Protein 3CF4 (pdb70)

Solvent-accessible surface area: 32386 Å² total; per-residue (Å²): 178,48,14,92,20,86,93,9,25,41,122,26,2,78,84,46,0,0,47,86,4,4,79,22,2,33,33,4,9,2,0,52,51,0,62,14,106,71,50,142,175,22,97,22,53,1,9,48,50,104,156,9,76,67,30,8,29,0,81,0,7,4,3,4,22,3,0,41,50,0,6,49,0,0,40,32,2,2,32,3,0,53,84,0,0,68,29,0,32,152,109,103,30,83,121,45,72,10,65,3,29,98,17,128,39,18,3,2,2,0,7,0,2,4,23,62,61,3,90,26,0,5,84,0,73,63,0,0,95,14,0,59,109,11,23,93,89,0,106,48,13,16,128,29,66,90,41,56,40,22,68,17,0,3,3,30,0,0,0,0,0,2,0,0,0,1,0,0,0,0,0,0,1,0,0,5,7,14,6,67,0,0,45,2,9,51,111,0,19,56,0,86,0,0,8,16,17,14,57,157,101,55,20,2,0,0,3,1,0,9,6,0,1,6,7,4,41,2,8,57,50,0,63,124,72,110,18,36,111,116,1,4,2,0,0,0,3,4,2,0,0,0,1,5,0,23,48,9,34,91,113,102,116,42,65,6,30,0,1,3,0,43,9,19,0,1,7,0,1,12,29,10,26,0,10,0,0,4,0,15,2,21,30,20,42,72,29,0,20,78,6,0,92,124,20,122,2,8,0,0,0,13,7,76,100,32,61,61,84,19,46,80,58,23,139,32,73,16,75,116,1,3,99,50,3,54,82,52,164,22,44,0,0,0,1,58,44,53,110,50,0,2,54,0,0,0,69,0,0,56,55,4,20,77,60,20,118,90,44,62,61,94,26,20,12,62,104,122,81,14,88,78,34,3,65,118,23,54,104,63,19,28,14,31,41,1,14,22,3,25,17,32,3,15,48,1,2,35,59,6,96,157,53,48,67,43,77,0,64,131,17,8,50,33,15,38,1,28,59,83,16,19,122,55,21,140,102,151,5,43,3,2,18,0,3,4,51,20,0,65,145,50,16,60,116,28,86,4,41,0,32,0,0,2,1,10,2,4,12,45,26,0,156,66,18,0,92,54,0,3,52,0,30,3,4,0,5,0,8,0,18,8,14,6,27,5,8,39,2,10,70,12,3,8,73,0,0,28,13,0,2,121,43,77,2,0,1,2,0,0,0,13,1,0,1,1,0,0,24,41,96,40,116,119,37,97,0,0,0,70,75,30,67,4,5,5,64,43,6,0,0,1,0,1,0,1,21,4,0,2,0,5,16,0,2,3,1,0,4,0,0,17,36,74,24,150,74,45,10,51,0,8,0,4,26,0,0,5,14,0,7,3,35,0,0,4,1,5,0,6,6,1,3,85,7,76,15,12,4,0,7,6,0,0,10,0,0,2,0,10,0,5,0,11,2,1,8,6,3,64,19,27,7,5,1,0,0,28,34,56,34,129,95,27,14,62,3,50,15,21,140,68,25,121,114,40,54,10,6,12,3,1,24,2,0,6,5,3,0,2,10,47,54,1,0,0,3,17,0,2,26,1,0,0,1,16,20,3,42,23,120,0,1,10,49,3,0,39,26,6,10,80,0,16,78,122,25,2,17,41,136,47,2,122,22,3,81,64,2,6,21,35,33,36,0,0,8,139,105,68,59,113,45,0,1,100,46,0,72,181,104,66,63,20,44,22,53,102,186,64,115,89,21,104,51,37,38,191,32,161,70,68,134,40,15,72,11,6,15,3,141,109,60,21,152,134,74,77,2,56,160,44,59,127,62,88,104,67,19,19,118,60,73,6,149,22,8,42,2,112,91,0,2,149,30,3,70,80,20,192,59,18,0,0,0,0,0,31,51,37,28,38,105,81,6,20,63,32,0,11,113,0,6,105,52,32,130,2,38,2,0,0,0,0,6,0,21,45,66,2,25,130,75,103,33,76,21,64,51,14,8,1,4,18,0,3,21,5,10,32,11,126,138,12,50,12,36,71,49,113,22,34,15,58,14,0,0,0,0,0,3,34,39,20,1,0,13,0,2,4,0,5,5,57,8,43,34,147,28,102,5,0,0,0,6,72,6,7,0,3,4,6,50,24,0,0,0,24,13,57,72,70,53,3,36,40,0,0,56,56,0,29,137,48,61

Nearest PDB structures (foldseek):
  3cf4-assembly1_A  TM=1.001E+00  e=0.000E+00  Methanosarcina barkeri
  9c0q-assembly1_A  TM=9.961E-01  e=0.000E+00  Methanosarcina thermophila
  8riu-assembly1_A  TM=9.889E-01  e=9.842E-95  Candidatus Methanoperedenaceae archaeon GB50
  1oao-assembly1_B  TM=6.737E-01  e=2.331E-24  Neomoorella thermoacetica
  1jqk-assembly3_F  TM=6.470E-01  e=2.463E-22  Rhodospirillum rubrum

Secondary structure (DSSP, 8-state):
---S-SS--TTTTIIIIIHHHHHHSEEEE--SSSEE-SSTT--EE-TTT-B-TTS-BHHHHHHHHHHHHHHHHHHHHHHHHHHHHHHHHHHH-TT-B---SS-SS--HHHHHHH-----BSGGGHHHHHHHHHHHHHHHHTTSTTS---HHHHHHHHHHHHHHHHHHHHHHHHHHHHHTT---S-TTPPEEEESGGGS-TTS-EEEEESS--HHHHHHHHHHHHTT-TTTSEEEEESHHHHHHTTTT-TT-PPP-SEEEESGGGHHHHHHHT--SEEEE-SSS--TTHHHHHHHTT--EEE-STT--TTPPB-TTS-HHHHHHHHHTTSSSEEE---HHHHHHHHHHHHHHHHHHHHHTT---S--HHHHHHHHHH-----HHHHH-TT---HHHHHHHHHTT-THHHHHHHHH-----HHHHH-TT---HHHHHHHHTHHHHHT--EEEE----SPPHHHHHHHHHHHHHSSS--EEEE-S----SS-SSHHHHHHHHHHHTT-EEEEEHHHHHHHTS---TTS--HHHHS--SSSTT-EEEEESGGGGHHHHHHHHHIIIIIS----TT-HHHHHHHHHHH--EEEEETT--SHHHHHHHHHHHHTT--EEE-GGGGGGSEEEE--TT-GGGSEEEETTT--EEE----SSEEEEE-SSHHHHHHHHHHHT--TT--HHHHHHHHHHHHHHHHHHTTSSPPTTGGGG-SSGGGS-STTHHHHHHHHHHHH--EEETTTTEEEE--SS---TT--EES-GGGS--/---SS----SS-S-S--PEE--HHHHHHHHHH-SSEEEEE-STT--HHHHHHHHHHHHHHT--EEE-TTTHHHHTTSSS-EEE--HHHHHHHTT-TT---SSSS---SEEEEES--HHHHHHHHHHHHHH----EEE-SSS--TTSSEE-----HHHHHHHHHHHHHT-

Organism: Methanosarcina barkeri (strain Fusaro / DSM 804) (NCBI:txid269797)

B-factor: mean 20.21, std 6.96, range [4.48, 63.47]

Radius of gyration: 27.7 Å; Cα contacts (8 Å, |Δi|>4): 2163; chains: 2; bounding box: 71×79×77 Å

Structure (mmCIF, N/CA/C/O backbone):
data_3CF4
#
_entry.id   3CF4
#
_cell.length_a   133.291
_cell.length_b   81.681
_cell.length_c   101.120
_cell.angle_alpha   90.00
_cell.angle_beta   90.00
_cell.angle_gamma   90.00
#
_symmetry.space_group_name_H-M   'P 21 21 2'
#
loop_
_entity.id
_entity.type
_entity.pdbx_description
1 polymer 'Acetyl-CoA decarboxylase/synthase alpha subunit'
2 polymer 'Acetyl-CoA decarboxylase/synthase epsilon subunit'
3 non-polymer 'IRON/SULFUR CLUSTER'
4 non-polymer 'FE (III) ION'
5 non-polymer 'FE(3)-NI(1)-S(4) CLUSTER'
6 non-polymer 'CARBON MONOXIDE'
7 non-polymer 'ACETIC ACID'
8 non-polymer GLYCEROL
9 non-polymer DI(HYDROXYETHYL)ETHER
10 water water
#
loop_
_atom_site.group_PDB
_atom_site.id
_atom_site.type_symbol
_atom_site.label_atom_id
_atom_site.label_alt_id
_atom_site.label_comp_id
_atom_site.label_asym_id
_atom_site.label_entity_id
_atom_site.label_seq_id
_atom_site.pdbx_PDB_ins_code
_atom_site.Cartn_x
_atom_site.Cartn_y
_atom_site.Cartn_z
_atom_site.occupancy
_atom_site.B_iso_or_equiv
_atom_site.auth_seq_id
_atom_site.auth_comp_id
_atom_site.auth_asym_id
_atom_site.auth_atom_id
_atom_site.pdbx_PDB_model_num
ATOM 1 N N . ASN A 1 41 ? 82.846 -19.404 -8.726 1.00 33.49 41 ASN A N 1
ATOM 2 C CA . ASN A 1 41 ? 83.980 -18.547 -8.266 1.00 33.11 41 ASN A CA 1
ATOM 3 C C . ASN A 1 41 ? 83.711 -17.972 -6.874 1.00 31.60 41 ASN A C 1
ATOM 4 O O . ASN A 1 41 ? 84.541 -18.093 -5.979 1.00 33.81 41 ASN A O 1
ATOM 9 N N . ALA A 1 42 ? 82.538 -17.374 -6.692 1.00 30.67 42 ALA A N 1
ATOM 10 C CA . ALA A 1 42 ? 82.164 -16.750 -5.421 1.00 28.29 42 ALA A CA 1
ATOM 11 C C . ALA A 1 42 ? 81.934 -17.700 -4.253 1.00 26.98 42 ALA A C 1
ATOM 12 O O . ALA A 1 42 ? 81.651 -18.884 -4.437 1.00 25.10 42 ALA A O 1
ATOM 14 N N . GLY A 1 43 ? 82.053 -17.157 -3.043 1.00 26.03 43 GLY A N 1
ATOM 15 C CA . GLY A 1 43 ? 81.835 -17.944 -1.845 1.00 22.86 43 GLY A CA 1
ATOM 16 C C . GLY A 1 43 ? 80.362 -18.276 -1.726 1.00 21.63 43 GLY A C 1
ATOM 17 O O . GLY A 1 43 ? 79.576 -17.870 -2.574 1.00 21.17 43 GLY A O 1
ATOM 18 N N . PRO A 1 44 ? 79.950 -18.997 -0.672 1.00 21.03 44 PRO A N 1
ATOM 19 C CA . PRO A 1 44 ? 78.557 -19.393 -0.442 1.00 19.92 44 PRO A CA 1
ATOM 20 C C . PRO A 1 44 ? 77.598 -18.338 0.129 1.00 18.60 44 PRO A C 1
ATOM 21 O O . PRO A 1 44 ? 76.402 -18.602 0.254 1.00 19.03 44 PRO A O 1
ATOM 25 N N . THR A 1 45 ? 78.095 -17.155 0.467 1.00 16.16 45 THR A N 1
ATOM 26 C CA . THR A 1 45 ? 77.217 -16.149 1.067 1.00 16.17 45 THR A CA 1
ATOM 27 C C . THR A 1 45 ? 77.129 -14.764 0.410 1.00 15.97 45 THR A C 1
ATOM 28 O O . THR A 1 45 ? 77.717 -13.801 0.895 1.00 16.21 45 THR A O 1
ATOM 32 N N . LEU A 1 46 ? 76.380 -14.669 -0.686 1.00 16.06 46 LEU A N 1
ATOM 33 C CA . LEU A 1 46 ? 76.187 -13.394 -1.382 1.00 14.29 46 LEU A CA 1
ATOM 34 C C . LEU A 1 46 ? 74.910 -12.758 -0.835 1.00 14.35 46 LEU A C 1
ATOM 35 O O . LEU A 1 46 ? 73.864 -13.412 -0.762 1.00 13.08 46 LEU A O 1
ATOM 40 N N . PHE A 1 47 ? 75.002 -11.486 -0.458 1.00 13.45 47 PHE A N 1
ATOM 41 C CA . PHE A 1 47 ? 73.866 -10.753 0.113 1.00 15.77 47 PHE A CA 1
ATOM 42 C C . PHE A 1 47 ? 73.180 -11.641 1.149 1.00 15.02 47 PHE A C 1
ATOM 43 O O . PHE A 1 47 ? 71.967 -11.859 1.081 1.00 15.90 47 PHE A O 1
ATOM 51 N N . PRO A 1 48 ? 73.944 -12.164 2.116 1.00 14.51 48 PRO A N 1
ATOM 52 C CA . PRO A 1 48 ? 73.359 -13.031 3.140 1.00 15.50 48 PRO A CA 1
ATOM 53 C C . PRO A 1 48 ? 72.294 -12.405 4.025 1.00 16.47 48 PRO A C 1
ATOM 54 O O . PRO A 1 48 ? 72.202 -11.181 4.156 1.00 15.69 48 PRO A O 1
ATOM 58 N N . GLY A 1 49 ? 71.485 -13.278 4.619 1.00 17.49 49 GLY A N 1
ATOM 59 C CA . GLY A 1 49 ? 70.440 -12.865 5.533 1.00 18.79 49 GLY A CA 1
ATOM 60 C C . GLY A 1 49 ? 70.980 -13.111 6.929 1.00 19.42 49 GLY A C 1
ATOM 61 O O . GLY A 1 49 ? 72.120 -13.534 7.077 1.00 18.74 49 GLY A O 1
ATOM 62 N N . LEU A 1 50 ? 70.168 -12.837 7.944 1.00 21.08 50 LEU A N 1
ATOM 63 C CA . LEU A 1 50 ? 70.547 -13.011 9.348 1.00 21.54 50 LEU A CA 1
ATOM 64 C C . LEU A 1 50 ? 71.182 -14.364 9.675 1.00 21.17 50 LEU A C 1
ATOM 65 O O . LEU A 1 50 ? 72.075 -14.444 10.508 1.00 21.79 50 LEU A O 1
ATOM 70 N N . GLU A 1 51 ? 70.707 -15.424 9.026 1.00 19.47 51 GLU A N 1
ATOM 71 C CA . GLU A 1 51 ? 71.188 -16.776 9.297 1.00 17.24 51 GLU A CA 1
ATOM 72 C C . GLU A 1 51 ? 72.377 -17.220 8.459 1.00 17.26 51 GLU A C 1
ATOM 73 O O . GLU A 1 51 ? 72.938 -18.302 8.688 1.00 15.12 51 GLU A O 1
ATOM 79 N N . GLY A 1 52 ? 72.751 -16.394 7.490 1.00 14.56 52 GLY A N 1
ATOM 80 C CA . GLY A 1 52 ? 73.854 -16.733 6.611 1.00 17.15 52 GLY A CA 1
ATOM 81 C C . GLY A 1 52 ? 75.070 -17.400 7.242 1.00 17.77 52 GLY A C 1
ATOM 82 O O . GLY A 1 52 ? 75.441 -18.506 6.840 1.00 18.62 52 GLY A O 1
ATOM 83 N N . TYR A 1 53 ? 75.677 -16.738 8.229 1.00 15.59 53 TYR A N 1
ATOM 84 C CA . TYR A 1 53 ? 76.891 -17.228 8.897 1.00 15.89 53 TYR A CA 1
ATOM 85 C C . TYR A 1 53 ? 76.678 -18.002 10.195 1.00 15.74 53 TYR A C 1
ATOM 86 O O . TYR A 1 53 ? 77.646 -18.406 10.845 1.00 16.22 53 TYR A O 1
ATOM 95 N N . ARG A 1 54 ? 75.423 -18.202 10.571 1.00 17.24 54 ARG A N 1
ATOM 96 C CA . ARG A 1 54 ? 75.084 -18.871 11.825 1.00 17.59 54 ARG A CA 1
ATOM 97 C C . ARG A 1 54 ? 75.744 -20.230 12.123 1.00 17.96 54 ARG A C 1
ATOM 98 O O . ARG A 1 54 ? 76.513 -20.373 13.080 1.00 16.51 54 ARG A O 1
ATOM 106 N N . ASP A 1 55 ? 75.431 -21.225 11.304 1.00 18.12 55 ASP A N 1
ATOM 107 C CA . ASP A 1 55 ? 75.926 -22.581 11.510 1.00 18.84 55 ASP A CA 1
ATOM 108 C C . ASP A 1 55 ? 77.321 -22.868 10.981 1.00 19.60 55 ASP A C 1
ATOM 109 O O . ASP A 1 55 ? 78.067 -23.670 11.560 1.00 19.04 55 ASP A O 1
ATOM 114 N N . ASP A 1 56 ? 77.676 -22.201 9.891 1.00 17.39 56 ASP A N 1
ATOM 115 C CA . ASP A 1 56 ? 78.971 -22.401 9.275 1.00 16.96 56 ASP A CA 1
ATOM 116 C C . ASP A 1 56 ? 80.130 -21.751 10.015 1.00 17.87 56 ASP A C 1
ATOM 117 O O . ASP A 1 56 ? 81.235 -22.308 10.078 1.00 16.84 56 ASP A O 1
ATOM 122 N N . TRP A 1 57 ? 79.866 -20.600 10.624 1.00 16.29 57 TRP A N 1
ATOM 123 C CA . TRP A 1 57 ? 80.940 -19.836 11.230 1.00 15.57 57 TRP A CA 1
ATOM 124 C C . TRP A 1 57 ? 80.687 -19.214 12.600 1.00 16.04 57 TRP A C 1
ATOM 125 O O . TRP A 1 57 ? 81.448 -19.446 13.536 1.00 14.06 57 TRP A O 1
ATOM 136 N N . ASN A 1 58 ? 79.627 -18.421 12.729 1.00 16.83 58 ASN A N 1
ATOM 137 C CA . ASN A 1 58 ? 79.367 -17.771 14.012 1.00 16.70 58 ASN A CA 1
ATOM 138 C C . ASN A 1 58 ? 79.314 -18.743 15.184 1.00 17.17 58 ASN A C 1
ATOM 139 O O . ASN A 1 58 ? 79.980 -18.527 16.203 1.00 15.47 58 ASN A O 1
ATOM 144 N N . PHE A 1 59 ? 78.542 -19.815 15.041 1.00 17.64 59 PHE A N 1
ATOM 145 C CA . PHE A 1 59 ? 78.439 -20.791 16.120 1.00 18.78 59 PHE A CA 1
ATOM 146 C C . PHE A 1 59 ? 79.791 -21.420 16.437 1.00 18.81 59 PHE A C 1
ATOM 147 O O . PHE A 1 59 ? 80.025 -21.836 17.572 1.00 18.65 59 PHE A O 1
ATOM 155 N N . LYS A 1 60 ? 80.676 -21.506 15.447 1.00 19.16 60 LYS A N 1
ATOM 156 C CA . LYS A 1 60 ? 82.001 -22.074 15.701 1.00 18.19 60 LYS A CA 1
ATOM 157 C C . LYS A 1 60 ? 82.794 -21.073 16.516 1.00 17.69 60 LYS A C 1
ATOM 158 O O . LYS A 1 60 ? 83.469 -21.445 17.481 1.00 16.54 60 LYS A O 1
ATOM 164 N N . LEU A 1 61 ? 82.720 -19.802 16.129 1.00 15.15 61 LEU A N 1
ATOM 165 C CA . LEU A 1 61 ? 83.413 -18.758 16.881 1.00 16.62 61 LEU A CA 1
ATOM 166 C C . LEU A 1 61 ? 82.894 -18.703 18.324 1.00 14.81 61 LEU A C 1
ATOM 167 O O . LEU A 1 61 ? 83.675 -18.610 19.267 1.00 14.19 61 LEU A O 1
ATOM 172 N N . LEU A 1 62 ? 81.572 -18.774 18.480 1.00 15.45 62 LEU A N 1
ATOM 173 C CA . LEU A 1 62 ? 80.923 -18.709 19.788 1.00 15.75 62 LEU A CA 1
ATOM 174 C C . LEU A 1 62 ? 81.137 -19.937 20.683 1.00 17.10 62 LEU A C 1
ATOM 175 O O . LEU A 1 62 ? 80.948 -19.868 21.901 1.00 14.18 62 LEU A O 1
ATOM 180 N N . ASP A 1 63 ? 81.521 -21.064 20.095 1.00 18.12 63 ASP A N 1
ATOM 181 C CA . ASP A 1 63 ? 81.770 -22.246 20.909 1.00 19.95 63 ASP A CA 1
ATOM 182 C C . ASP A 1 63 ? 83.115 -22.104 21.624 1.00 18.09 63 ASP A C 1
ATOM 183 O O . ASP A 1 63 ? 83.282 -22.562 22.752 1.00 19.85 63 ASP A O 1
ATOM 188 N N . ARG A 1 64 ? 84.077 -21.481 20.953 1.00 17.05 64 ARG A N 1
ATOM 189 C CA . ARG A 1 64 ? 85.413 -21.283 21.525 1.00 16.40 64 ARG A CA 1
ATOM 190 C C . ARG A 1 64 ? 85.465 -20.033 22.394 1.00 16.36 64 ARG A C 1
ATOM 191 O O . ARG A 1 64 ? 85.880 -20.080 23.553 1.00 16.30 64 ARG A O 1
ATOM 199 N N . TYR A 1 65 ? 85.052 -18.912 21.815 1.00 14.64 65 TYR A N 1
ATOM 200 C CA . TYR A 1 65 ? 85.031 -17.642 22.527 1.00 14.11 65 TYR A CA 1
ATOM 201 C C . TYR A 1 65 ? 83.599 -17.468 23.031 1.00 14.41 65 TYR A C 1
ATOM 202 O O . TYR A 1 65 ? 82.731 -16.879 22.382 1.00 13.94 65 TYR A O 1
ATOM 211 N N . GLU A 1 66 ? 83.382 -18.013 24.215 1.00 14.51 66 GLU A N 1
ATOM 212 C CA . GLU A 1 66 ? 82.083 -18.033 24.852 1.00 17.03 66 GLU A CA 1
ATOM 213 C C . GLU A 1 66 ? 81.525 -16.693 25.317 1.00 15.73 66 GLU A C 1
ATOM 214 O O . GLU A 1 66 ? 82.249 -15.833 25.808 1.00 14.67 66 GLU A O 1
ATOM 220 N N . PRO A 1 67 ? 80.214 -16.491 25.131 1.00 15.82 67 PRO A N 1
ATOM 221 C CA . PRO A 1 67 ? 79.651 -15.216 25.576 1.00 15.56 67 PRO A CA 1
ATOM 222 C C . PRO A 1 67 ? 79.654 -15.142 27.096 1.00 14.47 67 PRO A C 1
ATOM 223 O O . PRO A 1 67 ? 79.188 -16.054 27.783 1.00 15.77 67 PRO A O 1
ATOM 227 N N . VAL A 1 68 ? 80.221 -14.063 27.615 1.00 13.64 68 VAL A N 1
ATOM 228 C CA . VAL A 1 68 ? 80.287 -13.834 29.055 1.00 14.17 68 VAL A CA 1
ATOM 229 C C . VAL A 1 68 ? 79.305 -12.707 29.303 1.00 13.14 68 VAL A C 1
ATOM 230 O O . VAL A 1 68 ? 79.550 -11.585 28.892 1.00 13.11 68 VAL A O 1
ATOM 234 N N . ILE A 1 69 ? 78.201 -13.015 29.972 1.00 13.22 69 ILE A N 1
ATOM 235 C CA . ILE A 1 69 ? 77.155 -12.029 30.227 1.00 12.51 69 ILE A CA 1
ATOM 236 C C . ILE A 1 69 ? 77.270 -11.347 31.590 1.00 12.58 69 ILE A C 1
ATOM 237 O O . ILE A 1 69 ? 77.253 -12.021 32.630 1.00 11.04 69 ILE A O 1
ATOM 242 N N . THR A 1 70 ? 77.402 -10.018 31.573 1.00 11.58 70 THR A N 1
ATOM 243 C CA . THR A 1 70 ? 77.467 -9.214 32.793 1.00 12.68 70 THR A CA 1
ATOM 244 C C . THR A 1 70 ? 76.358 -8.163 32.665 1.00 12.67 70 THR A C 1
ATOM 245 O O . THR A 1 70 ? 76.558 -7.089 32.075 1.00 10.66 70 THR A O 1
ATOM 249 N N . PRO A 1 71 ? 75.163 -8.463 33.201 1.00 12.74 71 PRO A N 1
ATOM 250 C CA . PRO A 1 71 ? 74.060 -7.502 33.104 1.00 13.36 71 PRO A CA 1
ATOM 251 C C . PRO A 1 71 ? 74.380 -6.124 33.664 1.00 12.07 71 PRO A C 1
ATOM 252 O O . PRO A 1 71 ? 75.026 -6.000 34.704 1.00 11.75 71 PRO A O 1
ATOM 256 N N . MET A 1 72 ? 73.916 -5.098 32.951 1.00 11.64 72 MET A N 1
ATOM 257 C CA . MET A 1 72 ? 74.107 -3.705 33.330 1.00 10.25 72 MET A CA 1
ATOM 258 C C . MET A 1 72 ? 72.955 -3.314 34.261 1.00 10.69 72 MET A C 1
ATOM 259 O O . MET A 1 72 ? 73.045 -2.348 35.016 1.00 8.28 72 MET A O 1
ATOM 264 N N . CYS A 1 73 ? 71.882 -4.094 34.189 1.00 9.29 73 CYS A N 1
ATOM 265 C CA . CYS A 1 73 ? 70.681 -3.896 34.997 1.00 11.72 73 CYS A CA 1
ATOM 266 C C . CYS A 1 73 ? 70.029 -5.264 35.129 1.00 10.75 73 CYS A C 1
ATOM 267 O O . CYS A 1 73 ? 70.139 -6.093 34.220 1.00 9.88 73 CYS A O 1
ATOM 270 N N . ASP A 1 74 ? 69.336 -5.508 36.237 1.00 8.65 74 ASP A N 1
ATOM 271 C CA . ASP A 1 74 ? 68.720 -6.815 36.425 1.00 10.54 74 ASP A CA 1
ATOM 272 C C . ASP A 1 74 ? 67.314 -6.937 35.862 1.00 9.95 74 ASP A C 1
ATOM 273 O O . ASP A 1 74 ? 66.672 -7.970 36.026 1.00 9.27 74 ASP A O 1
ATOM 278 N N . GLN A 1 75 ? 66.852 -5.895 35.179 1.00 13.57 75 GLN A N 1
ATOM 279 C CA . GLN A 1 75 ? 65.502 -5.865 34.632 1.00 13.54 75 GLN A CA 1
ATOM 280 C C . GLN A 1 75 ? 65.445 -5.638 33.124 1.00 14.89 75 GLN A C 1
ATOM 281 O O . GLN A 1 75 ? 66.464 -5.380 32.480 1.00 13.96 75 GLN A O 1
ATOM 287 N N . CYS A 1 76 ? 64.240 -5.776 32.577 1.00 13.63 76 CYS A N 1
ATOM 288 C CA . CYS A 1 76 ? 63.967 -5.521 31.168 1.00 12.40 76 CYS A CA 1
ATOM 289 C C . CYS A 1 76 ? 62.713 -4.657 31.180 1.00 12.10 76 CYS A C 1
ATOM 290 O O . CYS A 1 76 ? 61.732 -4.988 31.856 1.00 12.46 76 CYS A O 1
ATOM 293 N N . CYS A 1 77 ? 62.752 -3.561 30.432 1.00 12.12 77 CYS A N 1
ATOM 294 C CA . CYS A 1 77 ? 61.638 -2.615 30.363 1.00 12.06 77 CYS A CA 1
ATOM 295 C C . CYS A 1 77 ? 61.257 -2.343 28.909 1.00 11.51 77 CYS A C 1
ATOM 296 O O . CYS A 1 77 ? 60.952 -1.203 28.540 1.00 13.16 77 CYS A O 1
ATOM 299 N N . TYR A 1 78 ? 61.268 -3.394 28.094 1.00 10.95 78 TYR A N 1
ATOM 300 C CA . TYR A 1 78 ? 60.949 -3.300 26.667 1.00 9.98 78 TYR A CA 1
ATOM 301 C C . TYR A 1 78 ? 59.471 -3.124 26.347 1.00 12.24 78 TYR A C 1
ATOM 302 O O . TYR A 1 78 ? 59.118 -2.388 25.415 1.00 10.31 78 TYR A O 1
ATOM 311 N N . CYS A 1 79 ? 58.600 -3.786 27.107 1.00 11.63 79 CYS A N 1
ATOM 312 C CA . CYS A 1 79 ? 57.169 -3.716 26.801 1.00 12.45 79 CYS A CA 1
ATOM 313 C C . CYS A 1 79 ? 56.240 -3.567 28.013 1.00 12.58 79 CYS A C 1
ATOM 314 O O . CYS A 1 79 ? 56.691 -3.616 29.161 1.00 12.50 79 CYS A O 1
ATOM 317 N N . THR A 1 80 ? 54.936 -3.427 27.758 1.00 11.80 80 THR A N 1
ATOM 318 C CA . THR A 1 80 ? 53.981 -3.221 28.849 1.00 12.50 80 THR A CA 1
ATOM 319 C C . THR A 1 80 ? 53.670 -4.397 29.777 1.00 11.11 80 THR A C 1
ATOM 320 O O . THR A 1 80 ? 52.991 -4.208 30.797 1.00 11.97 80 THR A O 1
ATOM 324 N N . TYR A 1 81 ? 54.126 -5.602 29.436 1.00 11.85 81 TYR A N 1
ATOM 325 C CA . TYR A 1 81 ? 53.920 -6.752 30.331 1.00 11.82 81 TYR A CA 1
ATOM 326 C C . TYR A 1 81 ? 54.883 -6.521 31.490 1.00 11.81 81 TYR A C 1
ATOM 327 O O . TYR A 1 81 ? 54.652 -6.974 32.617 1.00 11.59 81 TYR A O 1
ATOM 336 N N . GLY A 1 82 ? 55.977 -5.824 31.190 1.00 11.62 82 GLY A N 1
ATOM 337 C CA . GLY A 1 82 ? 57.000 -5.554 32.196 1.00 14.42 82 GLY A CA 1
ATOM 338 C C . GLY A 1 82 ? 56.818 -4.290 33.027 1.00 14.59 82 GLY A C 1
ATOM 339 O O . GLY A 1 82 ? 55.711 -3.760 33.112 1.00 13.32 82 GLY A O 1
ATOM 340 N N . PRO A 1 83 ? 57.896 -3.783 33.662 1.00 15.35 83 PRO A N 1
ATOM 341 C CA . PRO A 1 83 ? 59.252 -4.347 33.628 1.00 14.11 83 PRO A CA 1
ATOM 342 C C . PRO A 1 83 ? 59.306 -5.734 34.268 1.00 13.30 83 PRO A C 1
ATOM 343 O O . PRO A 1 83 ? 58.462 -6.084 35.091 1.00 13.16 83 PRO A O 1
ATOM 347 N N . CYS A 1 84 ? 60.302 -6.521 33.887 1.00 11.92 84 CYS A N 1
ATOM 348 C CA . CYS A 1 84 ? 60.472 -7.852 34.451 1.00 12.05 84 CYS A CA 1
ATOM 349 C C . CYS A 1 84 ? 61.785 -7.995 35.206 1.00 12.32 84 CYS A C 1
ATOM 350 O O . CYS A 1 84 ? 62.845 -7.590 34.718 1.00 12.64 84 CYS A O 1
ATOM 353 N N . ASP A 1 85 ? 61.715 -8.563 36.403 1.00 11.25 85 ASP A N 1
ATOM 354 C CA . ASP A 1 85 ? 62.921 -8.790 37.161 1.00 13.20 85 ASP A CA 1
ATOM 355 C C . ASP A 1 85 ? 63.525 -10.086 36.631 1.00 13.63 85 ASP A C 1
ATOM 356 O O . ASP A 1 85 ? 62.943 -11.163 36.794 1.00 13.69 85 ASP A O 1
ATOM 361 N N . LEU A 1 86 ? 64.690 -9.978 35.999 1.00 11.60 86 LEU A N 1
ATOM 362 C CA . LEU A 1 86 ? 65.369 -11.139 35.435 1.00 11.51 86 LEU A CA 1
ATOM 363 C C . LEU A 1 86 ? 66.501 -11.681 36.322 1.00 11.43 86 LEU A C 1
ATOM 364 O O . LEU A 1 86 ? 67.202 -12.617 35.935 1.00 13.71 86 LEU A O 1
ATOM 369 N N . SER A 1 87 ? 66.675 -11.090 37.504 1.00 12.97 87 SER A N 1
ATOM 370 C CA . SER A 1 87 ? 67.714 -11.505 38.457 1.00 15.08 87 SER A CA 1
ATOM 371 C C . SER A 1 87 ? 67.757 -13.024 38.595 1.00 15.15 87 SER A C 1
ATOM 372 O O . SER A 1 87 ? 66.715 -13.667 38.669 1.00 15.13 87 SER A O 1
ATOM 375 N N . GLY A 1 88 ? 68.963 -13.586 38.640 1.00 14.46 88 GLY A N 1
ATOM 376 C CA . GLY A 1 88 ? 69.124 -15.026 38.783 1.00 14.66 88 GLY A CA 1
ATOM 377 C C . GLY A 1 88 ? 68.814 -15.808 37.513 1.00 14.41 88 GLY A C 1
ATOM 378 O O . GLY A 1 88 ? 68.575 -17.013 37.551 1.00 13.27 88 GLY A O 1
ATOM 379 N N . ASN A 1 89 ? 68.853 -15.123 36.381 1.00 12.38 89 ASN A N 1
ATOM 380 C CA . ASN A 1 89 ? 68.534 -15.732 35.096 1.00 13.82 89 ASN A CA 1
ATOM 381 C C . ASN A 1 89 ? 67.077 -16.198 35.060 1.00 14.41 89 ASN A C 1
ATOM 382 O O . ASN A 1 89 ? 66.761 -17.253 34.506 1.00 15.25 89 ASN A O 1
ATOM 387 N N . LYS A 1 90 ? 66.189 -15.423 35.679 1.00 14.28 90 LYS A N 1
ATOM 388 C CA . LYS A 1 90 ? 64.763 -15.748 35.630 1.00 13.61 90 LYS A CA 1
ATOM 389 C C . LYS A 1 90 ? 64.307 -15.328 34.235 1.00 13.64 90 LYS A C 1
ATOM 390 O O . LYS A 1 90 ? 65.056 -14.664 33.501 1.00 13.37 90 LYS A O 1
ATOM 396 N N . ARG A 1 91 ? 63.085 -15.703 33.876 1.00 13.86 91 ARG A N 1
ATOM 397 C CA . ARG A 1 91 ? 62.534 -15.361 32.574 1.00 15.20 91 ARG A CA 1
ATOM 398 C C . ARG A 1 91 ? 61.487 -14.254 32.697 1.00 17.70 91 ARG A C 1
ATOM 399 O O . ARG A 1 91 ? 60.759 -14.169 33.692 1.00 16.82 91 ARG A O 1
ATOM 407 N N . GLY A 1 92 ? 61.426 -13.397 31.688 1.00 16.87 92 GLY A N 1
ATOM 408 C CA . GLY A 1 92 ? 60.447 -12.329 31.703 1.00 16.61 92 GLY A CA 1
ATOM 409 C C . GLY A 1 92 ? 59.065 -12.914 31.476 1.00 17.01 92 GLY A C 1
ATOM 410 O O . GLY A 1 92 ? 58.915 -14.114 31.261 1.00 16.75 92 GLY A O 1
ATOM 411 N N . ALA A 1 93 ? 58.049 -12.070 31.532 1.00 16.55 93 ALA A N 1
ATOM 412 C CA . ALA A 1 93 ? 56.685 -12.521 31.330 1.00 16.98 93 ALA A CA 1
ATOM 413 C C . ALA A 1 93 ? 56.519 -13.152 29.946 1.00 18.24 93 ALA A C 1
ATOM 414 O O . ALA A 1 93 ? 55.692 -14.043 29.762 1.00 20.50 93 ALA A O 1
ATOM 416 N N . CYS A 1 94 ? 57.312 -12.687 28.980 1.00 16.84 94 CYS A N 1
ATOM 417 C CA . CYS A 1 94 ? 57.238 -13.184 27.611 1.00 16.05 94 CYS A CA 1
ATOM 418 C C . CYS A 1 94 ? 57.966 -14.515 27.425 1.00 16.55 94 CYS A C 1
ATOM 419 O O . CYS A 1 94 ? 57.790 -15.187 26.405 1.00 16.36 94 CYS A O 1
ATOM 422 N N . GLY A 1 95 ? 58.804 -14.869 28.397 1.00 15.11 95 GLY A N 1
ATOM 423 C CA . GLY A 1 95 ? 59.543 -16.113 28.320 1.00 14.71 95 GLY A CA 1
ATOM 424 C C . GLY A 1 95 ? 61.054 -16.033 28.123 1.00 14.69 95 GLY A C 1
ATOM 425 O O . GLY A 1 95 ? 61.752 -17.027 28.337 1.00 14.84 95 GLY A O 1
ATOM 426 N N . ILE A 1 96 ? 61.582 -14.874 27.734 1.00 13.59 96 ILE A N 1
ATOM 427 C CA . ILE A 1 96 ? 63.020 -14.754 27.512 1.00 13.22 96 ILE A CA 1
ATOM 428 C C . ILE A 1 96 ? 63.782 -14.689 28.840 1.00 12.44 96 ILE A C 1
ATOM 429 O O . ILE A 1 96 ? 63.339 -14.034 29.789 1.00 11.12 96 ILE A O 1
ATOM 434 N N . ASP A 1 97 ? 64.910 -15.396 28.925 1.00 13.12 97 ASP A N 1
ATOM 435 C CA . ASP A 1 97 ? 65.678 -15.378 30.159 1.00 15.06 97 ASP A CA 1
ATOM 436 C C . ASP A 1 97 ? 66.678 -14.244 30.172 1.00 14.16 97 ASP A C 1
ATOM 437 O O . ASP A 1 97 ? 66.853 -13.550 29.169 1.00 14.10 97 ASP A O 1
ATOM 442 N N . MET A 1 98 ? 67.313 -14.043 31.324 1.00 14.66 98 MET A N 1
ATOM 443 C CA . MET A 1 98 ? 68.275 -12.958 31.499 1.00 12.92 98 MET A CA 1
ATOM 444 C C . MET A 1 98 ? 69.393 -12.963 30.472 1.00 12.50 98 MET A C 1
ATOM 445 O O . MET A 1 98 ? 69.744 -11.915 29.918 1.00 11.38 98 MET A O 1
ATOM 450 N N . LYS A 1 99 ? 69.967 -14.133 30.216 1.00 12.83 99 LYS A N 1
ATOM 451 C CA . LYS A 1 99 ? 71.041 -14.205 29.243 1.00 14.71 99 LYS A CA 1
ATOM 452 C C . LYS A 1 99 ? 70.518 -13.841 27.862 1.00 13.58 99 LYS A C 1
ATOM 453 O O . LYS A 1 99 ? 71.188 -13.149 27.093 1.00 12.37 99 LYS A O 1
ATOM 459 N N . GLY A 1 100 ? 69.314 -14.305 27.549 1.00 12.93 100 GLY A N 1
ATOM 460 C CA . GLY A 1 100 ? 68.740 -13.988 26.257 1.00 12.52 100 GLY A CA 1
ATOM 461 C C . GLY A 1 100 ? 68.557 -12.484 26.089 1.00 11.40 100 GLY A C 1
ATOM 462 O O . GLY A 1 100 ? 68.912 -11.915 25.046 1.00 9.34 100 GLY A O 1
ATOM 463 N N . HIS A 1 101 ? 68.007 -11.841 27.121 1.00 10.62 101 HIS A N 1
ATOM 464 C CA . HIS A 1 101 ? 67.761 -10.399 27.090 1.00 11.04 101 HIS A CA 1
ATOM 465 C C . HIS A 1 101 ? 69.037 -9.579 26.985 1.00 9.69 101 HIS A C 1
ATOM 466 O O . HIS A 1 101 ? 69.082 -8.572 26.293 1.00 11.82 101 HIS A O 1
ATOM 473 N N . ASN A 1 102 ? 70.075 -9.990 27.692 1.00 11.96 102 ASN A N 1
ATOM 474 C CA . ASN A 1 102 ? 71.327 -9.255 27.633 1.00 10.90 102 ASN A CA 1
ATOM 475 C C . ASN A 1 102 ? 71.999 -9.459 26.291 1.00 10.62 102 ASN A C 1
ATOM 476 O O . ASN A 1 102 ? 72.724 -8.583 25.816 1.00 11.19 102 ASN A O 1
ATOM 481 N N . GLY A 1 103 ? 71.720 -10.602 25.666 1.00 11.78 103 GLY A N 1
ATOM 482 C CA . GLY A 1 103 ? 72.253 -10.868 24.347 1.00 12.14 103 GLY A CA 1
ATOM 483 C C . GLY A 1 103 ? 71.504 -9.886 23.455 1.00 12.04 103 GLY A C 1
ATOM 484 O O . GLY A 1 103 ? 72.074 -9.205 22.591 1.00 9.85 103 GLY A O 1
ATOM 485 N N . ARG A 1 104 ? 70.207 -9.789 23.705 1.00 10.86 104 ARG A N 1
ATOM 486 C CA . ARG A 1 104 ? 69.350 -8.904 22.940 1.00 10.22 104 ARG A CA 1
ATOM 487 C C . ARG A 1 104 ? 69.778 -7.450 23.124 1.00 8.91 104 ARG A C 1
ATOM 488 O O . ARG A 1 104 ? 69.786 -6.677 22.173 1.00 9.93 104 ARG A O 1
ATOM 496 N N . GLU A 1 105 ? 70.149 -7.075 24.341 1.00 9.69 105 GLU A N 1
ATOM 497 C CA . GLU A 1 105 ? 70.553 -5.690 24.597 1.00 10.17 105 GLU A CA 1
ATOM 498 C C . GLU A 1 105 ? 71.864 -5.325 23.922 1.00 11.13 105 GLU A C 1
ATOM 499 O O . GLU A 1 105 ? 72.028 -4.209 23.411 1.00 11.12 105 GLU A O 1
ATOM 505 N N . PHE A 1 106 ? 72.795 -6.269 23.909 1.00 10.32 106 PHE A N 1
ATOM 506 C CA . PHE A 1 106 ? 74.071 -6.034 23.262 1.00 11.42 106 PHE A CA 1
ATOM 507 C C . PHE A 1 106 ? 73.788 -5.936 21.768 1.00 8.59 106 PHE A C 1
ATOM 508 O O . PHE A 1 106 ? 74.314 -5.074 21.060 1.00 6.98 106 PHE A O 1
ATOM 516 N N . PHE A 1 107 ? 72.951 -6.844 21.287 1.00 10.09 107 PHE A N 1
ATOM 517 C CA . PHE A 1 107 ? 72.575 -6.852 19.880 1.00 8.84 107 PHE A CA 1
ATOM 518 C C . PHE A 1 107 ? 71.976 -5.490 19.490 1.00 8.96 107 PHE A C 1
ATOM 519 O O . PHE A 1 107 ? 72.297 -4.950 18.432 1.00 9.14 107 PHE A O 1
ATOM 527 N N . LEU A 1 108 ? 71.125 -4.928 20.349 1.00 7.09 108 LEU A N 1
ATOM 528 C CA . LEU A 1 108 ? 70.528 -3.628 20.067 1.00 9.47 108 LEU A CA 1
ATOM 529 C C . LEU A 1 108 ? 71.593 -2.532 19.942 1.00 10.51 108 LEU A C 1
ATOM 530 O O . LEU A 1 108 ? 71.513 -1.691 19.056 1.00 10.21 108 LEU A O 1
ATOM 535 N N . ARG A 1 109 ? 72.589 -2.528 20.826 1.00 10.21 109 ARG A N 1
ATOM 536 C CA . ARG A 1 109 ? 73.637 -1.517 20.740 1.00 9.66 109 ARG A CA 1
ATOM 537 C C . ARG A 1 109 ? 74.393 -1.681 19.412 1.00 11.06 109 ARG A C 1
ATOM 538 O O . ARG A 1 109 ? 74.719 -0.693 18.738 1.00 10.32 109 ARG A O 1
ATOM 546 N N . VAL A 1 110 ? 74.670 -2.931 19.041 1.00 11.51 110 VAL A N 1
ATOM 547 C CA . VAL A 1 110 ? 75.396 -3.203 17.808 1.00 11.46 110 VAL A CA 1
ATOM 548 C C . VAL A 1 110 ? 74.651 -2.680 16.580 1.00 10.67 110 VAL A C 1
ATOM 549 O O . VAL A 1 110 ? 75.239 -1.972 15.752 1.00 10.17 110 VAL A O 1
ATOM 553 N N . ILE A 1 111 ? 73.361 -2.994 16.461 1.00 9.48 111 ILE A N 1
ATOM 554 C CA . ILE A 1 111 ? 72.618 -2.529 15.291 1.00 8.48 111 ILE A CA 1
ATOM 555 C C . ILE A 1 111 ? 72.384 -1.037 15.302 1.00 8.99 111 ILE A C 1
ATOM 556 O O . ILE A 1 111 ? 72.154 -0.432 14.247 1.00 10.81 111 ILE A O 1
ATOM 561 N N . THR A 1 112 ? 72.446 -0.431 16.483 1.00 9.39 112 THR A N 1
ATOM 562 C CA . THR A 1 112 ? 72.274 1.013 16.573 1.00 10.56 112 THR A CA 1
ATOM 563 C C . THR A 1 112 ? 73.558 1.641 16.054 1.00 12.53 112 THR A C 1
ATOM 564 O O . THR A 1 112 ? 73.536 2.657 15.356 1.00 14.36 112 THR A O 1
ATOM 568 N N . GLY A 1 113 ? 74.684 1.017 16.377 1.00 13.97 113 GLY A N 1
ATOM 569 C CA . GLY A 1 113 ? 75.956 1.503 15.875 1.00 13.73 113 GLY A CA 1
ATOM 570 C C . GLY A 1 113 ? 76.023 1.263 14.371 1.00 13.34 113 GLY A C 1
ATOM 571 O O . GLY A 1 113 ? 76.513 2.120 13.615 1.00 12.59 113 GLY A O 1
ATOM 572 N N . THR A 1 114 ? 75.525 0.104 13.930 1.00 12.82 114 THR A N 1
ATOM 573 C CA . THR A 1 114 ? 75.532 -0.240 12.506 1.00 11.55 114 THR A CA 1
ATOM 574 C C . THR A 1 114 ? 74.703 0.798 11.733 1.00 13.00 114 THR A C 1
ATOM 575 O O . THR A 1 114 ? 75.143 1.313 10.694 1.00 12.47 114 THR A O 1
ATOM 579 N N . ALA A 1 115 ? 73.521 1.131 12.252 1.00 12.16 115 ALA A N 1
ATOM 580 C CA . ALA A 1 115 ? 72.648 2.129 11.606 1.00 11.66 115 ALA A CA 1
ATOM 581 C C . ALA A 1 115 ? 73.294 3.521 11.527 1.00 13.12 115 ALA A C 1
ATOM 582 O O . ALA A 1 115 ? 73.093 4.243 10.557 1.00 12.92 115 ALA A O 1
ATOM 584 N N . CYS A 1 116 ? 74.061 3.898 12.545 1.00 12.75 116 CYS A N 1
ATOM 585 C CA . CYS A 1 116 ? 74.715 5.198 12.537 1.00 15.12 116 CYS A CA 1
ATOM 586 C C . CYS A 1 116 ? 75.666 5.370 11.370 1.00 14.90 116 CYS A C 1
ATOM 587 O O . CYS A 1 116 ? 75.615 6.369 10.654 1.00 14.51 116 CYS A O 1
ATOM 590 N N . HIS A 1 117 ? 76.548 4.402 11.184 1.00 14.52 117 HIS A N 1
ATOM 591 C CA . HIS A 1 117 ? 77.497 4.485 10.089 1.00 14.50 117 HIS A CA 1
ATOM 592 C C . HIS A 1 117 ? 76.761 4.385 8.759 1.00 15.09 117 HIS A C 1
ATOM 593 O O . HIS A 1 117 ? 77.136 5.055 7.789 1.00 15.26 117 HIS A O 1
ATOM 600 N N . ALA A 1 118 ? 75.718 3.554 8.711 1.00 13.19 118 ALA A N 1
ATOM 601 C CA . ALA A 1 118 ? 74.946 3.391 7.486 1.00 12.06 118 ALA A CA 1
ATOM 602 C C . ALA A 1 118 ? 74.195 4.668 7.116 1.00 12.48 118 ALA A C 1
ATOM 603 O O . ALA A 1 118 ? 74.285 5.126 5.978 1.00 11.81 118 ALA A O 1
ATOM 605 N N . ALA A 1 119 ? 73.448 5.240 8.062 1.00 11.99 119 ALA A N 1
ATOM 606 C CA . ALA A 1 119 ? 72.701 6.475 7.786 1.00 12.43 119 ALA A CA 1
ATOM 607 C C . ALA A 1 119 ? 73.655 7.543 7.292 1.00 13.13 119 ALA A C 1
ATOM 608 O O . ALA A 1 119 ? 73.319 8.338 6.419 1.00 12.52 119 ALA A O 1
ATOM 610 N N . HIS A 1 120 ? 74.847 7.553 7.879 1.00 14.66 120 HIS A N 1
ATOM 611 C CA . HIS A 1 120 ? 75.882 8.502 7.510 1.00 17.16 120 HIS A CA 1
ATOM 612 C C . HIS A 1 120 ? 76.219 8.270 6.040 1.00 16.35 120 HIS A C 1
ATOM 613 O O . HIS A 1 120 ? 76.238 9.208 5.237 1.00 16.29 120 HIS A O 1
ATOM 620 N N . GLY A 1 121 ? 76.470 7.006 5.705 1.00 15.87 121 GLY A N 1
ATOM 621 C CA . GLY A 1 121 ? 76.818 6.628 4.344 1.00 13.77 121 GLY A CA 1
ATOM 622 C C . GLY A 1 121 ? 75.750 6.969 3.324 1.00 13.17 121 GLY A C 1
ATOM 623 O O . GLY A 1 121 ? 76.050 7.485 2.245 1.00 12.96 121 GLY A O 1
ATOM 624 N N . ARG A 1 122 ? 74.500 6.684 3.653 1.00 12.85 122 ARG A N 1
ATOM 625 C CA . ARG A 1 122 ? 73.397 6.993 2.743 1.00 13.54 122 ARG A CA 1
ATOM 626 C C . ARG A 1 122 ? 73.306 8.495 2.442 1.00 12.81 122 ARG A C 1
ATOM 627 O O . ARG A 1 122 ? 73.089 8.893 1.289 1.00 14.25 122 ARG A O 1
ATOM 635 N N . HIS A 1 123 ? 73.457 9.330 3.468 1.00 13.03 123 HIS A N 1
ATOM 636 C CA . HIS A 1 123 ? 73.393 10.776 3.254 1.00 15.38 123 HIS A CA 1
ATOM 637 C C . HIS A 1 123 ? 74.533 11.290 2.361 1.00 14.71 123 HIS A C 1
ATOM 638 O O . HIS A 1 123 ? 74.307 12.145 1.505 1.00 12.58 123 HIS A O 1
ATOM 645 N N . LEU A 1 124 ? 75.746 10.768 2.546 1.00 13.66 124 LEU A N 1
ATOM 646 C CA . LEU A 1 124 ? 76.882 11.169 1.699 1.00 14.11 124 LEU A CA 1
ATOM 647 C C . LEU A 1 124 ? 76.670 10.672 0.279 1.00 14.83 124 LEU A C 1
ATOM 648 O O . LEU A 1 124 ? 76.924 11.390 -0.683 1.00 14.91 124 LEU A O 1
ATOM 653 N N . LEU A 1 125 ? 76.208 9.434 0.146 1.00 15.89 125 LEU A N 1
ATOM 654 C CA . LEU A 1 125 ? 76.000 8.868 -1.176 1.00 14.52 125 LEU A CA 1
ATOM 655 C C . LEU A 1 125 ? 74.957 9.643 -1.981 1.00 16.96 125 LEU A C 1
ATOM 656 O O . LEU A 1 125 ? 75.213 9.993 -3.134 1.00 17.90 125 LEU A O 1
ATOM 661 N N . ASP A 1 126 ? 73.796 9.932 -1.388 1.00 16.88 126 ASP A N 1
ATOM 662 C CA . ASP A 1 126 ? 72.756 10.669 -2.111 1.00 18.17 126 ASP A CA 1
ATOM 663 C C . ASP A 1 126 ? 73.221 12.076 -2.475 1.00 18.09 126 ASP A C 1
ATOM 664 O O . ASP A 1 126 ? 73.062 12.523 -3.610 1.00 16.65 126 ASP A O 1
ATOM 669 N N . HIS A 1 127 ? 73.788 12.778 -1.502 1.00 17.66 127 HIS A N 1
ATOM 670 C CA . HIS A 1 127 ? 74.247 14.129 -1.747 1.00 17.37 127 HIS A CA 1
ATOM 671 C C . HIS A 1 127 ? 75.349 14.167 -2.806 1.00 17.03 127 HIS A C 1
ATOM 672 O O . HIS A 1 127 ? 75.288 14.958 -3.747 1.00 16.61 127 HIS A O 1
ATOM 679 N N . LEU A 1 128 ? 76.342 13.297 -2.660 1.00 16.42 128 LEU A N 1
ATOM 680 C CA . LEU A 1 128 ? 77.461 13.243 -3.598 1.00 16.48 128 LEU A CA 1
ATOM 681 C C . LEU A 1 128 ? 77.053 12.843 -5.016 1.00 17.40 128 LEU A C 1
ATOM 682 O O . LEU A 1 128 ? 77.631 13.333 -5.993 1.00 15.23 128 LEU A O 1
ATOM 687 N N . ILE A 1 129 ? 76.072 11.951 -5.132 1.00 17.11 129 ILE A N 1
ATOM 688 C CA . ILE A 1 129 ? 75.599 11.536 -6.448 1.00 18.78 129 ILE A CA 1
ATOM 689 C C . ILE A 1 129 ? 74.862 12.716 -7.090 1.00 20.50 129 ILE A C 1
ATOM 690 O O . ILE A 1 129 ? 75.002 12.984 -8.293 1.00 19.30 129 ILE A O 1
ATOM 695 N N . GLU A 1 130 ? 74.085 13.419 -6.270 1.00 20.34 130 GLU A N 1
ATOM 696 C CA . GLU A 1 130 ? 73.311 14.561 -6.724 1.00 23.46 130 GLU A CA 1
ATOM 697 C C . GLU A 1 130 ? 74.206 15.721 -7.165 1.00 24.81 130 GLU A C 1
ATOM 698 O O . GLU A 1 130 ? 73.873 16.448 -8.096 1.00 24.23 130 GLU A O 1
ATOM 704 N N . LYS A 1 131 ? 75.348 15.878 -6.499 1.00 25.79 131 LYS A N 1
ATOM 705 C CA . LYS A 1 131 ? 76.291 16.947 -6.808 1.00 26.77 131 LYS A CA 1
ATOM 706 C C . LYS A 1 131 ? 77.333 16.629 -7.875 1.00 27.22 131 LYS A C 1
ATOM 707 O O . LYS A 1 131 ? 77.675 17.497 -8.682 1.00 27.83 131 LYS A O 1
ATOM 713 N N . TYR A 1 132 ? 77.843 15.401 -7.891 1.00 26.64 132 TYR A N 1
ATOM 714 C CA . TYR A 1 132 ? 78.892 15.057 -8.848 1.00 25.54 132 TYR A CA 1
ATOM 715 C C . TYR A 1 132 ? 78.552 13.971 -9.854 1.00 26.04 132 TYR A C 1
ATOM 716 O O . TYR A 1 132 ? 79.375 13.615 -10.697 1.00 25.05 132 TYR A O 1
ATOM 725 N N . GLY A 1 133 ? 77.339 13.446 -9.766 1.00 24.78 133 GLY A N 1
ATOM 726 C CA . GLY A 1 133 ? 76.931 12.421 -10.700 1.00 25.25 133 GLY A CA 1
ATOM 727 C C . GLY A 1 133 ? 77.220 11.000 -10.272 1.00 24.38 133 GLY A C 1
ATOM 728 O O . GLY A 1 133 ? 78.163 10.726 -9.522 1.00 24.63 133 GLY A O 1
ATOM 729 N N . GLU A 1 134 ? 76.391 10.094 -10.773 1.00 23.69 134 GLU A N 1
ATOM 730 C CA . GLU A 1 134 ? 76.505 8.681 -10.477 1.00 23.21 134 GLU A CA 1
ATOM 731 C C . GLU A 1 134 ? 77.776 8.070 -11.056 1.00 20.80 134 GLU A C 1
ATOM 732 O O . GLU A 1 134 ? 78.333 7.133 -10.490 1.00 19.42 134 GLU A O 1
ATOM 738 N N . ASP A 1 135 ? 78.243 8.615 -12.173 1.00 18.43 135 ASP A N 1
ATOM 739 C CA . ASP A 1 135 ? 79.430 8.083 -12.827 1.00 19.60 135 ASP A CA 1
ATOM 740 C C . ASP A 1 135 ? 80.776 8.507 -12.229 1.00 17.89 135 ASP A C 1
ATOM 741 O O . ASP A 1 135 ? 81.812 8.115 -12.748 1.00 16.77 135 ASP A O 1
ATOM 746 N N . LEU A 1 136 ? 80.775 9.288 -11.150 1.00 16.37 136 LEU A N 1
ATOM 747 C CA . LEU A 1 136 ? 82.036 9.721 -10.531 1.00 16.38 136 LEU A CA 1
ATOM 748 C C . LEU A 1 136 ? 82.835 8.492 -10.084 1.00 16.73 136 LEU A C 1
ATOM 749 O O . LEU A 1 136 ? 82.348 7.677 -9.312 1.00 16.34 136 LEU A O 1
ATOM 754 N N . PRO A 1 137 ? 84.083 8.350 -10.558 1.00 17.31 137 PRO A N 1
ATOM 755 C CA . PRO A 1 137 ? 84.886 7.187 -10.168 1.00 16.82 137 PRO A CA 1
ATOM 756 C C . PRO A 1 137 ? 85.392 7.182 -8.727 1.00 16.59 137 PRO A C 1
ATOM 757 O O . PRO A 1 137 ? 85.671 8.224 -8.155 1.00 15.48 137 PRO A O 1
ATOM 761 N N . LEU A 1 138 ? 85.508 5.997 -8.140 1.00 17.37 138 LEU A N 1
ATOM 762 C CA . LEU A 1 138 ? 86.014 5.890 -6.777 1.00 18.04 138 LEU A CA 1
ATOM 763 C C . LEU A 1 138 ? 87.543 5.918 -6.850 1.00 18.90 138 LEU A C 1
ATOM 764 O O . LEU A 1 138 ? 88.183 4.909 -7.139 1.00 21.26 138 LEU A O 1
ATOM 769 N N . THR A 1 139 ? 88.117 7.093 -6.620 1.00 18.54 139 THR A N 1
ATOM 770 C CA . THR A 1 139 ? 89.567 7.269 -6.658 1.00 18.81 139 THR A CA 1
ATOM 771 C C . THR A 1 139 ? 90.074 7.229 -5.215 1.00 17.95 139 THR A C 1
ATOM 772 O O . THR A 1 139 ? 90.032 8.231 -4.507 1.00 15.95 139 THR A O 1
ATOM 776 N N . LEU A 1 140 ? 90.549 6.059 -4.788 1.00 18.27 140 LEU A N 1
ATOM 777 C CA . LEU A 1 140 ? 90.996 5.879 -3.413 1.00 19.13 140 LEU A CA 1
ATOM 778 C C . LEU A 1 140 ? 92.488 5.601 -3.262 1.00 19.46 140 LEU A C 1
ATOM 779 O O . LEU A 1 140 ? 92.952 5.254 -2.177 1.00 20.48 140 LEU A O 1
ATOM 784 N N . GLY A 1 141 ? 93.239 5.750 -4.344 1.00 19.44 141 GLY A N 1
ATOM 785 C CA . GLY A 1 141 ? 94.662 5.497 -4.266 1.00 22.55 141 GLY A CA 1
ATOM 786 C C . GLY A 1 141 ? 95.114 4.292 -5.069 1.00 23.89 141 GLY A C 1
ATOM 787 O O . GLY A 1 141 ? 94.374 3.732 -5.870 1.00 24.03 141 GLY A O 1
ATOM 788 N N . GLN A 1 142 ? 96.347 3.876 -4.827 1.00 25.28 142 GLN A N 1
ATOM 789 C CA . GLN A 1 142 ? 96.940 2.752 -5.533 1.00 26.45 142 GLN A CA 1
ATOM 790 C C . GLN A 1 142 ? 96.476 1.366 -5.055 1.00 25.52 142 GLN A C 1
ATOM 791 O O . GLN A 1 142 ? 97.191 0.688 -4.325 1.00 25.94 142 GLN A O 1
ATOM 797 N N . SER A 1 143 ? 95.280 0.949 -5.473 1.00 24.35 143 SER A N 1
ATOM 798 C CA . SER A 1 143 ? 94.734 -0.359 -5.091 1.00 24.24 143 SER A CA 1
ATOM 799 C C . SER A 1 143 ? 93.791 -0.928 -6.164 1.00 24.20 143 SER A C 1
ATOM 800 O O . SER A 1 143 ? 93.080 -0.182 -6.828 1.00 24.95 143 SER A O 1
ATOM 803 N N . ASN A 1 144 ? 93.787 -2.247 -6.327 1.00 23.68 144 ASN A N 1
ATOM 804 C CA . ASN A 1 144 ? 92.908 -2.893 -7.301 1.00 24.25 144 ASN A CA 1
ATOM 805 C C . ASN A 1 144 ? 91.723 -3.568 -6.615 1.00 23.89 144 ASN A C 1
ATOM 806 O O . ASN A 1 144 ? 90.696 -3.848 -7.252 1.00 24.57 144 ASN A O 1
ATOM 811 N N . VAL A 1 145 ? 91.888 -3.845 -5.323 1.00 20.89 145 VAL A N 1
ATOM 812 C CA . VAL A 1 145 ? 90.850 -4.449 -4.489 1.00 19.78 145 VAL A CA 1
ATOM 813 C C . VAL A 1 145 ? 90.336 -3.240 -3.705 1.00 19.04 145 VAL A C 1
ATOM 814 O O . VAL A 1 145 ? 90.725 -3.023 -2.555 1.00 19.37 145 VAL A O 1
ATOM 818 N N . LEU A 1 146 ? 89.473 -2.456 -4.355 1.00 17.10 146 LEU A N 1
ATOM 819 C CA . LEU A 1 146 ? 88.929 -1.212 -3.807 1.00 15.63 146 LEU A CA 1
ATOM 820 C C . LEU A 1 146 ? 87.962 -1.212 -2.632 1.00 15.55 146 LEU A C 1
ATOM 821 O O . LEU A 1 146 ? 87.985 -0.296 -1.819 1.00 14.76 146 LEU A O 1
ATOM 826 N N . THR A 1 147 ? 87.105 -2.219 -2.546 1.00 15.56 147 THR A N 1
ATOM 827 C CA . THR A 1 147 ? 86.099 -2.254 -1.491 1.00 13.82 147 THR A CA 1
ATOM 828 C C . THR A 1 147 ? 85.931 -3.650 -0.919 1.00 13.56 147 THR A C 1
ATOM 829 O O . THR A 1 147 ? 84.879 -4.267 -1.083 1.00 12.03 147 THR A O 1
ATOM 833 N N . PRO A 1 148 ? 86.959 -4.156 -0.210 1.00 12.23 148 PRO A N 1
ATOM 834 C CA . PRO A 1 148 ? 86.899 -5.498 0.370 1.00 13.00 148 PRO A CA 1
ATOM 835 C C . PRO A 1 148 ? 85.637 -5.883 1.156 1.00 11.30 148 PRO A C 1
ATOM 836 O O . PRO A 1 148 ? 85.046 -6.936 0.896 1.00 10.22 148 PRO A O 1
ATOM 840 N N . ASN A 1 149 ? 85.235 -5.060 2.119 1.00 12.23 149 ASN A N 1
ATOM 841 C CA . ASN A 1 149 ? 84.041 -5.367 2.900 1.00 11.69 149 ASN A CA 1
ATOM 842 C C . ASN A 1 149 ? 82.814 -5.466 2.006 1.00 11.65 149 ASN A C 1
ATOM 843 O O . ASN A 1 149 ? 82.031 -6.398 2.128 1.00 13.18 149 ASN A O 1
ATOM 848 N N . ILE A 1 150 ? 82.652 -4.514 1.098 1.00 13.12 150 ILE A N 1
ATOM 849 C CA . ILE A 1 150 ? 81.505 -4.533 0.202 1.00 12.91 150 ILE A CA 1
ATOM 850 C C . ILE A 1 150 ? 81.531 -5.775 -0.668 1.00 13.89 150 ILE A C 1
ATOM 851 O O . ILE A 1 150 ? 80.525 -6.482 -0.816 1.00 12.47 150 ILE A O 1
ATOM 856 N N . THR A 1 151 ? 82.698 -6.058 -1.225 1.00 12.19 151 THR A N 1
ATOM 857 C CA . THR A 1 151 ? 82.827 -7.206 -2.100 1.00 13.55 151 THR A CA 1
ATOM 858 C C . THR A 1 151 ? 82.553 -8.510 -1.361 1.00 13.36 151 THR A C 1
ATOM 859 O O . THR A 1 151 ? 81.880 -9.393 -1.887 1.00 13.70 151 THR A O 1
ATOM 863 N N . ILE A 1 152 ? 83.046 -8.617 -0.133 1.00 13.52 152 ILE A N 1
ATOM 864 C CA . ILE A 1 152 ? 82.824 -9.823 0.650 1.00 12.40 152 ILE A CA 1
ATOM 865 C C . ILE A 1 152 ? 81.334 -10.101 0.872 1.00 12.13 152 ILE A C 1
ATOM 866 O O . ILE A 1 152 ? 80.865 -11.219 0.659 1.00 12.67 152 ILE A O 1
ATOM 871 N N . SER A 1 153 ? 80.581 -9.085 1.277 1.00 13.16 153 SER A N 1
ATOM 872 C CA . SER A 1 153 ? 79.147 -9.263 1.527 1.00 12.85 153 SER A CA 1
ATOM 873 C C . SER A 1 153 ? 78.238 -9.301 0.299 1.00 14.60 153 SER A C 1
ATOM 874 O O . SER A 1 153 ? 77.203 -9.961 0.325 1.00 13.71 153 SER A O 1
ATOM 877 N N . THR A 1 154 ? 78.623 -8.611 -0.771 1.00 15.18 154 THR A N 1
ATOM 878 C CA . THR A 1 154 ? 77.770 -8.506 -1.960 1.00 14.34 154 THR A CA 1
ATOM 879 C C . THR A 1 154 ? 78.309 -9.090 -3.255 1.00 16.31 154 THR A C 1
ATOM 880 O O . THR A 1 154 ? 77.556 -9.227 -4.220 1.00 14.34 154 THR A O 1
ATOM 884 N N . GLY A 1 155 ? 79.609 -9.374 -3.289 1.00 15.18 155 GLY A N 1
ATOM 885 C CA . GLY A 1 155 ? 80.224 -9.904 -4.486 1.00 14.55 155 GLY A CA 1
ATOM 886 C C . GLY A 1 155 ? 80.453 -8.802 -5.503 1.00 16.50 155 GLY A C 1
ATOM 887 O O . GLY A 1 155 ? 80.990 -9.032 -6.588 1.00 14.03 155 GLY A O 1
ATOM 888 N N . LEU A 1 156 ? 80.054 -7.587 -5.151 1.00 16.21 156 LEU A N 1
ATOM 889 C CA . LEU A 1 156 ? 80.200 -6.464 -6.071 1.00 16.77 156 LEU A CA 1
ATOM 890 C C . LEU A 1 156 ? 81.512 -5.745 -5.870 1.00 15.69 156 LEU A C 1
ATOM 891 O O . LEU A 1 156 ? 82.009 -5.662 -4.757 1.00 15.43 156 LEU A O 1
ATOM 896 N N . SER A 1 157 ? 82.071 -5.228 -6.958 1.00 15.06 157 SER A N 1
ATOM 897 C CA . SER A 1 157 ? 83.320 -4.469 -6.890 1.00 15.21 157 SER A CA 1
ATOM 898 C C . SER A 1 157 ? 83.044 -3.122 -7.532 1.00 14.81 157 SER A C 1
ATOM 899 O O . SER A 1 157 ? 83.504 -2.837 -8.636 1.00 13.72 157 SER A O 1
ATOM 902 N N . PRO A 1 158 ? 82.273 -2.270 -6.840 1.00 15.16 158 PRO A N 1
ATOM 903 C CA . PRO A 1 158 ? 81.934 -0.948 -7.367 1.00 16.00 158 PRO A CA 1
ATOM 904 C C . PRO A 1 158 ? 83.130 -0.055 -7.671 1.00 15.70 158 PRO A C 1
ATOM 905 O O . PRO A 1 158 ? 84.089 -0.003 -6.905 1.00 14.68 158 PRO A O 1
ATOM 909 N N . LYS A 1 159 ? 83.057 0.638 -8.806 1.00 17.35 159 LYS A N 1
ATOM 910 C CA . LYS A 1 159 ? 84.116 1.542 -9.250 1.00 16.54 159 LYS A CA 1
ATOM 911 C C . LYS A 1 159 ? 83.619 2.986 -9.349 1.00 17.72 159 LYS A C 1
ATOM 912 O O . LYS A 1 159 ? 84.399 3.902 -9.594 1.00 17.12 159 LYS A O 1
ATOM 918 N N . THR A 1 160 ? 82.318 3.190 -9.168 1.00 18.05 160 THR A N 1
ATOM 919 C CA . THR A 1 160 ? 81.757 4.537 -9.218 1.00 17.67 160 THR A CA 1
ATOM 920 C C . THR A 1 160 ? 80.773 4.725 -8.071 1.00 17.61 160 THR A C 1
ATOM 921 O O . THR A 1 160 ? 80.431 3.767 -7.374 1.00 15.27 160 THR A O 1
ATOM 925 N N . LEU A 1 161 ? 80.321 5.963 -7.886 1.00 18.32 161 LEU A N 1
ATOM 926 C CA . LEU A 1 161 ? 79.364 6.293 -6.833 1.00 18.49 161 LEU A CA 1
ATOM 927 C C . LEU A 1 161 ? 78.062 5.527 -7.034 1.00 19.19 161 LEU A C 1
ATOM 928 O O . LEU A 1 161 ? 77.521 4.950 -6.095 1.00 16.56 161 LEU A O 1
ATOM 933 N N . GLY A 1 162 ? 77.563 5.520 -8.267 1.00 18.82 162 GLY A N 1
ATOM 934 C CA . GLY A 1 162 ? 76.319 4.822 -8.547 1.00 18.95 162 GLY A CA 1
ATOM 935 C C . GLY A 1 162 ? 76.384 3.330 -8.309 1.00 19.47 162 GLY A C 1
ATOM 936 O O . GLY A 1 162 ? 75.401 2.701 -7.904 1.00 19.29 162 GLY A O 1
ATOM 937 N N . GLU A 1 163 ? 77.554 2.755 -8.551 1.00 18.37 163 GLU A N 1
ATOM 938 C CA . GLU A 1 163 ? 77.729 1.332 -8.366 1.00 18.92 163 GLU A CA 1
ATOM 939 C C . GLU A 1 163 ? 77.686 0.908 -6.902 1.00 16.86 163 GLU A C 1
ATOM 940 O O . GLU A 1 163 ? 77.595 -0.279 -6.602 1.00 16.27 163 GLU A O 1
ATOM 946 N N . VAL A 1 164 ? 77.742 1.880 -5.997 1.00 16.83 164 VAL A N 1
ATOM 947 C CA . VAL A 1 164 ? 77.701 1.602 -4.562 1.00 15.34 164 VAL A CA 1
ATOM 948 C C . VAL A 1 164 ? 76.249 1.540 -4.056 1.00 16.38 164 VAL A C 1
ATOM 949 O O . VAL A 1 164 ? 75.982 1.012 -2.977 1.00 15.52 164 VAL A O 1
ATOM 953 N N . LYS A 1 165 ? 75.311 2.057 -4.850 1.00 15.99 165 LYS A N 1
ATOM 954 C CA . LYS A 1 165 ? 73.911 2.060 -4.448 1.00 16.40 165 LYS A CA 1
ATOM 955 C C . LYS A 1 165 ? 73.383 0.689 -4.025 1.00 14.63 165 LYS A C 1
ATOM 956 O O . LYS A 1 165 ? 72.832 0.551 -2.939 1.00 13.85 165 LYS A O 1
ATOM 962 N N . PRO A 1 166 ? 73.565 -0.349 -4.861 1.00 15.67 166 PRO A N 1
ATOM 963 C CA . PRO A 1 166 ? 73.048 -1.666 -4.457 1.00 14.63 166 PRO A CA 1
ATOM 964 C C . PRO A 1 166 ? 73.541 -2.189 -3.104 1.00 15.27 166 PRO A C 1
ATOM 965 O O . PRO A 1 166 ? 72.825 -2.920 -2.414 1.00 13.77 166 PRO A O 1
ATOM 969 N N . ALA A 1 167 ? 74.758 -1.819 -2.720 1.00 13.09 167 ALA A N 1
ATOM 970 C CA . ALA A 1 167 ? 75.309 -2.288 -1.452 1.00 12.63 167 ALA A CA 1
ATOM 971 C C . ALA A 1 167 ? 74.644 -1.557 -0.304 1.00 12.00 167 ALA A C 1
ATOM 972 O O . ALA A 1 167 ? 74.335 -2.163 0.723 1.00 11.00 167 ALA A O 1
ATOM 974 N N . MET A 1 168 ? 74.428 -0.257 -0.494 1.00 11.60 168 MET A N 1
ATOM 975 C CA . MET A 1 168 ? 73.770 0.596 0.495 1.00 12.59 168 MET A CA 1
ATOM 976 C C . MET A 1 168 ? 72.329 0.121 0.729 1.00 13.09 168 MET A C 1
ATOM 977 O O . MET A 1 168 ? 71.840 0.095 1.863 1.00 12.00 168 MET A O 1
ATOM 982 N N . GLU A 1 169 ? 71.643 -0.239 -0.351 1.00 14.11 169 GLU A N 1
ATOM 983 C CA . GLU A 1 169 ? 70.261 -0.708 -0.241 1.00 13.85 169 GLU A CA 1
ATOM 984 C C . GLU A 1 169 ? 70.204 -2.022 0.529 1.00 12.49 169 GLU A C 1
ATOM 985 O O . GLU A 1 169 ? 69.298 -2.244 1.334 1.00 12.32 169 GLU A O 1
ATOM 991 N N . TYR A 1 170 ? 71.184 -2.884 0.274 1.00 12.13 170 TYR A N 1
ATOM 992 C CA . TYR A 1 170 ? 71.279 -4.184 0.943 1.00 12.79 170 TYR A CA 1
ATOM 993 C C . TYR A 1 170 ? 71.380 -3.981 2.450 1.00 12.01 170 TYR A C 1
ATOM 994 O O . TYR A 1 170 ? 70.639 -4.599 3.219 1.00 13.59 170 TYR A O 1
ATOM 1003 N N . VAL A 1 171 ? 72.305 -3.114 2.858 1.00 11.98 171 VAL A N 1
ATOM 1004 C CA . VAL A 1 171 ? 72.517 -2.799 4.269 1.00 10.62 171 VAL A CA 1
ATOM 1005 C C . VAL A 1 171 ? 71.249 -2.244 4.930 1.00 10.27 171 VAL A C 1
ATOM 1006 O O . VAL A 1 171 ? 70.891 -2.660 6.035 1.00 7.60 171 VAL A O 1
ATOM 1010 N N . GLU A 1 172 ? 70.590 -1.291 4.269 1.00 10.09 172 GLU A N 1
ATOM 1011 C CA . GLU A 1 172 ? 69.364 -0.711 4.813 1.00 9.90 172 GLU A CA 1
ATOM 1012 C C . GLU A 1 172 ? 68.289 -1.776 4.929 1.00 11.07 172 GLU A C 1
ATOM 1013 O O . GLU A 1 172 ? 67.507 -1.775 5.877 1.00 10.91 172 GLU A O 1
ATOM 1019 N N . GLU A 1 173 ? 68.242 -2.681 3.958 1.00 10.49 173 GLU A N 1
ATOM 1020 C CA . GLU A 1 173 ? 67.244 -3.737 3.991 1.00 10.56 173 GLU A CA 1
ATOM 1021 C C . GLU A 1 173 ? 67.493 -4.669 5.162 1.00 10.31 173 GLU A C 1
ATOM 1022 O O . GLU A 1 173 ? 66.551 -5.086 5.845 1.00 9.19 173 GLU A O 1
ATOM 1028 N N . GLN A 1 174 ? 68.764 -5.001 5.394 1.00 7.31 174 GLN A N 1
ATOM 1029 C CA . GLN A 1 174 ? 69.101 -5.898 6.487 1.00 9.27 174 GLN A CA 1
ATOM 1030 C C . GLN A 1 174 ? 68.880 -5.242 7.837 1.00 9.69 174 GLN A C 1
ATOM 1031 O O . GLN A 1 174 ? 68.441 -5.904 8.773 1.00 9.11 174 GLN A O 1
ATOM 1037 N N . LEU A 1 175 ? 69.168 -3.944 7.947 1.00 10.12 175 LEU A N 1
ATOM 1038 C CA . LEU A 1 175 ? 68.969 -3.253 9.221 1.00 10.08 175 LEU A CA 1
ATOM 1039 C C . LEU A 1 175 ? 67.503 -3.271 9.662 1.00 8.32 175 LEU A C 1
ATOM 1040 O O . LEU A 1 175 ? 67.203 -3.314 10.849 1.00 8.59 175 LEU A O 1
ATOM 1045 N N . THR A 1 176 ? 66.585 -3.220 8.709 1.00 7.86 176 THR A N 1
ATOM 1046 C CA . THR A 1 176 ? 65.176 -3.249 9.057 1.00 8.02 176 THR A CA 1
ATOM 1047 C C . THR A 1 176 ? 64.841 -4.641 9.623 1.00 7.68 176 THR A C 1
ATOM 1048 O O . THR A 1 176 ? 64.139 -4.758 10.624 1.00 6.22 176 THR A O 1
ATOM 1052 N N . GLN A 1 177 ? 65.373 -5.691 9.002 1.00 7.53 177 GLN A N 1
ATOM 1053 C CA . GLN A 1 177 ? 65.146 -7.056 9.485 1.00 11.03 177 GLN A CA 1
ATOM 1054 C C . GLN A 1 177 ? 65.756 -7.237 10.884 1.00 11.75 177 GLN A C 1
ATOM 1055 O O . GLN A 1 177 ? 65.225 -7.968 11.725 1.00 8.72 177 GLN A O 1
ATOM 1061 N N . LEU A 1 178 ? 66.896 -6.589 11.114 1.00 11.96 178 LEU A N 1
ATOM 1062 C CA . LEU A 1 178 ? 67.587 -6.693 12.395 1.00 13.33 178 LEU A CA 1
ATOM 1063 C C . LEU A 1 178 ? 66.874 -5.913 13.496 1.00 12.93 178 LEU A C 1
ATOM 1064 O O . LEU A 1 178 ? 66.758 -6.399 14.619 1.00 10.30 178 LEU A O 1
ATOM 1069 N N . LEU A 1 179 ? 66.402 -4.704 13.190 1.00 12.27 179 LEU A N 1
ATOM 1070 C CA . LEU A 1 179 ? 65.719 -3.922 14.216 1.00 11.89 179 LEU A CA 1
ATOM 1071 C C . LEU A 1 179 ? 64.430 -4.618 14.630 1.00 12.21 179 LEU A C 1
ATOM 1072 O O . LEU A 1 179 ? 64.026 -4.546 15.799 1.00 11.55 179 LEU A O 1
ATOM 1077 N N . ALA A 1 180 ? 63.799 -5.310 13.680 1.00 12.21 180 ALA A N 1
ATOM 1078 C CA . ALA A 1 180 ? 62.556 -6.022 13.967 1.00 13.53 180 ALA A CA 1
ATOM 1079 C C . ALA A 1 180 ? 62.804 -7.163 14.948 1.00 12.08 180 ALA A C 1
ATOM 1080 O O . ALA A 1 180 ? 61.895 -7.583 15.643 1.00 9.87 180 ALA A O 1
ATOM 1082 N N . THR A 1 181 ? 64.034 -7.672 15.009 1.00 12.30 181 THR A N 1
ATOM 1083 C CA . THR A 1 181 ? 64.311 -8.783 15.918 1.00 13.19 181 THR A CA 1
ATOM 1084 C C . THR A 1 181 ? 64.505 -8.324 17.355 1.00 11.73 181 THR A C 1
ATOM 1085 O O . THR A 1 181 ? 64.605 -9.145 18.266 1.00 11.41 181 THR A O 1
ATOM 1089 N N . VAL A 1 182 ? 64.554 -7.009 17.554 1.00 13.11 182 VAL A N 1
ATOM 1090 C CA . VAL A 1 182 ? 64.684 -6.437 18.893 1.00 11.79 182 VAL A CA 1
ATOM 1091 C C . VAL A 1 182 ? 63.298 -6.418 19.560 1.00 11.48 182 VAL A C 1
ATOM 1092 O O . VAL A 1 182 ? 63.191 -6.318 20.782 1.00 9.84 182 VAL A O 1
ATOM 1096 N N . HIS A 1 183 ? 62.245 -6.515 18.744 1.00 9.73 183 HIS A N 1
ATOM 1097 C CA . HIS A 1 183 ? 60.849 -6.504 19.229 1.00 8.17 183 HIS A CA 1
ATOM 1098 C C . HIS A 1 183 ? 60.589 -7.656 20.194 1.00 9.71 183 HIS A C 1
ATOM 1099 O O . HIS A 1 183 ? 61.115 -8.756 20.006 1.00 11.55 183 HIS A O 1
ATOM 1106 N N . ALA A 1 184 ? 59.791 -7.413 21.232 1.00 10.54 184 ALA A N 1
ATOM 1107 C CA . ALA A 1 184 ? 59.470 -8.469 22.188 1.00 11.38 184 ALA A CA 1
ATOM 1108 C C . ALA A 1 184 ? 58.876 -9.658 21.451 1.00 13.00 184 ALA A C 1
ATOM 1109 O O . ALA A 1 184 ? 58.147 -9.487 20.461 1.00 11.43 184 ALA A O 1
ATOM 1111 N N . GLY A 1 185 ? 59.191 -10.863 21.930 1.00 13.70 185 GLY A N 1
ATOM 1112 C CA . GLY A 1 185 ? 58.651 -12.061 21.321 1.00 12.20 185 GLY A CA 1
ATOM 1113 C C . GLY A 1 185 ? 59.306 -12.452 20.015 1.00 13.55 185 GLY A C 1
ATOM 1114 O O . GLY A 1 185 ? 58.664 -12.993 19.115 1.00 12.77 185 GLY A O 1
ATOM 1115 N N . GLN A 1 186 ? 60.590 -12.155 19.888 1.00 14.48 186 GLN A N 1
ATOM 1116 C CA . GLN A 1 186 ? 61.301 -12.533 18.685 1.00 13.76 186 GLN A CA 1
ATOM 1117 C C . GLN A 1 186 ? 62.325 -13.562 19.142 1.00 14.73 186 GLN A C 1
ATOM 1118 O O . GLN A 1 186 ? 61.948 -14.575 19.729 1.00 14.31 186 GLN A O 1
ATOM 1124 N N . GLU A 1 187 ? 63.610 -13.322 18.911 1.00 15.38 187 GLU A N 1
ATOM 1125 C CA . GLU A 1 187 ? 64.622 -14.294 19.340 1.00 13.95 187 GLU A CA 1
ATOM 1126 C C . GLU A 1 187 ? 64.692 -14.367 20.870 1.00 13.41 187 GLU A C 1
ATOM 1127 O O . GLU A 1 187 ? 64.465 -13.374 21.547 1.00 13.90 187 GLU A O 1
ATOM 1133 N N . SER A 1 188 ? 64.997 -15.536 21.427 1.00 14.68 188 SER A N 1
ATOM 1134 C CA . SER A 1 188 ? 65.088 -15.632 22.885 1.00 13.45 188 SER A CA 1
ATOM 1135 C C . SER A 1 188 ? 66.390 -16.276 23.347 1.00 12.70 188 SER A C 1
ATOM 1136 O O . SER A 1 188 ? 66.759 -16.170 24.515 1.00 12.49 188 SER A O 1
ATOM 1139 N N . ALA A 1 189 ? 67.076 -16.944 22.427 1.00 12.36 189 ALA A N 1
ATOM 1140 C CA . ALA A 1 189 ? 68.334 -17.609 22.743 1.00 13.46 189 ALA A CA 1
ATOM 1141 C C . ALA A 1 189 ? 69.530 -16.655 22.645 1.00 13.08 189 ALA A C 1
ATOM 1142 O O . ALA A 1 189 ? 69.791 -16.074 21.595 1.00 13.17 189 ALA A O 1
ATOM 1144 N N . GLU A 1 190 ? 70.261 -16.510 23.745 1.00 14.00 190 GLU A N 1
ATOM 1145 C CA . GLU A 1 190 ? 71.430 -15.638 23.788 1.00 14.55 190 GLU A CA 1
ATOM 1146 C C . GLU A 1 190 ? 72.388 -15.908 22.631 1.00 14.50 190 GLU A C 1
ATOM 1147 O O . GLU A 1 190 ? 72.874 -14.975 21.999 1.00 12.49 190 GLU A O 1
ATOM 1153 N N . ILE A 1 191 ? 72.655 -17.181 22.352 1.00 14.63 191 ILE A N 1
ATOM 1154 C CA . ILE A 1 191 ? 73.601 -17.517 21.291 1.00 15.91 191 ILE A CA 1
ATOM 1155 C C . ILE A 1 191 ? 73.143 -17.061 19.905 1.00 14.58 191 ILE A C 1
ATOM 1156 O O . ILE A 1 191 ? 73.969 -16.709 19.064 1.00 13.02 191 ILE A O 1
ATOM 1161 N N . ASP A 1 192 ? 71.834 -17.059 19.670 1.00 14.05 192 ASP A N 1
ATOM 1162 C CA . ASP A 1 192 ? 71.325 -16.622 18.376 1.00 14.45 192 ASP A CA 1
ATOM 1163 C C . ASP A 1 192 ? 71.317 -15.100 18.261 1.00 13.49 192 ASP A C 1
ATOM 1164 O O . ASP A 1 192 ? 71.406 -14.566 17.159 1.00 12.58 192 ASP A O 1
ATOM 1169 N N . TYR A 1 193 ? 71.195 -14.393 19.387 1.00 11.96 193 TYR A N 1
ATOM 1170 C CA . TYR A 1 193 ? 71.282 -12.938 19.325 1.00 11.69 193 TYR A CA 1
ATOM 1171 C C . TYR A 1 193 ? 72.745 -12.584 19.024 1.00 11.90 193 TYR A C 1
ATOM 1172 O O . TYR A 1 193 ? 73.035 -11.608 18.323 1.00 10.10 193 TYR A O 1
ATOM 1181 N N . ASP A 1 194 ? 73.664 -13.393 19.546 1.00 11.36 194 ASP A N 1
ATOM 1182 C CA . ASP A 1 194 ? 75.092 -13.170 19.317 1.00 13.34 194 ASP A CA 1
ATOM 1183 C C . ASP A 1 194 ? 75.436 -13.386 17.842 1.00 11.21 194 ASP A C 1
ATOM 1184 O O . ASP A 1 194 ? 76.234 -12.647 17.272 1.00 12.29 194 ASP A O 1
ATOM 1189 N N . SER A 1 195 ? 74.846 -14.406 17.225 1.00 12.15 195 SER A N 1
ATOM 1190 C CA . SER A 1 195 ? 75.111 -14.670 15.810 1.00 12.24 195 SER A CA 1
ATOM 1191 C C . SER A 1 195 ? 74.542 -13.504 15.005 1.00 13.29 195 SER A C 1
ATOM 1192 O O . SER A 1 195 ? 75.194 -12.981 14.100 1.00 11.16 195 SER A O 1
ATOM 1195 N N . LYS A 1 196 ? 73.320 -13.094 15.346 1.00 12.30 196 LYS A N 1
ATOM 1196 C CA . LYS A 1 196 ? 72.696 -11.955 14.676 1.00 13.42 196 LYS A CA 1
ATOM 1197 C C . LYS A 1 196 ? 73.564 -10.704 14.861 1.00 11.11 196 LYS A C 1
ATOM 1198 O O . LYS A 1 196 ? 73.680 -9.887 13.948 1.00 11.72 196 LYS A O 1
ATOM 1204 N N . ALA A 1 197 ? 74.175 -10.556 16.037 1.00 11.52 197 ALA A N 1
ATOM 1205 C CA . ALA A 1 197 ? 75.041 -9.397 16.319 1.00 11.87 197 ALA A CA 1
ATOM 1206 C C . ALA A 1 197 ? 76.332 -9.427 15.482 1.00 12.40 197 ALA A C 1
ATOM 1207 O O . ALA A 1 197 ? 76.747 -8.410 14.927 1.00 12.37 197 ALA A O 1
ATOM 1209 N N . LEU A 1 198 ? 76.963 -10.593 15.402 1.00 13.30 198 LEU A N 1
ATOM 1210 C CA . LEU A 1 198 ? 78.181 -10.752 14.610 1.00 13.63 198 LEU A CA 1
ATOM 1211 C C . LEU A 1 198 ? 77.867 -10.399 13.152 1.00 13.03 198 LEU A C 1
ATOM 1212 O O . LEU A 1 198 ? 78.618 -9.672 12.500 1.00 14.72 198 LEU A O 1
ATOM 1217 N N . PHE A 1 199 ? 76.747 -10.912 12.648 1.00 13.70 199 PHE A N 1
ATOM 1218 C CA . PHE A 1 199 ? 76.310 -10.615 11.280 1.00 12.54 199 PHE A CA 1
ATOM 1219 C C . PHE A 1 199 ? 76.190 -9.088 11.099 1.00 11.54 199 PHE A C 1
ATOM 1220 O O . PHE A 1 199 ? 76.678 -8.520 10.114 1.00 10.29 199 PHE A O 1
ATOM 1228 N N . SER A 1 200 ? 75.528 -8.433 12.048 1.00 10.26 200 SER A N 1
ATOM 1229 C CA . SER A 1 200 ? 75.370 -6.982 11.994 1.00 11.65 200 SER A CA 1
ATOM 1230 C C . SER A 1 200 ? 76.738 -6.311 11.982 1.00 12.14 200 SER A C 1
ATOM 1231 O O . SER A 1 200 ? 76.927 -5.310 11.306 1.00 13.36 200 SER A O 1
ATOM 1234 N N . GLY A 1 201 ? 77.683 -6.861 12.745 1.00 11.61 201 GLY A N 1
ATOM 1235 C CA . GLY A 1 201 ? 79.026 -6.310 12.767 1.00 11.62 201 GLY A CA 1
ATOM 1236 C C . GLY A 1 201 ? 79.643 -6.338 11.375 1.00 11.16 201 GLY A C 1
ATOM 1237 O O . GLY A 1 201 ? 80.359 -5.412 10.984 1.00 12.05 201 GLY A O 1
ATOM 1238 N N . SER A 1 202 ? 79.381 -7.391 10.610 1.00 10.55 202 SER A N 1
ATOM 1239 C CA . SER A 1 202 ? 79.950 -7.449 9.269 1.00 12.29 202 SER A CA 1
ATOM 1240 C C . SER A 1 202 ? 79.272 -6.364 8.446 1.00 12.98 202 SER A C 1
ATOM 1241 O O . SER A 1 202 ? 79.894 -5.733 7.598 1.00 10.27 202 SER A O 1
ATOM 1244 N N . LEU A 1 203 ? 77.991 -6.128 8.723 1.00 12.70 203 LEU A N 1
ATOM 1245 C CA . LEU A 1 203 ? 77.254 -5.106 7.994 1.00 14.02 203 LEU A CA 1
ATOM 1246 C C . LEU A 1 203 ? 77.766 -3.713 8.307 1.00 14.10 203 LEU A C 1
ATOM 1247 O O . LEU A 1 203 ? 77.785 -2.855 7.434 1.00 13.10 203 LEU A O 1
ATOM 1252 N N . ASP A 1 204 ? 78.165 -3.497 9.561 1.00 14.51 204 ASP A N 1
ATOM 1253 C CA . ASP A 1 204 ? 78.664 -2.202 10.018 1.00 12.24 204 ASP A CA 1
ATOM 1254 C C . ASP A 1 204 ? 79.880 -1.764 9.214 1.00 13.69 204 ASP A C 1
ATOM 1255 O O . ASP A 1 204 ? 79.994 -0.598 8.817 1.00 11.97 204 ASP A O 1
ATOM 1260 N N . HIS A 1 205 ? 80.788 -2.704 8.974 1.00 13.71 205 HIS A N 1
ATOM 1261 C CA . HIS A 1 205 ? 81.989 -2.409 8.213 1.00 14.85 205 HIS A CA 1
ATOM 1262 C C . HIS A 1 205 ? 81.690 -2.194 6.738 1.00 14.74 205 HIS A C 1
ATOM 1263 O O . HIS A 1 205 ? 82.475 -1.572 6.029 1.00 16.09 205 HIS A O 1
ATOM 1270 N N . VAL A 1 206 ? 80.560 -2.717 6.276 1.00 13.54 206 VAL A N 1
ATOM 1271 C CA . VAL A 1 206 ? 80.164 -2.516 4.894 1.00 13.07 206 VAL A CA 1
ATOM 1272 C C . VAL A 1 206 ? 79.707 -1.062 4.816 1.00 12.90 206 VAL A C 1
ATOM 1273 O O . VAL A 1 206 ? 80.132 -0.310 3.936 1.00 11.43 206 VAL A O 1
ATOM 1277 N N . GLY A 1 207 ? 78.853 -0.677 5.765 1.00 12.33 207 GLY A N 1
ATOM 1278 C CA . GLY A 1 207 ? 78.345 0.686 5.824 1.00 12.61 207 GLY A CA 1
ATOM 1279 C C . GLY A 1 207 ? 79.434 1.718 6.057 1.00 10.45 207 GLY A C 1
ATOM 1280 O O . GLY A 1 207 ? 79.397 2.815 5.484 1.00 12.13 207 GLY A O 1
ATOM 1281 N N . MET A 1 208 ? 80.388 1.399 6.922 1.00 11.22 208 MET A N 1
ATOM 1282 C CA . MET A 1 208 ? 81.492 2.316 7.170 1.00 10.94 208 MET A CA 1
ATOM 1283 C C . MET A 1 208 ? 82.294 2.451 5.875 1.00 12.50 208 MET A C 1
ATOM 1284 O O . MET A 1 208 ? 82.638 3.562 5.483 1.00 13.57 208 MET A O 1
ATOM 1289 N N . GLU A 1 209 ? 82.567 1.328 5.202 1.00 11.19 209 GLU A N 1
ATOM 1290 C CA . GLU A 1 209 ? 83.348 1.376 3.964 1.00 12.00 209 GLU A CA 1
ATOM 1291 C C . GLU A 1 209 ? 82.683 2.303 2.955 1.00 13.00 209 GLU A C 1
ATOM 1292 O O . GLU A 1 209 ? 83.326 3.193 2.411 1.00 13.81 209 GLU A O 1
ATOM 1298 N N . ILE A 1 210 ? 81.388 2.100 2.727 1.00 14.87 210 ILE A N 1
ATOM 1299 C CA . ILE A 1 210 ? 80.614 2.930 1.807 1.00 12.69 210 ILE A CA 1
ATOM 1300 C C . ILE A 1 210 ? 80.769 4.402 2.176 1.00 12.97 210 ILE A C 1
ATOM 1301 O O . ILE A 1 210 ? 81.024 5.253 1.312 1.00 11.51 210 ILE A O 1
ATOM 1306 N N . SER A 1 211 ? 80.621 4.696 3.467 1.00 11.41 211 SER A N 1
ATOM 1307 C CA . SER A 1 211 ? 80.729 6.071 3.947 1.00 10.86 211 SER A CA 1
ATOM 1308 C C . SER A 1 211 ? 82.063 6.731 3.576 1.00 11.62 211 SER A C 1
ATOM 1309 O O . SER A 1 211 ? 82.095 7.807 2.982 1.00 8.94 211 SER A O 1
ATOM 1312 N N . ASP A 1 212 ? 83.164 6.082 3.926 1.00 11.16 212 ASP A N 1
ATOM 1313 C CA . ASP A 1 212 ? 84.465 6.676 3.662 1.00 11.65 212 ASP A CA 1
ATOM 1314 C C . ASP A 1 212 ? 84.931 6.688 2.198 1.00 12.64 212 ASP A C 1
ATOM 1315 O O . ASP A 1 212 ? 85.509 7.678 1.732 1.00 11.59 212 ASP A O 1
ATOM 1320 N N . ILE A 1 213 ? 84.674 5.623 1.446 1.00 12.67 213 ILE A N 1
ATOM 1321 C CA . ILE A 1 213 ? 85.142 5.640 0.059 1.00 12.78 213 ILE A CA 1
ATOM 1322 C C . ILE A 1 213 ? 84.457 6.704 -0.781 1.00 12.20 213 ILE A C 1
ATOM 1323 O O . ILE A 1 213 ? 85.092 7.304 -1.644 1.00 11.78 213 ILE A O 1
ATOM 1328 N N . VAL A 1 214 ? 83.173 6.968 -0.541 1.00 12.09 214 VAL A N 1
ATOM 1329 C CA . VAL A 1 214 ? 82.517 7.979 -1.357 1.00 12.27 214 VAL A CA 1
ATOM 1330 C C . VAL A 1 214 ? 83.006 9.375 -1.025 1.00 13.57 214 VAL A C 1
ATOM 1331 O O . VAL A 1 214 ? 83.130 10.212 -1.930 1.00 13.38 214 VAL A O 1
ATOM 1335 N N . GLN A 1 215 ? 83.307 9.640 0.246 1.00 11.77 215 GLN A N 1
ATOM 1336 C CA . GLN A 1 215 ? 83.812 10.965 0.590 1.00 13.85 215 GLN A CA 1
ATOM 1337 C C . GLN A 1 215 ? 85.292 11.096 0.209 1.00 13.85 215 GLN A C 1
ATOM 1338 O O . GLN A 1 215 ? 85.737 12.174 -0.178 1.00 14.47 215 GLN A O 1
ATOM 1344 N N . VAL A 1 216 ? 86.061 10.010 0.301 1.00 12.89 216 VAL A N 1
ATOM 1345 C CA . VAL A 1 216 ? 87.474 10.075 -0.099 1.00 10.76 216 VAL A CA 1
ATOM 1346 C C . VAL A 1 216 ? 87.533 10.458 -1.595 1.00 12.69 216 VAL A C 1
ATOM 1347 O O . VAL A 1 216 ? 88.323 11.305 -2.009 1.00 12.13 216 VAL A O 1
ATOM 1351 N N . ALA A 1 217 ? 86.670 9.842 -2.396 1.00 10.73 217 ALA A N 1
ATOM 1352 C CA . ALA A 1 217 ? 86.624 10.107 -3.825 1.00 13.91 217 ALA A CA 1
ATOM 1353 C C . ALA A 1 217 ? 86.133 11.512 -4.173 1.00 15.08 217 ALA A C 1
ATOM 1354 O O . ALA A 1 217 ? 86.830 12.272 -4.857 1.00 15.21 217 ALA A O 1
ATOM 1356 N N . ALA A 1 218 ? 84.943 11.861 -3.695 1.00 13.75 218 ALA A N 1
ATOM 1357 C CA . ALA A 1 218 ? 84.361 13.164 -3.993 1.00 15.41 218 ALA A CA 1
ATOM 1358 C C . ALA A 1 218 ? 85.049 14.377 -3.353 1.00 15.32 218 ALA A C 1
ATOM 1359 O O . ALA A 1 218 ? 85.080 15.454 -3.946 1.00 12.75 218 ALA A O 1
ATOM 1361 N N . TYR A 1 219 ? 85.616 14.206 -2.164 1.00 15.56 219 TYR A N 1
ATOM 1362 C CA . TYR A 1 219 ? 86.243 15.335 -1.478 1.00 18.94 219 TYR A CA 1
ATOM 1363 C C . TYR A 1 219 ? 87.764 15.375 -1.518 1.00 18.65 219 TYR A C 1
ATOM 1364 O O . TYR A 1 219 ? 88.396 16.098 -0.742 1.00 20.77 219 TYR A O 1
ATOM 1373 N N . ASP A 1 220 ? 88.347 14.608 -2.433 1.00 19.50 220 ASP A N 1
ATOM 1374 C CA . ASP A 1 220 ? 89.796 14.547 -2.590 1.00 19.36 220 ASP A CA 1
ATOM 1375 C C . ASP A 1 220 ? 90.552 14.326 -1.268 1.00 17.86 220 ASP A C 1
ATOM 1376 O O . ASP A 1 220 ? 91.445 15.088 -0.931 1.00 18.60 220 ASP A O 1
ATOM 1381 N N . PHE A 1 221 ? 90.188 13.288 -0.522 1.00 17.98 221 PHE A N 1
ATOM 1382 C CA . PHE A 1 221 ? 90.870 12.971 0.735 1.00 16.34 221 PHE A CA 1
ATOM 1383 C C . PHE A 1 221 ? 92.190 12.288 0.384 1.00 16.34 221 PHE A C 1
ATOM 1384 O O . PHE A 1 221 ? 92.378 11.855 -0.744 1.00 17.99 221 PHE A O 1
ATOM 1392 N N . PRO A 1 222 ? 93.127 12.195 1.341 1.00 16.87 222 PRO A N 1
ATOM 1393 C CA . PRO A 1 222 ? 94.399 11.536 1.025 1.00 16.79 222 PRO A CA 1
ATOM 1394 C C . PRO A 1 222 ? 94.115 10.137 0.449 1.00 18.78 222 PRO A C 1
ATOM 1395 O O . PRO A 1 222 ? 93.167 9.468 0.871 1.00 19.56 222 PRO A O 1
ATOM 1399 N N . LYS A 1 223 ? 94.922 9.697 -0.513 1.00 18.22 223 LYS A N 1
ATOM 1400 C CA . LYS A 1 223 ? 94.713 8.401 -1.144 1.00 18.55 223 LYS A CA 1
ATOM 1401 C C . LYS A 1 223 ? 95.734 7.368 -0.662 1.00 19.76 223 LYS A C 1
ATOM 1402 O O . LYS A 1 223 ? 96.802 7.213 -1.268 1.00 18.63 223 LYS A O 1
ATOM 1408 N N . ALA A 1 224 ? 95.400 6.661 0.421 1.00 18.30 224 ALA A N 1
ATOM 1409 C CA . ALA A 1 224 ? 96.295 5.652 1.006 1.00 20.81 224 ALA A CA 1
ATOM 1410 C C . ALA A 1 224 ? 97.673 6.293 1.082 1.00 21.33 224 ALA A C 1
ATOM 1411 O O . ALA A 1 224 ? 98.668 5.720 0.631 1.00 22.99 224 ALA A O 1
ATOM 1413 N N . ASP A 1 225 ? 97.717 7.475 1.682 1.00 20.60 225 ASP A N 1
ATOM 1414 C CA . ASP A 1 225 ? 98.940 8.271 1.758 1.00 21.48 225 ASP A CA 1
ATOM 1415 C C . ASP A 1 225 ? 99.822 8.130 3.002 1.00 20.79 225 ASP A C 1
ATOM 1416 O O . ASP A 1 225 ? 99.442 8.541 4.096 1.00 19.90 225 ASP A O 1
ATOM 1421 N N . PRO A 1 226 ? 101.022 7.556 2.844 1.00 21.53 226 PRO A N 1
ATOM 1422 C CA . PRO A 1 226 ? 101.898 7.411 4.012 1.00 21.97 226 PRO A CA 1
ATOM 1423 C C . PRO A 1 226 ? 102.419 8.773 4.479 1.00 22.26 226 PRO A C 1
ATOM 1424 O O . PRO A 1 226 ? 102.892 8.914 5.605 1.00 21.31 226 PRO A O 1
ATOM 1428 N N . GLU A 1 227 ? 102.315 9.779 3.615 1.00 21.06 227 GLU A N 1
ATOM 1429 C CA . GLU A 1 227 ? 102.770 11.109 3.982 1.00 22.64 227 GLU A CA 1
ATOM 1430 C C . GLU A 1 227 ? 101.641 12.132 4.051 1.00 21.60 227 GLU A C 1
ATOM 1431 O O . GLU A 1 227 ? 101.793 13.269 3.609 1.00 20.45 227 GLU A O 1
ATOM 1437 N N . ALA A 1 228 ? 100.499 11.727 4.605 1.00 19.84 228 ALA A N 1
ATOM 1438 C CA . ALA A 1 228 ? 99.382 12.658 4.757 1.00 20.40 228 ALA A CA 1
ATOM 1439 C C . ALA A 1 228 ? 99.951 13.730 5.688 1.00 19.98 228 ALA A C 1
ATOM 1440 O O . ALA A 1 228 ? 100.727 13.422 6.587 1.00 20.22 228 ALA A O 1
ATOM 1442 N N . PRO A 1 229 ? 99.579 14.996 5.485 1.00 20.89 229 PRO A N 1
ATOM 1443 C CA . PRO A 1 229 ? 100.081 16.090 6.321 1.00 21.53 229 PRO A CA 1
ATOM 1444 C C . PRO A 1 229 ? 99.703 16.065 7.792 1.00 22.41 229 PRO A C 1
ATOM 1445 O O . PRO A 1 229 ? 98.638 15.575 8.172 1.00 20.45 229 PRO A O 1
ATOM 1449 N N . LEU A 1 230 ? 100.594 16.619 8.613 1.00 23.46 230 LEU A N 1
ATOM 1450 C CA . LEU A 1 230 ? 100.383 16.706 10.052 1.00 22.31 230 LEU A CA 1
ATOM 1451 C C . LEU A 1 230 ? 99.458 17.887 10.308 1.00 22.15 230 LEU A C 1
ATOM 1452 O O . LEU A 1 230 ? 99.671 18.973 9.772 1.00 19.46 230 LEU A O 1
ATOM 1457 N N . VAL A 1 231 ? 98.423 17.666 11.111 1.00 20.09 231 VAL A N 1
ATOM 1458 C CA . VAL A 1 231 ? 97.474 18.722 11.432 1.00 20.57 231 VAL A CA 1
ATOM 1459 C C . VAL A 1 231 ? 97.647 19.067 12.903 1.00 20.98 231 VAL A C 1
ATOM 1460 O O . VAL A 1 231 ? 97.896 18.185 13.726 1.00 22.85 231 VAL A O 1
ATOM 1464 N N . GLU A 1 232 ? 97.529 20.348 13.232 1.00 20.95 232 GLU A N 1
ATOM 1465 C CA . GLU A 1 232 ? 97.671 20.788 14.611 1.00 20.62 232 GLU A CA 1
ATOM 1466 C C . GLU A 1 232 ? 96.422 20.416 15.388 1.00 19.56 232 GLU A C 1
ATOM 1467 O O . GLU A 1 232 ? 95.308 20.509 14.872 1.00 17.53 232 GLU A O 1
ATOM 1473 N N . ILE A 1 233 ? 96.609 20.005 16.636 1.00 19.69 233 ILE A N 1
ATOM 1474 C CA . ILE A 1 233 ? 95.485 19.585 17.459 1.00 18.69 233 ILE A CA 1
ATOM 1475 C C . ILE A 1 233 ? 95.601 19.932 18.941 1.00 17.30 233 ILE A C 1
ATOM 1476 O O . ILE A 1 233 ? 96.675 19.873 19.526 1.00 20.48 233 ILE A O 1
ATOM 1481 N N . GLY A 1 234 ? 94.476 20.291 19.547 1.00 17.59 234 GLY A N 1
ATOM 1482 C CA . GLY A 1 234 ? 94.483 20.631 20.953 1.00 16.00 234 GLY A CA 1
ATOM 1483 C C . GLY A 1 234 ? 93.906 22.008 21.176 1.00 17.60 234 GLY A C 1
ATOM 1484 O O . GLY A 1 234 ? 94.047 22.892 20.318 1.00 15.31 234 GLY A O 1
ATOM 1485 N N . MET A 1 235 ? 93.247 22.192 22.320 1.00 17.81 235 MET A N 1
ATOM 1486 C CA . MET A 1 235 ? 92.640 23.472 22.653 1.00 18.55 235 MET A CA 1
ATOM 1487 C C . MET A 1 235 ? 93.681 24.582 22.748 1.00 21.29 235 MET A C 1
ATOM 1488 O O . MET A 1 235 ? 93.353 25.770 22.624 1.00 20.61 235 MET A O 1
ATOM 1493 N N . GLY A 1 236 ? 94.935 24.189 22.959 1.00 21.57 236 GLY A N 1
ATOM 1494 C CA . GLY A 1 236 ? 96.001 25.162 23.072 1.00 22.96 236 GLY A CA 1
ATOM 1495 C C . GLY A 1 236 ? 96.509 25.669 21.731 1.00 24.40 236 GLY A C 1
ATOM 1496 O O . GLY A 1 236 ? 97.247 26.657 21.692 1.00 23.09 236 GLY A O 1
ATOM 1497 N N . THR A 1 237 ? 96.132 25.003 20.638 1.00 22.81 237 THR A N 1
ATOM 1498 C CA . THR A 1 237 ? 96.572 25.421 19.306 1.00 22.98 237 THR A CA 1
ATOM 1499 C C . THR A 1 237 ? 95.738 26.567 18.749 1.00 22.58 237 THR A C 1
ATOM 1500 O O . THR A 1 237 ? 96.093 27.163 17.738 1.00 23.53 237 THR A O 1
ATOM 1504 N N . ILE A 1 238 ? 94.626 26.877 19.398 1.00 23.67 238 ILE A N 1
ATOM 1505 C CA . ILE A 1 238 ? 93.764 27.939 18.904 1.00 24.56 238 ILE A CA 1
ATOM 1506 C C . ILE A 1 238 ? 94.312 29.335 19.165 1.00 26.17 238 ILE A C 1
ATOM 1507 O O . ILE A 1 238 ? 94.842 29.629 20.240 1.00 25.21 238 ILE A O 1
ATOM 1512 N N . ASP A 1 239 ? 94.186 30.189 18.157 1.00 26.75 239 ASP A N 1
ATOM 1513 C CA . ASP A 1 239 ? 94.637 31.566 18.263 1.00 25.88 239 ASP A CA 1
ATOM 1514 C C . ASP A 1 239 ? 93.436 32.323 18.783 1.00 24.64 239 ASP A C 1
ATOM 1515 O O . ASP A 1 239 ? 92.551 32.681 18.016 1.00 24.01 239 ASP A O 1
ATOM 1520 N N . LYS A 1 240 ? 93.408 32.567 20.087 1.00 24.69 240 LYS A N 1
ATOM 1521 C CA . LYS A 1 240 ? 92.286 33.265 20.711 1.00 25.35 240 LYS A CA 1
ATOM 1522 C C . LYS A 1 240 ? 91.894 34.620 20.116 1.00 25.62 240 LYS A C 1
ATOM 1523 O O . LYS A 1 240 ? 90.745 35.047 20.255 1.00 26.04 240 LYS A O 1
ATOM 1529 N N . SER A 1 241 ? 92.828 35.294 19.453 1.00 25.50 241 SER A N 1
ATOM 1530 C CA . SER A 1 241 ? 92.534 36.607 18.869 1.00 25.45 241 SER A CA 1
ATOM 1531 C C . SER A 1 241 ? 91.699 36.530 17.592 1.00 26.07 241 SER A C 1
ATOM 1532 O O . SER A 1 241 ? 91.099 37.517 17.175 1.00 26.71 241 SER A O 1
ATOM 1535 N N . LYS A 1 242 ? 91.663 35.357 16.969 1.00 26.12 242 LYS A N 1
ATOM 1536 C CA . LYS A 1 242 ? 90.913 35.180 15.728 1.00 25.40 242 LYS A CA 1
ATOM 1537 C C . LYS A 1 242 ? 89.487 34.656 15.955 1.00 24.75 242 LYS A C 1
ATOM 1538 O O . LYS A 1 242 ? 89.226 33.942 16.928 1.00 26.34 242 LYS A O 1
ATOM 1544 N N . PRO A 1 243 ? 88.540 35.025 15.072 1.00 23.43 243 PRO A N 1
ATOM 1545 C CA . PRO A 1 243 ? 87.168 34.523 15.244 1.00 21.74 243 PRO A CA 1
ATOM 1546 C C . PRO A 1 243 ? 87.272 32.988 15.136 1.00 21.74 243 PRO A C 1
ATOM 1547 O O . PRO A 1 243 ? 88.111 32.483 14.386 1.00 18.45 243 PRO A O 1
ATOM 1551 N N . PHE A 1 244 ? 86.425 32.257 15.867 1.00 20.10 244 PHE A N 1
ATOM 1552 C CA . PHE A 1 244 ? 86.501 30.786 15.909 1.00 20.32 244 PHE A CA 1
ATOM 1553 C C . PHE A 1 244 ? 85.204 30.034 15.599 1.00 19.56 244 PHE A C 1
ATOM 1554 O O . PHE A 1 244 ? 84.265 30.041 16.392 1.00 19.54 244 PHE A O 1
ATOM 1562 N N . LEU A 1 245 ? 85.177 29.378 14.442 1.00 17.42 245 LEU A N 1
ATOM 1563 C CA . LEU A 1 245 ? 84.018 28.593 14.023 1.00 18.35 245 LEU A CA 1
ATOM 1564 C C . LEU A 1 245 ? 84.272 27.166 14.498 1.00 17.70 245 LEU A C 1
ATOM 1565 O O . LEU A 1 245 ? 85.189 26.492 14.019 1.00 18.91 245 LEU A O 1
ATOM 1570 N N . CYS A 1 246 ? 83.465 26.716 15.452 1.00 17.58 246 CYS A N 1
ATOM 1571 C CA . CYS A 1 246 ? 83.612 25.382 16.017 1.00 18.50 246 CYS A CA 1
ATOM 1572 C C . CYS A 1 246 ? 82.544 24.407 15.488 1.00 18.93 246 CYS A C 1
ATOM 1573 O O . CYS A 1 246 ? 81.347 24.659 15.614 1.00 17.38 246 CYS A O 1
ATOM 1576 N N . VAL A 1 247 ? 82.983 23.300 14.890 1.00 18.56 247 VAL A N 1
ATOM 1577 C CA . VAL A 1 247 ? 82.047 22.312 14.355 1.00 18.13 247 VAL A CA 1
ATOM 1578 C C . VAL A 1 247 ? 82.156 20.996 15.123 1.00 18.45 247 VAL A C 1
ATOM 1579 O O . VAL A 1 247 ? 83.252 20.497 15.392 1.00 16.81 247 VAL A O 1
ATOM 1583 N N . ILE A 1 248 ? 80.998 20.448 15.479 1.00 17.57 248 ILE A N 1
ATOM 1584 C CA . ILE A 1 248 ? 80.919 19.217 16.249 1.00 15.76 248 ILE A CA 1
ATOM 1585 C C . ILE A 1 248 ? 80.027 18.212 15.539 1.00 17.57 248 ILE A C 1
ATOM 1586 O O . ILE A 1 248 ? 78.864 18.483 15.261 1.00 16.19 248 ILE A O 1
ATOM 1591 N N . GLY A 1 249 ? 80.568 17.041 15.238 1.00 20.15 249 GLY A N 1
ATOM 1592 C CA . GLY A 1 249 ? 79.750 16.063 14.560 1.00 20.36 249 GLY A CA 1
ATOM 1593 C C . GLY A 1 249 ? 80.497 15.005 13.786 1.00 21.20 249 GLY A C 1
ATOM 1594 O O . GLY A 1 249 ? 81.652 14.669 14.101 1.00 19.74 249 GLY A O 1
ATOM 1595 N N . HIS A 1 250 ? 79.823 14.497 12.756 1.00 21.42 250 HIS A N 1
ATOM 1596 C CA . HIS A 1 250 ? 80.356 13.433 11.919 1.00 21.67 250 HIS A CA 1
ATOM 1597 C C . HIS A 1 250 ? 80.317 13.637 10.414 1.00 21.81 250 HIS A C 1
ATOM 1598 O O . HIS A 1 250 ? 81.314 13.380 9.733 1.00 22.51 250 HIS A O 1
ATOM 1605 N N . ASN A 1 251 ? 79.175 14.080 9.892 1.00 20.74 251 ASN A N 1
ATOM 1606 C CA . ASN A 1 251 ? 79.037 14.300 8.456 1.00 21.80 251 ASN A CA 1
ATOM 1607 C C . ASN A 1 251 ? 79.773 15.584 8.088 1.00 21.30 251 ASN A C 1
ATOM 1608 O O . ASN A 1 251 ? 79.415 16.674 8.548 1.00 21.72 251 ASN A O 1
ATOM 1613 N N . VAL A 1 252 ? 80.800 15.443 7.258 1.00 18.66 252 VAL A N 1
ATOM 1614 C CA . VAL A 1 252 ? 81.619 16.578 6.845 1.00 17.29 252 VAL A CA 1
ATOM 1615 C C . VAL A 1 252 ? 81.009 17.378 5.693 1.00 17.24 252 VAL A C 1
ATOM 1616 O O . VAL A 1 252 ? 81.454 18.478 5.396 1.00 16.94 252 VAL A O 1
ATOM 1620 N N . ALA A 1 253 ? 79.972 16.836 5.059 1.00 16.61 253 ALA A N 1
ATOM 1621 C CA . ALA A 1 253 ? 79.373 17.486 3.904 1.00 16.67 253 ALA A CA 1
ATOM 1622 C C . ALA A 1 253 ? 79.124 18.978 4.040 1.00 16.25 253 ALA A C 1
ATOM 1623 O O . ALA A 1 253 ? 79.547 19.755 3.190 1.00 17.29 253 ALA A O 1
ATOM 1625 N N . GLY A 1 254 ? 78.440 19.373 5.106 1.00 16.31 254 GLY A N 1
ATOM 1626 C CA . GLY A 1 254 ? 78.123 20.778 5.300 1.00 17.35 254 GLY A CA 1
ATOM 1627 C C . GLY A 1 254 ? 79.326 21.645 5.591 1.00 15.69 254 GLY A C 1
ATOM 1628 O O . GLY A 1 254 ? 79.356 22.825 5.241 1.00 14.40 254 GLY A O 1
ATOM 1629 N N . VAL A 1 255 ? 80.323 21.058 6.237 1.00 16.43 255 VAL A N 1
ATOM 1630 C CA . VAL A 1 255 ? 81.541 21.781 6.566 1.00 15.67 255 VAL A CA 1
ATOM 1631 C C . VAL A 1 255 ? 82.313 22.124 5.289 1.00 18.83 255 VAL A C 1
ATOM 1632 O O . VAL A 1 255 ? 82.968 23.174 5.224 1.00 16.98 255 VAL A O 1
ATOM 1636 N N . THR A 1 256 ? 82.249 21.243 4.284 1.00 18.89 256 THR A N 1
ATOM 1637 C CA . THR A 1 256 ? 82.962 21.494 3.026 1.00 19.18 256 THR A CA 1
ATOM 1638 C C . THR A 1 256 ? 82.490 22.808 2.388 1.00 18.90 256 THR A C 1
ATOM 1639 O O . THR A 1 256 ? 83.277 23.501 1.744 1.00 19.75 256 THR A O 1
ATOM 1643 N N . TYR A 1 257 ? 81.211 23.143 2.558 1.00 18.35 257 TYR A N 1
ATOM 1644 C CA . TYR A 1 257 ? 80.674 24.400 2.025 1.00 18.75 257 TYR A CA 1
ATOM 1645 C C . TYR A 1 257 ? 81.207 25.564 2.866 1.00 18.31 257 TYR A C 1
ATOM 1646 O O . TYR A 1 257 ? 81.431 26.669 2.357 1.00 16.14 257 TYR A O 1
ATOM 1655 N N . MET A 1 258 ? 81.391 25.311 4.160 1.00 17.13 258 MET A N 1
ATOM 1656 C CA . MET A 1 258 ? 81.924 26.327 5.054 1.00 18.65 258 MET A CA 1
ATOM 1657 C C . MET A 1 258 ? 83.335 26.667 4.584 1.00 20.37 258 MET A C 1
ATOM 1658 O O . MET A 1 258 ? 83.675 27.835 4.407 1.00 21.46 258 MET A O 1
ATOM 1663 N N . MET A 1 259 ? 84.142 25.630 4.362 1.00 21.04 259 MET A N 1
ATOM 1664 C CA . MET A 1 259 ? 85.527 25.803 3.933 1.00 21.10 259 MET A CA 1
ATOM 1665 C C . MET A 1 259 ? 85.621 26.384 2.526 1.00 21.89 259 MET A C 1
ATOM 1666 O O . MET A 1 259 ? 86.504 27.201 2.246 1.00 20.91 259 MET A O 1
ATOM 1671 N N . ASP A 1 260 ? 84.708 25.976 1.645 1.00 21.44 260 ASP A N 1
ATOM 1672 C CA . ASP A 1 260 ? 84.706 26.508 0.289 1.00 22.39 260 ASP A CA 1
ATOM 1673 C C . ASP A 1 260 ? 84.412 27.999 0.353 1.00 21.19 260 ASP A C 1
ATOM 1674 O O . ASP A 1 260 ? 84.982 28.783 -0.396 1.00 21.35 260 ASP A O 1
ATOM 1679 N N . TYR A 1 261 ? 83.522 28.390 1.258 1.00 20.93 261 TYR A N 1
ATOM 1680 C CA . TYR A 1 261 ? 83.174 29.798 1.404 1.00 20.71 261 TYR A CA 1
ATOM 1681 C C . TYR A 1 261 ? 84.354 30.596 1.970 1.00 22.32 261 TYR A C 1
ATOM 1682 O O . TYR A 1 261 ? 84.562 31.755 1.600 1.00 22.20 261 TYR A O 1
ATOM 1691 N N . MET A 1 262 ? 85.119 29.977 2.869 1.00 21.44 262 MET A N 1
ATOM 1692 C CA . MET A 1 262 ? 86.274 30.638 3.472 1.00 23.48 262 MET A CA 1
ATOM 1693 C C . MET A 1 262 ? 87.380 30.846 2.448 1.00 23.94 262 MET A C 1
ATOM 1694 O O . MET A 1 262 ? 87.994 31.915 2.398 1.00 25.77 262 MET A O 1
ATOM 1699 N N . GLU A 1 263 ? 87.633 29.827 1.634 1.00 23.67 263 GLU A N 1
ATOM 1700 C CA . GLU A 1 263 ? 88.658 29.924 0.608 1.00 22.44 263 GLU A CA 1
ATOM 1701 C C . GLU A 1 263 ? 88.271 30.995 -0.409 1.00 23.63 263 GLU A C 1
ATOM 1702 O O . GLU A 1 263 ? 89.087 31.845 -0.767 1.00 24.22 263 GLU A O 1
ATOM 1708 N N . ASP A 1 264 ? 87.024 30.958 -0.863 1.00 23.13 264 ASP A N 1
ATOM 1709 C CA . ASP A 1 264 ? 86.535 31.928 -1.831 1.00 25.52 264 ASP A CA 1
ATOM 1710 C C . ASP A 1 264 ? 86.618 33.363 -1.325 1.00 25.57 264 ASP A C 1
ATOM 1711 O O . ASP A 1 264 ? 86.780 34.280 -2.118 1.00 27.11 264 ASP A O 1
ATOM 1716 N N . ASN A 1 265 ? 86.512 33.554 -0.011 1.00 24.85 265 ASN A N 1
ATOM 1717 C CA . ASN A 1 265 ? 86.551 34.889 0.586 1.00 24.51 265 ASN A CA 1
ATOM 1718 C C . ASN A 1 265 ? 87.842 35.260 1.325 1.00 25.81 265 ASN A C 1
ATOM 1719 O O . ASN A 1 265 ? 87.864 36.226 2.095 1.00 25.73 265 ASN A O 1
ATOM 1724 N N . ASN A 1 266 ? 88.901 34.495 1.073 1.00 24.65 266 ASN A N 1
ATOM 1725 C CA . ASN A 1 266 ? 90.224 34.690 1.674 1.00 24.73 266 ASN A CA 1
ATOM 1726 C C . ASN A 1 266 ? 90.209 34.811 3.199 1.00 25.10 266 ASN A C 1
ATOM 1727 O O . ASN A 1 266 ? 90.850 35.693 3.787 1.00 23.30 266 ASN A O 1
ATOM 1735 N N . LEU A 1 267 ? 89.507 33.878 3.833 1.00 24.18 267 LEU A N 1
ATOM 1736 C CA . LEU A 1 267 ? 89.360 33.858 5.277 1.00 22.90 267 LEU A CA 1
ATOM 1737 C C . LEU A 1 267 ? 90.106 32.734 5.967 1.00 22.71 267 LEU A C 1
ATOM 1738 O O . LEU A 1 267 ? 90.084 32.654 7.185 1.00 23.39 267 LEU A O 1
ATOM 1743 N N . THR A 1 268 ? 90.782 31.881 5.207 1.00 22.58 268 THR A N 1
ATOM 1744 C CA . THR A 1 268 ? 91.474 30.751 5.811 1.00 24.28 268 THR A CA 1
ATOM 1745 C C . THR A 1 268 ? 92.521 31.131 6.861 1.00 25.66 268 THR A C 1
ATOM 1746 O O . THR A 1 268 ? 92.797 30.347 7.777 1.00 24.66 268 THR A O 1
ATOM 1750 N N . ASP A 1 269 ? 93.094 32.328 6.746 1.00 25.89 269 ASP A N 1
ATOM 1751 C CA . ASP A 1 269 ? 94.103 32.759 7.714 1.00 26.97 269 ASP A CA 1
ATOM 1752 C C . ASP A 1 269 ? 93.571 33.819 8.678 1.00 26.55 269 ASP A C 1
ATOM 1753 O O . ASP A 1 269 ? 94.255 34.180 9.630 1.00 28.54 269 ASP A O 1
ATOM 1758 N N . LYS A 1 270 ? 92.355 34.308 8.440 1.00 25.79 270 LYS A N 1
ATOM 1759 C CA . LYS A 1 270 ? 91.758 35.321 9.306 1.00 25.38 270 LYS A CA 1
ATOM 1760 C C . LYS A 1 270 ? 90.935 34.728 10.453 1.00 25.92 270 LYS A C 1
ATOM 1761 O O . LYS A 1 270 ? 90.840 35.323 11.530 1.00 25.00 270 LYS A O 1
ATOM 1767 N N . MET A 1 271 ? 90.336 33.562 10.229 1.00 24.13 271 MET A N 1
ATOM 1768 C CA . MET A 1 271 ? 89.539 32.941 11.274 1.00 23.38 271 MET A CA 1
ATOM 1769 C C . MET A 1 271 ? 89.991 31.511 11.485 1.00 24.50 271 MET A C 1
ATOM 1770 O O . MET A 1 271 ? 90.715 30.950 10.658 1.00 25.45 271 MET A O 1
ATOM 1775 N N . GLU A 1 272 ? 89.576 30.934 12.606 1.00 22.05 272 GLU A N 1
ATOM 1776 C CA . GLU A 1 272 ? 89.924 29.562 12.930 1.00 22.06 272 GLU A CA 1
ATOM 1777 C C . GLU A 1 272 ? 88.700 28.680 12.699 1.00 21.05 272 GLU A C 1
ATOM 1778 O O . GLU A 1 272 ? 87.573 29.094 12.990 1.00 18.73 272 GLU A O 1
ATOM 1784 N N . ILE A 1 273 ? 88.913 27.493 12.134 1.00 19.01 273 ILE A N 1
ATOM 1785 C CA . ILE A 1 273 ? 87.825 26.537 11.982 1.00 19.17 273 ILE A CA 1
ATOM 1786 C C . ILE A 1 273 ? 88.409 25.247 12.529 1.00 18.67 273 ILE A C 1
ATOM 1787 O O . ILE A 1 273 ? 89.444 24.772 12.057 1.00 18.13 273 ILE A O 1
ATOM 1792 N N . ALA A 1 274 ? 87.774 24.711 13.565 1.00 17.05 274 ALA A N 1
ATOM 1793 C CA . ALA A 1 274 ? 88.264 23.489 14.198 1.00 18.13 274 ALA A CA 1
ATOM 1794 C C . ALA A 1 274 ? 87.102 22.622 14.640 1.00 17.21 274 ALA A C 1
ATOM 1795 O O . ALA A 1 274 ? 86.032 23.133 14.993 1.00 17.09 274 ALA A O 1
ATOM 1797 N N . GLY A 1 275 ? 87.307 21.311 14.639 1.00 18.13 275 GLY A N 1
ATOM 1798 C CA . GLY A 1 275 ? 86.219 20.439 15.027 1.00 19.98 275 GLY A CA 1
ATOM 1799 C C . GLY A 1 275 ? 86.455 19.504 16.189 1.00 20.93 275 GLY A C 1
ATOM 1800 O O . GLY A 1 275 ? 87.588 19.317 16.655 1.00 21.15 275 GLY A O 1
ATOM 1801 N N . LEU A 1 276 ? 85.352 18.931 16.667 1.00 19.68 276 LEU A N 1
ATOM 1802 C CA . LEU A 1 276 ? 85.371 17.951 17.743 1.00 20.17 276 LEU A CA 1
ATOM 1803 C C . LEU A 1 276 ? 84.762 16.677 17.158 1.00 19.54 276 LEU A C 1
ATOM 1804 O O . LEU A 1 276 ? 83.833 16.737 16.342 1.00 18.70 276 LEU A O 1
ATOM 1809 N N . CYS A 1 277 ? 85.307 15.536 17.558 1.00 18.85 277 CYS A N 1
ATOM 1810 C CA . CYS A 1 277 ? 84.859 14.233 17.070 1.00 20.24 277 CYS A CA 1
ATOM 1811 C C . CYS A 1 277 ? 85.245 14.044 15.602 1.00 18.69 277 CYS A C 1
ATOM 1812 O O . CYS A 1 277 ? 85.987 14.838 15.042 1.00 19.05 277 CYS A O 1
ATOM 1815 N N . CYS A 1 278 ? 84.725 13.001 14.979 1.00 19.09 278 CYS A N 1
ATOM 1816 C CA . CYS A 1 278 ? 85.084 12.678 13.601 1.00 19.53 278 CYS A CA 1
ATOM 1817 C C . CYS A 1 278 ? 85.084 13.780 12.545 1.00 20.56 278 CYS A C 1
ATOM 1818 O O . CYS A 1 278 ? 85.947 13.790 11.656 1.00 19.35 278 CYS A O 1
ATOM 1821 N N . THR A 1 279 ? 84.130 14.702 12.620 1.00 20.01 279 THR A N 1
ATOM 1822 C CA . THR A 1 279 ? 84.065 15.755 11.626 1.00 21.13 279 THR A CA 1
ATOM 1823 C C . THR A 1 279 ? 85.365 16.550 11.604 1.00 20.86 279 THR A C 1
ATOM 1824 O O . THR A 1 279 ? 85.718 17.144 10.589 1.00 20.73 279 THR A O 1
ATOM 1828 N N . ALA A 1 280 ? 86.076 16.532 12.729 1.00 20.17 280 ALA A N 1
ATOM 1829 C CA . ALA A 1 280 ? 87.353 17.229 12.866 1.00 19.05 280 ALA A CA 1
ATOM 1830 C C . ALA A 1 280 ? 88.400 16.528 12.021 1.00 17.22 280 ALA A C 1
ATOM 1831 O O . ALA A 1 280 ? 89.243 17.167 11.410 1.00 17.52 280 ALA A O 1
ATOM 1833 N N . ILE A 1 281 ? 88.350 15.203 11.996 1.00 16.62 281 ILE A N 1
ATOM 1834 C CA . ILE A 1 281 ? 89.302 14.442 11.197 1.00 17.02 281 ILE A CA 1
ATOM 1835 C C . ILE A 1 281 ? 88.970 14.538 9.703 1.00 18.39 281 ILE A C 1
ATOM 1836 O O . ILE A 1 281 ? 89.859 14.742 8.876 1.00 16.47 281 ILE A O 1
ATOM 1841 N N . ASP A 1 282 ? 87.689 14.414 9.358 1.00 18.41 282 ASP A N 1
ATOM 1842 C CA . ASP A 1 282 ? 87.297 14.479 7.955 1.00 19.42 282 ASP A CA 1
ATOM 1843 C C . ASP A 1 282 ? 87.466 15.866 7.349 1.00 18.93 282 ASP A C 1
ATOM 1844 O O . ASP A 1 282 ? 87.882 16.001 6.198 1.00 17.52 282 ASP A O 1
ATOM 1849 N N . LEU A 1 283 ? 87.149 16.901 8.116 1.00 20.08 283 LEU A N 1
ATOM 1850 C CA . LEU A 1 283 ? 87.283 18.248 7.591 1.00 20.14 283 LEU A CA 1
ATOM 1851 C C . LEU A 1 283 ? 88.766 18.564 7.331 1.00 21.85 283 LEU A C 1
ATOM 1852 O O . LEU A 1 283 ? 89.092 19.403 6.482 1.00 21.25 283 LEU A O 1
ATOM 1857 N N . THR A 1 284 ? 89.666 17.880 8.042 1.00 19.57 284 THR A N 1
ATOM 1858 C CA . THR A 1 284 ? 91.092 18.109 7.831 1.00 18.74 284 THR A CA 1
ATOM 1859 C C . THR A 1 284 ? 91.688 17.087 6.867 1.00 19.22 284 THR A C 1
ATOM 1860 O O . THR A 1 284 ? 92.909 16.937 6.780 1.00 19.46 284 THR A O 1
ATOM 1864 N N . ARG A 1 285 ? 90.810 16.373 6.160 1.00 17.85 285 ARG A N 1
ATOM 1865 C CA . ARG A 1 285 ? 91.220 15.413 5.145 1.00 17.28 285 ARG A CA 1
ATOM 1866 C C . ARG A 1 285 ? 90.792 16.030 3.810 1.00 16.66 285 ARG A C 1
ATOM 1867 O O . ARG A 1 285 ? 91.293 15.647 2.753 1.00 16.92 285 ARG A O 1
ATOM 1875 N N . TYR A 1 286 ? 89.860 16.985 3.886 1.00 16.34 286 TYR A N 1
ATOM 1876 C CA . TYR A 1 286 ? 89.277 17.663 2.723 1.00 16.81 286 TYR A CA 1
ATOM 1877 C C . TYR A 1 286 ? 90.301 18.257 1.767 1.00 18.41 286 TYR A C 1
ATOM 1878 O O . TYR A 1 286 ? 91.130 19.077 2.150 1.00 18.53 286 TYR A O 1
ATOM 1887 N N . LYS A 1 287 ? 90.236 17.821 0.514 1.00 19.51 287 LYS A N 1
ATOM 1888 C CA . LYS A 1 287 ? 91.157 18.276 -0.521 1.00 19.35 287 LYS A CA 1
ATOM 1889 C C . LYS A 1 287 ? 92.621 18.207 -0.064 1.00 21.22 287 LYS A C 1
ATOM 1890 O O . LYS A 1 287 ? 93.403 19.126 -0.309 1.00 21.93 287 LYS A O 1
ATOM 1896 N N . GLU A 1 288 ? 92.984 17.110 0.598 1.00 19.67 288 GLU A N 1
ATOM 1897 C CA . GLU A 1 288 ? 94.353 16.923 1.065 1.00 18.22 288 GLU A CA 1
ATOM 1898 C C . GLU A 1 288 ? 95.070 15.853 0.264 1.00 15.56 288 GLU A C 1
ATOM 1899 O O . GLU A 1 288 ? 96.207 15.517 0.567 1.00 15.26 288 GLU A O 1
ATOM 1905 N N . ALA A 1 289 ? 94.404 15.315 -0.756 1.00 15.46 289 ALA A N 1
ATOM 1906 C CA . ALA A 1 289 ? 95.015 14.283 -1.590 1.00 15.73 289 ALA A CA 1
ATOM 1907 C C . ALA A 1 289 ? 96.347 14.757 -2.159 1.00 16.57 289 ALA A C 1
ATOM 1908 O O . ALA A 1 289 ? 97.241 13.955 -2.396 1.00 18.03 289 ALA A O 1
ATOM 1910 N N . ASP A 1 290 ? 96.474 16.059 -2.385 1.00 16.61 290 ASP A N 1
ATOM 1911 C CA . ASP A 1 290 ? 97.709 16.594 -2.938 1.00 18.65 290 ASP A CA 1
ATOM 1912 C C . ASP A 1 290 ? 98.685 17.089 -1.865 1.00 19.17 290 ASP A C 1
ATOM 1913 O O . ASP A 1 290 ? 99.694 17.716 -2.181 1.00 20.47 290 ASP A O 1
ATOM 1918 N N . ARG A 1 291 ? 98.371 16.796 -0.603 1.00 17.90 291 ARG A N 1
ATOM 1919 C CA . ARG A 1 291 ? 99.222 17.148 0.529 1.00 17.24 291 ARG A CA 1
ATOM 1920 C C . ARG A 1 291 ? 99.424 18.643 0.838 1.00 17.64 291 ARG A C 1
ATOM 1921 O O . ARG A 1 291 ? 100.419 19.017 1.453 1.00 15.90 291 ARG A O 1
ATOM 1929 N N . ARG A 1 292 ? 98.482 19.488 0.437 1.00 16.80 292 ARG A N 1
ATOM 1930 C CA . ARG A 1 292 ? 98.594 20.912 0.710 1.00 16.99 292 ARG A CA 1
ATOM 1931 C C . ARG A 1 292 ? 98.572 21.172 2.219 1.00 19.54 292 ARG A C 1
ATOM 1932 O O . ARG A 1 292 ? 97.953 20.428 2.978 1.00 19.80 292 ARG A O 1
ATOM 1940 N N . PRO A 1 293 ? 99.252 22.237 2.674 1.00 20.93 293 PRO A N 1
ATOM 1941 C CA . PRO A 1 293 ? 99.280 22.556 4.106 1.00 21.50 293 PRO A CA 1
ATOM 1942 C C . PRO A 1 293 ? 97.878 22.753 4.682 1.00 21.67 293 PRO A C 1
ATOM 1943 O O . PRO A 1 293 ? 97.060 23.483 4.125 1.00 20.75 293 PRO A O 1
ATOM 1947 N N . PRO A 1 294 ? 97.588 22.096 5.809 1.00 20.54 294 PRO A N 1
ATOM 1948 C CA . PRO A 1 294 ? 96.278 22.214 6.452 1.00 22.61 294 PRO A CA 1
ATOM 1949 C C . PRO A 1 294 ? 96.117 23.634 6.976 1.00 23.26 294 PRO A C 1
ATOM 1950 O O . PRO A 1 294 ? 97.082 24.203 7.484 1.00 25.51 294 PRO A O 1
ATOM 1954 N N . TYR A 1 295 ? 94.931 24.222 6.849 1.00 21.94 295 TYR A N 1
ATOM 1955 C CA . TYR A 1 295 ? 94.736 25.565 7.393 1.00 23.10 295 TYR A CA 1
ATOM 1956 C C . TYR A 1 295 ? 93.695 25.527 8.505 1.00 22.88 295 TYR A C 1
ATOM 1957 O O . TYR A 1 295 ? 93.433 26.526 9.171 1.00 23.38 295 TYR A O 1
ATOM 1966 N N . ALA A 1 296 ? 93.111 24.351 8.698 1.00 21.88 296 ALA A N 1
ATOM 1967 C CA . ALA A 1 296 ? 92.110 24.146 9.731 1.00 21.34 296 ALA A CA 1
ATOM 1968 C C . ALA A 1 296 ? 92.787 23.422 10.889 1.00 21.58 296 ALA A C 1
ATOM 1969 O O . ALA A 1 296 ? 93.887 22.892 10.736 1.00 21.56 296 ALA A O 1
ATOM 1971 N N . LYS A 1 297 ? 92.137 23.395 12.046 1.00 22.51 297 LYS A N 1
ATOM 1972 C CA . LYS A 1 297 ? 92.710 22.696 13.194 1.00 23.62 297 LYS A CA 1
ATOM 1973 C C . LYS A 1 297 ? 91.735 21.677 13.790 1.00 22.50 297 LYS A C 1
ATOM 1974 O O . LYS A 1 297 ? 90.573 21.609 13.402 1.00 24.03 297 LYS A O 1
ATOM 1980 N N . VAL A 1 298 ? 92.221 20.872 14.725 1.00 21.92 298 VAL A N 1
ATOM 1981 C CA . VAL A 1 298 ? 91.374 19.884 15.393 1.00 21.18 298 VAL A CA 1
ATOM 1982 C C . VAL A 1 298 ? 91.417 20.155 16.891 1.00 20.46 298 VAL A C 1
ATOM 1983 O O . VAL A 1 298 ? 92.487 20.204 17.481 1.00 22.31 298 VAL A O 1
ATOM 1987 N N . ILE A 1 299 ? 90.256 20.337 17.501 1.00 19.50 299 ILE A N 1
ATOM 1988 C CA . ILE A 1 299 ? 90.190 20.586 18.934 1.00 17.96 299 ILE A CA 1
ATOM 1989 C C . ILE A 1 299 ? 90.468 19.290 19.687 1.00 17.89 299 ILE A C 1
ATOM 1990 O O . ILE A 1 299 ? 91.444 19.179 20.428 1.00 19.05 299 ILE A O 1
ATOM 1995 N N . GLY A 1 300 ? 89.598 18.307 19.496 1.00 16.03 300 GLY A N 1
ATOM 1996 C CA . GLY A 1 300 ? 89.790 17.048 20.183 1.00 16.96 300 GLY A CA 1
ATOM 1997 C C . GLY A 1 300 ? 88.588 16.132 20.147 1.00 15.77 300 GLY A C 1
ATOM 1998 O O . GLY A 1 300 ? 87.651 16.326 19.360 1.00 13.96 300 GLY A O 1
ATOM 1999 N N . SER A 1 301 ? 88.634 15.133 21.021 1.00 16.31 301 SER A N 1
ATOM 2000 C CA . SER A 1 301 ? 87.601 14.111 21.137 1.00 15.56 301 SER A CA 1
ATOM 2001 C C . SER A 1 301 ? 86.316 14.654 21.720 1.00 15.38 301 SER A C 1
ATOM 2002 O O . SER A 1 301 ? 86.203 15.838 22.037 1.00 14.32 301 SER A O 1
ATOM 2005 N N . MET A 1 302 ? 85.345 13.762 21.869 1.00 16.09 302 MET A N 1
ATOM 2006 C CA . MET A 1 302 ? 84.058 14.134 22.417 1.00 15.52 302 MET A CA 1
ATOM 2007 C C . MET A 1 302 ? 84.223 14.709 23.823 1.00 16.60 302 MET A C 1
ATOM 2008 O O . MET A 1 302 ? 83.426 15.537 24.252 1.00 15.90 302 MET A O 1
ATOM 2013 N N . SER A 1 303 ? 85.267 14.279 24.530 1.00 17.52 303 SER A N 1
ATOM 2014 C CA . SER A 1 303 ? 85.521 14.759 25.893 1.00 19.27 303 SER A CA 1
ATOM 2015 C C . SER A 1 303 ? 85.827 16.242 25.981 1.00 18.75 303 SER A C 1
ATOM 2016 O O . SER A 1 303 ? 85.748 16.829 27.056 1.00 19.92 303 SER A O 1
ATOM 2019 N N . LYS A 1 304 ? 86.190 16.840 24.852 1.00 19.60 304 LYS A N 1
ATOM 2020 C CA . LYS A 1 304 ? 86.515 18.263 24.796 1.00 18.40 304 LYS A CA 1
ATOM 2021 C C . LYS A 1 304 ? 85.332 19.170 24.520 1.00 17.73 304 LYS A C 1
ATOM 2022 O O . LYS A 1 304 ? 85.424 20.391 24.685 1.00 16.12 304 LYS A O 1
ATOM 2028 N N . GLU A 1 305 ? 84.213 18.584 24.109 1.00 15.89 305 GLU A N 1
ATOM 2029 C CA . GLU A 1 305 ? 83.035 19.371 23.779 1.00 15.14 305 GLU A CA 1
ATOM 2030 C C . GLU A 1 305 ? 82.551 20.353 24.843 1.00 15.88 305 GLU A C 1
ATOM 2031 O O . GLU A 1 305 ? 82.324 21.523 24.538 1.00 15.84 305 G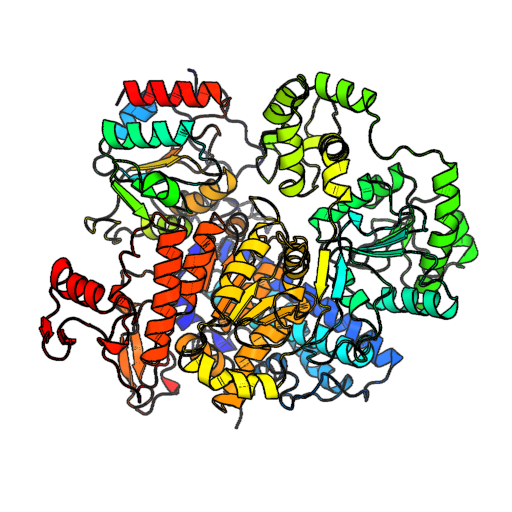LU A O 1
ATOM 2037 N N . LEU A 1 306 ? 82.363 19.902 26.076 1.00 14.68 306 LEU A N 1
ATOM 2038 C CA . LEU A 1 306 ? 81.886 20.836 27.089 1.00 16.61 306 LEU A CA 1
ATOM 2039 C C . LEU A 1 306 ? 83.044 21.713 27.564 1.00 15.73 306 LEU A C 1
ATOM 2040 O O . LEU A 1 306 ? 82.860 22.891 27.889 1.00 15.36 306 LEU A O 1
ATOM 2045 N N . LYS A 1 307 ? 84.242 21.142 27.566 1.00 17.52 307 LYS A N 1
ATOM 2046 C CA . LYS A 1 307 ? 85.427 21.874 27.992 1.00 16.23 307 LYS A CA 1
ATOM 2047 C C . LYS A 1 307 ? 85.718 23.069 27.069 1.00 17.51 307 LYS A C 1
ATOM 2048 O O . LYS A 1 307 ? 85.980 24.169 27.549 1.00 17.40 307 LYS A O 1
ATOM 2054 N N . VAL A 1 308 ? 85.643 22.874 25.753 1.00 17.77 308 VAL A N 1
ATOM 2055 C CA . VAL A 1 308 ? 85.925 23.974 24.831 1.00 18.85 308 VAL A CA 1
ATOM 2056 C C . VAL A 1 308 ? 84.830 25.032 24.897 1.00 18.29 308 VAL A C 1
ATOM 2057 O O . VAL A 1 308 ? 85.097 26.224 24.758 1.00 18.67 308 VAL A O 1
ATOM 2061 N N . ILE A 1 309 ? 83.593 24.597 25.114 1.00 17.80 309 ILE A N 1
ATOM 2062 C CA . ILE A 1 309 ? 82.494 25.535 25.223 1.00 17.11 309 ILE A CA 1
ATOM 2063 C C . ILE A 1 309 ? 82.662 26.387 26.489 1.00 18.84 309 ILE A C 1
ATOM 2064 O O . ILE A 1 309 ? 82.529 27.610 26.442 1.00 19.60 309 ILE A O 1
ATOM 2069 N N . ARG A 1 310 ? 82.953 25.737 27.613 1.00 19.42 310 ARG A N 1
ATOM 2070 C CA . ARG A 1 310 ? 83.126 26.436 28.884 1.00 20.09 310 ARG A CA 1
ATOM 2071 C C . ARG A 1 310 ? 84.287 27.427 28.823 1.00 20.39 310 ARG A C 1
ATOM 2072 O O . ARG A 1 310 ? 84.305 28.413 29.563 1.00 22.48 310 ARG A O 1
ATOM 2080 N N . SER A 1 311 ? 85.254 27.163 27.948 1.00 22.28 311 SER A N 1
ATOM 2081 C CA . SER A 1 311 ? 86.413 28.044 27.807 1.00 21.68 311 SER A CA 1
ATOM 2082 C C . SER A 1 311 ? 85.978 29.379 27.204 1.00 21.77 311 SER A C 1
ATOM 2083 O O . SER A 1 311 ? 86.663 30.389 27.352 1.00 20.65 311 SER A O 1
ATOM 2086 N N . GLY A 1 312 ? 84.838 29.368 26.522 1.00 20.71 312 GLY A N 1
ATOM 2087 C CA . GLY A 1 312 ? 84.324 30.578 25.900 1.00 20.39 312 GLY A CA 1
ATOM 2088 C C . GLY A 1 312 ? 84.970 30.928 24.566 1.00 18.12 312 GLY A C 1
ATOM 2089 O O . GLY A 1 312 ? 84.576 31.894 23.930 1.00 18.03 312 GLY A O 1
ATOM 2090 N N . MET A 1 313 ? 85.941 30.142 24.121 1.00 18.74 313 MET A N 1
ATOM 2091 C CA . MET A 1 313 ? 86.615 30.441 22.857 1.00 20.28 313 MET A CA 1
ATOM 2092 C C . MET A 1 313 ? 85.739 30.437 21.598 1.00 20.00 313 MET A C 1
ATOM 2093 O O . MET A 1 313 ? 85.937 31.259 20.701 1.00 21.05 313 MET A O 1
ATOM 2098 N N . PRO A 1 314 ? 84.758 29.520 21.507 1.00 19.90 314 PRO A N 1
ATOM 2099 C CA . PRO A 1 314 ? 83.921 29.506 20.302 1.00 18.38 314 PRO A CA 1
ATOM 2100 C C . PRO A 1 314 ? 83.040 30.728 20.151 1.00 17.87 314 PRO A C 1
ATOM 2101 O O . PRO A 1 314 ? 82.443 31.203 21.119 1.00 16.51 314 PRO A O 1
ATOM 2105 N N . ASP A 1 315 ? 82.964 31.232 18.924 1.00 17.29 315 ASP A N 1
ATOM 2106 C CA . ASP A 1 315 ? 82.133 32.390 18.630 1.00 17.26 315 ASP A CA 1
ATOM 2107 C C . ASP A 1 315 ? 80.824 31.906 18.027 1.00 17.38 315 ASP A C 1
ATOM 2108 O O . ASP A 1 315 ? 79.791 32.560 18.150 1.00 18.38 315 ASP A O 1
ATOM 2113 N N . VAL A 1 316 ? 80.895 30.754 17.367 1.00 17.58 316 VAL A N 1
ATOM 2114 C CA . VAL A 1 316 ? 79.734 30.108 16.766 1.00 17.81 316 VAL A CA 1
ATOM 2115 C C . VAL A 1 316 ? 79.943 28.589 16.809 1.00 18.50 316 VAL A C 1
ATOM 2116 O O . VAL A 1 316 ? 81.058 28.100 16.614 1.00 19.59 316 VAL A O 1
ATOM 2120 N N . ILE A 1 317 ? 78.873 27.853 17.097 1.00 19.10 317 ILE A N 1
ATOM 2121 C CA . ILE A 1 317 ? 78.928 26.391 17.141 1.00 18.30 317 ILE A CA 1
ATOM 2122 C C . ILE A 1 317 ? 77.960 25.822 16.115 1.00 17.78 317 ILE A C 1
ATOM 2123 O O . ILE A 1 317 ? 76.797 26.216 16.073 1.00 15.55 317 ILE A O 1
ATOM 2128 N N . VAL A 1 318 ? 78.447 24.898 15.291 1.00 18.39 318 VAL A N 1
ATOM 2129 C CA . VAL A 1 318 ? 77.601 24.236 14.297 1.00 17.96 318 VAL A CA 1
ATOM 2130 C C . VAL A 1 318 ? 77.675 22.743 14.594 1.00 18.29 318 VAL A C 1
ATOM 2131 O O . VAL A 1 318 ? 78.769 22.157 14.572 1.00 18.21 318 VAL A O 1
ATOM 2135 N N . VAL A 1 319 ? 76.527 22.141 14.919 1.00 16.51 319 VAL A N 1
ATOM 2136 C CA . VAL A 1 319 ? 76.476 20.709 15.209 1.00 16.65 319 VAL A CA 1
ATOM 2137 C C . VAL A 1 319 ? 75.900 19.962 14.010 1.00 17.53 319 VAL A C 1
ATOM 2138 O O . VAL A 1 319 ? 75.131 20.524 13.223 1.00 15.92 319 VAL A O 1
ATOM 2142 N N . ASP A 1 320 ? 76.291 18.697 13.883 1.00 16.26 320 ASP A N 1
ATOM 2143 C CA . ASP A 1 320 ? 75.833 17.828 12.804 1.00 17.50 320 ASP A CA 1
ATOM 2144 C C . ASP A 1 320 ? 75.118 16.643 13.463 1.00 15.84 320 ASP A C 1
ATOM 2145 O O . ASP A 1 320 ? 73.975 16.782 13.877 1.00 15.58 320 ASP A O 1
ATOM 2150 N N . GLU A 1 321 ? 75.778 15.489 13.581 1.00 14.65 321 GLU A N 1
ATOM 2151 C CA . GLU A 1 321 ? 75.148 14.337 14.228 1.00 14.20 321 GLU A CA 1
ATOM 2152 C C . GLU A 1 321 ? 76.132 13.357 14.828 1.00 14.42 321 GLU A C 1
ATOM 2153 O O . GLU A 1 321 ? 77.291 13.287 14.409 1.00 14.60 321 GLU A O 1
ATOM 2159 N N . GLN A 1 322 ? 75.640 12.608 15.813 1.00 14.19 322 GLN A N 1
ATOM 2160 C CA . GLN A 1 322 ? 76.399 11.583 16.516 1.00 16.09 322 GLN A CA 1
ATOM 2161 C C . GLN A 1 322 ? 77.461 12.105 17.466 1.00 14.99 322 GLN A C 1
ATOM 2162 O O . GLN A 1 322 ? 78.309 12.898 17.083 1.00 14.71 322 GLN A O 1
ATOM 2168 N N . CYS A 1 323 ? 77.391 11.643 18.710 1.00 15.12 323 CYS A N 1
ATOM 2169 C CA . CYS A 1 323 ? 78.355 12.008 19.736 1.00 15.06 323 CYS A CA 1
ATOM 2170 C C . CYS A 1 323 ? 78.369 13.500 20.019 1.00 14.63 323 CYS A C 1
ATOM 2171 O O . CYS A 1 323 ? 79.388 14.056 20.446 1.00 12.93 323 CYS A O 1
ATOM 2174 N N . VAL A 1 324 ? 77.222 14.134 19.790 1.00 13.63 324 VAL A N 1
ATOM 2175 C CA . VAL A 1 324 ? 77.056 15.562 20.024 1.00 12.69 324 VAL A CA 1
ATOM 2176 C C . VAL A 1 324 ? 76.345 15.717 21.370 1.00 13.94 324 VAL A C 1
ATOM 2177 O O . VAL A 1 324 ? 75.293 15.123 21.584 1.00 13.05 324 VAL A O 1
ATOM 2181 N N . ARG A 1 325 ? 76.915 16.502 22.284 1.00 13.54 325 ARG A N 1
ATOM 2182 C CA . ARG A 1 325 ? 76.284 16.688 23.595 1.00 14.93 325 ARG A CA 1
ATOM 2183 C C . ARG A 1 325 ? 74.858 17.225 23.500 1.00 13.17 325 ARG A C 1
ATOM 2184 O O . ARG A 1 325 ? 74.542 18.040 22.639 1.00 13.45 325 ARG A O 1
ATOM 2192 N N . GLY A 1 326 ? 74.006 16.768 24.410 1.00 15.08 326 GLY A N 1
ATOM 2193 C CA . GLY A 1 326 ? 72.615 17.186 24.428 1.00 13.20 326 GLY A CA 1
ATOM 2194 C C . GLY A 1 326 ? 72.325 18.479 25.170 1.00 15.17 326 GLY A C 1
ATOM 2195 O O . GLY A 1 326 ? 71.178 18.952 25.180 1.00 13.29 326 GLY A O 1
ATOM 2196 N N . ASP A 1 327 ? 73.353 19.051 25.795 1.00 15.57 327 ASP A N 1
ATOM 2197 C CA . ASP A 1 327 ? 73.210 20.309 26.532 1.00 16.26 327 ASP A CA 1
ATOM 2198 C C . ASP A 1 327 ? 73.987 21.457 25.864 1.00 17.01 327 ASP A C 1
ATOM 2199 O O . ASP A 1 327 ? 74.244 22.486 26.479 1.00 15.57 327 ASP A O 1
ATOM 2204 N N . ILE A 1 328 ? 74.355 21.284 24.600 1.00 15.71 328 ILE A N 1
ATOM 2205 C CA . ILE A 1 328 ? 75.108 22.319 23.913 1.00 16.08 328 ILE A CA 1
ATOM 2206 C C . ILE A 1 328 ? 74.413 23.680 23.870 1.00 16.57 328 ILE A C 1
ATOM 2207 O O . ILE A 1 328 ? 75.027 24.693 24.189 1.00 16.94 328 ILE A O 1
ATOM 2212 N N . VAL A 1 329 ? 73.138 23.709 23.501 1.00 15.37 329 VAL A N 1
ATOM 2213 C CA . VAL A 1 329 ? 72.421 24.969 23.422 1.00 16.92 329 VAL A CA 1
ATOM 2214 C C . VAL A 1 329 ? 72.443 25.783 24.719 1.00 18.63 329 VAL A C 1
ATOM 2215 O O . VAL A 1 329 ? 72.897 26.924 24.717 1.00 19.11 329 VAL A O 1
ATOM 2219 N N . PRO A 1 330 ? 71.955 25.220 25.840 1.00 19.58 330 PRO A N 1
ATOM 2220 C CA . PRO A 1 330 ? 71.997 26.036 27.066 1.00 20.15 330 PRO A CA 1
ATOM 2221 C C . PRO A 1 330 ? 73.397 26.454 27.521 1.00 19.10 330 PRO A C 1
ATOM 2222 O O . PRO A 1 330 ? 73.570 27.529 28.098 1.00 20.41 330 PRO A O 1
ATOM 2226 N N . GLU A 1 331 ? 74.397 25.615 27.262 1.00 19.25 331 GLU A N 1
ATOM 2227 C CA . GLU A 1 331 ? 75.774 25.944 27.650 1.00 18.54 331 GLU A CA 1
ATOM 2228 C C . GLU A 1 331 ? 76.361 27.026 26.756 1.00 18.02 331 GLU A C 1
ATOM 2229 O O . GLU A 1 331 ? 77.034 27.948 27.228 1.00 17.45 331 GLU A O 1
ATOM 2235 N N . ALA A 1 332 ? 76.110 26.906 25.460 1.00 18.31 332 ALA A N 1
ATOM 2236 C CA . ALA A 1 332 ? 76.597 27.878 24.483 1.00 18.73 332 ALA A CA 1
ATOM 2237 C C . ALA A 1 332 ? 75.988 29.246 24.773 1.00 18.54 332 ALA A C 1
ATOM 2238 O O . ALA A 1 332 ? 76.665 30.272 24.744 1.00 19.47 332 ALA A O 1
ATOM 2240 N N . GLN A 1 333 ? 74.690 29.230 25.044 1.00 20.75 333 GLN A N 1
ATOM 2241 C CA . GLN A 1 333 ? 73.906 30.412 25.342 1.00 21.74 333 GLN A CA 1
ATOM 2242 C C . GLN A 1 333 ? 74.451 31.249 26.508 1.00 21.29 333 GLN A C 1
ATOM 2243 O O . GLN A 1 333 ? 74.395 32.480 26.473 1.00 19.28 333 GLN A O 1
ATOM 2249 N N . LYS A 1 334 ? 74.959 30.584 27.540 1.00 19.11 334 LYS A N 1
ATOM 2250 C CA . LYS A 1 334 ? 75.506 31.286 28.694 1.00 20.23 334 LYS A CA 1
ATOM 2251 C C . LYS A 1 334 ? 76.632 32.247 28.282 1.00 20.91 334 LYS A C 1
ATOM 2252 O O . LYS A 1 334 ? 76.790 33.322 28.862 1.00 20.51 334 LYS A O 1
ATOM 2258 N N . LEU A 1 335 ? 77.406 31.851 27.279 1.00 20.12 335 LEU A N 1
ATOM 2259 C CA . LEU A 1 335 ? 78.535 32.651 26.812 1.00 21.14 335 LEU A CA 1
ATOM 2260 C C . LEU A 1 335 ? 78.260 33.322 25.462 1.00 21.26 335 LEU A C 1
ATOM 2261 O O . LEU A 1 335 ? 79.178 33.690 24.734 1.00 24.04 335 LEU A O 1
ATOM 2266 N N . LYS A 1 336 ? 76.978 33.481 25.148 1.00 23.02 336 LYS A N 1
ATOM 2267 C CA . LYS A 1 336 ? 76.533 34.110 23.910 1.00 22.75 336 LYS A CA 1
ATOM 2268 C C . LYS A 1 336 ? 77.082 33.480 22.635 1.00 21.52 336 LYS A C 1
ATOM 2269 O O . LYS A 1 336 ? 77.498 34.180 21.712 1.00 21.32 336 LYS A O 1
ATOM 2275 N N . ILE A 1 337 ? 77.085 32.155 22.584 1.00 21.12 337 ILE A N 1
ATOM 2276 C CA . ILE A 1 337 ? 77.580 31.447 21.412 1.00 19.35 337 ILE A CA 1
ATOM 2277 C C . ILE A 1 337 ? 76.379 30.885 20.657 1.00 18.67 337 ILE A C 1
ATOM 2278 O O . ILE A 1 337 ? 75.729 29.946 21.119 1.00 18.67 337 ILE A O 1
ATOM 2283 N N . PRO A 1 338 ? 76.052 31.475 19.495 1.00 18.08 338 PRO A N 1
ATOM 2284 C CA . PRO A 1 338 ? 74.913 31.007 18.698 1.00 18.29 338 PRO A CA 1
ATOM 2285 C C . PRO A 1 338 ? 75.132 29.558 18.284 1.00 18.11 338 PRO A C 1
ATOM 2286 O O . PRO A 1 338 ? 76.264 29.145 18.039 1.00 17.35 338 PRO A O 1
ATOM 2290 N N . VAL A 1 339 ? 74.052 28.787 18.225 1.00 17.73 339 VAL A N 1
ATOM 2291 C CA . VAL A 1 339 ? 74.149 27.387 17.846 1.00 17.69 339 VAL A CA 1
ATOM 2292 C C . VAL A 1 339 ? 73.355 27.133 16.583 1.00 17.66 339 VAL A C 1
ATOM 2293 O O . VAL A 1 339 ? 72.210 27.540 16.485 1.00 20.52 339 VAL A O 1
ATOM 2297 N N . ILE A 1 340 ? 73.967 26.463 15.617 1.00 18.37 340 ILE A N 1
ATOM 2298 C CA . ILE A 1 340 ? 73.275 26.128 14.378 1.00 17.76 340 ILE A CA 1
ATOM 2299 C C . ILE A 1 340 ? 73.244 24.609 14.224 1.00 16.90 340 ILE A C 1
ATOM 2300 O O . ILE A 1 340 ? 74.289 23.945 14.250 1.00 16.43 340 ILE A O 1
ATOM 2305 N N . ALA A 1 341 ? 72.035 24.072 14.092 1.00 15.10 341 ALA A N 1
ATOM 2306 C CA . ALA A 1 341 ? 71.823 22.642 13.914 1.00 14.99 341 ALA A CA 1
ATOM 2307 C C . ALA A 1 341 ? 71.718 22.444 12.405 1.00 14.97 341 ALA A C 1
ATOM 2308 O O . ALA A 1 341 ? 70.805 22.975 11.774 1.00 11.77 341 ALA A O 1
ATOM 2310 N N . SER A 1 342 ? 72.650 21.692 11.823 1.00 15.16 342 SER A N 1
ATOM 2311 C CA . SER A 1 342 ? 72.645 21.504 10.375 1.00 16.88 342 SER A CA 1
ATOM 2312 C C . SER A 1 342 ? 72.198 20.139 9.875 1.00 17.78 342 SER A C 1
ATOM 2313 O O . SER A 1 342 ? 72.204 19.882 8.667 1.00 17.64 342 SER A O 1
ATOM 2316 N N . ASN A 1 343 ? 71.797 19.270 10.794 1.00 17.22 343 ASN A N 1
ATOM 2317 C CA . ASN A 1 343 ? 71.378 17.920 10.436 1.00 17.26 343 ASN A CA 1
ATOM 2318 C C . ASN A 1 343 ? 70.048 17.644 11.120 1.00 16.45 343 ASN A C 1
ATOM 2319 O O . ASN A 1 343 ? 69.885 17.947 12.297 1.00 14.47 343 ASN A O 1
ATOM 2324 N N . PRO A 1 344 ? 69.078 17.071 10.386 1.00 16.98 344 PRO A N 1
ATOM 2325 C CA . PRO A 1 344 ? 67.770 16.771 10.962 1.00 17.58 344 PRO A CA 1
ATOM 2326 C C . PRO A 1 344 ? 67.791 15.815 12.156 1.00 17.41 344 PRO A C 1
ATOM 2327 O O . PRO A 1 344 ? 66.845 15.801 12.939 1.00 18.73 344 PRO A O 1
ATOM 2331 N N . LYS A 1 345 ? 68.854 15.023 12.306 1.00 16.97 345 LYS A N 1
ATOM 2332 C CA . LYS A 1 345 ? 68.911 14.083 13.436 1.00 16.52 345 LYS A CA 1
ATOM 2333 C C . LYS A 1 345 ? 69.054 14.798 14.782 1.00 16.33 345 LYS A C 1
ATOM 2334 O O . LYS A 1 345 ? 68.777 14.221 15.835 1.00 16.44 345 LYS A O 1
ATOM 2340 N N . ILE A 1 346 ? 69.487 16.054 14.755 1.00 14.59 346 ILE A N 1
ATOM 2341 C CA . ILE A 1 346 ? 69.627 16.813 15.993 1.00 14.43 346 ILE A CA 1
ATOM 2342 C C . ILE A 1 346 ? 69.129 18.225 15.753 1.00 14.27 346 ILE A C 1
ATOM 2343 O O . ILE A 1 346 ? 69.841 19.034 15.172 1.00 13.73 346 ILE A O 1
ATOM 2348 N N . MET A 1 347 ? 67.907 18.526 16.190 1.00 14.00 347 MET A N 1
ATOM 2349 C CA . MET A 1 347 ? 67.368 19.861 15.988 1.00 15.34 347 MET A CA 1
ATOM 2350 C C . MET A 1 347 ? 67.140 20.666 17.268 1.00 15.14 347 MET A C 1
ATOM 2351 O O . MET A 1 347 ? 66.819 21.856 17.219 1.00 12.95 347 MET A O 1
ATOM 2356 N N . TYR A 1 348 ? 67.326 20.004 18.406 1.00 14.97 348 TYR A N 1
ATOM 2357 C CA . TYR A 1 348 ? 67.232 20.640 19.714 1.00 15.50 348 TYR A CA 1
ATOM 2358 C C . TYR A 1 348 ? 65.975 21.455 19.975 1.00 17.12 348 TYR A C 1
ATOM 2359 O O . TYR A 1 348 ? 65.978 22.318 20.859 1.00 14.61 348 TYR A O 1
ATOM 2368 N N . GLY A 1 349 ? 64.911 21.209 19.218 1.00 17.06 349 GLY A N 1
ATOM 2369 C CA . GLY A 1 349 ? 63.695 21.975 19.425 1.00 17.15 349 GLY A CA 1
ATOM 2370 C C . GLY A 1 349 ? 63.878 23.436 19.036 1.00 17.67 349 GLY A C 1
ATOM 2371 O O . GLY A 1 349 ? 63.098 24.290 19.435 1.00 18.23 349 GLY A O 1
ATOM 2372 N N . LEU A 1 350 ? 64.917 23.717 18.254 1.00 17.78 350 LEU A N 1
ATOM 2373 C CA . LEU A 1 350 ? 65.220 25.074 17.801 1.00 17.14 350 LEU A CA 1
ATOM 2374 C C . LEU A 1 350 ? 64.337 25.508 16.638 1.00 17.24 350 LEU A C 1
ATOM 2375 O O . LEU A 1 350 ? 63.807 24.671 15.903 1.00 15.84 350 LEU A O 1
ATOM 2380 N N . PRO A 1 351 ? 64.158 26.830 16.456 1.00 17.95 351 PRO A N 1
ATOM 2381 C CA . PRO A 1 351 ? 63.327 27.298 15.337 1.00 18.44 351 PRO A CA 1
ATOM 2382 C C . PRO A 1 351 ? 64.041 26.982 14.012 1.00 18.45 351 PRO A C 1
ATOM 2383 O O . PRO A 1 351 ? 65.269 27.049 13.922 1.00 18.27 351 PRO A O 1
ATOM 2387 N N . ASN A 1 352 ? 63.268 26.616 12.998 1.00 18.17 352 ASN A N 1
ATOM 2388 C CA . ASN A 1 352 ? 63.821 26.271 11.696 1.00 18.20 352 ASN A CA 1
ATOM 2389 C C . ASN A 1 352 ? 63.907 27.522 10.825 1.00 19.48 352 ASN A C 1
ATOM 2390 O O . ASN A 1 352 ? 62.939 28.286 10.710 1.00 19.41 352 ASN A O 1
ATOM 2395 N N . ARG A 1 353 ? 65.068 27.730 10.216 1.00 19.20 353 ARG A N 1
ATOM 2396 C CA . ARG A 1 353 ? 65.289 28.887 9.348 1.00 19.78 353 ARG A CA 1
ATOM 2397 C C . ARG A 1 353 ? 65.881 28.446 8.009 1.00 19.86 353 ARG A C 1
ATOM 2398 O O . ARG A 1 353 ? 66.482 29.247 7.291 1.00 19.39 353 ARG A O 1
ATOM 2406 N N . THR A 1 354 ? 65.700 27.170 7.681 1.00 19.07 354 THR A N 1
ATOM 2407 C CA . THR A 1 354 ? 66.221 26.613 6.435 1.00 20.72 354 THR A CA 1
ATOM 2408 C C . THR A 1 354 ? 65.759 27.413 5.215 1.00 21.73 354 THR A C 1
ATOM 2409 O O . THR A 1 354 ? 66.522 27.617 4.272 1.00 21.14 354 THR A O 1
ATOM 2413 N N . ASP A 1 355 ? 64.512 27.867 5.228 1.00 23.78 355 ASP A N 1
ATOM 2414 C CA . ASP A 1 355 ? 64.000 28.618 4.085 1.00 25.98 355 ASP A CA 1
ATOM 2415 C C . ASP A 1 355 ? 63.969 30.135 4.275 1.00 25.33 355 ASP A C 1
ATOM 2416 O O . ASP A 1 355 ? 63.380 30.861 3.474 1.00 25.77 355 ASP A O 1
ATOM 2421 N N . ALA A 1 356 ? 64.620 30.615 5.326 1.00 24.44 356 ALA A N 1
ATOM 2422 C CA . ALA A 1 356 ? 64.662 32.043 5.597 1.00 23.28 356 ALA A CA 1
ATOM 2423 C C . ALA A 1 356 ? 65.885 32.666 4.927 1.00 24.72 356 ALA A C 1
ATOM 2424 O O . ALA A 1 356 ? 66.817 31.954 4.543 1.00 22.68 356 ALA A O 1
ATOM 2426 N N . ASP A 1 357 ? 65.875 33.992 4.779 1.00 25.87 357 ASP A N 1
ATOM 2427 C CA . ASP A 1 357 ? 67.002 34.706 4.177 1.00 26.19 357 ASP A CA 1
ATOM 2428 C C . ASP A 1 357 ? 68.164 34.758 5.180 1.00 27.11 357 ASP A C 1
ATOM 2429 O O . ASP A 1 357 ? 67.957 34.970 6.375 1.00 25.91 357 ASP A O 1
ATOM 2434 N N . VAL A 1 358 ? 69.382 34.559 4.683 1.00 25.87 358 VAL A N 1
ATOM 2435 C CA . VAL A 1 358 ? 70.575 34.537 5.520 1.00 26.93 358 VAL A CA 1
ATOM 2436 C C . VAL A 1 358 ? 70.789 35.776 6.379 1.00 27.25 358 VAL A C 1
ATOM 2437 O O . VAL A 1 358 ? 71.008 35.666 7.583 1.00 27.33 358 VAL A O 1
ATOM 2441 N N . ASP A 1 359 ? 70.732 36.950 5.758 1.00 28.74 359 ASP A N 1
ATOM 2442 C CA . ASP A 1 359 ? 70.922 38.220 6.461 1.00 29.27 359 ASP A CA 1
ATOM 2443 C C . ASP A 1 359 ? 70.055 38.336 7.714 1.00 28.56 359 ASP A C 1
ATOM 2444 O O . ASP A 1 359 ? 70.552 38.638 8.803 1.00 27.83 359 ASP A O 1
ATOM 2449 N N . GLU A 1 360 ? 68.756 38.107 7.552 1.00 27.14 360 GLU A N 1
ATOM 2450 C CA . GLU A 1 360 ? 67.825 38.197 8.667 1.00 28.05 360 GLU A CA 1
ATOM 2451 C C . GLU A 1 360 ? 68.089 37.157 9.751 1.00 27.72 360 GLU A C 1
ATOM 2452 O O . GLU A 1 360 ? 68.041 37.465 10.940 1.00 28.03 360 GLU A O 1
ATOM 2458 N N . THR A 1 361 ? 68.368 35.925 9.347 1.00 27.58 361 THR A N 1
ATOM 2459 C CA . THR A 1 361 ? 68.638 34.885 10.328 1.00 25.86 361 THR A CA 1
ATOM 2460 C C . THR A 1 361 ? 69.892 35.268 11.108 1.00 25.33 361 THR A C 1
ATOM 2461 O O . THR A 1 361 ? 69.962 35.059 12.313 1.00 24.28 361 THR A O 1
ATOM 2465 N N . MET A 1 362 ? 70.875 35.854 10.428 1.00 25.52 362 MET A N 1
ATOM 2466 C CA . MET A 1 362 ? 72.101 36.281 11.107 1.00 26.75 362 MET A CA 1
ATOM 2467 C C . MET A 1 362 ? 71.798 37.335 12.173 1.00 26.92 362 MET A C 1
ATOM 2468 O O . MET A 1 362 ? 72.402 37.333 13.248 1.00 25.73 362 MET A O 1
ATOM 2473 N N . GLU A 1 363 ? 70.867 38.236 11.863 1.00 27.55 363 GLU A N 1
ATOM 2474 C CA . GLU A 1 363 ? 70.478 39.303 12.784 1.00 29.55 363 GLU A CA 1
ATOM 2475 C C . GLU A 1 363 ? 69.794 38.723 14.017 1.00 28.33 363 GLU A C 1
ATOM 2476 O O . GLU A 1 363 ? 69.966 39.224 15.129 1.00 28.60 363 GLU A O 1
ATOM 2482 N N . GLU A 1 364 ? 68.998 37.681 13.810 1.00 28.39 364 GLU A N 1
ATOM 2483 C CA . GLU A 1 364 ? 68.297 37.028 14.911 1.00 26.98 364 GLU A CA 1
ATOM 2484 C C . GLU A 1 364 ? 69.300 36.363 15.837 1.00 25.65 364 GLU A C 1
ATOM 2485 O O . GLU A 1 364 ? 69.130 36.357 17.049 1.00 24.97 364 GLU A O 1
ATOM 2491 N N . LEU A 1 365 ? 70.347 35.794 15.256 1.00 25.07 365 LEU A N 1
ATOM 2492 C CA . LEU A 1 365 ? 71.358 35.108 16.042 1.00 25.26 365 LEU A CA 1
ATOM 2493 C C . LEU A 1 365 ? 72.340 36.048 16.752 1.00 25.94 365 LEU A C 1
ATOM 2494 O O . LEU A 1 365 ? 72.642 35.855 17.931 1.00 25.97 365 LEU A O 1
ATOM 2499 N N . LYS A 1 366 ? 72.831 37.066 16.051 1.00 26.95 366 LYS A N 1
ATOM 2500 C CA . LYS A 1 366 ? 73.786 37.993 16.657 1.00 26.98 366 LYS A CA 1
ATOM 2501 C C . LYS A 1 366 ? 73.152 38.845 17.760 1.00 27.47 366 LYS A C 1
ATOM 2502 O O . LYS A 1 366 ? 73.812 39.198 18.740 1.00 26.82 366 LYS A O 1
ATOM 2508 N N . SER A 1 367 ? 71.867 39.148 17.607 1.00 27.51 367 SER A N 1
ATOM 2509 C CA . SER A 1 367 ? 71.141 39.951 18.583 1.00 29.12 367 SER A CA 1
ATOM 2510 C C . SER A 1 367 ? 70.803 39.112 19.815 1.00 29.98 367 SER A C 1
ATOM 2511 O O . SER A 1 367 ? 70.407 39.644 20.854 1.00 30.80 367 SER A O 1
ATOM 2514 N N . GLY A 1 368 ? 70.945 37.798 19.687 1.00 29.51 368 GLY A N 1
ATOM 2515 C CA . GLY A 1 368 ? 70.653 36.916 20.800 1.00 28.46 368 GLY A CA 1
ATOM 2516 C C . GLY A 1 368 ? 69.168 36.652 20.968 1.00 28.16 368 GLY A C 1
ATOM 2517 O O . GLY A 1 368 ? 68.754 36.050 21.960 1.00 28.64 368 GLY A O 1
ATOM 2518 N N . LYS A 1 369 ? 68.361 37.093 20.007 1.00 27.69 369 LYS A N 1
ATOM 2519 C CA . LYS A 1 369 ? 66.917 36.880 20.084 1.00 27.94 369 LYS A CA 1
ATOM 2520 C C . LYS A 1 369 ? 66.602 35.394 20.214 1.00 27.70 369 LYS A C 1
ATOM 2521 O O . LYS A 1 369 ? 65.744 34.998 21.001 1.00 28.39 369 LYS A O 1
ATOM 2527 N N . ILE A 1 370 ? 67.278 34.579 19.409 1.00 26.31 370 ILE A N 1
ATOM 2528 C CA . ILE A 1 370 ? 67.110 33.134 19.479 1.00 24.98 370 ILE A CA 1
ATOM 2529 C C . ILE A 1 370 ? 68.496 32.590 19.761 1.00 23.87 370 ILE A C 1
ATOM 2530 O O . ILE A 1 370 ? 69.485 33.106 19.239 1.00 25.76 370 ILE A O 1
ATOM 2535 N N . PRO A 1 371 ? 68.592 31.544 20.596 1.00 22.17 371 PRO A N 1
ATOM 2536 C CA . PRO A 1 371 ? 69.862 30.922 20.968 1.00 19.87 371 PRO A CA 1
ATOM 2537 C C . PRO A 1 371 ? 70.517 30.153 19.830 1.00 18.01 371 PRO A C 1
ATOM 2538 O O . PRO A 1 371 ? 71.686 29.791 19.911 1.00 18.02 371 PRO A O 1
ATOM 2542 N N . GLY A 1 372 ? 69.742 29.890 18.785 1.00 18.17 372 GLY A N 1
ATOM 2543 C CA . GLY A 1 372 ? 70.248 29.159 17.644 1.00 17.20 372 GLY A CA 1
ATOM 2544 C C . GLY A 1 372 ? 69.110 28.830 16.696 1.00 19.48 372 GLY A C 1
ATOM 2545 O O . GLY A 1 372 ? 67.965 29.239 16.915 1.00 18.51 372 GLY A O 1
ATOM 2546 N N . CYS A 1 373 ? 69.417 28.082 15.641 1.00 18.72 373 CYS A N 1
ATOM 2547 C CA . CYS A 1 373 ? 68.402 27.709 14.670 1.00 17.92 373 CYS A CA 1
ATOM 2548 C C . CYS A 1 373 ? 68.810 26.472 13.893 1.00 17.06 373 CYS A C 1
ATOM 2549 O O . CYS A 1 373 ? 69.949 26.007 13.974 1.00 16.45 373 CYS A O 1
ATOM 2552 N N . VAL A 1 374 ? 67.851 25.945 13.144 1.00 18.06 374 VAL A N 1
ATOM 2553 C CA . VAL A 1 374 ? 68.078 24.796 12.296 1.00 17.15 374 VAL A CA 1
ATOM 2554 C C . VAL A 1 374 ? 68.322 25.386 10.909 1.00 18.62 374 VAL A C 1
ATOM 2555 O O . VAL A 1 374 ? 67.591 26.279 10.476 1.00 17.22 374 VAL A O 1
ATOM 2559 N N . MET A 1 375 ? 69.358 24.895 10.234 1.00 19.58 375 MET A N 1
ATOM 2560 C CA . MET A 1 375 ? 69.707 25.325 8.878 1.00 20.60 375 MET A CA 1
ATOM 2561 C C . MET A 1 375 ? 70.079 24.072 8.097 1.00 20.26 375 MET A C 1
ATOM 2562 O O . MET A 1 375 ? 71.226 23.631 8.147 1.00 21.34 375 MET A O 1
ATOM 2567 N N . LEU A 1 376 ? 69.120 23.508 7.364 1.00 21.03 376 LEU A N 1
ATOM 2568 C CA . LEU A 1 376 ? 69.367 22.274 6.612 1.00 20.96 376 LEU A CA 1
ATOM 2569 C C . LEU A 1 376 ? 69.801 22.420 5.154 1.00 21.60 376 LEU A C 1
ATOM 2570 O O . LEU A 1 376 ? 70.063 21.425 4.480 1.00 23.67 376 LEU A O 1
ATOM 2575 N N . ASP A 1 377 ? 69.898 23.656 4.680 1.00 21.00 377 ASP A N 1
ATOM 2576 C CA . ASP A 1 377 ? 70.285 23.944 3.299 1.00 19.78 377 ASP A CA 1
ATOM 2577 C C . ASP A 1 377 ? 71.790 24.183 3.262 1.00 20.59 377 ASP A C 1
ATOM 2578 O O . ASP A 1 377 ? 72.276 25.156 3.841 1.00 21.74 377 ASP A O 1
ATOM 2583 N N . TYR A 1 378 ? 72.527 23.309 2.582 1.00 19.00 378 TYR A N 1
ATOM 2584 C CA . TYR A 1 378 ? 73.985 23.439 2.530 1.00 21.99 378 TYR A CA 1
ATOM 2585 C C . TYR A 1 378 ? 74.501 24.700 1.853 1.00 22.81 378 TYR A C 1
ATOM 2586 O O . TYR A 1 378 ? 75.542 25.236 2.246 1.00 21.20 378 TYR A O 1
ATOM 2595 N N . ASP A 1 379 ? 73.797 25.161 0.825 1.00 24.98 379 ASP A N 1
ATOM 2596 C CA . ASP A 1 379 ? 74.222 26.368 0.121 1.00 26.78 379 ASP A CA 1
ATOM 2597 C C . ASP A 1 379 ? 74.130 27.581 1.051 1.00 26.31 379 ASP A C 1
ATOM 2598 O O . ASP A 1 379 ? 74.933 28.506 0.958 1.00 28.35 379 ASP A O 1
ATOM 2603 N N . LYS A 1 380 ? 73.153 27.569 1.952 1.00 25.57 380 LYS A N 1
ATOM 2604 C CA . LYS A 1 380 ? 72.986 28.662 2.906 1.00 24.89 380 LYS A CA 1
ATOM 2605 C C . LYS A 1 380 ? 73.881 28.446 4.130 1.00 24.75 380 LYS A C 1
ATOM 2606 O O . LYS A 1 380 ? 74.354 29.403 4.737 1.00 26.17 380 LYS A O 1
ATOM 2612 N N . LEU A 1 381 ? 74.124 27.184 4.479 1.00 22.60 381 LEU A N 1
ATOM 2613 C CA . LEU A 1 381 ? 74.935 26.855 5.647 1.00 21.20 381 LEU A CA 1
ATOM 2614 C C . LEU A 1 381 ? 76.349 27.408 5.590 1.00 21.87 381 LEU A C 1
ATOM 2615 O O . LEU A 1 381 ? 76.829 28.013 6.557 1.00 19.80 381 LEU A O 1
ATOM 2620 N N . GLY A 1 382 ? 77.021 27.183 4.465 1.00 20.81 382 GLY A N 1
ATOM 2621 C CA . GLY A 1 382 ? 78.381 27.665 4.309 1.00 23.07 382 GLY A CA 1
ATOM 2622 C C . GLY A 1 382 ? 78.518 29.137 4.641 1.00 22.41 382 GLY A C 1
ATOM 2623 O O . GLY A 1 382 ? 79.276 29.525 5.532 1.00 23.80 382 GLY A O 1
ATOM 2624 N N . GLU A 1 383 ? 77.774 29.963 3.922 1.00 22.80 383 GLU A N 1
ATOM 2625 C CA . GLU A 1 383 ? 77.815 31.402 4.134 1.00 23.49 383 GLU A CA 1
ATOM 2626 C C . GLU A 1 383 ? 77.376 31.821 5.528 1.00 22.97 383 GLU A C 1
ATOM 2627 O O . GLU A 1 383 ? 78.027 32.650 6.163 1.00 21.77 383 GLU A O 1
ATOM 2633 N N . LEU A 1 384 ? 76.267 31.254 5.995 1.00 21.86 384 LEU A N 1
ATOM 2634 C CA . LEU A 1 384 ? 75.732 31.601 7.304 1.00 21.42 384 LEU A CA 1
ATOM 2635 C C . LEU A 1 384 ? 76.700 31.407 8.461 1.00 21.83 384 LEU A C 1
ATOM 2636 O O . LEU A 1 384 ? 76.884 32.311 9.271 1.00 23.45 384 LEU A O 1
ATOM 2641 N N . CYS A 1 385 ? 77.320 30.234 8.542 1.00 21.88 385 CYS A N 1
ATOM 2642 C CA . CYS A 1 385 ? 78.245 29.945 9.636 1.00 20.85 385 CYS A CA 1
ATOM 2643 C C . CYS A 1 385 ? 79.509 30.801 9.612 1.00 20.32 385 CYS A C 1
ATOM 2644 O O . CYS A 1 385 ? 79.882 31.399 10.619 1.00 19.49 385 CYS A O 1
ATOM 2647 N N . VAL A 1 386 ? 80.158 30.867 8.460 1.00 19.01 386 VAL A N 1
ATOM 2648 C CA . VAL A 1 386 ? 81.381 31.642 8.335 1.00 20.09 386 VAL A CA 1
ATOM 2649 C C . VAL A 1 386 ? 81.158 33.127 8.611 1.00 20.52 386 VAL A C 1
ATOM 2650 O O . VAL A 1 386 ? 81.901 33.733 9.395 1.00 18.38 386 VAL A O 1
ATOM 2654 N N . ARG A 1 387 ? 80.129 33.707 7.995 1.00 19.94 387 ARG A N 1
ATOM 2655 C CA . ARG A 1 387 ? 79.860 35.124 8.206 1.00 22.89 387 ARG A CA 1
ATOM 2656 C C . ARG A 1 387 ? 79.441 35.427 9.632 1.00 22.61 387 ARG A C 1
ATOM 2657 O O . ARG A 1 387 ? 79.903 36.405 10.218 1.00 23.97 387 ARG A O 1
ATOM 2665 N N . LEU A 1 388 ? 78.567 34.599 10.195 1.00 23.07 388 LEU A N 1
ATOM 2666 C CA . LEU A 1 388 ? 78.130 34.817 11.568 1.00 22.36 388 LEU A CA 1
ATOM 2667 C C . LEU A 1 388 ? 79.350 34.777 12.478 1.00 21.47 388 LEU A C 1
ATOM 2668 O O . LEU A 1 388 ? 79.441 35.554 13.425 1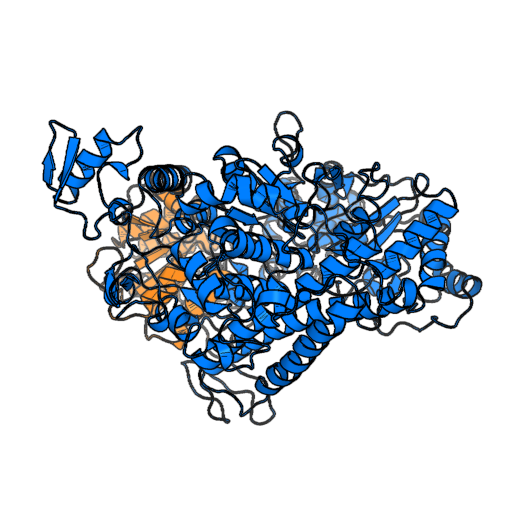.00 23.30 388 LEU A O 1
ATOM 2673 N N . THR A 1 389 ? 80.288 33.876 12.186 1.00 21.19 389 THR A N 1
ATOM 2674 C CA . THR A 1 389 ? 81.506 33.749 12.985 1.00 20.97 389 THR A CA 1
ATOM 2675 C C . THR A 1 389 ? 82.350 35.029 12.972 1.00 22.23 389 THR A C 1
ATOM 2676 O O . THR A 1 389 ? 82.762 35.521 14.030 1.00 19.79 389 THR A O 1
ATOM 2680 N N . MET A 1 390 ? 82.611 35.553 11.772 1.00 23.02 390 MET A N 1
ATOM 2681 C CA . MET A 1 390 ? 83.391 36.784 11.611 1.00 22.75 390 MET A CA 1
ATOM 2682 C C . MET A 1 390 ? 82.711 37.922 12.358 1.00 23.92 390 MET A C 1
ATOM 2683 O O . MET A 1 390 ? 83.363 38.743 12.999 1.00 24.29 390 MET A O 1
ATOM 2688 N N . GLU A 1 391 ? 81.388 37.962 12.263 1.00 23.73 391 GLU A N 1
ATOM 2689 C CA . GLU A 1 391 ? 80.623 39.013 12.909 1.00 24.27 391 GLU A CA 1
ATOM 2690 C C . GLU A 1 391 ? 80.413 38.821 14.407 1.00 23.85 391 GLU A C 1
ATOM 2691 O O . GLU A 1 391 ? 80.288 39.805 15.141 1.00 24.53 391 GLU A O 1
ATOM 2697 N N . MET A 1 392 ? 80.399 37.573 14.870 1.00 21.52 392 MET A N 1
ATOM 2698 C CA . MET A 1 392 ? 80.204 37.312 16.294 1.00 22.07 392 MET A CA 1
ATOM 2699 C C . MET A 1 392 ? 81.442 37.624 17.120 1.00 22.43 392 MET A C 1
ATOM 2700 O O . MET A 1 392 ? 81.333 38.056 18.266 1.00 23.11 392 MET A O 1
ATOM 2705 N N . ALA A 1 393 ? 82.617 37.393 16.544 1.00 23.43 393 ALA A N 1
ATOM 2706 C CA . ALA A 1 393 ? 83.874 37.641 17.249 1.00 24.70 393 ALA A CA 1
ATOM 2707 C C . ALA A 1 393 ? 83.912 39.009 17.946 1.00 25.97 393 ALA A C 1
ATOM 2708 O O . ALA A 1 393 ? 84.145 39.091 19.156 1.00 26.20 393 ALA A O 1
ATOM 2710 N N . PRO A 1 394 ? 83.681 40.099 17.192 1.00 25.69 394 PRO A N 1
ATOM 2711 C CA . PRO A 1 394 ? 83.706 41.428 17.816 1.00 25.84 394 PRO A CA 1
ATOM 2712 C C . PRO A 1 394 ? 82.601 41.627 18.842 1.00 25.45 394 PRO A C 1
ATOM 2713 O O . PRO A 1 394 ? 82.817 42.218 19.899 1.00 26.50 394 PRO A O 1
ATOM 2717 N N . ILE A 1 395 ? 81.415 41.130 18.524 1.00 25.87 395 ILE A N 1
ATOM 2718 C CA . ILE A 1 395 ? 80.273 41.265 19.418 1.00 26.55 395 ILE A CA 1
ATOM 2719 C C . ILE A 1 395 ? 80.516 40.615 20.779 1.00 26.11 395 ILE A C 1
ATOM 2720 O O . ILE A 1 395 ? 80.213 41.198 21.821 1.00 24.54 395 ILE A O 1
ATOM 2725 N N . ARG A 1 396 ? 81.074 39.412 20.769 1.00 26.01 396 ARG A N 1
ATOM 2726 C CA . ARG A 1 396 ? 81.342 38.706 22.014 1.00 26.53 396 ARG A CA 1
ATOM 2727 C C . ARG A 1 396 ? 82.506 39.313 22.776 1.00 26.91 396 ARG A C 1
ATOM 2728 O O . ARG A 1 396 ? 82.569 39.210 24.006 1.00 26.75 396 ARG A O 1
ATOM 2736 N N . ASP A 1 397 ? 83.434 39.940 22.056 1.00 27.45 397 ASP A N 1
ATOM 2737 C CA . ASP A 1 397 ? 84.581 40.554 22.715 1.00 28.93 397 ASP A CA 1
ATOM 2738 C C . ASP A 1 397 ? 84.107 41.820 23.430 1.00 28.91 397 ASP A C 1
ATOM 2739 O O . ASP A 1 397 ? 84.565 42.146 24.527 1.00 29.63 397 ASP A O 1
ATOM 2744 N N . ALA A 1 398 ? 83.183 42.529 22.795 1.00 28.11 398 ALA A N 1
ATOM 2745 C CA . ALA A 1 398 ? 82.639 43.750 23.360 1.00 28.86 398 ALA A CA 1
ATOM 2746 C C . ALA A 1 398 ? 81.701 43.441 24.526 1.00 29.48 398 ALA A C 1
ATOM 2747 O O . ALA A 1 398 ? 81.461 44.288 25.393 1.00 29.54 398 ALA A O 1
ATOM 2749 N N . ALA A 1 399 ? 81.164 42.226 24.548 1.00 29.34 399 ALA A N 1
ATOM 2750 C CA . ALA A 1 399 ? 80.256 41.839 25.616 1.00 28.76 399 ALA A CA 1
ATOM 2751 C C . ALA A 1 399 ? 80.945 41.855 26.982 1.00 30.03 399 ALA A C 1
ATOM 2752 O O . ALA A 1 399 ? 80.285 42.002 28.007 1.00 32.05 399 ALA A O 1
ATOM 2754 N N . GLY A 1 400 ? 82.266 41.704 27.001 1.00 30.51 400 GLY A N 1
ATOM 2755 C CA . GLY A 1 400 ? 82.985 41.697 28.267 1.00 31.32 400 GLY A CA 1
ATOM 2756 C C . GLY A 1 400 ? 82.759 40.419 29.061 1.00 32.73 400 GLY A C 1
ATOM 2757 O O . GLY A 1 400 ? 82.613 40.440 30.287 1.00 34.03 400 GLY A O 1
ATOM 2758 N N . ILE A 1 401 ? 82.749 39.296 28.355 1.00 31.88 401 ILE A N 1
ATOM 2759 C CA . ILE A 1 401 ? 82.516 37.994 28.961 1.00 30.99 401 ILE A CA 1
ATOM 2760 C C . ILE A 1 401 ? 83.733 37.397 29.661 1.00 31.04 401 ILE A C 1
ATOM 2761 O O . ILE A 1 401 ? 84.845 37.427 29.131 1.00 32.07 401 ILE A O 1
ATOM 2766 N N . THR A 1 402 ? 83.528 36.857 30.857 1.00 29.28 402 THR A N 1
ATOM 2767 C CA . THR A 1 402 ? 84.622 36.202 31.563 1.00 29.60 402 THR A CA 1
ATOM 2768 C C . THR A 1 402 ? 84.175 34.750 31.717 1.00 28.56 402 THR A C 1
ATOM 2769 O O . THR A 1 402 ? 83.565 34.373 32.715 1.00 26.68 402 THR A O 1
ATOM 2773 N N . ALA A 1 403 ? 84.467 33.952 30.696 1.00 27.88 403 ALA A N 1
ATOM 2774 C CA . ALA A 1 403 ? 84.090 32.545 30.662 1.00 28.27 403 ALA A CA 1
ATOM 2775 C C . ALA A 1 403 ? 84.267 31.805 31.986 1.00 26.77 403 ALA A C 1
ATOM 2776 O O . ALA A 1 403 ? 83.301 31.299 32.543 1.00 28.33 403 ALA A O 1
ATOM 2778 N N . LEU A 1 404 ? 85.497 31.740 32.485 1.00 26.36 404 LEU A N 1
ATOM 2779 C CA . LEU A 1 404 ? 85.770 31.032 33.730 1.00 25.88 404 LEU A CA 1
ATOM 2780 C C . LEU A 1 404 ? 85.802 31.956 34.953 1.00 26.95 404 LEU A C 1
ATOM 2781 O O . LEU A 1 404 ? 85.968 33.170 34.833 1.00 27.26 404 LEU A O 1
ATOM 2786 N N . PRO A 1 405 ? 85.607 31.392 36.152 1.00 26.81 405 PRO A N 1
ATOM 2787 C CA . PRO A 1 405 ? 85.635 32.244 37.341 1.00 27.15 405 PRO A CA 1
ATOM 2788 C C . PRO A 1 405 ? 86.999 32.909 37.539 1.00 26.46 405 PRO A C 1
ATOM 2789 O O . PRO A 1 405 ? 88.036 32.365 37.155 1.00 25.60 405 PRO A O 1
ATOM 2793 N N . THR A 1 406 ? 86.989 34.099 38.123 1.00 26.19 406 THR A N 1
ATOM 2794 C CA . THR A 1 406 ? 88.230 34.813 38.387 1.00 27.28 406 THR A CA 1
ATOM 2795 C C . THR A 1 406 ? 88.964 34.093 39.505 1.00 27.53 406 THR A C 1
ATOM 2796 O O . THR A 1 406 ? 88.448 33.135 40.085 1.00 26.15 406 THR A O 1
ATOM 2800 N N . ASP A 1 407 ? 90.176 34.547 39.803 1.00 28.83 407 ASP A N 1
ATOM 2801 C CA . ASP A 1 407 ? 90.956 33.941 40.866 1.00 29.10 407 ASP A CA 1
ATOM 2802 C C . ASP A 1 407 ? 90.166 33.971 42.164 1.00 28.36 407 ASP A C 1
ATOM 2803 O O . ASP A 1 407 ? 90.081 32.972 42.877 1.00 27.82 407 ASP A O 1
ATOM 2808 N N . GLU A 1 408 ? 89.588 35.126 42.462 1.00 26.93 408 GLU A N 1
ATOM 2809 C CA . GLU A 1 408 ? 88.831 35.293 43.684 1.00 28.39 408 GLU A CA 1
ATOM 2810 C C . GLU A 1 408 ? 87.616 34.376 43.691 1.00 27.97 408 GLU A C 1
ATOM 2811 O O . GLU A 1 408 ? 87.356 33.685 44.679 1.00 26.82 408 GLU A O 1
ATOM 2817 N N . GLU A 1 409 ? 86.882 34.358 42.582 1.00 26.73 409 GLU A N 1
ATOM 2818 C CA . GLU A 1 409 ? 85.694 33.522 42.487 1.00 26.85 409 GLU A CA 1
ATOM 2819 C C . GLU A 1 409 ? 86.049 32.063 42.734 1.00 26.05 409 GLU A C 1
ATOM 2820 O O . GLU A 1 409 ? 85.335 31.358 43.445 1.00 27.11 409 GLU A O 1
ATOM 2826 N N . LEU A 1 410 ? 87.167 31.621 42.169 1.00 24.90 410 LEU A N 1
ATOM 2827 C CA . LEU A 1 410 ? 87.613 30.238 42.339 1.00 24.79 410 LEU A CA 1
ATOM 2828 C C . LEU A 1 410 ? 87.835 29.903 43.816 1.00 23.61 410 LEU A C 1
ATOM 2829 O O . LEU A 1 410 ? 87.327 28.899 44.317 1.00 22.87 410 LEU A O 1
ATOM 2834 N N . VAL A 1 411 ? 88.598 30.748 44.505 1.00 24.24 411 VAL A N 1
ATOM 2835 C CA . VAL A 1 411 ? 88.892 30.549 45.922 1.00 22.92 411 VAL A CA 1
ATOM 2836 C C . VAL A 1 411 ? 87.606 30.535 46.722 1.00 22.59 411 VAL A C 1
ATOM 2837 O O . VAL A 1 411 ? 87.440 29.731 47.636 1.00 21.14 411 VAL A O 1
ATOM 2841 N N . ASN A 1 412 ? 86.692 31.435 46.388 1.00 23.03 412 ASN A N 1
ATOM 2842 C CA . ASN A 1 412 ? 85.439 31.471 47.118 1.00 25.68 412 ASN A CA 1
ATOM 2843 C C . ASN A 1 412 ? 84.610 30.205 46.924 1.00 25.51 412 ASN A C 1
ATOM 2844 O O . ASN A 1 412 ? 84.259 29.554 47.904 1.00 26.76 412 ASN A O 1
ATOM 2849 N N . MET A 1 413 ? 84.322 29.829 45.682 1.00 24.04 413 MET A N 1
ATOM 2850 C CA . MET A 1 413 ? 83.521 28.627 45.458 1.00 24.01 413 MET A CA 1
ATOM 2851 C C . MET A 1 413 ? 84.152 27.370 46.058 1.00 22.37 413 MET A C 1
ATOM 2852 O O . MET A 1 413 ? 83.444 26.498 46.555 1.00 22.52 413 MET A O 1
ATOM 2857 N N . VAL A 1 414 ? 85.478 27.286 46.038 1.00 20.80 414 VAL A N 1
ATOM 2858 C CA . VAL A 1 414 ? 86.169 26.136 46.617 1.00 20.47 414 VAL A CA 1
ATOM 2859 C C . VAL A 1 414 ? 85.962 26.086 48.135 1.00 20.83 414 VAL A C 1
ATOM 2860 O O . VAL A 1 414 ? 85.772 25.016 48.718 1.00 19.87 414 VAL A O 1
ATOM 2864 N N . ALA A 1 415 ? 85.990 27.254 48.764 1.00 20.99 415 ALA A N 1
ATOM 2865 C CA . ALA A 1 415 ? 85.814 27.354 50.207 1.00 22.09 415 ALA A CA 1
ATOM 2866 C C . ALA A 1 415 ? 84.386 26.995 50.608 1.00 21.48 415 ALA A C 1
ATOM 2867 O O . ALA A 1 415 ? 84.116 26.698 51.772 1.00 21.55 415 ALA A O 1
ATOM 2869 N N . LYS A 1 416 ? 83.479 27.027 49.636 1.00 22.29 416 LYS A N 1
ATOM 2870 C CA . LYS A 1 416 ? 82.075 26.703 49.869 1.00 22.29 416 LYS A CA 1
ATOM 2871 C C . LYS A 1 416 ? 81.824 25.198 49.978 1.00 21.40 416 LYS A C 1
ATOM 2872 O O . LYS A 1 416 ? 80.819 24.781 50.549 1.00 20.87 416 LYS A O 1
ATOM 2878 N N . CYS A 1 417 ? 82.724 24.387 49.425 1.00 19.05 417 CYS A N 1
ATOM 2879 C CA . CYS A 1 417 ? 82.544 22.940 49.454 1.00 19.79 417 CYS A CA 1
ATOM 2880 C C . CYS A 1 417 ? 82.291 22.394 50.852 1.00 20.68 417 CYS A C 1
ATOM 2881 O O . CYS A 1 417 ? 82.984 22.750 51.813 1.00 19.17 417 CYS A O 1
ATOM 2884 N N . ALA A 1 418 ? 81.300 21.513 50.948 1.00 20.43 418 ALA A N 1
ATOM 2885 C CA . ALA A 1 418 ? 80.900 20.930 52.229 1.00 21.50 418 ALA A CA 1
ATOM 2886 C C . ALA A 1 418 ? 81.394 19.508 52.474 1.00 20.44 418 ALA A C 1
ATOM 2887 O O . ALA A 1 418 ? 81.113 18.923 53.519 1.00 19.33 418 ALA A O 1
ATOM 2889 N N . ASP A 1 419 ? 82.126 18.956 51.515 1.00 20.58 419 ASP A N 1
ATOM 2890 C CA . ASP A 1 419 ? 82.639 17.599 51.643 1.00 22.83 419 ASP A CA 1
ATOM 2891 C C . ASP A 1 419 ? 81.473 16.668 51.943 1.00 22.28 419 ASP A C 1
ATOM 2892 O O . ASP A 1 419 ? 81.525 15.872 52.881 1.00 21.79 419 ASP A O 1
ATOM 2897 N N . CYS A 1 420 ? 80.417 16.785 51.139 1.00 22.05 420 CYS A N 1
ATOM 2898 C CA . CYS A 1 420 ? 79.227 15.959 51.303 1.00 21.00 420 CYS A CA 1
ATOM 2899 C C . CYS A 1 420 ? 79.365 14.650 50.519 1.00 21.30 420 CYS A C 1
ATOM 2900 O O . CYS A 1 420 ? 78.619 13.698 50.751 1.00 21.45 420 CYS A O 1
ATOM 2903 N N . GLY A 1 421 ? 80.318 14.612 49.587 1.00 19.81 421 GLY A N 1
ATOM 2904 C CA . GLY A 1 421 ? 80.560 13.405 48.810 1.00 17.96 421 GLY A CA 1
ATOM 2905 C C . GLY A 1 421 ? 79.649 13.115 47.627 1.00 16.94 421 GLY A C 1
ATOM 2906 O O . GLY A 1 421 ? 79.835 12.109 46.940 1.00 15.65 421 GLY A O 1
ATOM 2907 N N . ALA A 1 422 ? 78.687 13.993 47.367 1.00 15.77 422 ALA A N 1
ATOM 2908 C CA . ALA A 1 422 ? 77.735 13.793 46.273 1.00 15.39 422 ALA A CA 1
ATOM 2909 C C . ALA A 1 422 ? 78.341 13.725 44.883 1.00 14.38 422 ALA A C 1
ATOM 2910 O O . ALA A 1 422 ? 77.936 12.904 44.062 1.00 12.48 422 ALA A O 1
ATOM 2912 N N . CYS A 1 423 ? 79.313 14.590 44.625 1.00 14.47 423 CYS A N 1
ATOM 2913 C CA . CYS A 1 423 ? 79.953 14.665 43.320 1.00 14.80 423 CYS A CA 1
ATOM 2914 C C . CYS A 1 423 ? 80.726 13.407 42.998 1.00 15.71 423 CYS A C 1
ATOM 2915 O O . CYS A 1 423 ? 80.682 12.912 41.867 1.00 17.47 423 CYS A O 1
ATOM 2918 N N . LEU A 1 424 ? 81.456 12.901 43.986 1.00 14.65 424 LEU A N 1
ATOM 2919 C CA . LEU A 1 424 ? 82.225 11.684 43.795 1.00 14.00 424 LEU A CA 1
ATOM 2920 C C . LEU A 1 424 ? 81.286 10.520 43.474 1.00 14.38 424 LEU A C 1
ATOM 2921 O O . LEU A 1 424 ? 81.582 9.699 42.611 1.00 13.03 424 LEU A O 1
ATOM 2926 N N . LEU A 1 425 ? 80.144 10.449 44.158 1.00 15.75 425 LEU A N 1
ATOM 2927 C CA . LEU A 1 425 ? 79.202 9.365 43.890 1.00 16.21 425 LEU A CA 1
ATOM 2928 C C . LEU A 1 425 ? 78.617 9.464 42.480 1.00 16.81 425 LEU A C 1
ATOM 2929 O O . LEU A 1 425 ? 78.313 8.449 41.851 1.00 18.70 425 LEU A O 1
ATOM 2934 N N . ALA A 1 426 ? 78.465 10.685 41.984 1.00 16.58 426 ALA A N 1
ATOM 2935 C CA . ALA A 1 426 ? 77.866 10.888 40.668 1.00 16.42 426 ALA A CA 1
ATOM 2936 C C . ALA A 1 426 ? 78.850 10.938 39.503 1.00 15.25 426 ALA A C 1
ATOM 2937 O O . ALA A 1 426 ? 78.438 10.954 38.344 1.00 17.74 426 ALA A O 1
ATOM 2939 N N . CYS A 1 427 ? 80.139 10.959 39.804 1.00 13.29 427 CYS A N 1
ATOM 2940 C CA . CYS A 1 427 ? 81.152 11.031 38.759 1.00 13.23 427 CYS A CA 1
ATOM 2941 C C . CYS A 1 427 ? 81.315 9.700 38.019 1.00 14.19 427 CYS A C 1
ATOM 2942 O O . CYS A 1 427 ? 81.596 8.673 38.629 1.00 16.11 427 CYS A O 1
ATOM 2945 N N . PRO A 1 428 ? 81.125 9.697 36.689 1.00 14.68 428 PRO A N 1
ATOM 2946 C CA . PRO A 1 428 ? 81.272 8.428 35.965 1.00 13.61 428 PRO A CA 1
ATOM 2947 C C . PRO A 1 428 ? 82.662 7.813 36.152 1.00 13.44 428 PRO A C 1
ATOM 2948 O O . PRO A 1 428 ? 82.813 6.583 36.136 1.00 13.89 428 PRO A O 1
ATOM 2952 N N . GLU A 1 429 ? 83.667 8.665 36.357 1.00 12.68 429 GLU A N 1
ATOM 2953 C CA . GLU A 1 429 ? 85.036 8.181 36.562 1.00 14.46 429 GLU A CA 1
ATOM 2954 C C . GLU A 1 429 ? 85.371 8.000 38.048 1.00 13.46 429 GLU A C 1
ATOM 2955 O O . GLU A 1 429 ? 86.494 7.646 38.394 1.00 15.64 429 GLU A O 1
ATOM 2961 N N . GLU A 1 430 ? 84.396 8.241 38.922 1.00 14.31 430 GLU A N 1
ATOM 2962 C CA . GLU A 1 430 ? 84.600 8.112 40.369 1.00 13.81 430 GLU A CA 1
ATOM 2963 C C . GLU A 1 430 ? 85.836 8.888 40.851 1.00 14.55 430 GLU A C 1
ATOM 2964 O O . GLU A 1 430 ? 86.644 8.378 41.638 1.00 12.14 430 GLU A O 1
ATOM 2970 N N . ILE A 1 431 ? 85.957 10.128 40.373 1.00 14.24 431 ILE A N 1
ATOM 2971 C CA . ILE A 1 431 ? 87.058 11.027 40.723 1.00 15.56 431 ILE A CA 1
ATOM 2972 C C . ILE A 1 431 ? 86.790 11.596 42.110 1.00 16.63 431 ILE A C 1
ATOM 2973 O O . ILE A 1 431 ? 85.687 12.069 42.389 1.00 12.77 431 ILE A O 1
ATOM 2978 N N . ASP A 1 432 ? 87.800 11.574 42.975 1.00 16.75 432 ASP A N 1
ATOM 2979 C CA . ASP A 1 432 ? 87.602 12.093 44.325 1.00 18.76 432 ASP A CA 1
ATOM 2980 C C . ASP A 1 432 ? 87.648 13.620 44.384 1.00 17.40 432 ASP A C 1
ATOM 2981 O O . ASP A 1 432 ? 88.640 14.205 44.830 1.00 20.19 432 ASP A O 1
ATOM 2986 N N . ILE A 1 433 ? 86.563 14.252 43.938 1.00 16.67 433 ILE A N 1
ATOM 2987 C CA . ILE A 1 433 ? 86.415 15.709 43.930 1.00 13.94 433 ILE A CA 1
ATOM 2988 C C . ILE A 1 433 ? 86.461 16.295 45.342 1.00 14.60 433 ILE A C 1
ATOM 2989 O O . ILE A 1 433 ? 87.077 17.333 45.569 1.00 15.18 433 ILE A O 1
ATOM 2994 N N . PRO A 1 434 ? 85.789 15.648 46.311 1.00 14.13 434 PRO A N 1
ATOM 2995 C CA . PRO A 1 434 ? 85.821 16.185 47.674 1.00 14.66 434 PRO A CA 1
ATOM 2996 C C . PRO A 1 434 ? 87.262 16.324 48.192 1.00 14.40 434 PRO A C 1
ATOM 2997 O O . PRO A 1 434 ? 87.574 17.270 48.902 1.00 13.17 434 PRO A O 1
ATOM 3001 N N . GLU A 1 435 ? 88.123 15.373 47.844 1.00 15.78 435 GLU A N 1
ATOM 3002 C CA . GLU A 1 435 ? 89.524 15.415 48.276 1.00 16.50 435 GLU A CA 1
ATOM 3003 C C . GLU A 1 435 ? 90.246 16.571 47.594 1.00 17.07 435 GLU A C 1
ATOM 3004 O O . GLU A 1 435 ? 91.038 17.280 48.227 1.00 14.49 435 GLU A O 1
ATOM 3010 N N . ALA A 1 436 ? 89.978 16.750 46.300 1.00 17.75 436 ALA A N 1
ATOM 3011 C CA . ALA A 1 436 ? 90.597 17.828 45.531 1.00 17.89 436 ALA A CA 1
ATOM 3012 C C . ALA A 1 436 ? 90.174 19.174 46.115 1.00 18.26 436 ALA A C 1
ATOM 3013 O O . ALA A 1 436 ? 90.997 20.083 46.251 1.00 16.37 436 ALA A O 1
ATOM 3015 N N . MET A 1 437 ? 88.888 19.306 46.442 1.00 17.54 437 MET A N 1
ATOM 3016 C CA . MET A 1 437 ? 88.382 20.529 47.051 1.00 18.13 437 MET A CA 1
ATOM 3017 C C . MET A 1 437 ? 89.113 20.750 48.375 1.00 19.03 437 MET A C 1
ATOM 3018 O O . MET A 1 437 ? 89.573 21.853 48.667 1.00 18.38 437 MET A O 1
ATOM 3023 N N . GLY A 1 438 ? 89.207 19.691 49.174 1.00 19.27 438 GLY A N 1
ATOM 3024 C CA . GLY A 1 438 ? 89.892 19.792 50.452 1.00 20.24 438 GLY A CA 1
ATOM 3025 C C . GLY A 1 438 ? 91.292 20.364 50.290 1.00 20.99 438 GLY A C 1
ATOM 3026 O O . GLY A 1 438 ? 91.666 21.314 50.983 1.00 19.79 438 GLY A O 1
ATOM 3027 N N . PHE A 1 439 ? 92.070 19.796 49.371 1.00 20.69 439 PHE A N 1
ATOM 3028 C CA . PHE A 1 439 ? 93.425 20.277 49.146 1.00 22.72 439 PHE A CA 1
ATOM 3029 C C . PHE A 1 439 ? 93.466 21.675 48.555 1.00 22.90 439 PHE A C 1
ATOM 3030 O O . PHE A 1 439 ? 94.327 22.483 48.918 1.00 22.40 439 PHE A O 1
ATOM 3038 N N . ALA A 1 440 ? 92.537 21.969 47.654 1.00 22.78 440 ALA A N 1
ATOM 3039 C CA . ALA A 1 440 ? 92.486 23.289 47.041 1.00 23.79 440 ALA A CA 1
ATOM 3040 C C . ALA A 1 440 ? 92.162 24.364 48.078 1.00 24.52 440 ALA A C 1
ATOM 3041 O O . ALA A 1 440 ? 92.582 25.516 47.939 1.00 23.69 440 ALA A O 1
ATOM 3043 N N . LYS A 1 441 ? 91.402 23.996 49.106 1.00 25.10 441 LYS A N 1
ATOM 3044 C CA . LYS A 1 441 ? 91.049 24.951 50.152 1.00 26.11 441 LYS A CA 1
ATOM 3045 C C . LYS A 1 441 ? 92.321 25.469 50.805 1.00 27.19 441 LYS A C 1
ATOM 3046 O O . LYS A 1 441 ? 92.349 26.594 51.312 1.00 27.37 441 LYS A O 1
ATOM 3052 N N . LYS A 1 442 ? 93.368 24.646 50.801 1.00 27.33 442 LYS A N 1
ATOM 3053 C CA . LYS A 1 442 ? 94.637 25.058 51.386 1.00 27.87 442 LYS A CA 1
ATOM 3054 C C . LYS A 1 442 ? 95.764 25.234 50.352 1.00 27.63 442 LYS A C 1
ATOM 3055 O O . LYS A 1 442 ? 96.914 24.850 50.578 1.00 28.06 442 LYS A O 1
ATOM 3061 N N . GLY A 1 443 ? 95.407 25.812 49.209 1.00 27.31 443 GLY A N 1
ATOM 3062 C CA . GLY A 1 443 ? 96.378 26.099 48.163 1.00 26.61 443 GLY A CA 1
ATOM 3063 C C . GLY A 1 443 ? 97.119 24.996 47.432 1.00 25.35 443 GLY A C 1
ATOM 3064 O O . GLY A 1 443 ? 98.067 25.293 46.710 1.00 25.59 443 GLY A O 1
ATOM 3065 N N . ASP A 1 444 ? 96.729 23.737 47.613 1.00 24.71 444 ASP A N 1
ATOM 3066 C CA . ASP A 1 444 ? 97.386 22.644 46.898 1.00 23.40 444 ASP A CA 1
ATOM 3067 C C . ASP A 1 444 ? 96.479 22.209 45.744 1.00 23.71 444 ASP A C 1
ATOM 3068 O O . ASP A 1 444 ? 95.607 21.364 45.929 1.00 23.03 444 ASP A O 1
ATOM 3073 N N . PHE A 1 445 ? 96.692 22.781 44.559 1.00 24.01 445 PHE A N 1
ATOM 3074 C CA . PHE A 1 445 ? 95.865 22.472 43.392 1.00 23.39 445 PHE A CA 1
ATOM 3075 C C . PHE A 1 445 ? 96.392 21.338 42.522 1.00 24.42 445 PHE A C 1
ATOM 3076 O O . PHE A 1 445 ? 95.944 21.172 41.389 1.00 24.07 445 PHE A O 1
ATOM 3084 N N . SER A 1 446 ? 97.332 20.559 43.048 1.00 23.54 446 SER A N 1
ATOM 3085 C CA . SER A 1 446 ? 97.904 19.455 42.287 1.00 23.93 446 SER A CA 1
ATOM 3086 C C . SER A 1 446 ? 96.853 18.393 41.968 1.00 23.36 446 SER A C 1
ATOM 3087 O O . SER A 1 446 ? 96.874 17.787 40.902 1.00 20.22 446 SER A O 1
ATOM 3090 N N . TYR A 1 447 ? 95.936 18.179 42.904 1.00 23.16 447 TYR A N 1
ATOM 3091 C CA . TYR A 1 447 ? 94.879 17.200 42.719 1.00 21.26 447 TYR A CA 1
ATOM 3092 C C . TYR A 1 447 ? 93.948 17.599 41.583 1.00 20.15 447 TYR A C 1
ATOM 3093 O O . TYR A 1 447 ? 93.641 16.780 40.715 1.00 18.45 447 TYR A O 1
ATOM 3102 N N . PHE A 1 448 ? 93.516 18.857 41.578 1.00 18.01 448 PHE A N 1
ATOM 3103 C CA . PHE A 1 448 ? 92.639 19.347 40.521 1.00 19.00 448 PHE A CA 1
ATOM 3104 C C . PHE A 1 448 ? 93.349 19.379 39.168 1.00 18.93 448 PHE A C 1
ATOM 3105 O O . PHE A 1 448 ? 92.741 19.088 38.135 1.00 15.53 448 PHE A O 1
ATOM 3113 N N . GLU A 1 449 ? 94.634 19.725 39.182 1.00 18.09 449 GLU A N 1
ATOM 3114 C CA . GLU A 1 449 ? 95.413 19.773 37.951 1.00 20.31 449 GLU A CA 1
ATOM 3115 C C . GLU A 1 449 ? 95.531 18.381 37.341 1.00 20.49 449 GLU A C 1
ATOM 3116 O O . GLU A 1 449 ? 95.505 18.234 36.126 1.00 20.01 449 GLU A O 1
ATOM 3122 N N . GLU A 1 450 ? 95.663 17.352 38.170 1.00 20.65 450 GLU A N 1
ATOM 3123 C CA . GLU A 1 450 ? 95.765 16.016 37.613 1.00 22.72 450 GLU A CA 1
ATOM 3124 C C . GLU A 1 450 ? 94.393 15.490 37.158 1.00 22.33 450 GLU A C 1
ATOM 3125 O O . GLU A 1 450 ? 94.314 14.696 36.222 1.00 21.09 450 GLU A O 1
ATOM 3131 N N . ILE A 1 451 ? 93.326 15.952 37.816 1.00 20.61 451 ILE A N 1
ATOM 3132 C CA . ILE A 1 451 ? 91.944 15.558 37.500 1.00 19.00 451 ILE A CA 1
ATOM 3133 C C . ILE A 1 451 ? 91.535 15.961 36.079 1.00 18.72 451 ILE A C 1
ATOM 3134 O O . ILE A 1 451 ? 90.860 15.205 35.375 1.00 17.14 451 ILE A O 1
ATOM 3139 N N . HIS A 1 452 ? 91.957 17.155 35.671 1.00 18.91 452 HIS A N 1
ATOM 3140 C CA . HIS A 1 452 ? 91.636 17.702 34.353 1.00 19.34 452 HIS A CA 1
ATOM 3141 C C . HIS A 1 452 ? 91.686 16.708 33.192 1.00 19.54 452 HIS A C 1
ATOM 3142 O O . HIS A 1 452 ? 90.751 16.632 32.402 1.00 19.35 452 HIS A O 1
ATOM 3149 N N . ASP A 1 453 ? 92.781 15.961 33.084 1.00 19.00 453 ASP A N 1
ATOM 3150 C CA . ASP A 1 453 ? 92.943 15.013 31.992 1.00 19.70 453 ASP A CA 1
ATOM 3151 C C . ASP A 1 453 ? 92.120 13.734 32.123 1.00 20.00 453 ASP A C 1
ATOM 3152 O O . ASP A 1 453 ? 91.849 13.068 31.123 1.00 17.64 453 ASP A O 1
ATOM 3157 N N . THR A 1 454 ? 91.737 13.387 33.351 1.00 16.86 454 THR A N 1
ATOM 3158 C CA . THR A 1 454 ? 90.949 12.188 33.581 1.00 16.81 454 THR A CA 1
ATOM 3159 C C . THR A 1 454 ? 89.457 12.507 33.457 1.00 16.65 454 THR A C 1
ATOM 3160 O O . THR A 1 454 ? 88.680 11.673 33.014 1.00 14.14 454 THR A O 1
ATOM 3164 N N . CYS A 1 455 ? 89.083 13.727 33.844 1.00 14.78 455 CYS A N 1
ATOM 3165 C CA . CYS A 1 455 ? 87.708 14.207 33.769 1.00 15.89 455 CYS A CA 1
ATOM 3166 C C . CYS A 1 455 ? 87.249 14.203 32.306 1.00 15.99 455 CYS A C 1
ATOM 3167 O O . CYS A 1 455 ? 87.986 14.656 31.431 1.00 17.04 455 CYS A O 1
ATOM 3170 N N . ILE A 1 456 ? 86.044 13.695 32.041 1.00 16.06 456 ILE A N 1
ATOM 3171 C CA . ILE A 1 456 ? 85.528 13.666 30.669 1.00 15.68 456 ILE A CA 1
ATOM 3172 C C . ILE A 1 456 ? 84.593 14.847 30.334 1.00 17.01 456 ILE A C 1
ATOM 3173 O O . ILE A 1 456 ? 83.923 14.854 29.288 1.00 15.97 456 ILE A O 1
ATOM 3178 N N . GLY A 1 457 ? 84.573 15.847 31.215 1.00 15.26 457 GLY A N 1
ATOM 3179 C CA . GLY A 1 457 ? 83.744 17.028 31.010 1.00 14.71 457 GLY A CA 1
ATOM 3180 C C . GLY A 1 457 ? 82.272 16.725 30.799 1.00 14.43 457 GLY A C 1
ATOM 3181 O O . GLY A 1 457 ? 81.662 17.203 29.835 1.00 13.45 457 GLY A O 1
ATOM 3182 N N . CYS A 1 458 ? 81.680 15.963 31.714 1.00 12.54 458 CYS A N 1
ATOM 3183 C CA . CYS A 1 458 ? 80.284 15.590 31.556 1.00 13.90 458 CYS A CA 1
ATOM 3184 C C . CYS A 1 458 ? 79.298 16.359 32.449 1.00 14.46 458 CYS A C 1
ATOM 3185 O O . CYS A 1 458 ? 78.094 16.317 32.218 1.00 14.68 458 CYS A O 1
ATOM 3188 N N . ARG A 1 459 ? 79.836 17.055 33.449 1.00 14.38 459 ARG A N 1
ATOM 3189 C CA . ARG A 1 459 ? 79.097 17.834 34.456 1.00 14.60 459 ARG A CA 1
ATOM 3190 C C . ARG A 1 459 ? 78.003 17.154 35.291 1.00 14.01 459 ARG A C 1
ATOM 3191 O O . ARG A 1 459 ? 77.124 17.831 35.819 1.00 14.79 459 ARG A O 1
ATOM 3199 N N . ARG A 1 460 ? 78.051 15.829 35.436 1.00 15.44 460 ARG A N 1
ATOM 3200 C CA . ARG A 1 460 ? 77.064 15.151 36.275 1.00 15.10 460 ARG A CA 1
ATOM 3201 C C . ARG A 1 460 ? 77.265 15.652 37.712 1.00 16.09 460 ARG A C 1
ATOM 3202 O O . ARG A 1 460 ? 76.304 15.871 38.448 1.00 14.46 460 ARG A O 1
ATOM 3210 N N . CYS A 1 461 ? 78.528 15.832 38.098 1.00 16.71 461 CYS A N 1
ATOM 3211 C CA . CYS A 1 461 ? 78.887 16.306 39.438 1.00 16.56 461 CYS A CA 1
ATOM 3212 C C . CYS A 1 461 ? 78.232 17.642 39.794 1.00 16.27 461 CYS A C 1
ATOM 3213 O O . CYS A 1 461 ? 77.748 17.830 40.910 1.00 16.89 461 CYS A O 1
ATOM 3216 N N . GLU A 1 462 ? 78.213 18.570 38.844 1.00 16.16 462 GLU A N 1
ATOM 3217 C CA . GLU A 1 462 ? 77.614 19.881 39.074 1.00 13.72 462 GLU A CA 1
ATOM 3218 C C . GLU A 1 462 ? 76.127 19.818 39.415 1.00 14.87 462 GLU A C 1
ATOM 3219 O O . GLU A 1 462 ? 75.628 20.603 40.222 1.00 11.80 462 GLU A O 1
ATOM 3225 N N . GLN A 1 463 ? 75.419 18.884 38.794 1.00 14.03 463 GLN A N 1
ATOM 3226 C CA . GLN A 1 463 ? 73.998 18.748 39.036 1.00 14.74 463 GLN A CA 1
ATOM 3227 C C . GLN A 1 463 ? 73.675 18.233 40.426 1.00 15.38 463 GLN A C 1
ATOM 3228 O O . GLN A 1 463 ? 72.549 18.379 40.878 1.00 16.92 463 GLN A O 1
ATOM 3234 N N . VAL A 1 464 ? 74.631 17.606 41.107 1.00 16.49 464 VAL A N 1
ATOM 3235 C CA . VAL A 1 464 ? 74.324 17.094 42.437 1.00 16.06 464 VAL A CA 1
ATOM 3236 C C . VAL A 1 464 ? 74.903 17.923 43.580 1.00 17.11 464 VAL A C 1
ATOM 3237 O O . VAL A 1 464 ? 74.645 17.620 44.747 1.00 17.29 464 VAL A O 1
ATOM 3241 N N . CYS A 1 465 ? 75.656 18.978 43.251 1.00 16.87 465 CYS A N 1
ATOM 3242 C CA . CYS A 1 465 ? 76.261 19.844 44.273 1.00 16.33 465 CYS A CA 1
ATOM 3243 C C . CYS A 1 465 ? 75.253 20.804 44.914 1.00 17.00 465 CYS A C 1
ATOM 3244 O O . CYS A 1 465 ? 74.783 21.756 44.284 1.00 14.41 465 CYS A O 1
ATOM 3247 N N . LYS A 1 466 ? 74.935 20.552 46.178 1.00 17.31 466 LYS A N 1
ATOM 3248 C CA . LYS A 1 466 ? 73.973 21.379 46.904 1.00 19.34 466 LYS A CA 1
ATOM 3249 C C . LYS A 1 466 ? 74.447 22.817 47.093 1.00 19.99 466 LYS A C 1
ATOM 3250 O O . LYS A 1 466 ? 73.635 23.718 47.277 1.00 20.55 466 LYS A O 1
ATOM 3256 N N . LYS A 1 467 ? 75.760 23.030 47.060 1.00 20.68 467 LYS A N 1
ATOM 3257 C CA . LYS A 1 467 ? 76.307 24.378 47.198 1.00 21.38 467 LYS A CA 1
ATOM 3258 C C . LYS A 1 467 ? 76.396 25.031 45.816 1.00 21.95 467 LYS A C 1
ATOM 3259 O O . LYS A 1 467 ? 76.961 26.116 45.657 1.00 22.46 467 LYS A O 1
ATOM 3265 N N . GLU A 1 468 ? 75.840 24.348 44.820 1.00 22.52 468 GLU A N 1
ATOM 3266 C CA . GLU A 1 468 ? 75.822 24.824 43.438 1.00 22.27 468 GLU A CA 1
ATOM 3267 C C . GLU A 1 468 ? 77.163 25.316 42.898 1.00 21.75 468 GLU A C 1
ATOM 3268 O O . GLU A 1 468 ? 77.247 26.340 42.222 1.00 21.68 468 GLU A O 1
ATOM 3274 N N . ILE A 1 469 ? 78.208 24.551 43.191 1.00 20.38 469 ILE A N 1
ATOM 3275 C CA . ILE A 1 469 ? 79.561 24.859 42.748 1.00 19.44 469 ILE A CA 1
ATOM 3276 C C . ILE A 1 469 ? 79.767 24.302 41.336 1.00 17.76 469 ILE A C 1
ATOM 3277 O O . ILE A 1 469 ? 79.606 23.111 41.112 1.00 17.90 469 ILE A O 1
ATOM 3282 N N . PRO A 1 470 ? 80.112 25.161 40.369 1.00 19.08 470 PRO A N 1
ATOM 3283 C CA . PRO A 1 470 ? 80.341 24.704 38.988 1.00 19.83 470 PRO A CA 1
ATOM 3284 C C . PRO A 1 470 ? 81.659 23.934 38.919 1.00 18.57 470 PRO A C 1
ATOM 3285 O O . PRO A 1 470 ? 82.635 24.386 38.316 1.00 20.66 470 PRO A O 1
ATOM 3289 N N . ILE A 1 471 ? 81.675 22.767 39.550 1.00 17.65 471 ILE A N 1
ATOM 3290 C CA . ILE A 1 471 ? 82.860 21.921 39.622 1.00 16.97 471 ILE A CA 1
ATOM 3291 C C . ILE A 1 471 ? 83.704 21.833 38.345 1.00 16.81 471 ILE A C 1
ATOM 3292 O O . ILE A 1 471 ? 84.931 21.896 38.410 1.00 17.78 471 ILE A O 1
ATOM 3297 N N . LEU A 1 472 ? 83.068 21.700 37.186 1.00 15.05 472 LEU A N 1
ATOM 3298 C CA . LEU A 1 472 ? 83.834 21.610 35.951 1.00 15.19 472 LEU A CA 1
ATOM 3299 C C . LEU A 1 472 ? 84.622 22.893 35.664 1.00 15.02 472 LEU A C 1
ATOM 3300 O O . LEU A 1 472 ? 85.748 22.844 35.160 1.00 15.85 472 LEU A O 1
ATOM 3305 N N . ASN A 1 473 ? 84.033 24.042 35.975 1.00 16.58 473 ASN A N 1
ATOM 3306 C CA . ASN A 1 473 ? 84.732 25.301 35.768 1.00 18.47 473 ASN A CA 1
ATOM 3307 C C . ASN A 1 473 ? 85.879 25.465 36.769 1.00 18.12 473 ASN A C 1
ATOM 3308 O O . ASN A 1 473 ? 86.860 26.137 36.482 1.00 18.98 473 ASN A O 1
ATOM 3313 N N . VAL A 1 474 ? 85.765 24.820 37.928 1.00 18.61 474 VAL A N 1
ATOM 3314 C CA . VAL A 1 474 ? 86.821 24.868 38.936 1.00 18.08 474 VAL A CA 1
ATOM 3315 C C . VAL A 1 474 ? 88.033 24.113 38.377 1.00 17.81 474 VAL A C 1
ATOM 3316 O O . VAL A 1 474 ? 89.165 24.599 38.434 1.00 17.58 474 VAL A O 1
ATOM 3320 N N . ILE A 1 475 ? 87.781 22.926 37.826 1.00 16.38 475 ILE A N 1
ATOM 3321 C CA . ILE A 1 475 ? 88.837 22.109 37.235 1.00 17.33 475 ILE A CA 1
ATOM 3322 C C . ILE A 1 475 ? 89.472 22.838 36.047 1.00 17.28 475 ILE A C 1
ATOM 3323 O O . ILE A 1 475 ? 90.695 22.905 35.931 1.00 17.54 475 ILE A O 1
ATOM 3328 N N . GLU A 1 476 ? 88.641 23.392 35.167 1.00 18.35 476 GLU A N 1
ATOM 3329 C CA . GLU A 1 476 ? 89.160 24.097 33.997 1.00 16.82 476 GLU A CA 1
ATOM 3330 C C . GLU A 1 476 ? 89.936 25.373 34.346 1.00 17.34 476 GLU A C 1
ATOM 3331 O O . GLU A 1 476 ? 90.936 25.692 33.704 1.00 14.17 476 GLU A O 1
ATOM 3337 N N . LYS A 1 477 ? 89.484 26.099 35.358 1.00 17.78 477 LYS A N 1
ATOM 3338 C CA . LYS A 1 477 ? 90.191 27.307 35.758 1.00 18.21 477 LYS A CA 1
ATOM 3339 C C . LYS A 1 477 ? 91.591 26.916 36.245 1.00 19.42 477 LYS A C 1
ATOM 3340 O O . LYS A 1 477 ? 92.600 27.467 35.802 1.00 17.48 477 LYS A O 1
ATOM 3346 N N . ILE A 1 478 ? 91.645 25.947 37.145 1.00 17.61 478 ILE A N 1
ATOM 3347 C CA . ILE A 1 478 ? 92.914 25.496 37.685 1.00 17.34 478 ILE A CA 1
ATOM 3348 C C . ILE A 1 478 ? 93.800 24.856 36.622 1.00 19.23 478 ILE A C 1
ATOM 3349 O O . ILE A 1 478 ? 95.026 24.852 36.743 1.00 18.36 478 ILE A O 1
ATOM 3354 N N . ALA A 1 479 ? 93.187 24.333 35.563 1.00 20.51 479 ALA A N 1
ATOM 3355 C CA . ALA A 1 479 ? 93.955 23.682 34.509 1.00 21.00 479 ALA A CA 1
ATOM 3356 C C . ALA A 1 479 ? 94.405 24.604 33.372 1.00 21.14 479 ALA A C 1
ATOM 3357 O O . ALA A 1 479 ? 94.940 24.127 32.373 1.00 21.63 479 ALA A O 1
ATOM 3359 N N . GLN A 1 480 ? 94.203 25.911 33.509 1.00 21.34 480 GLN A N 1
ATOM 3360 C CA . GLN A 1 480 ? 94.590 26.838 32.439 1.00 22.76 480 GLN A CA 1
ATOM 3361 C C . GLN A 1 480 ? 95.992 26.623 31.890 1.00 22.61 480 GLN A C 1
ATOM 3362 O O . GLN A 1 480 ? 96.194 26.586 30.673 1.00 22.75 480 GLN A O 1
ATOM 3368 N N . LYS A 1 481 ? 96.957 26.487 32.787 1.00 22.35 481 LYS A N 1
ATOM 3369 C CA . LYS A 1 481 ? 98.343 26.272 32.395 1.00 23.65 481 LYS A CA 1
ATOM 3370 C C . LYS A 1 481 ? 98.460 25.050 31.493 1.00 23.89 481 LYS A C 1
ATOM 3371 O O . LYS A 1 481 ? 99.003 25.126 30.385 1.00 22.95 481 LYS A O 1
ATOM 3377 N N . GLN A 1 482 ? 97.940 23.925 31.978 1.00 23.60 482 GLN A N 1
ATOM 3378 C CA . GLN A 1 482 ? 97.987 22.667 31.243 1.00 24.26 482 GLN A CA 1
ATOM 3379 C C . GLN A 1 482 ? 97.273 22.755 29.897 1.00 23.76 482 GLN A C 1
ATOM 3380 O O . GLN A 1 482 ? 97.729 22.191 28.903 1.00 24.53 482 GLN A O 1
ATOM 3389 N N . ILE A 1 483 ? 96.156 23.463 29.866 1.00 23.66 483 ILE A N 1
ATOM 3390 C CA . ILE A 1 483 ? 95.393 23.605 28.632 1.00 25.14 483 ILE A CA 1
ATOM 3391 C C . ILE A 1 483 ? 96.192 24.387 27.592 1.00 24.89 483 ILE A C 1
ATOM 3392 O O . ILE A 1 483 ? 96.204 24.032 26.411 1.00 25.58 483 ILE A O 1
ATOM 3397 N N . ALA A 1 484 ? 96.890 25.432 28.029 1.00 24.98 484 ALA A N 1
ATOM 3398 C CA . ALA A 1 484 ? 97.687 26.232 27.105 1.00 25.26 484 ALA A CA 1
ATOM 3399 C C . ALA A 1 484 ? 98.776 25.369 26.478 1.00 25.51 484 ALA A C 1
ATOM 3400 O O . ALA A 1 484 ? 99.278 25.670 25.401 1.00 26.90 484 ALA A O 1
ATOM 3402 N N . GLU A 1 485 ? 99.133 24.285 27.153 1.00 26.16 485 GLU A N 1
ATOM 3403 C CA . GLU A 1 485 ? 100.164 23.386 26.651 1.00 26.29 485 GLU A CA 1
ATOM 3404 C C . GLU A 1 485 ? 99.592 22.222 25.832 1.00 24.38 485 GLU A C 1
ATOM 3405 O O . GLU A 1 485 ? 100.342 21.381 25.327 1.00 23.41 485 GLU A O 1
ATOM 3411 N N . GLU A 1 486 ? 98.268 22.173 25.703 1.00 22.80 486 GLU A N 1
ATOM 3412 C CA . GLU A 1 486 ? 97.639 21.099 24.945 1.00 22.30 486 GLU A CA 1
ATOM 3413 C C . GLU A 1 486 ? 97.790 21.358 23.453 1.00 20.89 486 GLU A C 1
ATOM 3414 O O . GLU A 1 486 ? 96.891 21.842 22.773 1.00 18.50 486 GLU A O 1
ATOM 3420 N N . LYS A 1 487 ? 98.974 21.031 22.958 1.00 21.36 487 LYS A N 1
ATOM 3421 C CA . LYS A 1 487 ? 99.288 21.217 21.558 1.00 22.25 487 LYS A CA 1
ATOM 3422 C C . LYS A 1 487 ? 99.994 20.009 21.012 1.00 23.03 487 LYS A C 1
ATOM 3423 O O . LYS A 1 487 ? 101.059 19.618 21.499 1.00 24.54 487 LYS A O 1
ATOM 3429 N N . GLY A 1 488 ? 99.393 19.410 19.997 1.00 21.59 488 GLY A N 1
ATOM 3430 C CA . GLY A 1 488 ? 100.008 18.249 19.399 1.00 22.24 488 GLY A CA 1
ATOM 3431 C C . GLY A 1 488 ? 99.832 18.257 17.903 1.00 19.86 488 GLY A C 1
ATOM 3432 O O . GLY A 1 488 ? 99.340 19.229 17.323 1.00 18.76 488 GLY A O 1
ATOM 3433 N N . LEU A 1 489 ? 100.245 17.160 17.281 1.00 19.41 489 LEU A N 1
ATOM 3434 C CA . LEU A 1 489 ? 100.114 17.004 15.848 1.00 18.92 489 LEU A CA 1
ATOM 3435 C C . LEU A 1 489 ? 99.491 15.649 15.597 1.00 19.61 489 LEU A C 1
ATOM 3436 O O . LEU A 1 489 ? 99.800 14.675 16.285 1.00 19.79 489 LEU A O 1
ATOM 3441 N N . MET A 1 490 ? 98.599 15.608 14.617 1.00 18.82 490 MET A N 1
ATOM 3442 C CA . MET A 1 490 ? 97.916 14.389 14.230 1.00 18.43 490 MET A CA 1
ATOM 3443 C C . MET A 1 490 ? 98.093 14.274 12.719 1.00 16.66 490 MET A C 1
ATOM 3444 O O . MET A 1 490 ? 97.835 15.229 11.985 1.00 17.19 490 MET A O 1
ATOM 3449 N N . ARG A 1 491 ? 98.575 13.131 12.248 1.00 17.08 491 ARG A N 1
ATOM 3450 C CA . ARG A 1 491 ? 98.738 12.953 10.807 1.00 17.19 491 ARG A CA 1
ATOM 3451 C C . ARG A 1 491 ? 97.316 12.757 10.275 1.00 18.11 491 ARG A C 1
ATOM 3452 O O . ARG A 1 491 ? 96.534 11.982 10.842 1.00 17.48 491 ARG A O 1
ATOM 3460 N N . ALA A 1 492 ? 96.986 13.464 9.200 1.00 17.30 492 ALA A N 1
ATOM 3461 C CA . ALA A 1 492 ? 95.655 13.412 8.606 1.00 16.17 492 ALA A CA 1
ATOM 3462 C C . ALA A 1 492 ? 95.160 12.017 8.232 1.00 16.72 492 ALA A C 1
ATOM 3463 O O . ALA A 1 492 ? 95.949 11.105 7.983 1.00 17.06 492 ALA A O 1
ATOM 3465 N N . GLY A 1 493 ? 93.838 11.869 8.193 1.00 15.49 493 GLY A N 1
ATOM 3466 C CA . GLY A 1 493 ? 93.238 10.596 7.835 1.00 16.89 493 GLY A CA 1
ATOM 3467 C C . GLY A 1 493 ? 93.775 10.169 6.486 1.00 14.39 493 GLY A C 1
ATOM 3468 O O . GLY A 1 493 ? 93.448 10.769 5.468 1.00 14.61 493 GLY A O 1
ATOM 3469 N N . ARG A 1 494 ? 94.574 9.108 6.492 1.00 14.52 494 ARG A N 1
ATOM 3470 C CA . ARG A 1 494 ? 95.242 8.598 5.296 1.00 14.97 494 ARG A CA 1
ATOM 3471 C C . ARG A 1 494 ? 94.412 7.741 4.350 1.00 15.24 494 ARG A C 1
ATOM 3472 O O . ARG A 1 494 ? 94.744 7.606 3.171 1.00 14.34 494 ARG A O 1
ATOM 3480 N N . GLY A 1 495 ? 93.338 7.148 4.852 1.00 15.57 495 GLY A N 1
ATOM 3481 C CA . GLY A 1 495 ? 92.528 6.328 3.983 1.00 15.37 495 GLY A CA 1
ATOM 3482 C C . GLY A 1 495 ? 92.954 4.875 4.049 1.00 17.69 495 GLY A C 1
ATOM 3483 O O . GLY A 1 495 ? 93.501 4.418 5.057 1.00 16.56 495 GLY A O 1
ATOM 3484 N N . GLN A 1 496 ? 92.719 4.153 2.959 1.00 16.84 496 GLN A N 1
ATOM 3485 C CA . GLN A 1 496 ? 93.021 2.731 2.897 1.00 16.68 496 GLN A CA 1
ATOM 3486 C C . GLN A 1 496 ? 94.501 2.381 2.928 1.00 17.03 496 GLN A C 1
ATOM 3487 O O . GLN A 1 496 ? 95.368 3.241 2.838 1.00 16.64 496 GLN A O 1
ATOM 3493 N N . VAL A 1 497 ? 94.766 1.091 3.088 1.00 17.72 497 VAL A N 1
ATOM 3494 C CA . VAL A 1 497 ? 96.113 0.575 3.066 1.00 17.78 497 VAL A CA 1
ATOM 3495 C C . VAL A 1 497 ? 96.157 0.160 1.603 1.00 17.84 497 VAL A C 1
ATOM 3496 O O . VAL A 1 497 ? 95.219 -0.486 1.126 1.00 17.04 497 VAL A O 1
ATOM 3500 N N . SER A 1 498 ? 97.215 0.529 0.887 1.00 16.97 498 SER A N 1
ATOM 3501 C CA . SER A 1 498 ? 97.310 0.197 -0.528 1.00 16.90 498 SER A CA 1
ATOM 3502 C C . SER A 1 498 ? 97.691 -1.253 -0.797 1.00 18.54 498 SER A C 1
ATOM 3503 O O . SER A 1 498 ? 98.242 -1.940 0.066 1.00 16.99 498 SER A O 1
ATOM 3506 N N . ASP A 1 499 ? 97.401 -1.723 -2.004 1.00 17.46 499 ASP A N 1
ATOM 3507 C CA . ASP A 1 499 ? 97.768 -3.086 -2.351 1.00 19.63 499 ASP A CA 1
ATOM 3508 C C . ASP A 1 499 ? 99.288 -3.255 -2.223 1.00 18.16 499 ASP A C 1
ATOM 3509 O O . ASP A 1 499 ? 99.773 -4.308 -1.789 1.00 17.31 499 ASP A O 1
ATOM 3514 N N . ALA A 1 500 ? 100.027 -2.213 -2.597 1.00 17.55 500 ALA A N 1
ATOM 3515 C CA . ALA A 1 500 ? 101.491 -2.226 -2.513 1.00 19.62 500 ALA A CA 1
ATOM 3516 C C . ALA A 1 500 ? 101.964 -2.500 -1.083 1.00 18.92 500 ALA A C 1
ATOM 3517 O O . ALA A 1 500 ? 102.918 -3.238 -0.859 1.00 19.01 500 ALA A O 1
ATOM 3519 N N . GLU A 1 501 ? 101.302 -1.890 -0.108 1.00 19.37 501 GLU A N 1
ATOM 3520 C CA . GLU A 1 501 ? 101.688 -2.102 1.275 1.00 19.54 501 GLU A CA 1
ATOM 3521 C C . GLU A 1 501 ? 101.290 -3.513 1.704 1.00 20.05 501 GLU A C 1
ATOM 3522 O O . GLU A 1 501 ? 101.992 -4.149 2.486 1.00 22.05 501 GLU A O 1
ATOM 3528 N N . ILE A 1 502 ? 100.181 -4.018 1.176 1.00 20.17 502 ILE A N 1
ATOM 3529 C CA . ILE A 1 502 ? 99.753 -5.369 1.523 1.00 20.29 502 ILE A CA 1
ATOM 3530 C C . ILE A 1 502 ? 100.799 -6.367 1.005 1.00 21.82 502 ILE A C 1
ATOM 3531 O O . ILE A 1 502 ? 101.174 -7.312 1.707 1.00 20.05 502 ILE A O 1
ATOM 3536 N N . ARG A 1 503 ? 101.288 -6.142 -0.210 1.00 21.92 503 ARG A N 1
ATOM 3537 C CA . ARG A 1 503 ? 102.291 -7.039 -0.782 1.00 23.05 503 ARG A CA 1
ATOM 3538 C C . ARG A 1 503 ? 103.592 -6.972 0.010 1.00 22.14 503 ARG A C 1
ATOM 3539 O O . ARG A 1 503 ? 104.255 -7.983 0.230 1.00 23.46 503 ARG A O 1
ATOM 3547 N N . ALA A 1 504 ? 103.943 -5.782 0.462 1.00 21.83 504 ALA A N 1
ATOM 3548 C CA . ALA A 1 504 ? 105.154 -5.608 1.248 1.00 22.92 504 ALA A CA 1
ATOM 3549 C C . ALA A 1 504 ? 105.085 -6.295 2.620 1.00 22.47 504 ALA A C 1
ATOM 3550 O O . ALA A 1 504 ? 106.060 -6.914 3.061 1.00 22.97 504 ALA A O 1
ATOM 3552 N N . GLU A 1 505 ? 103.929 -6.207 3.275 1.00 21.57 505 GLU A N 1
ATOM 3553 C CA . GLU A 1 505 ? 103.759 -6.754 4.628 1.00 20.59 505 GLU A CA 1
ATOM 3554 C C . GLU A 1 505 ? 103.027 -8.071 4.793 1.00 19.54 505 GLU A C 1
ATOM 3555 O O . GLU A 1 505 ? 103.080 -8.681 5.868 1.00 17.17 505 GLU A O 1
ATOM 3561 N N . GLY A 1 506 ? 102.335 -8.499 3.741 1.00 18.68 506 GLY A N 1
ATOM 3562 C CA . GLY A 1 506 ? 101.573 -9.732 3.793 1.00 17.02 506 GLY A CA 1
ATOM 3563 C C . GLY A 1 506 ? 102.288 -10.952 4.341 1.00 17.04 506 GLY A C 1
ATOM 3564 O O . GLY A 1 506 ? 101.879 -11.511 5.360 1.00 15.89 506 GLY A O 1
ATOM 3565 N N . LEU A 1 507 ? 103.349 -11.377 3.663 1.00 17.33 507 LEU A N 1
ATOM 3566 C CA . LEU A 1 507 ? 104.100 -12.548 4.102 1.00 18.30 507 LEU A CA 1
ATOM 3567 C C . LEU A 1 507 ? 104.559 -12.397 5.551 1.00 18.77 507 LEU A C 1
ATOM 3568 O O . LEU A 1 507 ? 104.283 -13.259 6.379 1.00 20.90 507 LEU A O 1
ATOM 3573 N N . ASN A 1 508 ? 105.239 -11.293 5.854 1.00 20.40 508 ASN A N 1
ATOM 3574 C CA . ASN A 1 508 ? 105.746 -11.050 7.206 1.00 22.41 508 ASN A CA 1
ATOM 3575 C C . ASN A 1 508 ? 104.669 -11.214 8.273 1.00 21.07 508 ASN A C 1
ATOM 3576 O O . ASN A 1 508 ? 104.897 -11.826 9.323 1.00 21.52 508 ASN A O 1
ATOM 3581 N N . LEU A 1 509 ? 103.494 -10.660 8.009 1.00 20.08 509 LEU A N 1
ATOM 3582 C CA . LEU A 1 509 ? 102.410 -10.742 8.970 1.00 18.29 509 LEU A CA 1
ATOM 3583 C C . LEU A 1 509 ? 101.975 -12.176 9.187 1.00 16.31 509 LEU A C 1
ATOM 3584 O O . LEU A 1 509 ? 101.789 -12.603 10.323 1.00 14.77 509 LEU A O 1
ATOM 3589 N N . VAL A 1 510 ? 101.846 -12.924 8.095 1.00 15.57 510 VAL A N 1
ATOM 3590 C CA . VAL A 1 510 ? 101.404 -14.306 8.164 1.00 15.83 510 VAL A CA 1
ATOM 3591 C C . VAL A 1 510 ? 102.414 -15.273 8.808 1.00 16.96 510 VAL A C 1
ATOM 3592 O O . VAL A 1 510 ? 102.011 -16.215 9.490 1.00 17.01 510 VAL A O 1
ATOM 3596 N N . MET A 1 511 ? 103.711 -15.054 8.603 1.00 17.06 511 MET A N 1
ATOM 3597 C CA . MET A 1 511 ? 104.725 -15.922 9.216 1.00 17.04 511 MET A CA 1
ATOM 3598 C C . MET A 1 511 ? 104.821 -15.547 10.699 1.00 16.62 511 MET A C 1
ATOM 3599 O O . MET A 1 511 ? 105.115 -16.384 11.560 1.00 17.45 511 MET A O 1
ATOM 3604 N N . GLY A 1 512 ? 104.563 -14.274 10.973 1.00 17.09 512 GLY A N 1
ATOM 3605 C CA . GLY A 1 512 ? 104.609 -13.768 12.331 1.00 18.11 512 GLY A CA 1
ATOM 3606 C C . GLY A 1 512 ? 105.839 -12.920 12.598 1.00 18.19 512 GLY A C 1
ATOM 3607 O O . GLY A 1 512 ? 105.932 -12.296 13.661 1.00 17.94 512 GLY A O 1
ATOM 3608 N N . THR A 1 513 ? 106.782 -12.892 11.648 1.00 17.75 513 THR A N 1
ATOM 3609 C CA . THR A 1 513 ? 108.003 -12.107 11.825 1.00 17.99 513 THR A CA 1
ATOM 3610 C C . THR A 1 513 ? 107.682 -10.630 12.001 1.00 18.79 513 THR A C 1
ATOM 3611 O O . THR A 1 513 ? 108.470 -9.877 12.576 1.00 17.93 513 THR A O 1
ATOM 3615 N N . THR A 1 514 ? 106.527 -10.208 11.493 1.00 20.48 514 THR A N 1
ATOM 3616 C CA . THR A 1 514 ? 106.053 -8.849 11.753 1.00 20.04 514 THR A CA 1
ATOM 3617 C C . THR A 1 514 ? 105.044 -9.312 12.803 1.00 20.02 514 THR A C 1
ATOM 3618 O O . THR A 1 514 ? 104.064 -9.986 12.469 1.00 20.78 514 THR A O 1
ATOM 3622 N N . PRO A 1 515 ? 105.287 -8.979 14.085 1.00 20.04 515 PRO A N 1
ATOM 3623 C CA . PRO A 1 515 ? 104.469 -9.345 15.247 1.00 20.13 515 PRO A CA 1
ATOM 3624 C C . PRO A 1 515 ? 102.961 -9.122 15.250 1.00 19.84 515 PRO A C 1
ATOM 3625 O O . PRO A 1 515 ? 102.270 -9.640 16.122 1.00 20.68 515 PRO A O 1
ATOM 3629 N N . GLY A 1 516 ? 102.450 -8.351 14.301 1.00 19.41 516 GLY A N 1
ATOM 3630 C CA . GLY A 1 516 ? 101.019 -8.139 14.258 1.00 17.43 516 GLY A CA 1
ATOM 3631 C C . GLY A 1 516 ? 100.595 -6.733 13.935 1.00 16.23 516 GLY A C 1
ATOM 3632 O O . GLY A 1 516 ? 101.421 -5.819 13.887 1.00 17.07 516 GLY A O 1
ATOM 3633 N N . ILE A 1 517 ? 99.298 -6.577 13.676 1.00 15.79 517 ILE A N 1
ATOM 3634 C CA . ILE A 1 517 ? 98.698 -5.277 13.406 1.00 15.48 517 ILE A CA 1
ATOM 3635 C C . ILE A 1 517 ? 98.033 -4.810 14.705 1.00 16.13 517 ILE A C 1
ATOM 3636 O O . ILE A 1 517 ? 97.206 -5.536 15.254 1.00 18.48 517 ILE A O 1
ATOM 3641 N N . ILE A 1 518 ? 98.384 -3.618 15.191 1.00 15.56 518 ILE A N 1
ATOM 3642 C CA . ILE A 1 518 ? 97.785 -3.064 16.409 1.00 14.81 518 ILE A CA 1
ATOM 3643 C C . ILE A 1 518 ? 96.907 -1.875 16.018 1.00 14.09 518 ILE A C 1
ATOM 3644 O O . ILE A 1 518 ? 97.407 -0.875 15.524 1.00 14.14 518 ILE A O 1
ATOM 3649 N N . ALA A 1 519 ? 95.601 -2.000 16.240 1.00 14.45 519 ALA A N 1
ATOM 3650 C CA . ALA A 1 519 ? 94.634 -0.957 15.889 1.00 13.43 519 ALA A CA 1
ATOM 3651 C C . ALA A 1 519 ? 94.117 -0.229 17.129 1.00 14.54 519 ALA A C 1
ATOM 3652 O O . ALA A 1 519 ? 93.361 -0.796 17.912 1.00 15.14 519 ALA A O 1
ATOM 3654 N N . ILE A 1 520 ? 94.517 1.025 17.307 1.00 13.00 520 ILE A N 1
ATOM 3655 C CA . ILE A 1 520 ? 94.066 1.799 18.463 1.00 14.43 520 ILE A CA 1
ATOM 3656 C C . ILE A 1 520 ? 92.947 2.713 17.981 1.00 14.34 520 ILE A C 1
ATOM 3657 O O . ILE A 1 520 ? 93.182 3.697 17.289 1.00 14.51 520 ILE A O 1
ATOM 3662 N N . ILE A 1 521 ? 91.723 2.384 18.369 1.00 13.72 521 ILE A N 1
ATOM 3663 C CA . ILE A 1 521 ? 90.574 3.130 17.885 1.00 15.29 521 ILE A CA 1
ATOM 3664 C C . ILE A 1 521 ? 89.562 3.456 18.966 1.00 15.89 521 ILE A C 1
ATOM 3665 O O . ILE A 1 521 ? 89.747 3.132 20.142 1.00 16.22 521 ILE A O 1
ATOM 3670 N N . GLY A 1 522 ? 88.478 4.099 18.555 1.00 16.44 522 GLY A N 1
ATOM 3671 C CA . GLY A 1 522 ? 87.420 4.372 19.507 1.00 16.98 522 GLY A CA 1
ATOM 3672 C C . GLY A 1 522 ? 87.393 5.612 20.379 1.00 18.09 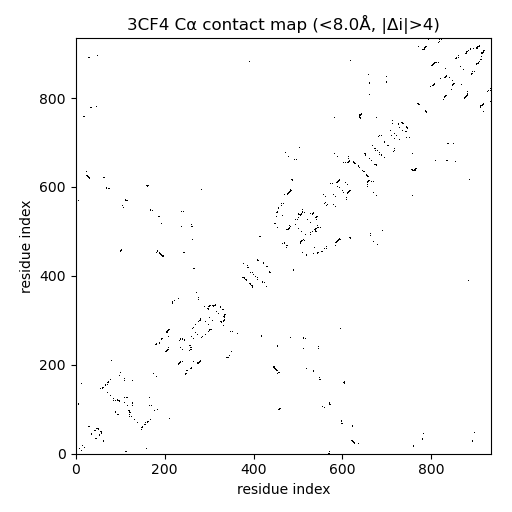522 GLY A C 1
ATOM 3673 O O . GLY A 1 522 ? 88.311 6.444 20.383 1.00 18.27 522 GLY A O 1
ATOM 3674 N N . CYS A 1 523 ? 86.313 5.655 21.161 1.00 15.30 523 CYS A N 1
ATOM 3675 C CA . CYS A 1 523 ? 85.915 6.741 22.060 1.00 16.22 523 CYS A CA 1
ATOM 3676 C C . CYS A 1 523 ? 86.854 7.144 23.193 1.00 14.00 523 CYS A C 1
ATOM 3677 O O . CYS A 1 523 ? 87.791 6.423 23.523 1.00 12.87 523 CYS A O 1
ATOM 3680 N N . PRO A 1 524 ? 86.597 8.314 23.813 1.00 14.33 524 PRO A N 1
ATOM 3681 C CA . PRO A 1 524 ? 87.441 8.794 24.913 1.00 15.01 524 PRO A CA 1
ATOM 3682 C C . PRO A 1 524 ? 86.906 8.570 26.332 1.00 14.69 524 PRO A C 1
ATOM 3683 O O . PRO A 1 524 ? 87.265 9.323 27.237 1.00 14.92 524 PRO A O 1
ATOM 3687 N N . ASN A 1 525 ? 86.055 7.559 26.538 1.00 14.04 525 ASN A N 1
ATOM 3688 C CA . ASN A 1 525 ? 85.569 7.283 27.893 1.00 13.12 525 ASN A CA 1
ATOM 3689 C C . ASN A 1 525 ? 86.607 6.441 28.628 1.00 12.90 525 ASN A C 1
ATOM 3690 O O . ASN A 1 525 ? 86.329 5.318 29.066 1.00 12.40 525 ASN A O 1
ATOM 3695 N N . TYR A 1 526 ? 87.812 6.992 28.752 1.00 13.97 526 TYR A N 1
ATOM 3696 C CA . TYR A 1 526 ? 88.915 6.320 29.433 1.00 14.13 526 TYR A CA 1
ATOM 3697 C C . TYR A 1 526 ? 88.651 6.353 30.937 1.00 13.91 526 TYR A C 1
ATOM 3698 O O . TYR A 1 526 ? 87.970 7.255 31.417 1.00 15.11 526 TYR A O 1
ATOM 3707 N N . ALA A 1 527 ? 89.205 5.390 31.675 1.00 13.84 527 ALA A N 1
ATOM 3708 C CA . ALA A 1 527 ? 89.039 5.346 33.129 1.00 15.47 527 ALA A CA 1
ATOM 3709 C C . ALA A 1 527 ? 90.236 5.982 33.853 1.00 16.88 527 ALA A C 1
ATOM 3710 O O . ALA A 1 527 ? 90.173 6.215 35.059 1.00 18.89 527 ALA A O 1
ATOM 3712 N N . GLY A 1 528 ? 91.318 6.261 33.124 1.00 18.01 528 GLY A N 1
ATOM 3713 C CA . GLY A 1 528 ? 92.491 6.856 33.751 1.00 17.31 528 GLY A CA 1
ATOM 3714 C C . GLY A 1 528 ? 93.226 7.933 32.953 1.00 19.60 528 GLY A C 1
ATOM 3715 O O . GLY A 1 528 ? 94.458 7.976 32.979 1.00 18.17 528 GLY A O 1
ATOM 3716 N N . GLY A 1 529 ? 92.495 8.802 32.253 1.00 18.64 529 GLY A N 1
ATOM 3717 C CA . GLY A 1 529 ? 93.142 9.851 31.479 1.00 16.68 529 GLY A CA 1
ATOM 3718 C C . GLY A 1 529 ? 93.369 9.511 30.013 1.00 16.76 529 GLY A C 1
ATOM 3719 O O . GLY A 1 529 ? 93.214 8.364 29.593 1.00 19.88 529 GLY A O 1
ATOM 3720 N N . THR A 1 530 ? 93.770 10.505 29.231 1.00 17.54 530 THR A N 1
ATOM 3721 C CA . THR A 1 530 ? 93.971 10.305 27.806 1.00 17.88 530 THR A CA 1
ATOM 3722 C C . THR A 1 530 ? 95.392 10.031 27.305 1.00 18.35 530 THR A C 1
ATOM 3723 O O . THR A 1 530 ? 95.599 9.966 26.095 1.00 17.20 530 THR A O 1
ATOM 3727 N N . LYS A 1 531 ? 96.365 9.866 28.198 1.00 16.43 531 LYS A N 1
ATOM 3728 C CA . LYS A 1 531 ? 97.729 9.596 27.732 1.00 17.37 531 LYS A CA 1
ATOM 3729 C C . LYS A 1 531 ? 97.968 8.104 27.517 1.00 18.38 531 LYS A C 1
ATOM 3730 O O . LYS A 1 531 ? 98.953 7.713 26.879 1.00 19.44 531 LYS A O 1
ATOM 3736 N N . ASP A 1 532 ? 97.069 7.270 28.043 1.00 16.85 532 ASP A N 1
ATOM 3737 C CA . ASP A 1 532 ? 97.190 5.815 27.905 1.00 17.42 532 ASP A CA 1
ATOM 3738 C C . ASP A 1 532 ? 97.443 5.337 26.473 1.00 16.90 532 ASP A C 1
ATOM 3739 O O . ASP A 1 532 ? 98.383 4.575 26.227 1.00 16.82 532 ASP A O 1
ATOM 3744 N N . VAL A 1 533 ? 96.598 5.768 25.537 1.00 15.85 533 VAL A N 1
ATOM 3745 C CA . VAL A 1 533 ? 96.749 5.365 24.138 1.00 15.53 533 VAL A CA 1
ATOM 3746 C C . VAL A 1 533 ? 98.112 5.772 23.568 1.00 15.82 533 VAL A C 1
ATOM 3747 O O . VAL A 1 533 ? 98.651 5.103 22.690 1.00 16.90 533 VAL A O 1
ATOM 3751 N N . TYR A 1 534 ? 98.663 6.870 24.067 1.00 17.44 534 TYR A N 1
ATOM 3752 C CA . TYR A 1 534 ? 99.979 7.343 23.627 1.00 17.42 534 TYR A CA 1
ATOM 3753 C C . TYR A 1 534 ? 101.047 6.324 24.051 1.00 17.37 534 TYR A C 1
ATOM 3754 O O . TYR A 1 534 ? 101.786 5.802 23.216 1.00 14.80 534 TYR A O 1
ATOM 3763 N N . TYR A 1 535 ? 101.114 6.032 25.348 1.00 18.24 535 TYR A N 1
ATOM 3764 C CA . TYR A 1 535 ? 102.094 5.081 25.874 1.00 17.85 535 TYR A CA 1
ATOM 3765 C C . TYR A 1 535 ? 101.996 3.738 25.171 1.00 17.73 535 TYR A C 1
ATOM 3766 O O . TYR A 1 535 ? 103.013 3.093 24.881 1.00 15.90 535 TYR A O 1
ATOM 3775 N N . ILE A 1 536 ? 100.765 3.314 24.900 1.00 17.28 536 ILE A N 1
ATOM 3776 C CA . ILE A 1 536 ? 100.529 2.045 24.229 1.00 16.09 536 ILE A CA 1
ATOM 3777 C C . ILE A 1 536 ? 101.030 2.066 22.785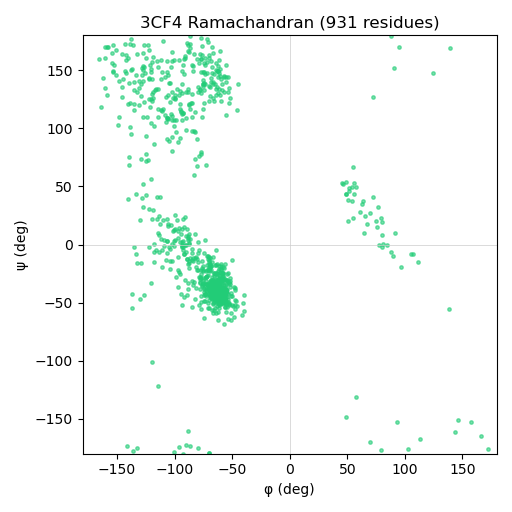 1.00 17.73 536 ILE A C 1
ATOM 3778 O O . ILE A 1 536 ? 101.760 1.153 22.355 1.00 15.48 536 ILE A O 1
ATOM 3783 N N . ALA A 1 537 ? 100.637 3.100 22.040 1.00 15.76 537 ALA A N 1
ATOM 3784 C CA . ALA A 1 537 ? 101.062 3.239 20.648 1.00 16.48 537 ALA A CA 1
ATOM 3785 C C . ALA A 1 537 ? 102.593 3.229 20.586 1.00 16.80 537 ALA A C 1
ATOM 3786 O O . ALA A 1 537 ? 103.192 2.555 19.757 1.00 17.89 537 ALA A O 1
ATOM 3788 N N . GLU A 1 538 ? 103.219 3.976 21.485 1.00 18.21 538 GLU A N 1
ATOM 3789 C CA . GLU A 1 538 ? 104.676 4.056 21.539 1.00 19.65 538 GLU A CA 1
ATOM 3790 C C . GLU A 1 538 ? 105.367 2.706 21.788 1.00 20.19 538 GLU A C 1
ATOM 3791 O O . GLU A 1 538 ? 106.310 2.324 21.075 1.00 18.89 538 GLU A O 1
ATOM 3797 N N . GLU A 1 539 ? 104.907 1.993 22.810 1.00 18.07 539 GLU A N 1
ATOM 3798 C CA . GLU A 1 539 ? 105.488 0.707 23.146 1.00 18.81 539 GLU A CA 1
ATOM 3799 C C . GLU A 1 539 ? 105.459 -0.195 21.929 1.00 19.24 539 GLU A C 1
ATOM 3800 O O . GLU A 1 539 ? 106.429 -0.895 21.626 1.00 17.48 539 GLU A O 1
ATOM 3806 N N . PHE A 1 540 ? 104.350 -0.167 21.207 1.00 16.45 540 PHE A N 1
ATOM 3807 C CA . PHE A 1 540 ? 104.248 -1.030 20.055 1.00 17.02 540 PHE A CA 1
ATOM 3808 C C . PHE A 1 540 ? 105.024 -0.582 18.836 1.00 15.50 540 PHE A C 1
ATOM 3809 O O . PHE A 1 540 ? 105.547 -1.414 18.092 1.00 16.70 540 PHE A O 1
ATOM 3817 N N . LEU A 1 541 ? 105.104 0.723 18.637 1.00 14.84 541 LEU A N 1
ATOM 3818 C CA . LEU A 1 541 ? 105.849 1.263 17.511 1.00 17.20 541 LEU A CA 1
ATOM 3819 C C . LEU A 1 541 ? 107.342 0.936 17.669 1.00 17.91 541 LEU A C 1
ATOM 3820 O O . LEU A 1 541 ? 108.016 0.596 16.694 1.00 16.37 541 LEU A O 1
ATOM 3825 N N . LYS A 1 542 ? 107.838 1.021 18.905 1.00 18.93 542 LYS A N 1
ATOM 3826 C CA . LYS A 1 542 ? 109.245 0.733 19.200 1.00 20.09 542 LYS A CA 1
ATOM 3827 C C . LYS A 1 542 ? 109.567 -0.746 18.993 1.00 19.54 542 LYS A C 1
ATOM 3828 O O . LYS A 1 542 ? 110.703 -1.114 18.699 1.00 21.63 542 LYS A O 1
ATOM 3834 N N . ARG A 1 543 ? 108.572 -1.607 19.166 1.00 20.32 543 ARG A N 1
ATOM 3835 C CA . ARG A 1 543 ? 108.805 -3.033 18.987 1.00 19.43 543 ARG A CA 1
ATOM 3836 C C . ARG A 1 543 ? 108.471 -3.481 17.565 1.00 18.81 543 ARG A C 1
ATOM 3837 O O . ARG A 1 543 ? 108.367 -4.670 17.266 1.00 19.77 543 ARG A O 1
ATOM 3845 N N . ASN A 1 544 ? 108.309 -2.501 16.692 1.00 18.72 544 ASN A N 1
ATOM 3846 C CA . ASN A 1 544 ? 108.038 -2.739 15.277 1.00 21.40 544 ASN A CA 1
ATOM 3847 C C . ASN A 1 544 ? 106.764 -3.443 14.825 1.00 20.26 544 ASN A C 1
ATOM 3848 O O . ASN A 1 544 ? 106.778 -4.200 13.844 1.00 18.05 544 ASN A O 1
ATOM 3853 N N . PHE A 1 545 ? 105.665 -3.203 15.535 1.00 19.36 545 PHE A N 1
ATOM 3854 C CA . PHE A 1 545 ? 104.385 -3.773 15.119 1.00 19.62 545 PHE A CA 1
ATOM 3855 C C . PHE A 1 545 ? 103.861 -2.737 14.126 1.00 19.00 545 PHE A C 1
ATOM 3856 O O . PHE A 1 545 ? 104.411 -1.632 14.024 1.00 19.28 545 PHE A O 1
ATOM 3864 N N . ILE A 1 546 ? 102.807 -3.090 13.398 1.00 17.72 546 ILE A N 1
ATOM 3865 C CA . ILE A 1 546 ? 102.176 -2.164 12.470 1.00 18.19 546 ILE A CA 1
ATOM 3866 C C . ILE A 1 546 ? 101.047 -1.501 13.282 1.00 19.14 546 ILE A C 1
ATOM 3867 O O . ILE A 1 546 ? 100.085 -2.169 13.682 1.00 17.87 546 ILE A O 1
ATOM 3872 N N . VAL A 1 547 ? 101.170 -0.206 13.552 1.00 17.98 547 VAL A N 1
ATOM 3873 C CA . VAL A 1 547 ? 100.137 0.481 14.325 1.00 17.45 547 VAL A CA 1
ATOM 3874 C C . VAL A 1 547 ? 99.290 1.419 13.464 1.00 18.32 547 VAL A C 1
ATOM 3875 O O . VAL A 1 547 ? 99.814 2.260 12.723 1.00 17.22 547 VAL A O 1
ATOM 3879 N N . VAL A 1 548 ? 97.976 1.229 13.539 1.00 15.61 548 VAL A N 1
ATOM 3880 C CA . VAL A 1 548 ? 97.026 2.046 12.803 1.00 15.01 548 VAL A CA 1
ATOM 3881 C C . VAL A 1 548 ? 96.041 2.548 13.845 1.00 15.21 548 VAL A C 1
ATOM 3882 O O . VAL A 1 548 ? 95.794 1.874 14.845 1.00 15.10 548 VAL A O 1
ATOM 3886 N N . THR A 1 549 ? 95.481 3.729 13.620 1.00 14.49 549 THR A N 1
ATOM 3887 C CA . THR A 1 549 ? 94.564 4.309 14.583 1.00 13.64 549 THR A CA 1
ATOM 3888 C C . THR A 1 549 ? 93.489 5.097 13.862 1.00 13.94 549 THR A C 1
ATOM 3889 O O . THR A 1 549 ? 93.625 5.398 12.684 1.00 14.65 549 THR A O 1
ATOM 3893 N N . THR A 1 550 ? 92.408 5.415 14.565 1.00 13.65 550 THR A N 1
ATOM 3894 C CA . THR A 1 550 ? 91.323 6.192 13.979 1.00 13.60 550 THR A CA 1
ATOM 3895 C C . THR A 1 550 ? 90.579 6.942 15.080 1.00 13.28 550 THR A C 1
ATOM 3896 O O . THR A 1 550 ? 90.823 6.727 16.266 1.00 12.15 550 THR A O 1
ATOM 3900 N N . GLY A 1 551 ? 89.676 7.825 14.667 1.00 13.69 551 GLY A N 1
ATOM 3901 C CA . GLY A 1 551 ? 88.848 8.555 15.610 1.00 14.77 551 GLY A CA 1
ATOM 3902 C C . GLY A 1 551 ? 89.494 9.240 16.799 1.00 17.15 551 GLY A C 1
ATOM 3903 O O . GLY A 1 551 ? 90.627 9.701 16.739 1.00 18.82 551 GLY A O 1
ATOM 3904 N N . CYS A 1 552 ? 88.751 9.313 17.897 1.00 18.64 552 CYS A N 1
ATOM 3905 C CA . CYS A 1 552 ? 89.248 9.969 19.093 1.00 18.07 552 CYS A CA 1
ATOM 3906 C C . CYS A 1 552 ? 90.599 9.385 19.534 1.00 17.34 552 CYS A C 1
ATOM 3907 O O . CYS A 1 552 ? 91.442 10.087 20.084 1.00 17.57 552 CYS A O 1
ATOM 3910 N N . GLY A 1 553 ? 90.815 8.100 19.272 1.00 18.50 553 GLY A N 1
ATOM 3911 C CA . GLY A 1 553 ? 92.085 7.497 19.633 1.00 18.40 553 GLY A CA 1
ATOM 3912 C C . GLY A 1 553 ? 93.230 8.127 18.841 1.00 19.67 553 GLY A C 1
ATOM 3913 O O . GLY A 1 553 ? 94.298 8.429 19.387 1.00 19.33 553 GLY A O 1
ATOM 3914 N N . ALA A 1 554 ? 93.006 8.331 17.547 1.00 18.55 554 ALA A N 1
ATOM 3915 C CA . ALA A 1 554 ? 94.019 8.927 16.686 1.00 17.48 554 ALA A CA 1
ATOM 3916 C C . ALA A 1 554 ? 94.371 10.307 17.208 1.00 17.15 554 ALA A C 1
ATOM 3917 O O . ALA A 1 554 ? 95.532 10.719 17.187 1.00 17.23 554 ALA A O 1
ATOM 3919 N N . MET A 1 555 ? 93.354 11.015 17.680 1.00 18.41 555 MET A N 1
ATOM 3920 C CA . MET A 1 555 ? 93.530 12.358 18.208 1.00 17.90 555 MET A CA 1
ATOM 3921 C C . MET A 1 555 ? 94.408 12.412 19.453 1.00 18.04 555 MET A C 1
ATOM 3922 O O . MET A 1 555 ? 95.433 13.083 19.457 1.00 19.29 555 MET A O 1
ATOM 3927 N N . ASP A 1 556 ? 94.009 11.698 20.501 1.00 18.92 556 ASP A N 1
ATOM 3928 C CA . ASP A 1 556 ? 94.762 11.691 21.753 1.00 18.29 556 ASP A CA 1
ATOM 3929 C C . ASP A 1 556 ? 96.186 11.146 21.583 1.00 17.62 556 ASP A C 1
ATOM 3930 O O . ASP A 1 556 ? 97.109 11.600 22.258 1.00 19.08 556 ASP A O 1
ATOM 3935 N N . ILE A 1 557 ? 96.367 10.177 20.686 1.00 18.23 557 ILE A N 1
ATOM 3936 C CA . ILE A 1 557 ? 97.696 9.613 20.422 1.00 17.74 557 ILE A CA 1
ATOM 3937 C C . ILE A 1 557 ? 98.682 10.716 20.021 1.00 19.75 557 ILE A C 1
ATOM 3938 O O . ILE A 1 557 ? 99.889 10.612 20.279 1.00 19.14 557 ILE A O 1
ATOM 3943 N N . GLY A 1 558 ? 98.162 11.776 19.402 1.00 20.33 558 GLY A N 1
ATOM 3944 C CA . GLY A 1 558 ? 99.000 12.883 18.973 1.00 20.73 558 GLY A CA 1
ATOM 3945 C C . GLY A 1 558 ? 98.985 14.090 19.900 1.00 21.33 558 GLY A C 1
ATOM 3946 O O . GLY A 1 558 ? 99.459 15.169 19.530 1.00 21.22 558 GLY A O 1
ATOM 3947 N N . MET A 1 559 ? 98.459 13.920 21.109 1.00 19.19 559 MET A N 1
ATOM 3948 C CA . MET A 1 559 ? 98.392 15.029 22.053 1.00 19.92 559 MET A CA 1
ATOM 3949 C C . MET A 1 559 ? 99.607 15.147 22.969 1.00 19.65 559 MET A C 1
ATOM 3950 O O . MET A 1 559 ? 99.670 16.058 23.801 1.00 20.07 559 MET A O 1
ATOM 3955 N N . PHE A 1 560 ? 100.569 14.239 22.826 1.00 19.74 560 PHE A N 1
ATOM 3956 C CA . PHE A 1 560 ? 101.732 14.277 23.697 1.00 19.53 560 PHE A CA 1
ATOM 3957 C C . PHE A 1 560 ? 103.053 14.259 22.944 1.00 20.11 560 PHE A C 1
ATOM 3958 O O . PHE A 1 560 ? 103.144 13.738 21.830 1.00 18.09 560 PHE A O 1
ATOM 3966 N N . LYS A 1 561 ? 104.068 14.850 23.570 1.00 20.63 561 LYS A N 1
ATOM 3967 C CA . LYS A 1 561 ? 105.402 14.959 22.989 1.00 22.17 561 LYS A CA 1
ATOM 3968 C C . LYS A 1 561 ? 106.485 14.424 23.921 1.00 22.56 561 LYS A C 1
ATOM 3969 O O . LYS A 1 561 ? 106.321 14.421 25.148 1.00 22.20 561 LYS A O 1
ATOM 3975 N N . ASP A 1 562 ? 107.589 13.960 23.343 1.00 23.07 562 ASP A N 1
ATOM 3976 C CA . ASP A 1 562 ? 108.671 13.423 24.148 1.00 25.24 562 ASP A CA 1
ATOM 3977 C C . ASP A 1 562 ? 109.628 14.506 24.608 1.00 26.99 562 ASP A C 1
ATOM 3978 O O . ASP A 1 562 ? 109.383 15.699 24.399 1.00 27.65 562 ASP A O 1
ATOM 3983 N N . ALA A 1 563 ? 110.718 14.074 25.238 1.00 27.76 563 ALA A N 1
ATOM 3984 C CA . ALA A 1 563 ? 111.746 14.976 25.742 1.00 29.33 563 ALA A CA 1
ATOM 3985 C C . ALA A 1 563 ? 112.272 15.909 24.654 1.00 29.63 563 ALA A C 1
ATOM 3986 O O . ALA A 1 563 ? 112.766 16.995 24.951 1.00 29.55 563 ALA A O 1
ATOM 3988 N N . ASP A 1 564 ? 112.177 15.489 23.398 1.00 28.10 564 ASP A N 1
ATOM 3989 C CA . ASP A 1 564 ? 112.649 16.334 22.306 1.00 28.91 564 ASP A CA 1
ATOM 3990 C C . ASP A 1 564 ? 111.530 17.197 21.759 1.00 28.61 564 ASP A C 1
ATOM 3991 O O . ASP A 1 564 ? 111.745 17.998 20.851 1.00 28.97 564 ASP A O 1
ATOM 3996 N N . GLY A 1 565 ? 110.332 17.031 22.312 1.00 27.30 565 GLY A N 1
ATOM 3997 C CA . GLY A 1 565 ? 109.195 17.808 21.853 1.00 25.77 565 GLY A CA 1
ATOM 3998 C C . GLY A 1 565 ? 108.581 17.273 20.572 1.00 23.54 565 GLY A C 1
ATOM 3999 O O . GLY A 1 565 ? 107.919 18.012 19.847 1.00 24.69 565 GLY A O 1
ATOM 4000 N N . LYS A 1 566 ? 108.788 15.989 20.291 1.00 23.99 566 LYS A N 1
ATOM 4001 C CA . LYS A 1 566 ? 108.242 15.374 19.075 1.00 23.36 566 LYS A CA 1
ATOM 4002 C C . LYS A 1 566 ? 107.087 14.405 19.349 1.00 22.37 566 LYS A C 1
ATOM 4003 O O . LYS A 1 566 ? 107.090 13.691 20.352 1.00 21.88 566 LYS A O 1
ATOM 4009 N N . THR A 1 567 ? 106.114 14.381 18.437 1.00 24.13 567 THR A N 1
ATOM 4010 C CA . THR A 1 567 ? 104.939 13.512 18.539 1.00 23.51 567 THR A CA 1
ATOM 4011 C C . THR A 1 567 ? 105.249 12.165 17.917 1.00 23.97 567 THR A C 1
ATOM 4012 O O . THR A 1 567 ? 106.231 12.027 17.186 1.00 23.99 567 THR A O 1
ATOM 4016 N N . LEU A 1 568 ? 104.401 11.175 18.185 1.00 22.53 568 LEU A N 1
ATOM 4017 C CA . LEU A 1 568 ? 104.614 9.846 17.617 1.00 22.42 568 LEU A CA 1
ATOM 4018 C C . LEU A 1 568 ? 104.496 9.884 16.095 1.00 21.69 568 LEU A C 1
ATOM 4019 O O . LEU A 1 568 ? 105.214 9.168 15.396 1.00 21.83 568 LEU A O 1
ATOM 4024 N N . TYR A 1 569 ? 103.606 10.725 15.577 1.00 19.89 569 TYR A N 1
ATOM 4025 C CA . TYR A 1 569 ? 103.456 10.829 14.132 1.00 19.37 569 TYR A CA 1
ATOM 4026 C C . TYR A 1 569 ? 104.759 11.355 13.516 1.00 20.19 569 TYR A C 1
ATOM 4027 O O . TYR A 1 569 ? 105.087 11.047 12.370 1.00 20.57 569 TYR A O 1
ATOM 4036 N N . GLU A 1 570 ? 105.515 12.129 14.289 1.00 20.71 570 GLU A N 1
ATOM 4037 C CA . GLU A 1 570 ? 106.788 12.670 13.803 1.00 21.50 570 GLU A CA 1
ATOM 4038 C C . GLU A 1 570 ? 107.936 11.672 13.968 1.00 21.35 570 GLU A C 1
ATOM 4039 O O . GLU A 1 570 ? 108.848 11.620 13.140 1.00 20.98 570 GLU A O 1
ATOM 4045 N N . ARG A 1 571 ? 107.889 10.889 15.044 1.00 20.62 571 ARG A N 1
ATOM 4046 C CA . ARG A 1 571 ? 108.931 9.906 15.342 1.00 21.10 571 ARG A CA 1
ATOM 4047 C C . ARG A 1 571 ? 108.834 8.641 14.499 1.00 21.42 571 ARG A C 1
ATOM 4048 O O . ARG A 1 571 ? 109.839 7.949 14.271 1.00 20.84 571 ARG A O 1
ATOM 4056 N N . PHE A 1 572 ? 107.631 8.331 14.030 1.00 19.10 572 PHE A N 1
ATOM 4057 C CA . PHE A 1 572 ? 107.453 7.138 13.229 1.00 19.87 572 PHE A CA 1
ATOM 4058 C C . PHE A 1 572 ? 106.753 7.439 11.911 1.00 19.87 572 PHE A C 1
ATOM 4059 O O . PHE A 1 572 ? 105.832 8.252 11.850 1.00 18.33 572 PHE A O 1
ATOM 4067 N N . PRO A 1 573 ? 107.205 6.787 10.830 1.00 19.93 573 PRO A N 1
ATOM 4068 C CA . PRO A 1 573 ? 106.667 6.946 9.478 1.00 20.75 573 PRO A CA 1
ATOM 4069 C C . PRO A 1 573 ? 105.191 6.550 9.401 1.00 20.36 573 PRO A C 1
ATOM 4070 O O . PRO A 1 573 ? 104.738 5.686 10.153 1.00 19.31 573 PRO A O 1
ATOM 4074 N N . GLY A 1 574 ? 104.468 7.184 8.478 1.00 21.92 574 GLY A N 1
ATOM 4075 C CA . GLY A 1 574 ? 103.042 6.952 8.310 1.00 22.05 574 GLY A CA 1
ATOM 4076 C C . GLY A 1 574 ? 102.572 5.834 7.399 1.00 23.07 574 GLY A C 1
ATOM 4077 O O . GLY A 1 574 ? 101.373 5.730 7.121 1.00 23.64 574 GLY A O 1
ATOM 4078 N N . GLY A 1 575 ? 103.484 4.992 6.932 1.00 20.95 575 GLY A N 1
ATOM 4079 C CA . GLY A 1 575 ? 103.066 3.897 6.074 1.00 21.52 575 GLY A CA 1
ATOM 4080 C C . GLY A 1 575 ? 102.558 2.679 6.840 1.00 20.97 575 GLY A C 1
ATOM 4081 O O . GLY A 1 575 ? 102.748 2.561 8.052 1.00 19.85 575 GLY A O 1
ATOM 4082 N N . PHE A 1 576 ? 101.870 1.785 6.142 1.00 20.29 576 PHE A N 1
ATOM 4083 C CA . PHE A 1 576 ? 101.395 0.556 6.765 1.00 19.89 576 PHE A CA 1
ATOM 4084 C C . PHE A 1 576 ? 102.669 -0.279 6.721 1.00 20.90 576 PHE A C 1
ATOM 4085 O O . PHE A 1 576 ? 102.932 -0.974 5.734 1.00 21.17 576 PHE A O 1
ATOM 4093 N N . GLN A 1 577 ? 103.463 -0.196 7.787 1.00 21.12 577 GLN A N 1
ATOM 4094 C CA . GLN A 1 577 ? 104.745 -0.886 7.841 1.00 19.70 577 GLN A CA 1
ATOM 4095 C C . GLN A 1 577 ? 105.150 -1.159 9.286 1.00 21.04 577 GLN A C 1
ATOM 4096 O O . GLN A 1 577 ? 104.581 -0.581 10.219 1.00 20.56 577 GLN A O 1
ATOM 4102 N N . CYS A 1 578 ? 106.132 -2.040 9.470 1.00 20.65 578 CYS A N 1
ATOM 4103 C CA . CYS A 1 578 ? 106.618 -2.347 10.809 1.00 21.90 578 CYS A CA 1
ATOM 4104 C C . CYS A 1 578 ? 107.192 -1.052 11.391 1.00 22.58 578 CYS A C 1
ATOM 4105 O O . CYS A 1 578 ? 107.969 -0.357 10.736 1.00 23.30 578 CYS A O 1
ATOM 4109 N N . GLY A 1 579 ? 106.785 -0.713 12.610 1.00 21.61 579 GLY A N 1
ATOM 4110 C CA . GLY A 1 579 ? 107.276 0.504 13.233 1.00 20.31 579 GLY A CA 1
ATOM 4111 C C . GLY A 1 579 ? 106.621 1.739 12.652 1.00 18.50 579 GLY A C 1
ATOM 4112 O O . GLY A 1 579 ? 107.095 2.858 12.844 1.00 19.65 579 GLY A O 1
ATOM 4113 N N . GLY A 1 580 ? 105.520 1.536 11.937 1.00 20.22 580 GLY A N 1
ATOM 4114 C CA . GLY A 1 580 ? 104.800 2.652 11.345 1.00 20.27 580 GLY A CA 1
ATOM 4115 C C . GLY A 1 580 ? 103.498 2.963 12.072 1.00 19.49 580 GLY A C 1
ATOM 4116 O O . GLY A 1 580 ? 102.856 2.062 12.623 1.00 20.25 580 GLY A O 1
ATOM 4117 N N . LEU A 1 581 ? 103.119 4.240 12.075 1.00 19.18 581 LEU A N 1
ATOM 4118 C CA . LEU A 1 581 ? 101.897 4.709 12.729 1.00 18.04 581 LEU A CA 1
ATOM 4119 C C . LEU A 1 581 ? 101.041 5.441 11.715 1.00 18.02 581 LEU A C 1
ATOM 4120 O O . LEU A 1 581 ? 101.382 6.536 11.275 1.00 18.06 581 LEU A O 1
ATOM 4125 N N . ALA A 1 582 ? 99.921 4.845 11.332 1.00 16.82 582 ALA A N 1
ATOM 4126 C CA . ALA A 1 582 ? 99.068 5.518 10.367 1.00 16.65 582 ALA A CA 1
ATOM 4127 C C . ALA A 1 582 ? 97.681 5.814 10.920 1.00 15.17 582 ALA A C 1
ATOM 4128 O O . ALA A 1 582 ? 96.996 4.924 11.434 1.00 15.08 582 ALA A O 1
ATOM 4130 N N . ASN A 1 583 ? 97.289 7.078 10.837 1.00 14.99 583 ASN A N 1
ATOM 4131 C CA . ASN A 1 583 ? 95.962 7.484 11.244 1.00 15.82 583 ASN A CA 1
ATOM 4132 C C . ASN A 1 583 ? 95.093 7.224 10.010 1.00 16.46 583 ASN A C 1
ATOM 4133 O O . ASN A 1 583 ? 95.052 8.043 9.088 1.00 15.95 583 ASN A O 1
ATOM 4138 N N . ILE A 1 584 ? 94.420 6.076 10.001 1.00 16.99 584 ILE A N 1
ATOM 4139 C CA . ILE A 1 584 ? 93.559 5.668 8.890 1.00 15.95 584 ILE A CA 1
ATOM 4140 C C . ILE A 1 584 ? 92.476 6.687 8.539 1.00 15.67 584 ILE A C 1
ATOM 4141 O O . ILE A 1 584 ? 92.111 6.825 7.367 1.00 15.87 584 ILE A O 1
ATOM 4146 N N . GLY A 1 585 ? 91.959 7.394 9.544 1.00 15.75 585 GLY A N 1
ATOM 4147 C CA . GLY A 1 585 ? 90.919 8.392 9.295 1.00 14.57 585 GLY A CA 1
ATOM 4148 C C . GLY A 1 585 ? 89.886 8.527 10.411 1.00 13.30 585 GLY A C 1
ATOM 4149 O O . GLY A 1 585 ? 90.201 8.290 11.571 1.00 12.84 585 GLY A O 1
ATOM 4150 N N . SER A 1 586 ? 88.657 8.922 10.080 1.00 13.68 586 SER A N 1
ATOM 4151 C CA . SER A 1 586 ? 87.604 9.054 11.085 1.00 12.42 586 SER A CA 1
ATOM 4152 C C . SER A 1 586 ? 87.098 7.636 11.425 1.00 11.67 586 SER A C 1
ATOM 4153 O O . SER A 1 586 ? 87.573 6.665 10.856 1.00 13.33 586 SER A O 1
ATOM 4156 N N . CYS A 1 587 ? 86.156 7.524 12.356 1.00 12.52 587 CYS A N 1
ATOM 4157 C CA . CYS A 1 587 ? 85.593 6.228 12.749 1.00 14.85 587 CYS A CA 1
ATOM 4158 C C . CYS A 1 587 ? 85.067 5.375 11.586 1.00 13.25 587 CYS A C 1
ATOM 4159 O O . CYS A 1 587 ? 85.121 4.143 11.643 1.00 14.34 587 CYS A O 1
ATOM 4162 N N . VAL A 1 588 ? 84.548 5.999 10.532 1.00 12.47 588 VAL A N 1
ATOM 4163 C CA . VAL A 1 588 ? 84.064 5.182 9.415 1.00 12.42 588 VAL A CA 1
ATOM 4164 C C . VAL A 1 588 ? 85.256 4.538 8.701 1.00 12.23 588 VAL A C 1
ATOM 4165 O O . VAL A 1 588 ? 85.102 3.530 8.018 1.00 11.14 588 VAL A O 1
ATOM 4169 N N . SER A 1 589 ? 86.445 5.112 8.883 1.00 11.69 589 SER A N 1
ATOM 4170 C CA . SER A 1 589 ? 87.666 4.580 8.273 1.00 11.43 589 SER A CA 1
ATOM 4171 C C . SER A 1 589 ? 88.105 3.269 8.921 1.00 11.56 589 SER A C 1
ATOM 4172 O O . SER A 1 589 ? 89.024 2.614 8.439 1.00 12.83 589 SER A O 1
ATOM 4175 N N . ASN A 1 590 ? 87.482 2.893 10.030 1.00 10.26 590 ASN A N 1
ATOM 4176 C CA . ASN A 1 590 ? 87.839 1.636 10.656 1.00 13.29 590 ASN A CA 1
ATOM 4177 C C . ASN A 1 590 ? 87.616 0.516 9.641 1.00 13.06 590 ASN A C 1
ATOM 4178 O O . ASN A 1 590 ? 88.237 -0.531 9.734 1.00 15.53 590 ASN A O 1
ATOM 4183 N N . ALA A 1 591 ? 86.733 0.744 8.668 1.00 12.64 591 ALA A N 1
ATOM 4184 C CA . ALA A 1 591 ? 86.461 -0.253 7.632 1.00 11.68 591 ALA A CA 1
ATOM 4185 C C . ALA A 1 591 ? 87.727 -0.602 6.842 1.00 11.41 591 ALA A C 1
ATOM 4186 O O . ALA A 1 591 ? 87.796 -1.656 6.216 1.00 10.17 591 ALA A O 1
ATOM 4188 N N . HIS A 1 592 ? 88.724 0.277 6.851 1.00 12.24 592 HIS A N 1
ATOM 4189 C CA . HIS A 1 592 ? 89.947 -0.021 6.100 1.00 13.78 592 HIS A CA 1
ATOM 4190 C C . HIS A 1 592 ? 90.900 -0.892 6.913 1.00 14.18 592 HIS A C 1
ATOM 4191 O O . HIS A 1 592 ? 91.861 -1.462 6.367 1.00 16.00 592 HIS A O 1
ATOM 4198 N N . ILE A 1 593 ? 90.644 -0.989 8.216 1.00 12.77 593 ILE A N 1
ATOM 4199 C CA . ILE A 1 593 ? 91.472 -1.816 9.086 1.00 13.01 593 ILE A CA 1
ATOM 4200 C C . ILE A 1 593 ? 91.067 -3.276 8.857 1.00 13.52 593 ILE A C 1
ATOM 4201 O O . ILE A 1 593 ? 91.914 -4.138 8.636 1.00 10.61 593 ILE A O 1
ATOM 4206 N N . THR A 1 594 ? 89.770 -3.567 8.891 1.00 12.19 594 THR A N 1
ATOM 4207 C CA . THR A 1 594 ? 89.354 -4.930 8.594 1.00 11.98 594 THR A CA 1
ATOM 4208 C C . THR A 1 594 ? 89.633 -5.119 7.098 1.00 11.52 594 THR A C 1
ATOM 4209 O O . THR A 1 594 ? 89.973 -6.212 6.643 1.00 14.20 594 THR A O 1
ATOM 4213 N N . GLY A 1 595 ? 89.513 -4.034 6.342 1.00 11.56 595 GLY A N 1
ATOM 4214 C CA . GLY A 1 595 ? 89.771 -4.107 4.911 1.00 13.45 595 GLY A CA 1
ATOM 4215 C C . GLY A 1 595 ? 91.200 -4.533 4.599 1.00 13.14 595 GLY A C 1
ATOM 4216 O O . GLY A 1 595 ? 91.435 -5.306 3.672 1.00 12.82 595 GLY A O 1
ATOM 4217 N N . ALA A 1 596 ? 92.158 -4.038 5.380 1.00 15.27 596 ALA A N 1
ATOM 4218 C CA . ALA A 1 596 ? 93.565 -4.387 5.173 1.00 14.77 596 ALA A CA 1
ATOM 4219 C C . ALA A 1 596 ? 93.805 -5.860 5.494 1.00 15.39 596 ALA A C 1
ATOM 4220 O O . ALA A 1 596 ? 94.520 -6.562 4.766 1.00 16.58 596 ALA A O 1
ATOM 4222 N N . ALA A 1 597 ? 93.209 -6.332 6.586 1.00 14.56 597 ALA A N 1
ATOM 4223 C CA . ALA A 1 597 ? 93.356 -7.723 6.985 1.00 14.15 597 ALA A CA 1
ATOM 4224 C C . ALA A 1 597 ? 92.735 -8.603 5.912 1.00 15.02 597 ALA A C 1
ATOM 4225 O O . ALA A 1 597 ? 93.270 -9.670 5.567 1.00 13.56 597 ALA A O 1
ATOM 4227 N N . GLU A 1 598 ? 91.601 -8.148 5.380 1.00 14.90 598 GLU A N 1
ATOM 4228 C CA . GLU A 1 598 ? 90.895 -8.874 4.330 1.00 12.88 598 GLU A CA 1
ATOM 4229 C C . GLU A 1 598 ? 91.729 -8.903 3.049 1.00 13.01 598 GLU A C 1
ATOM 4230 O O . GLU A 1 598 ? 91.708 -9.883 2.304 1.00 13.04 598 GLU A O 1
ATOM 4236 N N . LYS A 1 599 ? 92.468 -7.831 2.796 1.00 12.52 599 LYS A N 1
ATOM 4237 C CA . LYS A 1 599 ? 93.302 -7.765 1.605 1.00 14.13 599 LYS A CA 1
ATOM 4238 C C . LYS A 1 599 ? 94.568 -8.621 1.737 1.00 14.08 599 LYS A C 1
ATOM 4239 O O . LYS A 1 599 ? 95.177 -9.025 0.734 1.00 13.30 599 LYS A O 1
ATOM 4245 N N . VAL A 1 600 ? 94.964 -8.906 2.973 1.00 14.30 600 VAL A N 1
ATOM 4246 C CA . VAL A 1 600 ? 96.112 -9.776 3.183 1.00 13.52 600 VAL A CA 1
ATOM 4247 C C . VAL A 1 600 ? 95.676 -11.134 2.652 1.00 15.26 600 VAL A C 1
ATOM 4248 O O . VAL A 1 600 ? 96.412 -11.794 1.912 1.00 15.86 600 VAL A O 1
ATOM 4252 N N . ALA A 1 601 ? 94.463 -11.543 3.019 1.00 13.78 601 ALA A N 1
ATOM 4253 C CA . ALA A 1 601 ? 93.936 -12.820 2.569 1.00 15.02 601 ALA A CA 1
ATOM 4254 C C . ALA A 1 601 ? 93.649 -12.820 1.067 1.00 14.72 601 ALA A C 1
ATOM 4255 O O . ALA A 1 601 ? 93.859 -13.822 0.391 1.00 14.91 601 ALA A O 1
ATOM 4257 N N . ALA A 1 602 ? 93.182 -11.694 0.540 1.00 14.52 602 ALA A N 1
ATOM 4258 C CA . ALA A 1 602 ? 92.864 -11.616 -0.882 1.00 15.18 602 ALA A CA 1
ATOM 4259 C C . ALA A 1 602 ? 94.084 -11.450 -1.778 1.00 16.83 602 ALA A C 1
ATOM 4260 O O . ALA A 1 602 ? 94.156 -12.038 -2.858 1.00 17.36 602 ALA A O 1
ATOM 4262 N N . ILE A 1 603 ? 95.049 -10.659 -1.328 1.00 17.92 603 ILE A N 1
ATOM 4263 C CA . ILE A 1 603 ? 96.234 -10.402 -2.133 1.00 19.92 603 ILE A CA 1
ATOM 4264 C C . ILE A 1 603 ? 97.403 -11.341 -1.843 1.00 19.96 603 ILE A C 1
ATOM 4265 O O . ILE A 1 603 ? 97.946 -11.944 -2.768 1.00 17.30 603 ILE A O 1
ATOM 4270 N N . PHE A 1 604 ? 97.791 -11.475 -0.576 1.00 18.90 604 PHE A N 1
ATOM 4271 C CA . PHE A 1 604 ? 98.899 -12.367 -0.240 1.00 18.32 604 PHE A CA 1
ATOM 4272 C C . PHE A 1 604 ? 98.492 -13.826 -0.419 1.00 18.27 604 PHE A C 1
ATOM 4273 O O . PHE A 1 604 ? 99.139 -14.597 -1.136 1.00 17.34 604 PHE A O 1
ATOM 4281 N N . ALA A 1 605 ? 97.401 -14.204 0.233 1.00 15.61 605 ALA A N 1
ATOM 4282 C CA . ALA A 1 605 ? 96.947 -15.574 0.171 1.00 15.32 605 ALA A CA 1
ATOM 4283 C C . ALA A 1 605 ? 96.087 -15.883 -1.043 1.00 15.26 605 ALA A C 1
ATOM 4284 O O . ALA A 1 605 ? 95.765 -17.042 -1.291 1.00 16.82 605 ALA A O 1
ATOM 4286 N N . GLN A 1 606 ? 95.730 -14.852 -1.803 1.00 16.53 606 GLN A N 1
ATOM 4287 C CA . GLN A 1 606 ? 94.905 -15.019 -2.998 1.00 15.87 606 GLN A CA 1
ATOM 4288 C C . GLN A 1 606 ? 93.583 -15.761 -2.773 1.00 17.38 606 GLN A C 1
ATOM 4289 O O . GLN A 1 606 ? 93.149 -16.539 -3.623 1.00 15.06 606 GLN A O 1
ATOM 4298 N N . ARG A 1 607 ? 92.940 -15.515 -1.632 1.00 16.57 607 ARG A N 1
ATOM 4299 C CA . ARG A 1 607 ? 91.659 -16.146 -1.349 1.00 15.42 607 ARG A CA 1
ATOM 4300 C C . ARG A 1 607 ? 90.585 -15.297 -2.014 1.00 15.45 607 ARG A C 1
ATOM 4301 O O . ARG A 1 607 ? 90.789 -14.100 -2.239 1.00 12.97 607 ARG A O 1
ATOM 4309 N N . THR A 1 608 ? 89.463 -15.931 -2.345 1.00 14.29 608 THR A N 1
ATOM 4310 C CA . THR A 1 608 ? 88.331 -15.245 -2.973 1.00 16.20 608 THR A CA 1
ATOM 4311 C C . THR A 1 608 ? 87.546 -14.467 -1.912 1.00 15.95 608 THR A C 1
ATOM 4312 O O . THR A 1 608 ? 87.253 -14.995 -0.836 1.00 14.55 608 THR A O 1
ATOM 4316 N N . LEU A 1 609 ? 87.211 -13.218 -2.228 1.00 15.10 609 LEU A N 1
ATOM 4317 C CA . LEU A 1 609 ? 86.469 -12.354 -1.315 1.00 16.46 609 LEU A CA 1
ATOM 4318 C C . LEU A 1 609 ? 84.957 -12.427 -1.511 1.00 16.51 609 LEU A C 1
ATOM 4319 O O . LEU A 1 609 ? 84.202 -12.525 -0.538 1.00 17.68 609 LEU A O 1
ATOM 4324 N N . GLU A 1 610 ? 84.519 -12.384 -2.767 1.00 16.45 610 GLU A N 1
ATOM 4325 C CA . GLU A 1 610 ? 83.089 -12.401 -3.097 1.00 15.66 610 GLU A CA 1
ATOM 4326 C C . GLU A 1 610 ? 82.256 -13.449 -2.354 1.00 14.78 610 GLU A C 1
ATOM 4327 O O . GLU A 1 610 ? 82.454 -14.648 -2.530 1.00 14.36 610 GLU A O 1
ATOM 4333 N N . GLY A 1 611 ? 81.319 -12.968 -1.534 1.00 14.35 611 GLY A N 1
ATOM 4334 C CA . GLY A 1 611 ? 80.441 -13.830 -0.754 1.00 12.87 611 GLY A CA 1
ATOM 4335 C C . GLY A 1 611 ? 81.178 -14.891 0.040 1.00 13.82 611 GLY A C 1
ATOM 4336 O O . GLY A 1 611 ? 80.676 -16.009 0.201 1.00 13.83 611 GLY A O 1
ATOM 4337 N N . ASN A 1 612 ? 82.335 -14.540 0.591 1.00 11.51 612 ASN A N 1
ATOM 4338 C CA . ASN A 1 612 ? 83.140 -15.540 1.286 1.00 13.61 612 ASN A CA 1
ATOM 4339 C C . ASN A 1 612 ? 83.682 -15.091 2.644 1.00 13.79 612 ASN A C 1
ATOM 4340 O O . ASN A 1 612 ? 84.848 -15.359 2.979 1.00 14.35 612 ASN A O 1
ATOM 4345 N N . LEU A 1 613 ? 82.841 -14.440 3.446 1.00 11.27 613 LEU A N 1
ATOM 4346 C CA . LEU A 1 613 ? 83.294 -13.952 4.746 1.00 12.09 613 LEU A CA 1
ATOM 4347 C C . LEU A 1 613 ? 83.884 -15.000 5.684 1.00 11.81 613 LEU A C 1
ATOM 4348 O O . LEU A 1 613 ? 84.924 -14.764 6.292 1.00 12.72 613 LEU A O 1
ATOM 4353 N N . ALA A 1 614 ? 83.221 -16.144 5.811 1.00 11.43 614 ALA A N 1
ATOM 4354 C CA . ALA A 1 614 ? 83.691 -17.188 6.718 1.00 13.29 614 ALA A CA 1
ATOM 4355 C C . ALA A 1 614 ? 85.111 -17.664 6.435 1.00 14.74 614 ALA A C 1
ATOM 4356 O O . ALA A 1 614 ? 85.915 -17.792 7.356 1.00 15.48 614 ALA A O 1
ATOM 4358 N N . GLU A 1 615 ? 85.424 -17.925 5.171 1.00 13.30 615 GLU A N 1
ATOM 4359 C CA . GLU A 1 615 ? 86.762 -18.382 4.831 1.00 16.37 615 GLU A CA 1
ATOM 4360 C C . GLU A 1 615 ? 87.798 -17.315 5.176 1.00 14.53 615 GLU A C 1
ATOM 4361 O O . GLU A 1 615 ? 88.872 -17.631 5.671 1.00 14.18 615 GLU A O 1
ATOM 4367 N N . ILE A 1 616 ? 87.455 -16.055 4.919 1.00 14.95 616 ILE A N 1
ATOM 4368 C CA . ILE A 1 616 ? 88.347 -14.926 5.171 1.00 13.71 616 ILE A CA 1
ATOM 4369 C C . ILE A 1 616 ? 88.563 -14.707 6.672 1.00 14.89 616 ILE A C 1
ATOM 4370 O O . ILE A 1 616 ? 89.697 -14.511 7.116 1.00 16.28 616 ILE A O 1
ATOM 4375 N N . GLY A 1 617 ? 87.483 -14.734 7.448 1.00 12.70 617 GLY A N 1
ATOM 4376 C CA . GLY A 1 617 ? 87.618 -14.569 8.887 1.00 12.33 617 GLY A CA 1
ATOM 4377 C C . GLY A 1 617 ? 88.401 -15.729 9.497 1.00 12.24 617 GLY A C 1
ATOM 4378 O O . GLY A 1 617 ? 89.216 -15.546 10.408 1.00 12.31 617 GLY A O 1
ATOM 4379 N N . ASP A 1 618 ? 88.146 -16.931 8.988 1.00 12.84 618 ASP A N 1
ATOM 4380 C CA . ASP A 1 618 ? 88.810 -18.153 9.452 1.00 13.72 618 ASP A CA 1
ATOM 4381 C C . ASP A 1 618 ? 90.295 -18.099 9.153 1.00 13.81 618 ASP A C 1
ATOM 4382 O O . ASP A 1 618 ? 91.112 -18.554 9.954 1.00 13.67 618 ASP A O 1
ATOM 4387 N N . TYR A 1 619 ? 90.636 -17.549 7.991 1.00 12.88 619 TYR A N 1
ATOM 4388 C CA . TYR A 1 619 ? 92.031 -17.417 7.585 1.00 13.18 619 TYR A CA 1
ATOM 4389 C C . TYR A 1 619 ? 92.725 -16.449 8.534 1.00 14.50 619 TYR A C 1
ATOM 4390 O O . TYR A 1 619 ? 93.846 -16.698 8.998 1.00 13.34 619 TYR A O 1
ATOM 4399 N N . ILE A 1 620 ? 92.054 -15.336 8.806 1.00 13.90 620 ILE A N 1
ATOM 4400 C CA . ILE A 1 620 ? 92.589 -14.316 9.697 1.00 13.46 620 ILE A CA 1
ATOM 4401 C C . ILE A 1 620 ? 92.732 -14.878 11.123 1.00 13.54 620 ILE A C 1
ATOM 4402 O O . ILE A 1 620 ? 93.780 -14.730 11.759 1.00 10.78 620 ILE A O 1
ATOM 4407 N N . LEU A 1 621 ? 91.693 -15.533 11.627 1.00 12.96 621 LEU A N 1
ATOM 4408 C CA . LEU A 1 621 ? 91.766 -16.093 12.976 1.00 13.84 621 LEU A CA 1
ATOM 4409 C C . LEU A 1 621 ? 92.908 -17.109 13.142 1.00 14.58 621 LEU A C 1
ATOM 4410 O O . LEU A 1 621 ? 93.462 -17.270 14.224 1.00 13.16 621 LEU A O 1
ATOM 4415 N N . ASN A 1 622 ? 93.261 -17.796 12.059 1.00 18.06 622 ASN A N 1
ATOM 4416 C CA . ASN A 1 622 ? 94.321 -18.800 12.093 1.00 17.26 622 ASN A CA 1
ATOM 4417 C C . ASN A 1 622 ? 95.714 -18.342 11.678 1.00 18.53 622 ASN A C 1
ATOM 4418 O O . ASN A 1 622 ? 96.715 -18.921 12.130 1.00 17.66 622 ASN A O 1
ATOM 4423 N N . ARG A 1 623 ? 95.793 -17.301 10.849 1.00 17.65 623 ARG A N 1
ATOM 4424 C CA . ARG A 1 623 ? 97.090 -16.871 10.319 1.00 18.50 623 ARG A CA 1
ATOM 4425 C C . ARG A 1 623 ? 97.478 -15.395 10.284 1.00 17.29 623 ARG A C 1
ATOM 4426 O O . ARG A 1 623 ? 98.582 -15.066 9.844 1.00 16.66 623 ARG A O 1
ATOM 4434 N N . VAL A 1 624 ? 96.600 -14.498 10.710 1.00 15.40 624 VAL A N 1
ATOM 4435 C CA . VAL A 1 624 ? 96.971 -13.089 10.672 1.00 13.68 624 VAL A CA 1
ATOM 4436 C C . VAL A 1 624 ? 96.938 -12.453 12.047 1.00 15.92 624 VAL A C 1
ATOM 4437 O O . VAL A 1 624 ? 95.870 -12.153 12.603 1.00 15.20 624 VAL A O 1
ATOM 4441 N N . GLY A 1 625 ? 98.131 -12.250 12.599 1.00 15.56 625 GLY A N 1
ATOM 4442 C CA . GLY A 1 625 ? 98.243 -11.668 13.919 1.00 16.05 625 GLY A CA 1
ATOM 4443 C C . GLY A 1 625 ? 97.763 -10.240 13.978 1.00 18.02 625 GLY A C 1
ATOM 4444 O O . GLY A 1 625 ? 98.242 -9.393 13.228 1.00 17.85 625 GLY A O 1
ATOM 4445 N N . ALA A 1 626 ? 96.806 -9.970 14.866 1.00 16.98 626 ALA A N 1
ATOM 4446 C CA . ALA A 1 626 ? 96.278 -8.622 15.033 1.00 16.53 626 ALA A CA 1
ATOM 4447 C C . ALA A 1 626 ? 95.475 -8.497 16.322 1.00 17.37 626 ALA A C 1
ATOM 4448 O O . ALA A 1 626 ? 95.016 -9.499 16.882 1.00 15.87 626 ALA A O 1
ATOM 4450 N N . CYS A 1 627 ? 95.308 -7.261 16.783 1.00 17.22 627 CYS A N 1
ATOM 4451 C CA . CYS A 1 627 ? 94.529 -6.993 17.989 1.00 17.90 627 CYS A CA 1
ATOM 4452 C C . CYS A 1 627 ? 94.059 -5.550 18.029 1.00 16.81 627 CYS A C 1
ATOM 4453 O O . CYS A 1 627 ? 94.847 -4.619 17.871 1.00 15.36 627 CYS A O 1
ATOM 4456 N N . GLY A 1 628 ? 92.763 -5.364 18.238 1.00 15.94 628 GLY A N 1
ATOM 4457 C CA . GLY A 1 628 ? 92.254 -4.013 18.308 1.00 13.88 628 GLY A CA 1
ATOM 4458 C C . GLY A 1 628 ? 92.272 -3.543 19.745 1.00 13.11 628 GLY A C 1
ATOM 4459 O O . GLY A 1 628 ? 92.339 -4.350 20.673 1.00 12.48 628 GLY A O 1
ATOM 4460 N N . LEU A 1 629 ? 92.238 -2.233 19.924 1.00 11.81 629 LEU A N 1
ATOM 4461 C CA . LEU A 1 629 ? 92.194 -1.623 21.251 1.00 13.80 629 LEU A CA 1
ATOM 4462 C C . LEU A 1 629 ? 91.212 -0.456 21.196 1.00 12.46 629 LEU A C 1
ATOM 4463 O O . LEU A 1 629 ? 91.382 0.442 20.383 1.00 13.43 629 LEU A O 1
ATOM 4468 N N . ALA A 1 630 ? 90.175 -0.481 22.028 1.00 13.54 630 ALA A N 1
ATOM 4469 C CA . ALA A 1 630 ? 89.221 0.639 22.089 1.00 13.67 630 ALA A CA 1
ATOM 4470 C C . ALA A 1 630 ? 89.188 0.923 23.578 1.00 14.03 630 ALA A C 1
ATOM 4471 O O . ALA A 1 630 ? 88.225 0.602 24.285 1.00 13.13 630 ALA A O 1
ATOM 4473 N N . TRP A 1 631 ? 90.277 1.530 24.035 1.00 14.52 631 TRP A N 1
ATOM 4474 C CA . TRP A 1 631 ? 90.494 1.828 25.439 1.00 14.58 631 TRP A CA 1
ATOM 4475 C C . TRP A 1 631 ? 89.454 2.704 26.120 1.00 14.82 631 TRP A C 1
ATOM 4476 O O . TRP A 1 631 ? 89.296 2.639 27.337 1.00 16.22 631 TRP A O 1
ATOM 4487 N N . GLY A 1 632 ? 88.743 3.514 25.344 1.00 15.94 632 GLY A N 1
ATOM 4488 C CA . GLY A 1 632 ? 87.720 4.378 25.910 1.00 13.45 632 GLY A CA 1
ATOM 4489 C C . GLY A 1 632 ? 86.371 4.230 25.229 1.00 13.42 632 GLY A C 1
ATOM 4490 O O . GLY A 1 632 ? 85.608 5.195 25.122 1.00 11.96 632 GLY A O 1
ATOM 4491 N N . ALA A 1 633 ? 86.079 3.018 24.765 1.00 11.75 633 ALA A N 1
ATOM 4492 C CA . ALA A 1 633 ? 84.825 2.730 24.080 1.00 13.81 633 ALA A CA 1
ATOM 4493 C C . ALA A 1 633 ? 83.620 3.150 24.913 1.00 11.77 633 ALA A C 1
ATOM 4494 O O . ALA A 1 633 ? 83.518 2.825 26.101 1.00 11.35 633 ALA A O 1
ATOM 4496 N N . PHE A 1 634 ? 82.706 3.876 24.279 1.00 13.47 634 PHE A N 1
ATOM 4497 C CA . PHE A 1 634 ? 81.502 4.352 24.959 1.00 13.45 634 PHE A CA 1
ATOM 4498 C C . PHE A 1 634 ? 80.246 4.188 24.109 1.00 13.23 634 PHE A C 1
ATOM 4499 O O . PHE A 1 634 ? 79.186 3.812 24.606 1.00 13.34 634 PHE A O 1
ATOM 4507 N N . SER A 1 635 ? 80.383 4.512 22.827 1.00 14.47 635 SER A N 1
ATOM 4508 C CA . SER A 1 635 ? 79.282 4.505 21.870 1.00 15.10 635 SER A CA 1
ATOM 4509 C C . SER A 1 635 ? 78.759 3.162 21.379 1.00 15.04 635 SER A C 1
ATOM 4510 O O . SER A 1 635 ? 79.434 2.132 21.450 1.00 14.51 635 SER A O 1
ATOM 4513 N N . GLN A 1 636 ? 77.535 3.191 20.859 1.00 14.48 636 GLN A N 1
ATOM 4514 C CA . GLN A 1 636 ? 76.938 1.996 20.293 1.00 12.60 636 GLN A CA 1
ATOM 4515 C C . GLN A 1 636 ? 77.790 1.637 19.065 1.00 10.85 636 GLN A C 1
ATOM 4516 O O . GLN A 1 636 ? 78.006 0.463 18.750 1.00 11.07 636 GLN A O 1
ATOM 4522 N N . LYS A 1 637 ? 78.285 2.659 18.388 1.00 10.21 637 LYS A N 1
ATOM 4523 C CA . LYS A 1 637 ? 79.130 2.460 17.216 1.00 12.77 637 LYS A CA 1
ATOM 4524 C C . LYS A 1 637 ? 80.377 1.646 17.558 1.00 12.58 637 LYS A C 1
ATOM 4525 O O . LYS A 1 637 ? 80.829 0.818 16.755 1.00 12.16 637 LYS A O 1
ATOM 4531 N N . ALA A 1 638 ? 80.938 1.862 18.748 1.00 12.23 638 ALA A N 1
ATOM 4532 C CA . ALA A 1 638 ? 82.127 1.101 19.122 1.00 11.90 638 ALA A CA 1
ATOM 4533 C C . ALA A 1 638 ? 81.795 -0.394 19.260 1.00 12.19 638 ALA A C 1
ATOM 4534 O O . ALA A 1 638 ? 82.600 -1.249 18.879 1.00 11.51 638 ALA A O 1
ATOM 4536 N N . SER A 1 639 ? 80.617 -0.720 19.795 1.00 10.55 639 SER A N 1
ATOM 4537 C CA . SER A 1 639 ? 80.254 -2.119 19.934 1.00 10.42 639 SER A CA 1
ATOM 4538 C C . SER A 1 639 ? 80.098 -2.771 18.566 1.00 7.88 639 SER A C 1
ATOM 4539 O O . SER A 1 639 ? 80.512 -3.901 18.384 1.00 9.12 639 SER A O 1
ATOM 4542 N N . SER A 1 640 ? 79.495 -2.074 17.608 1.00 9.89 640 SER A N 1
ATOM 4543 C CA . SER A 1 640 ? 79.330 -2.653 16.279 1.00 11.27 640 SER A CA 1
ATOM 4544 C C . SER A 1 640 ? 80.681 -2.823 15.580 1.00 12.12 640 SER A C 1
ATOM 4545 O O . SER A 1 640 ? 80.930 -3.851 14.946 1.00 11.37 640 SER A O 1
ATOM 4548 N N . ILE A 1 641 ? 81.553 -1.826 15.697 1.00 10.90 641 ILE A N 1
ATOM 4549 C CA . ILE A 1 641 ? 82.868 -1.921 15.067 1.00 13.49 641 ILE A CA 1
ATOM 4550 C C . ILE A 1 641 ? 83.641 -3.120 15.627 1.00 13.47 641 ILE A C 1
ATOM 4551 O O . ILE A 1 641 ? 84.161 -3.946 14.876 1.00 13.51 641 ILE A O 1
ATOM 4556 N N . GLY A 1 642 ? 83.704 -3.210 16.952 1.00 13.99 642 GLY A N 1
ATOM 4557 C CA . GLY A 1 642 ? 84.410 -4.306 17.589 1.00 11.93 642 GLY A CA 1
ATOM 4558 C C . GLY A 1 642 ? 83.820 -5.649 17.199 1.00 13.60 642 GLY A C 1
ATOM 4559 O O . GLY A 1 642 ? 84.556 -6.607 16.952 1.00 11.32 642 GLY A O 1
ATOM 4560 N N . THR A 1 643 ? 82.489 -5.721 17.147 1.00 11.55 643 THR A N 1
ATOM 4561 C CA . THR A 1 643 ? 81.814 -6.957 16.777 1.00 12.00 643 THR A CA 1
ATOM 4562 C C . THR A 1 643 ? 82.153 -7.306 15.312 1.00 13.43 643 THR A C 1
ATOM 4563 O O . THR A 1 643 ? 82.267 -8.479 14.965 1.00 11.02 643 THR A O 1
ATOM 4567 N N . GLY A 1 644 ? 82.339 -6.284 14.471 1.00 12.62 644 GLY A N 1
ATOM 4568 C CA . GLY A 1 644 ? 82.702 -6.520 13.080 1.00 14.68 644 GLY A CA 1
ATOM 4569 C C . GLY A 1 644 ? 84.106 -7.117 12.998 1.00 14.41 644 GLY A C 1
ATOM 4570 O O . GLY A 1 644 ? 84.364 -8.028 12.208 1.00 14.26 644 GLY A O 1
ATOM 4571 N N . CYS A 1 645 ? 85.023 -6.595 13.808 1.00 14.10 645 CYS A N 1
ATOM 4572 C CA . CYS A 1 645 ? 86.382 -7.123 13.853 1.00 14.19 645 CYS A CA 1
ATOM 4573 C C . CYS A 1 645 ? 86.341 -8.586 14.277 1.00 14.72 645 CYS A C 1
ATOM 4574 O O . CYS A 1 645 ? 87.054 -9.425 13.721 1.00 15.00 645 CYS A O 1
ATOM 4577 N N . ASN A 1 646 ? 85.497 -8.880 15.264 1.00 13.36 646 ASN A N 1
ATOM 4578 C CA . ASN A 1 646 ? 85.356 -10.224 15.802 1.00 12.15 646 ASN A CA 1
ATOM 4579 C C . ASN A 1 646 ? 84.928 -11.252 14.763 1.00 13.24 646 ASN A C 1
ATOM 4580 O O . ASN A 1 646 ? 85.515 -12.337 14.686 1.00 10.58 646 ASN A O 1
ATOM 4585 N N . ILE A 1 647 ? 83.914 -10.931 13.965 1.00 10.39 647 ILE A N 1
ATOM 4586 C CA . ILE A 1 647 ? 83.463 -11.891 12.963 1.00 11.09 647 ILE A CA 1
ATOM 4587 C C . ILE A 1 647 ? 84.552 -12.148 11.910 1.00 11.68 647 ILE A C 1
ATOM 4588 O O . ILE A 1 647 ? 84.501 -13.147 11.188 1.00 12.60 647 ILE A O 1
ATOM 4593 N N . PHE A 1 648 ? 85.545 -11.265 11.817 1.00 12.70 648 PHE A N 1
ATOM 4594 C CA . PHE A 1 648 ? 86.632 -11.505 10.874 1.00 12.72 648 PHE A CA 1
ATOM 4595 C C . PHE A 1 648 ? 87.847 -12.124 11.581 1.00 14.19 648 PHE A C 1
ATOM 4596 O O . PHE A 1 648 ? 88.975 -12.048 11.095 1.00 15.59 648 PHE A O 1
ATOM 4604 N N . GLY A 1 649 ? 87.620 -12.733 12.740 1.00 13.56 649 GLY A N 1
ATOM 4605 C CA . GLY A 1 649 ? 88.715 -13.366 13.456 1.00 14.78 649 GLY A CA 1
ATOM 4606 C C . GLY A 1 649 ? 89.743 -12.436 14.071 1.00 14.93 649 GLY A C 1
ATOM 4607 O O . GLY A 1 649 ? 90.906 -12.819 14.247 1.00 15.51 649 GLY A O 1
ATOM 4608 N N . ILE A 1 650 ? 89.320 -11.218 14.400 1.00 13.71 650 ILE A N 1
ATOM 4609 C CA . ILE A 1 650 ? 90.203 -10.231 15.008 1.00 12.97 650 ILE A CA 1
ATOM 4610 C C . ILE A 1 650 ? 89.772 -9.890 16.435 1.00 12.97 650 ILE A C 1
ATOM 4611 O O . ILE A 1 650 ? 88.682 -9.347 16.658 1.00 13.82 650 ILE A O 1
ATOM 4616 N N . PRO A 1 651 ? 90.631 -10.198 17.420 1.00 13.57 651 PRO A N 1
ATOM 4617 C CA . PRO A 1 651 ? 90.347 -9.927 18.833 1.00 13.08 651 PRO A CA 1
ATOM 4618 C C . PRO A 1 651 ? 90.476 -8.445 19.151 1.00 12.97 651 PRO A C 1
ATOM 4619 O O . PRO A 1 651 ? 91.173 -7.721 18.445 1.00 12.46 651 PRO A O 1
ATOM 4623 N N . ALA A 1 652 ? 89.804 -7.996 20.208 1.00 11.06 652 ALA A N 1
ATOM 4624 C CA . ALA A 1 652 ? 89.889 -6.604 20.609 1.00 12.14 652 ALA A CA 1
ATOM 4625 C C . ALA A 1 652 ? 89.825 -6.444 22.121 1.00 11.89 652 ALA A C 1
ATOM 4626 O O . ALA A 1 652 ? 89.020 -7.093 22.784 1.00 10.42 652 ALA A O 1
ATOM 4628 N N . VAL A 1 653 ? 90.706 -5.590 22.647 1.00 13.96 653 VAL A N 1
ATOM 4629 C CA . VAL A 1 653 ? 90.765 -5.285 24.075 1.00 15.05 653 VAL A CA 1
ATOM 4630 C C . VAL A 1 653 ? 90.034 -3.959 24.267 1.00 15.56 653 VAL A C 1
ATOM 4631 O O . VAL A 1 653 ? 90.336 -2.978 23.587 1.00 17.87 653 VAL A O 1
ATOM 4635 N N . LEU A 1 654 ? 89.087 -3.918 25.193 1.00 15.32 654 LEU A N 1
ATOM 4636 C CA . LEU A 1 654 ? 88.357 -2.682 25.457 1.00 14.88 654 LEU A CA 1
ATOM 4637 C C . LEU A 1 654 ? 88.652 -2.200 26.873 1.00 14.81 654 LEU A C 1
ATOM 4638 O O . LEU A 1 654 ? 89.064 -2.988 27.726 1.00 15.17 654 LEU A O 1
ATOM 4643 N N . GLY A 1 655 ? 88.443 -0.907 27.113 1.00 14.14 655 GLY A N 1
ATOM 4644 C CA . GLY A 1 655 ? 88.672 -0.339 28.430 1.00 13.83 655 GLY A CA 1
ATOM 4645 C C . GLY A 1 655 ? 87.625 -0.840 29.407 1.00 13.26 655 GLY A C 1
ATOM 4646 O O . GLY A 1 655 ? 86.571 -1.319 28.986 1.00 12.49 655 GLY A O 1
ATOM 4647 N N . PRO A 1 656 ? 87.864 -0.709 30.719 1.00 14.15 656 PRO A N 1
ATOM 4648 C CA . PRO A 1 656 ? 86.942 -1.164 31.774 1.00 14.28 656 PRO A CA 1
ATOM 4649 C C . PRO A 1 656 ? 85.475 -0.710 31.697 1.00 13.90 656 PRO A C 1
ATOM 4650 O O . PRO A 1 656 ? 84.574 -1.481 32.043 1.00 16.44 656 PRO A O 1
ATOM 4654 N N . HIS A 1 657 ? 85.217 0.512 31.249 1.00 11.41 657 HIS A N 1
ATOM 4655 C CA . HIS A 1 657 ? 83.822 0.964 31.146 1.00 14.46 657 HIS A CA 1
ATOM 4656 C C . HIS A 1 657 ? 83.070 0.082 30.143 1.00 13.42 657 HIS A C 1
ATOM 4657 O O . HIS A 1 657 ? 81.852 -0.063 30.227 1.00 12.51 657 HIS A O 1
ATOM 4664 N N . SER A 1 658 ? 83.805 -0.516 29.205 1.00 13.47 658 SER A N 1
ATOM 4665 C CA . SER A 1 658 ? 83.202 -1.376 28.178 1.00 12.02 658 SER A CA 1
ATOM 4666 C C . SER A 1 658 ? 82.513 -2.621 28.741 1.00 13.17 658 SER A C 1
ATOM 4667 O O . SER A 1 658 ? 81.723 -3.284 28.043 1.00 10.84 658 SER A O 1
ATOM 4670 N N . SER A 1 659 ? 82.835 -2.957 29.986 1.00 10.43 659 SER A N 1
ATOM 4671 C CA . SER A 1 659 ? 82.221 -4.107 30.630 1.00 13.17 659 SER A CA 1
ATOM 4672 C C . SER A 1 659 ? 80.710 -3.848 30.694 1.00 11.94 659 SER A C 1
ATOM 4673 O O . SER A 1 659 ? 79.922 -4.774 30.852 1.00 15.04 659 SER A O 1
ATOM 4676 N N . LYS A 1 660 ? 80.324 -2.582 30.553 1.00 12.07 660 LYS A N 1
ATOM 4677 C CA . LYS A 1 660 ? 78.920 -2.178 30.601 1.00 12.77 660 LYS A CA 1
ATOM 4678 C C . LYS A 1 660 ? 78.130 -2.534 29.337 1.00 13.26 660 LYS A C 1
ATOM 4679 O O . LYS A 1 660 ? 76.912 -2.353 29.305 1.00 13.05 660 LYS A O 1
ATOM 4685 N N . TYR A 1 661 ? 78.806 -3.017 28.297 1.00 11.04 661 TYR A N 1
ATOM 4686 C CA . TYR A 1 661 ? 78.094 -3.372 27.069 1.00 13.37 661 TYR A CA 1
ATOM 4687 C C . TYR A 1 661 ? 77.247 -4.639 27.297 1.00 13.11 661 TYR A C 1
ATOM 4688 O O . TYR A 1 661 ? 76.295 -4.893 26.560 1.00 12.26 661 TYR A O 1
ATOM 4697 N N . ARG A 1 662 ? 77.634 -5.416 28.313 1.00 12.39 662 ARG A N 1
ATOM 4698 C CA . ARG A 1 662 ? 76.950 -6.635 28.766 1.00 14.31 662 ARG A CA 1
ATOM 4699 C C . ARG A 1 662 ? 77.458 -7.981 28.262 1.00 14.43 662 ARG A C 1
ATOM 4700 O O . ARG A 1 662 ? 77.175 -9.012 28.874 1.00 14.34 662 ARG A O 1
ATOM 4708 N N . ARG A 1 663 ? 78.212 -7.995 27.173 1.00 13.43 663 ARG A N 1
ATOM 4709 C CA . ARG A 1 663 ? 78.640 -9.273 26.640 1.00 12.95 663 ARG A CA 1
ATOM 4710 C C . ARG A 1 663 ? 80.073 -9.289 26.125 1.00 13.27 663 ARG A C 1
ATOM 4711 O O . ARG A 1 663 ? 80.443 -8.530 25.218 1.00 11.58 663 ARG A O 1
ATOM 4719 N N . ALA A 1 664 ? 80.879 -10.164 26.717 1.00 11.59 664 ALA A N 1
ATOM 4720 C CA . ALA A 1 664 ? 82.268 -10.316 26.300 1.00 11.38 664 ALA A CA 1
ATOM 4721 C C . ALA A 1 664 ? 82.397 -11.697 25.665 1.00 9.06 664 ALA A C 1
ATOM 4722 O O . ALA A 1 664 ? 81.562 -12.554 25.902 1.00 12.05 664 ALA A O 1
ATOM 4724 N N . LEU A 1 665 ? 83.417 -11.892 24.836 1.00 10.54 665 LEU A N 1
ATOM 4725 C CA . LEU A 1 665 ? 83.673 -13.183 24.194 1.00 12.70 665 LEU A CA 1
ATOM 4726 C C . LEU A 1 665 ? 85.037 -13.673 24.672 1.00 13.22 665 LEU A C 1
ATOM 4727 O O . LEU A 1 665 ? 86.087 -13.205 24.199 1.00 13.98 665 LEU A O 1
ATOM 4732 N N . ILE A 1 666 ? 85.011 -14.614 25.610 1.00 12.59 666 ILE A N 1
ATOM 4733 C CA . ILE A 1 666 ? 86.235 -15.150 26.208 1.00 13.29 666 ILE A CA 1
ATOM 4734 C C . ILE A 1 666 ? 86.259 -16.675 26.172 1.00 11.94 666 ILE A C 1
ATOM 4735 O O . ILE A 1 666 ? 85.254 -17.334 26.424 1.00 13.01 666 ILE A O 1
ATOM 4740 N N . ALA A 1 667 ? 87.416 -17.232 25.852 1.00 13.30 667 ALA A N 1
ATOM 4741 C CA . ALA A 1 667 ? 87.584 -18.685 25.800 1.00 13.52 667 ALA A CA 1
ATOM 4742 C C . ALA A 1 667 ? 88.098 -19.243 27.124 1.00 13.97 667 ALA A C 1
ATOM 4743 O O . ALA A 1 667 ? 88.772 -18.547 27.885 1.00 14.08 667 ALA A O 1
ATOM 4745 N N . LYS A 1 668 ? 87.792 -20.511 27.384 1.00 15.33 668 LYS A N 1
ATOM 4746 C CA . LYS A 1 668 ? 88.290 -21.174 28.586 1.00 15.17 668 LYS A CA 1
ATOM 4747 C C . LYS A 1 668 ? 89.626 -21.806 28.186 1.00 17.58 668 LYS A C 1
ATOM 4748 O O . LYS A 1 668 ? 89.668 -22.767 27.417 1.00 17.21 668 LYS A O 1
ATOM 4754 N N . THR A 1 669 ? 90.720 -21.253 28.689 1.00 17.71 669 THR A N 1
ATOM 4755 C CA . THR A 1 669 ? 92.047 -21.769 28.358 1.00 19.32 669 THR A CA 1
ATOM 4756 C C . THR A 1 669 ? 92.337 -23.140 28.971 1.00 20.58 669 THR A C 1
ATOM 4757 O O . THR A 1 669 ? 93.264 -23.824 28.551 1.00 20.93 669 THR A O 1
ATOM 4761 N N . TYR A 1 670 ? 91.547 -23.536 29.962 1.00 20.82 670 TYR A N 1
ATOM 4762 C CA . TYR A 1 670 ? 91.758 -24.810 30.642 1.00 22.50 670 TYR A CA 1
ATOM 4763 C C . TYR A 1 670 ? 90.961 -26.001 30.108 1.00 23.13 670 TYR A C 1
ATOM 4764 O O . TYR A 1 670 ? 91.060 -27.108 30.650 1.00 22.26 670 TYR A O 1
ATOM 4773 N N . GLU A 1 671 ? 90.187 -25.792 29.046 1.00 22.17 671 GLU A N 1
ATOM 4774 C CA . GLU A 1 671 ? 89.389 -26.876 28.483 1.00 23.21 671 GLU A CA 1
ATOM 4775 C C . GLU A 1 671 ? 90.007 -27.316 27.153 1.00 23.18 671 GLU A C 1
ATOM 4776 O O . GLU A 1 671 ? 89.893 -26.629 26.139 1.00 22.39 671 GLU A O 1
ATOM 4782 N N . GLU A 1 672 ? 90.664 -28.472 27.184 1.00 24.48 672 GLU A N 1
ATOM 4783 C CA . GLU A 1 672 ? 91.343 -29.055 26.028 1.00 24.85 672 GLU A CA 1
ATOM 4784 C C . GLU A 1 672 ? 90.562 -29.088 24.720 1.00 22.84 672 GLU A C 1
ATOM 4785 O O . GLU A 1 672 ? 91.081 -28.699 23.680 1.00 22.92 672 GLU A O 1
ATOM 4791 N N . ASP A 1 673 ? 89.322 -29.550 24.765 1.00 22.55 673 ASP A N 1
ATOM 4792 C CA . ASP A 1 673 ? 88.538 -29.657 23.550 1.00 24.49 673 ASP A CA 1
ATOM 4793 C C . ASP A 1 673 ? 88.029 -28.344 22.957 1.00 23.30 673 ASP A C 1
ATOM 4794 O O . ASP A 1 673 ? 87.306 -28.355 21.967 1.00 23.76 673 ASP A O 1
ATOM 4799 N N . LYS A 1 674 ? 88.405 -27.218 23.555 1.00 20.86 674 LYS A N 1
ATOM 4800 C CA . LYS A 1 674 ? 88.012 -25.915 23.019 1.00 19.94 674 LYS A CA 1
ATOM 4801 C C . LYS A 1 674 ? 89.127 -25.460 22.081 1.00 18.12 674 LYS A C 1
ATOM 4802 O O . LYS A 1 674 ? 88.999 -24.466 21.369 1.00 17.68 674 LYS A O 1
ATOM 4808 N N . TRP A 1 675 ? 90.228 -26.200 22.072 1.00 19.59 675 TRP A N 1
ATOM 4809 C CA . TRP A 1 675 ? 91.359 -25.804 21.246 1.00 19.04 675 TRP A CA 1
ATOM 4810 C C . TRP A 1 675 ? 91.809 -26.798 20.183 1.00 19.76 675 TRP A C 1
ATOM 4811 O O . TRP A 1 675 ? 92.980 -27.197 20.117 1.00 19.78 675 TRP A O 1
ATOM 4822 N N . LYS A 1 676 ? 90.862 -27.166 19.334 1.00 20.71 676 LYS A N 1
ATOM 4823 C CA . LYS A 1 676 ? 91.110 -28.087 18.237 1.00 21.02 676 LYS A CA 1
ATOM 4824 C C . LYS A 1 676 ? 90.459 -27.565 16.962 1.00 21.51 676 LYS A C 1
ATOM 4825 O O . LYS A 1 676 ? 89.358 -27.007 16.987 1.00 21.58 676 LYS A O 1
ATOM 4831 N N . VAL A 1 677 ? 91.169 -27.724 15.851 1.00 21.17 677 VAL A N 1
ATOM 4832 C CA . VAL A 1 677 ? 90.693 -27.288 14.547 1.00 20.14 677 VAL A CA 1
ATOM 4833 C C . VAL A 1 677 ? 90.934 -28.453 13.579 1.00 21.92 677 VAL A C 1
ATOM 4834 O O . VAL A 1 677 ? 91.365 -29.533 13.993 1.00 23.19 677 VAL A O 1
ATOM 4838 N N . TYR A 1 678 ? 90.669 -28.245 12.295 1.00 20.58 678 TYR A N 1
ATOM 4839 C CA . TYR A 1 678 ? 90.919 -29.306 11.325 1.00 19.77 678 TYR A CA 1
ATOM 4840 C C . TYR A 1 678 ? 92.134 -28.957 10.505 1.00 18.96 678 TYR A C 1
ATOM 4841 O O . TYR A 1 678 ? 92.523 -27.797 10.417 1.00 18.37 678 TYR A O 1
ATOM 4850 N N . ASP A 1 679 ? 92.749 -29.972 9.913 1.00 20.61 679 ASP A N 1
ATOM 4851 C CA . ASP A 1 679 ? 93.879 -29.734 9.031 1.00 21.51 679 ASP A CA 1
ATOM 4852 C C . ASP A 1 679 ? 93.209 -29.918 7.682 1.00 21.30 679 ASP A C 1
ATOM 4853 O O . ASP A 1 679 ? 92.777 -31.026 7.350 1.00 22.32 679 ASP A O 1
ATOM 4858 N N . ALA A 1 680 ? 93.092 -28.838 6.920 1.00 21.30 680 ALA A N 1
ATOM 4859 C CA . ALA A 1 680 ? 92.434 -28.898 5.620 1.00 22.04 680 ALA A CA 1
ATOM 4860 C C . ALA A 1 680 ? 93.086 -29.906 4.668 1.00 23.16 680 ALA A C 1
ATOM 4861 O O . ALA A 1 680 ? 92.464 -30.333 3.694 1.00 23.50 680 ALA A O 1
ATOM 4863 N N . ARG A 1 681 ? 94.333 -30.280 4.946 1.00 23.95 681 ARG A N 1
ATOM 4864 C CA . ARG A 1 681 ? 95.031 -31.253 4.105 1.00 26.48 681 ARG A CA 1
ATOM 4865 C C . ARG A 1 681 ? 94.375 -32.626 4.165 1.00 27.43 681 ARG A C 1
ATOM 4866 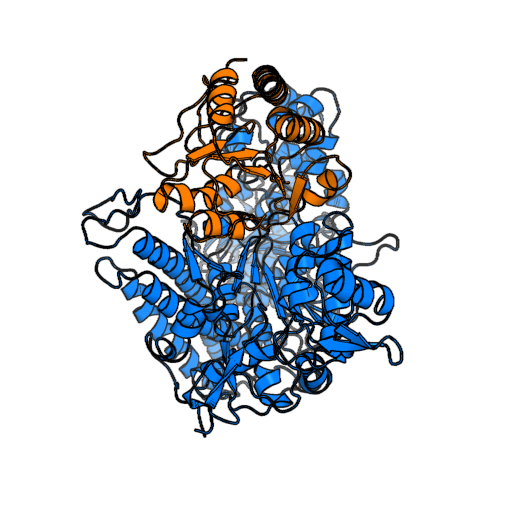O O . ARG A 1 681 ? 94.288 -33.322 3.149 1.00 28.43 681 ARG A O 1
ATOM 4874 N N . ASN A 1 682 ? 93.907 -33.014 5.348 1.00 27.40 682 ASN A N 1
ATOM 4875 C CA . ASN A 1 682 ? 93.327 -34.346 5.509 1.00 29.00 682 ASN A CA 1
ATOM 4876 C C . ASN A 1 682 ? 91.997 -34.473 6.243 1.00 28.37 682 ASN A C 1
ATOM 4877 O O . ASN A 1 682 ? 91.418 -35.556 6.282 1.00 30.36 682 ASN A O 1
ATOM 4882 N N . GLY A 1 683 ? 91.517 -33.390 6.837 1.00 28.25 683 GLY A N 1
ATOM 4883 C CA . GLY A 1 683 ? 90.254 -33.464 7.544 1.00 26.81 683 GLY A CA 1
ATOM 4884 C C . GLY A 1 683 ? 90.400 -33.962 8.972 1.00 25.83 683 GLY A C 1
ATOM 4885 O O . GLY A 1 683 ? 89.412 -34.060 9.692 1.00 25.02 683 GLY A O 1
ATOM 4886 N N . GLN A 1 684 ? 91.627 -34.272 9.383 1.00 25.83 684 GLN A N 1
ATOM 4887 C CA . GLN A 1 684 ? 91.887 -34.757 10.739 1.00 26.62 684 GLN A CA 1
ATOM 4888 C C . GLN A 1 684 ? 91.865 -33.606 11.734 1.00 27.12 684 GLN A C 1
ATOM 4889 O O . GLN A 1 684 ? 92.237 -32.475 11.403 1.00 26.37 684 GLN A O 1
ATOM 4895 N N . GLU A 1 685 ? 91.442 -33.886 12.960 1.00 27.12 685 GLU A N 1
ATOM 4896 C CA . GLU A 1 685 ? 91.455 -32.839 13.962 1.00 29.70 685 GLU A CA 1
ATOM 4897 C C . GLU A 1 685 ? 92.901 -32.638 14.408 1.00 29.47 685 GLU A C 1
ATOM 4898 O O . GLU A 1 685 ? 93.711 -33.577 14.396 1.00 29.96 685 GLU A O 1
ATOM 4904 N N . MET A 1 686 ? 93.230 -31.402 14.768 1.00 27.63 686 MET A N 1
ATOM 4905 C CA . MET A 1 686 ? 94.567 -31.060 15.225 1.00 24.98 686 MET A CA 1
ATOM 4906 C C . MET A 1 686 ? 94.450 -30.035 16.345 1.00 24.62 686 MET A C 1
ATOM 4907 O O . MET A 1 686 ? 93.525 -29.225 16.365 1.00 24.65 686 MET A O 1
ATOM 4912 N N . PRO A 1 687 ? 95.373 -30.074 17.313 1.00 24.10 687 PRO A N 1
ATOM 4913 C CA . PRO A 1 687 ? 95.297 -29.101 18.401 1.00 23.12 687 PRO A CA 1
ATOM 4914 C C . PRO A 1 687 ? 95.960 -27.782 18.036 1.00 22.44 687 PRO A C 1
ATOM 4915 O O . PRO A 1 687 ? 96.897 -27.742 17.230 1.00 22.09 687 PRO A O 1
ATOM 4919 N N . ILE A 1 688 ? 95.449 -26.697 18.608 1.00 20.64 688 ILE A N 1
ATOM 4920 C CA . ILE A 1 688 ? 96.026 -25.382 18.396 1.00 18.68 688 ILE A CA 1
ATOM 4921 C C . ILE A 1 688 ? 96.284 -24.773 19.758 1.00 19.48 688 ILE A C 1
ATOM 4922 O O . ILE A 1 688 ? 95.627 -25.115 20.741 1.00 18.26 688 ILE A O 1
ATOM 4927 N N . PRO A 1 689 ? 97.259 -23.863 19.834 1.00 19.88 689 PRO A N 1
ATOM 4928 C CA . PRO A 1 689 ? 97.577 -23.208 21.102 1.00 20.11 689 PRO A CA 1
ATOM 4929 C C . PRO A 1 689 ? 96.393 -22.323 21.502 1.00 21.81 689 PRO A C 1
ATOM 4930 O O . PRO A 1 689 ? 95.513 -22.036 20.683 1.00 21.90 689 PRO A O 1
ATOM 4934 N N . PRO A 1 690 ? 96.344 -21.890 22.768 1.00 21.49 690 PRO A N 1
ATOM 4935 C CA . PRO A 1 690 ? 95.222 -21.043 23.177 1.00 21.24 690 PRO A CA 1
ATOM 4936 C C . PRO A 1 690 ? 95.439 -19.585 22.748 1.00 19.01 690 PRO A C 1
ATOM 4937 O O . PRO A 1 690 ? 95.609 -18.715 23.589 1.00 18.42 690 PRO A O 1
ATOM 4941 N N . ALA A 1 691 ? 95.415 -19.323 21.442 1.00 19.10 691 ALA A N 1
ATOM 4942 C CA . ALA A 1 691 ? 95.647 -17.965 20.947 1.00 19.20 691 ALA A CA 1
ATOM 4943 C C . ALA A 1 691 ? 94.844 -17.595 19.695 1.00 18.17 691 ALA A C 1
ATOM 4944 O O . ALA A 1 691 ? 94.869 -18.304 18.691 1.00 17.03 691 ALA A O 1
ATOM 4946 N N . PRO A 1 692 ? 94.108 -16.474 19.745 1.00 18.17 692 PRO A N 1
ATOM 4947 C CA . PRO A 1 692 ? 94.017 -15.590 20.910 1.00 17.97 692 PRO A CA 1
ATOM 4948 C C . PRO A 1 692 ? 93.076 -16.233 21.950 1.00 17.87 692 PRO A C 1
ATOM 4949 O O . PRO A 1 692 ? 92.272 -17.094 21.610 1.00 18.44 692 PRO A O 1
ATOM 4953 N N . GLU A 1 693 ? 93.177 -15.819 23.207 1.00 16.75 693 GLU A N 1
ATOM 4954 C CA . GLU A 1 693 ? 92.354 -16.398 24.259 1.00 16.05 693 GLU A CA 1
ATOM 4955 C C . GLU A 1 693 ? 90.994 -15.724 24.439 1.00 15.37 693 GLU A C 1
ATOM 4956 O O . GLU A 1 693 ? 90.226 -16.120 25.305 1.00 14.07 693 GLU A O 1
ATOM 4962 N N . PHE A 1 694 ? 90.707 -14.724 23.604 1.00 15.01 694 PHE A N 1
ATOM 4963 C CA . PHE A 1 694 ? 89.441 -13.988 23.643 1.00 16.09 694 PHE A CA 1
ATOM 4964 C C . PHE A 1 694 ? 89.238 -13.289 22.297 1.00 16.30 694 PHE A C 1
ATOM 4965 O O . PHE A 1 694 ? 90.147 -13.255 21.459 1.00 16.05 694 PHE A O 1
ATOM 4973 N N . LEU A 1 695 ? 88.041 -12.750 22.084 1.00 13.98 695 LEU A N 1
ATOM 4974 C CA . LEU A 1 695 ? 87.774 -11.989 20.877 1.00 12.49 695 LEU A CA 1
ATOM 4975 C C . LEU A 1 695 ? 87.361 -10.596 21.309 1.00 12.32 695 LEU A C 1
ATOM 4976 O O . LEU A 1 695 ? 87.662 -9.622 20.630 1.00 12.52 695 LEU A O 1
ATOM 4981 N N . LEU A 1 696 ? 86.680 -10.503 22.451 1.00 11.92 696 LEU A N 1
ATOM 4982 C CA . LEU A 1 696 ? 86.241 -9.211 22.982 1.00 10.87 696 LEU A CA 1
ATOM 4983 C C . LEU A 1 696 ? 86.237 -9.273 24.504 1.00 10.35 696 LEU A C 1
ATOM 4984 O O . LEU A 1 696 ? 85.405 -9.959 25.107 1.00 10.95 696 LEU A O 1
ATOM 4989 N N . THR A 1 697 ? 87.176 -8.558 25.115 1.00 12.76 697 THR A N 1
ATOM 4990 C CA . THR A 1 697 ? 87.310 -8.530 26.563 1.00 13.65 697 THR A CA 1
ATOM 4991 C C . THR A 1 697 ? 87.708 -7.141 27.043 1.00 12.44 697 THR A C 1
ATOM 4992 O O . THR A 1 697 ? 87.979 -6.247 26.241 1.00 14.59 697 THR A O 1
ATOM 4996 N N . THR A 1 698 ? 87.722 -6.942 28.351 1.00 11.50 698 THR A N 1
ATOM 4997 C CA . THR A 1 698 ? 88.130 -5.651 28.878 1.00 10.90 698 THR A CA 1
ATOM 4998 C C . THR A 1 698 ? 89.420 -5.831 29.666 1.00 11.67 698 THR A C 1
ATOM 4999 O O . THR A 1 698 ? 89.698 -6.910 30.182 1.00 12.95 698 THR A O 1
ATOM 5003 N N . ALA A 1 699 ? 90.213 -4.773 29.737 1.00 12.56 699 ALA A N 1
ATOM 5004 C CA . ALA A 1 699 ? 91.434 -4.791 30.523 1.00 15.23 699 ALA A CA 1
ATOM 5005 C C . ALA A 1 699 ? 91.185 -3.638 31.487 1.00 15.37 699 ALA A C 1
ATOM 5006 O O . ALA A 1 699 ? 90.397 -2.732 31.177 1.00 17.24 699 ALA A O 1
ATOM 5008 N N . GLU A 1 700 ? 91.818 -3.660 32.654 1.00 15.49 700 GLU A N 1
ATOM 5009 C CA . GLU A 1 700 ? 91.599 -2.582 33.628 1.00 14.99 700 GLU A CA 1
ATOM 5010 C C . GLU A 1 700 ? 92.531 -1.385 33.496 1.00 13.38 700 GLU A C 1
ATOM 5011 O O . GLU A 1 700 ? 92.092 -0.238 33.612 1.00 14.39 700 GLU A O 1
ATOM 5017 N N . THR A 1 701 ? 93.821 -1.645 33.296 1.00 11.88 701 THR A N 1
ATOM 5018 C CA . THR A 1 701 ? 94.791 -0.566 33.166 1.00 12.59 701 THR A CA 1
ATOM 5019 C C . THR A 1 701 ? 95.566 -0.701 31.865 1.00 11.87 701 THR A C 1
ATOM 5020 O O . THR A 1 701 ? 95.613 -1.779 31.263 1.00 10.85 701 THR A O 1
ATOM 5024 N N . TRP A 1 702 ? 96.177 0.393 31.428 1.00 11.89 702 TRP A N 1
ATOM 5025 C CA . TRP A 1 702 ? 96.919 0.352 30.173 1.00 13.46 702 TRP A CA 1
ATOM 5026 C C . TRP A 1 702 ? 98.130 -0.554 30.283 1.00 12.71 702 TRP A C 1
ATOM 5027 O O . TRP A 1 702 ? 98.569 -1.129 29.288 1.00 13.66 702 TRP A O 1
ATOM 5038 N N . GLN A 1 703 ? 98.661 -0.699 31.494 1.00 13.54 703 GLN A N 1
ATOM 5039 C CA . GLN A 1 703 ? 99.820 -1.556 31.688 1.00 15.99 703 GLN A CA 1
ATOM 5040 C C . GLN A 1 703 ? 99.412 -3.000 31.486 1.00 15.93 703 GLN A C 1
ATOM 5041 O O . GLN A 1 703 ? 100.204 -3.807 30.991 1.00 16.79 703 GLN A O 1
ATOM 5047 N N . GLU A 1 704 ? 98.183 -3.339 31.874 1.00 14.06 704 GLU A N 1
ATOM 5048 C CA . GLU A 1 704 ? 97.714 -4.699 31.675 1.00 13.65 704 GLU A CA 1
ATOM 5049 C C . GLU A 1 704 ? 97.424 -4.925 30.196 1.00 12.89 704 GLU A C 1
ATOM 5050 O O . GLU A 1 704 ? 97.758 -5.964 29.643 1.00 15.19 704 GLU A O 1
ATOM 5056 N N . ALA A 1 705 ? 96.798 -3.942 29.563 1.00 13.64 705 ALA A N 1
ATOM 5057 C CA . ALA A 1 705 ? 96.434 -4.035 28.149 1.00 15.09 705 ALA A CA 1
ATOM 5058 C C . ALA A 1 705 ? 97.584 -4.375 27.195 1.00 14.86 705 ALA A C 1
ATOM 5059 O O . ALA A 1 705 ? 97.421 -5.188 26.288 1.00 17.49 705 ALA A O 1
ATOM 5061 N N . ILE A 1 706 ? 98.743 -3.761 27.400 1.00 16.57 706 ILE A N 1
ATOM 5062 C CA . ILE A 1 706 ? 99.885 -3.989 26.517 1.00 14.89 706 ILE A CA 1
ATOM 5063 C C . ILE A 1 706 ? 100.256 -5.465 26.350 1.00 15.70 706 ILE A C 1
ATOM 5064 O O . ILE A 1 706 ? 100.153 -6.004 25.246 1.00 15.13 706 ILE A O 1
ATOM 5069 N N . PRO A 1 707 ? 100.690 -6.143 27.430 1.00 16.38 707 PRO A N 1
ATOM 5070 C CA . PRO A 1 707 ? 101.034 -7.555 27.250 1.00 15.79 707 PRO A CA 1
ATOM 5071 C C . PRO A 1 707 ? 99.873 -8.397 26.731 1.00 16.47 707 PRO A C 1
ATOM 5072 O O . PRO A 1 707 ? 100.093 -9.375 26.024 1.00 14.12 707 PRO A O 1
ATOM 5076 N N . MET A 1 708 ? 98.641 -8.026 27.084 1.00 15.20 708 MET A N 1
ATOM 5077 C CA . MET A 1 708 ? 97.480 -8.773 26.623 1.00 16.26 708 MET A CA 1
ATOM 5078 C C . MET A 1 708 ? 97.373 -8.664 25.103 1.00 16.56 708 MET A C 1
ATOM 5079 O O . MET A 1 708 ? 97.105 -9.659 24.419 1.00 16.43 708 MET A O 1
ATOM 5084 N N . MET A 1 709 ? 97.586 -7.458 24.579 1.00 14.63 709 MET A N 1
ATOM 5085 C CA . MET A 1 709 ? 97.516 -7.234 23.143 1.00 15.52 709 MET A CA 1
ATOM 5086 C C . MET A 1 709 ? 98.618 -7.983 22.395 1.00 16.16 709 MET A C 1
ATOM 5087 O O . MET A 1 709 ? 98.367 -8.572 21.341 1.00 14.11 709 MET A O 1
ATOM 5092 N N . ALA A 1 710 ? 99.833 -7.967 22.944 1.00 16.70 710 ALA A N 1
ATOM 5093 C CA . ALA A 1 710 ? 100.970 -8.649 22.317 1.00 17.17 710 ALA A CA 1
ATOM 5094 C C . ALA A 1 710 ? 100.682 -10.149 22.201 1.00 19.32 710 ALA A C 1
ATOM 5095 O O . ALA A 1 710 ? 100.850 -10.757 21.133 1.00 18.53 710 ALA A O 1
ATOM 5097 N N . LYS A 1 711 ? 100.238 -10.741 23.307 1.00 17.49 711 LYS A N 1
ATOM 5098 C CA . LYS A 1 711 ? 99.904 -12.155 23.348 1.00 18.48 711 LYS A CA 1
ATOM 5099 C C . LYS A 1 711 ? 98.764 -12.447 22.367 1.00 18.41 711 LYS A C 1
ATOM 5100 O O . LYS A 1 711 ? 98.770 -13.473 21.684 1.00 18.34 711 LYS A O 1
ATOM 5106 N N . ALA A 1 712 ? 97.793 -11.540 22.299 1.00 17.21 712 ALA A N 1
ATOM 5107 C CA . ALA A 1 712 ? 96.649 -11.710 21.407 1.00 17.78 712 ALA A CA 1
ATOM 5108 C C . ALA A 1 712 ? 97.017 -11.823 19.929 1.00 17.65 712 ALA A C 1
ATOM 5109 O O . ALA A 1 712 ? 96.198 -12.275 19.128 1.00 19.69 712 ALA A O 1
ATOM 5111 N N . CYS A 1 713 ? 98.237 -11.427 19.570 1.00 18.17 713 CYS A N 1
ATOM 5112 C CA . CYS A 1 713 ? 98.693 -11.503 18.179 1.00 20.34 713 CYS A CA 1
ATOM 5113 C C . CYS A 1 713 ? 99.297 -12.867 17.784 1.00 20.48 713 CYS A C 1
ATOM 5114 O O . CYS A 1 713 ? 99.520 -13.137 16.599 1.00 19.31 713 CYS A O 1
ATOM 5117 N N . ILE A 1 714 ? 99.558 -13.723 18.769 1.00 19.97 714 ILE A N 1
ATOM 5118 C CA . ILE A 1 714 ? 100.118 -15.045 18.491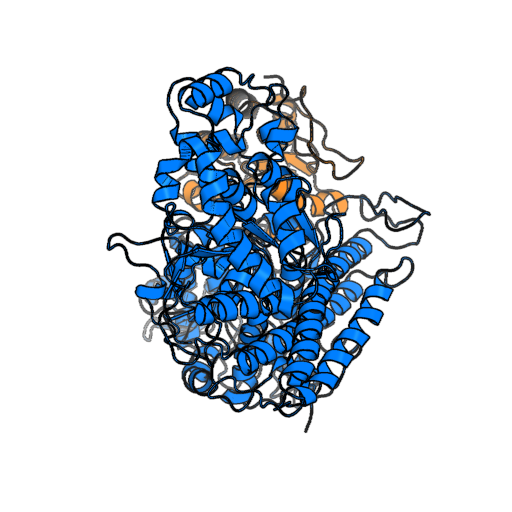 1.00 19.95 714 ILE A CA 1
ATOM 5119 C C . ILE A 1 714 ? 99.097 -15.836 17.682 1.00 18.55 714 ILE A C 1
ATOM 5120 O O . ILE A 1 714 ? 97.911 -15.829 18.009 1.00 17.76 714 ILE A O 1
ATOM 5125 N N . ARG A 1 715 ? 99.549 -16.491 16.612 1.00 17.65 715 ARG A N 1
ATOM 5126 C CA . ARG A 1 715 ? 98.647 -17.281 15.767 1.00 17.28 715 ARG A CA 1
ATOM 5127 C C . ARG A 1 715 ? 99.154 -18.705 15.542 1.00 18.47 715 ARG A C 1
ATOM 5128 O O . ARG A 1 715 ? 100.363 -18.948 15.471 1.00 17.04 715 ARG A O 1
ATOM 5136 N N . PRO A 1 716 ? 98.226 -19.667 15.437 1.00 19.04 716 PRO A N 1
ATOM 5137 C CA . PRO A 1 716 ? 98.542 -21.080 15.216 1.00 21.29 716 PRO A CA 1
ATOM 5138 C C . PRO A 1 716 ? 99.557 -21.326 14.092 1.00 22.39 716 PRO A C 1
ATOM 5139 O O . PRO A 1 716 ? 100.429 -22.189 14.218 1.00 23.14 716 PRO A O 1
ATOM 5143 N N . SER A 1 717 ? 99.451 -20.563 13.004 1.00 22.84 717 SER A N 1
ATOM 5144 C CA . SER A 1 717 ? 100.352 -20.732 11.864 1.00 22.60 717 SER A CA 1
ATOM 5145 C C . SER A 1 717 ? 101.643 -19.929 11.869 1.00 22.22 717 SER A C 1
ATOM 5146 O O . SER A 1 717 ? 102.308 -19.828 10.833 1.00 22.53 717 SER A O 1
ATOM 5149 N N . ASP A 1 718 ? 102.009 -19.343 13.006 1.00 21.20 718 ASP A N 1
ATOM 5150 C CA . ASP A 1 718 ? 103.271 -18.612 13.056 1.00 21.87 718 ASP A CA 1
ATOM 5151 C C . ASP A 1 718 ? 104.363 -19.598 12.642 1.00 21.33 718 ASP A C 1
ATOM 5152 O O . ASP A 1 718 ? 104.270 -20.786 12.954 1.00 20.05 718 ASP A O 1
ATOM 5157 N N . ASN A 1 719 ? 105.385 -19.128 11.936 1.00 20.72 719 ASN A N 1
ATOM 5158 C CA . ASN A 1 719 ? 106.477 -20.029 11.589 1.00 21.92 719 ASN A CA 1
ATOM 5159 C C . ASN A 1 719 ? 107.393 -19.937 12.810 1.00 22.49 719 ASN A C 1
ATOM 5160 O O . ASN A 1 719 ? 107.086 -19.200 13.752 1.00 23.32 719 ASN A O 1
ATOM 5165 N N . SER A 1 720 ? 108.506 -20.659 12.816 1.00 21.08 720 SER A N 1
ATOM 5166 C CA . SER A 1 720 ? 109.390 -20.636 13.976 1.00 21.88 720 SER A CA 1
ATOM 5167 C C . SER A 1 720 ? 109.983 -19.275 14.351 1.00 21.04 720 SER A C 1
ATOM 5168 O O . SER A 1 720 ? 109.996 -18.910 15.531 1.00 20.72 720 SER A O 1
ATOM 5171 N N . MET A 1 721 ? 110.472 -18.525 13.366 1.00 21.13 721 MET A N 1
ATOM 5172 C CA . MET A 1 721 ? 111.047 -17.211 13.647 1.00 21.91 721 MET A CA 1
ATOM 5173 C C . MET A 1 721 ? 109.972 -16.247 14.136 1.00 21.48 721 MET A C 1
ATOM 5174 O O . MET A 1 721 ? 110.206 -15.446 15.045 1.00 22.07 721 MET A O 1
ATOM 5179 N N . GLY A 1 722 ? 108.796 -16.334 13.520 1.00 20.12 722 GLY A N 1
ATOM 5180 C CA . GLY A 1 722 ? 107.684 -15.478 13.886 1.00 19.81 722 GLY A CA 1
ATOM 5181 C C . GLY A 1 722 ? 107.263 -15.702 15.319 1.00 18.13 722 GLY A C 1
ATOM 5182 O O . GLY A 1 722 ? 107.143 -14.752 16.077 1.00 18.17 722 GLY A O 1
ATOM 5183 N N . ARG A 1 723 ? 107.038 -16.960 15.686 1.00 19.53 723 ARG A N 1
ATOM 5184 C CA . ARG A 1 723 ? 106.647 -17.295 17.045 1.00 20.76 723 ARG A CA 1
ATOM 5185 C C . ARG A 1 723 ? 107.687 -16.823 18.053 1.00 20.89 723 ARG A C 1
ATOM 5186 O O . ARG A 1 723 ? 107.343 -16.249 19.085 1.00 20.84 723 ARG A O 1
ATOM 5194 N N . ALA A 1 724 ? 108.960 -17.071 17.758 1.00 22.68 724 ALA A N 1
ATOM 5195 C CA . ALA A 1 724 ? 110.037 -16.664 18.648 1.00 22.87 724 ALA A CA 1
ATOM 5196 C C . ALA A 1 724 ? 109.941 -15.165 18.895 1.00 23.06 724 ALA A C 1
ATOM 5197 O O . ALA A 1 724 ? 110.057 -14.699 20.031 1.00 23.73 724 ALA A O 1
ATOM 5199 N N . ILE A 1 725 ? 109.714 -14.417 17.818 1.00 23.12 725 ILE A N 1
ATOM 5200 C CA . ILE A 1 725 ? 109.597 -12.961 17.887 1.00 21.58 725 ILE A CA 1
ATOM 5201 C C . ILE A 1 725 ? 108.365 -12.528 18.695 1.00 22.01 725 ILE A C 1
ATOM 5202 O O . ILE A 1 725 ? 108.453 -11.661 19.578 1.00 20.77 725 ILE A O 1
ATOM 5207 N N . LYS A 1 726 ? 107.217 -13.125 18.409 1.00 20.36 726 LYS A N 1
ATOM 5208 C CA . LYS A 1 726 ? 106.023 -12.757 19.161 1.00 20.61 726 LYS A CA 1
ATOM 5209 C C . LYS A 1 726 ? 106.201 -13.107 20.639 1.00 20.41 726 LYS A C 1
ATOM 5210 O O . LYS A 1 726 ? 105.846 -12.325 21.524 1.00 21.44 726 LYS A O 1
ATOM 5216 N N . LEU A 1 727 ? 106.761 -14.278 20.912 1.00 21.36 727 LEU A N 1
ATOM 5217 C CA . LEU A 1 727 ? 106.978 -14.677 22.297 1.00 22.19 727 LEU A CA 1
ATOM 5218 C C . LEU A 1 727 ? 107.955 -13.724 22.976 1.00 22.01 727 LEU A C 1
ATOM 5219 O O . LEU A 1 727 ? 107.837 -13.448 24.172 1.00 24.14 727 LEU A O 1
ATOM 5224 N N . THR A 1 728 ? 108.910 -13.202 22.216 1.00 23.21 728 THR A N 1
ATOM 5225 C CA . THR A 1 728 ? 109.877 -12.282 22.793 1.00 21.22 728 THR A CA 1
ATOM 5226 C C . THR A 1 728 ? 109.157 -11.044 23.305 1.00 21.44 728 THR A C 1
ATOM 5227 O O . THR A 1 728 ? 109.229 -10.727 24.493 1.00 20.92 728 THR A O 1
ATOM 5231 N N . HIS A 1 729 ? 108.447 -10.350 22.416 1.00 21.08 729 HIS A N 1
ATOM 5232 C CA . HIS A 1 729 ? 107.739 -9.135 22.804 1.00 20.02 729 HIS A CA 1
ATOM 5233 C C . HIS A 1 729 ? 106.752 -9.354 23.940 1.00 18.66 729 HIS A C 1
ATOM 5234 O O . HIS A 1 729 ? 106.742 -8.593 24.893 1.00 19.37 729 HIS A O 1
ATOM 5241 N N . TRP A 1 730 ? 105.923 -10.389 23.838 1.00 19.00 730 TRP A N 1
ATOM 5242 C CA . TRP A 1 730 ? 104.941 -10.666 24.881 1.00 19.70 730 TRP A CA 1
ATOM 5243 C C . TRP A 1 730 ? 105.585 -10.959 26.233 1.00 19.08 730 TRP A C 1
ATOM 5244 O O . TRP A 1 730 ? 105.254 -10.318 27.232 1.00 16.97 730 TRP A O 1
ATOM 5255 N N . MET A 1 731 ? 106.495 -11.931 26.266 1.00 18.65 731 MET A N 1
ATOM 5256 C CA . MET A 1 731 ? 107.157 -12.277 27.518 1.00 19.98 731 MET A CA 1
ATOM 5257 C C . MET A 1 731 ? 107.880 -11.071 28.101 1.00 19.15 731 MET A C 1
ATOM 5258 O O . MET A 1 731 ? 107.867 -10.871 29.319 1.00 19.14 731 MET A O 1
ATOM 5263 N N . GLU A 1 732 ? 108.497 -10.255 27.247 1.00 18.71 732 GLU A N 1
ATOM 5264 C CA . GLU A 1 732 ? 109.195 -9.072 27.752 1.00 19.13 732 GLU A CA 1
ATOM 5265 C C . GLU A 1 732 ? 108.215 -8.026 28.283 1.00 17.79 732 GLU A C 1
ATOM 5266 O O . GLU A 1 732 ? 108.450 -7.420 29.322 1.00 16.27 732 GLU A O 1
ATOM 5272 N N . LEU A 1 733 ? 107.125 -7.800 27.556 1.00 19.62 733 LEU A N 1
ATOM 5273 C CA . LEU A 1 733 ? 106.141 -6.807 27.976 1.00 19.38 733 LEU A CA 1
ATOM 5274 C C . LEU A 1 733 ? 105.426 -7.246 29.247 1.00 17.80 733 LEU A C 1
ATOM 5275 O O . LEU A 1 733 ? 105.025 -6.417 30.063 1.00 18.13 733 LEU A O 1
ATOM 5280 N N . HIS A 1 734 ? 105.251 -8.552 29.406 1.00 17.58 734 HIS A N 1
ATOM 5281 C CA . HIS A 1 734 ? 104.594 -9.074 30.594 1.00 17.85 734 HIS A CA 1
ATOM 5282 C C . HIS A 1 734 ? 105.475 -8.820 31.815 1.00 18.60 734 HIS A C 1
ATOM 5283 O O . HIS A 1 734 ? 104.985 -8.486 32.890 1.00 17.79 734 HIS A O 1
ATOM 5290 N N . LYS A 1 735 ? 106.783 -8.985 31.641 1.00 17.64 735 LYS A N 1
ATOM 5291 C CA . LYS A 1 735 ? 107.721 -8.776 32.735 1.00 18.91 735 LYS A CA 1
ATOM 5292 C C . LYS A 1 735 ? 107.839 -7.295 33.071 1.00 18.67 735 LYS A C 1
ATOM 5293 O O . LYS A 1 735 ? 107.928 -6.923 34.238 1.00 20.62 735 LYS A O 1
ATOM 5299 N N . LYS A 1 736 ? 107.818 -6.456 32.041 1.00 18.18 736 LYS A N 1
ATOM 5300 C CA . LYS A 1 736 ? 107.944 -5.013 32.202 1.00 17.26 736 LYS A CA 1
ATOM 5301 C C . LYS A 1 736 ? 106.762 -4.336 32.892 1.00 19.10 736 LYS A C 1
ATOM 5302 O O . LYS A 1 736 ? 106.935 -3.415 33.699 1.00 16.85 736 LYS A O 1
ATOM 5308 N N . TYR A 1 737 ? 105.559 -4.811 32.592 1.00 18.64 737 TYR A N 1
ATOM 5309 C CA . TYR A 1 737 ? 104.359 -4.207 33.144 1.00 18.40 737 TYR A CA 1
ATOM 5310 C C . TYR A 1 737 ? 103.629 -4.990 34.208 1.00 18.10 737 TYR A C 1
ATOM 5311 O O . TYR A 1 737 ? 102.758 -4.447 34.875 1.00 18.54 737 TYR A O 1
ATOM 5320 N N . LEU A 1 738 ? 103.963 -6.261 34.370 1.00 18.33 738 LEU A N 1
ATOM 5321 C CA . LEU A 1 738 ? 103.261 -7.042 35.363 1.00 17.33 738 LEU A CA 1
ATOM 5322 C C . LEU A 1 738 ? 104.103 -7.753 36.424 1.00 18.12 738 LEU A C 1
ATOM 5323 O O . LEU A 1 738 ? 103.843 -8.903 36.757 1.00 19.13 738 LEU A O 1
ATOM 5328 N N . GLY A 1 739 ? 105.117 -7.086 36.963 1.00 20.85 739 GLY A N 1
ATOM 5329 C CA . GLY A 1 739 ? 105.876 -7.703 38.043 1.00 21.01 739 GLY A CA 1
ATOM 5330 C C . GLY A 1 739 ? 107.289 -8.258 37.872 1.00 22.79 739 GLY A C 1
ATOM 5331 O O . GLY A 1 739 ? 107.890 -8.680 38.872 1.00 19.46 739 GLY A O 1
ATOM 5332 N N . GLY A 1 740 ? 107.788 -8.328 36.636 1.00 22.23 740 GLY A N 1
ATOM 5333 C CA . GLY A 1 740 ? 109.138 -8.809 36.398 1.00 22.21 740 GLY A CA 1
ATOM 5334 C C . GLY A 1 740 ? 109.331 -10.292 36.170 1.00 23.74 740 GLY A C 1
ATOM 5335 O O . GLY A 1 740 ? 110.422 -10.728 35.804 1.00 24.21 740 GLY A O 1
ATOM 5336 N N . LYS A 1 741 ? 108.291 -11.074 36.410 1.00 23.97 741 LYS A N 1
ATOM 5337 C CA . LYS A 1 741 ? 108.384 -12.498 36.199 1.00 25.88 741 LYS A CA 1
ATOM 5338 C C . LYS A 1 741 ? 107.729 -12.846 34.874 1.00 26.70 741 LYS A C 1
ATOM 5339 O O . LYS A 1 741 ? 106.912 -12.083 34.356 1.00 26.28 741 LYS A O 1
ATOM 5345 N N . GLU A 1 742 ? 108.102 -13.998 34.328 1.00 27.57 742 GLU A N 1
ATOM 5346 C CA . GLU A 1 742 ? 107.571 -14.477 33.057 1.00 28.07 742 GLU A CA 1
ATOM 5347 C C . GLU A 1 742 ? 106.126 -14.945 33.142 1.00 28.38 742 GLU A C 1
ATOM 5348 O O . GLU A 1 742 ? 105.638 -15.321 34.208 1.00 28.00 742 GLU A O 1
ATOM 5354 N N . PRO A 1 743 ? 105.423 -14.939 32.000 1.00 28.39 743 PRO A N 1
ATOM 5355 C CA . PRO A 1 743 ? 104.027 -15.382 31.969 1.00 28.46 743 PRO A CA 1
ATOM 5356 C C . PRO A 1 743 ? 104.009 -16.864 32.338 1.00 29.15 743 PRO A C 1
ATOM 5357 O O . PRO A 1 743 ? 104.744 -17.659 31.752 1.00 29.90 743 PRO A O 1
ATOM 5361 N N . GLU A 1 744 ? 103.170 -17.233 33.297 1.00 28.88 744 GLU A N 1
ATOM 5362 C CA . GLU A 1 744 ? 103.076 -18.615 33.752 1.00 30.49 744 GLU A CA 1
ATOM 5363 C C . GLU A 1 744 ? 102.853 -19.624 32.630 1.00 29.59 744 GLU A C 1
ATOM 5364 O O . GLU A 1 744 ? 103.334 -20.760 32.700 1.00 29.56 744 GLU A O 1
ATOM 5370 N N . ASP A 1 745 ? 102.136 -19.203 31.593 1.00 27.54 745 ASP A N 1
ATOM 5371 C CA . ASP A 1 745 ? 101.805 -20.083 30.477 1.00 26.81 745 ASP A CA 1
ATOM 5372 C C . ASP A 1 745 ? 102.657 -19.926 29.220 1.00 25.95 745 ASP A C 1
ATOM 5373 O O . ASP A 1 745 ? 102.303 -20.462 28.167 1.00 26.68 745 ASP A O 1
ATOM 5378 N N . TRP A 1 746 ? 103.773 -19.215 29.316 1.00 25.23 746 TRP A N 1
ATOM 5379 C CA . TRP A 1 746 ? 104.607 -19.002 28.138 1.00 25.38 746 TRP A CA 1
ATOM 5380 C C . TRP A 1 746 ? 104.964 -20.278 27.394 1.00 25.55 746 TRP A C 1
ATOM 5381 O O . TRP A 1 746 ? 105.063 -20.269 26.171 1.00 25.92 746 TRP A O 1
ATOM 5392 N N . TRP A 1 747 ? 105.143 -21.371 28.137 1.00 24.96 747 TRP A N 1
ATOM 5393 C CA . TRP A 1 747 ? 105.524 -22.663 27.567 1.00 25.21 747 TRP A CA 1
ATOM 5394 C C . TRP A 1 747 ? 104.456 -23.325 26.691 1.00 24.70 747 TRP A C 1
ATOM 5395 O O . TRP A 1 747 ? 104.750 -24.270 25.953 1.00 24.25 747 TRP A O 1
ATOM 5406 N N . LYS A 1 748 ? 103.219 -22.846 26.785 1.00 25.53 748 LYS A N 1
ATOM 5407 C CA . LYS A 1 748 ? 102.121 -23.410 26.001 1.00 24.52 748 LYS A CA 1
ATOM 5408 C C . LYS A 1 748 ? 102.205 -23.096 24.510 1.00 23.49 748 LYS A C 1
ATOM 5409 O O . LYS A 1 748 ? 101.476 -23.681 23.701 1.00 24.16 748 LYS A O 1
ATOM 5415 N N . PHE A 1 749 ? 103.082 -22.167 24.159 1.00 20.16 749 PHE A N 1
ATOM 5416 C CA . PHE A 1 749 ? 103.237 -21.738 22.777 1.00 20.78 749 PHE A CA 1
ATOM 5417 C C . PHE A 1 749 ? 104.552 -22.165 22.137 1.00 19.90 749 PHE A C 1
ATOM 5418 O O . PHE A 1 749 ? 104.980 -21.566 21.149 1.00 20.07 749 PHE A O 1
ATOM 5426 N N . VAL A 1 750 ? 105.181 -23.200 22.697 1.00 19.53 750 VAL A N 1
ATOM 5427 C CA . VAL A 1 750 ? 106.455 -23.702 22.183 1.00 20.12 750 VAL A CA 1
ATOM 5428 C C . VAL A 1 750 ? 106.300 -25.071 21.537 1.00 21.32 750 VAL A C 1
ATOM 5429 O O . VAL A 1 750 ? 105.944 -26.042 22.207 1.00 23.03 750 VAL A O 1
ATOM 5433 N N . ARG A 1 751 ? 106.572 -25.148 20.242 1.00 21.06 751 ARG A N 1
ATOM 5434 C CA . ARG A 1 751 ? 106.482 -26.406 19.514 1.00 20.93 751 ARG A CA 1
ATOM 5435 C C . ARG A 1 751 ? 107.869 -27.047 19.406 1.00 21.69 751 ARG A C 1
ATOM 5436 O O . ARG A 1 751 ? 108.000 -28.271 19.466 1.00 22.50 751 ARG A O 1
ATOM 5444 N N . THR A 1 752 ? 108.896 -26.220 19.238 1.00 22.23 752 THR A N 1
ATOM 5445 C CA . THR A 1 752 ? 110.272 -26.706 19.127 1.00 22.29 752 THR A CA 1
ATOM 5446 C C . THR A 1 752 ? 111.219 -25.646 19.652 1.00 23.34 752 THR A C 1
ATOM 5447 O O . THR A 1 752 ? 110.828 -24.496 19.852 1.00 22.15 752 THR A O 1
ATOM 5451 N N . GLU A 1 753 ? 112.472 -26.026 19.868 1.00 22.65 753 GLU A N 1
ATOM 5452 C CA . GLU A 1 753 ? 113.454 -25.080 20.373 1.00 22.90 753 GLU A CA 1
ATOM 5453 C C . GLU A 1 753 ? 113.506 -23.789 19.555 1.00 21.96 753 GLU A C 1
ATOM 5454 O O . GLU A 1 753 ? 113.826 -22.726 20.090 1.00 21.79 753 GLU A O 1
ATOM 5460 N N . ALA A 1 754 ? 113.185 -23.871 18.266 1.00 22.14 754 ALA A N 1
ATOM 5461 C CA . ALA A 1 754 ? 113.229 -22.688 17.400 1.00 22.59 754 ALA A CA 1
ATOM 5462 C C . ALA A 1 754 ? 112.140 -21.638 17.679 1.00 21.73 754 ALA A C 1
ATOM 5463 O O . ALA A 1 754 ? 112.204 -20.528 17.155 1.00 21.99 754 ALA A O 1
ATOM 5465 N N . ASP A 1 755 ? 111.148 -21.984 18.496 1.00 23.81 755 ASP A N 1
ATOM 5466 C CA . ASP A 1 755 ? 110.070 -21.043 18.842 1.00 24.49 755 ASP A CA 1
ATOM 5467 C C . ASP A 1 755 ? 110.522 -20.165 20.002 1.00 25.96 755 ASP A C 1
ATOM 5468 O O . ASP A 1 755 ? 109.897 -19.144 20.311 1.00 27.14 755 ASP A O 1
ATOM 5473 N N . LEU A 1 756 ? 111.616 -20.572 20.639 1.00 26.70 756 LEU A N 1
ATOM 5474 C CA . LEU A 1 756 ? 112.163 -19.863 21.788 1.00 27.37 756 LEU A CA 1
ATOM 5475 C C . LEU A 1 756 ? 112.902 -18.574 21.475 1.00 27.92 756 LEU A C 1
ATOM 5476 O O . LEU A 1 756 ? 113.691 -18.514 20.537 1.00 29.60 756 LEU A O 1
ATOM 5481 N N . PRO A 1 757 ? 112.656 -17.522 22.274 1.00 28.94 757 PRO A N 1
ATOM 5482 C CA . PRO A 1 757 ? 113.312 -16.223 22.096 1.00 30.30 757 PRO A CA 1
ATOM 5483 C C . PRO A 1 757 ? 114.819 -16.479 22.043 1.00 30.77 757 PRO A C 1
ATOM 5484 O O . PRO A 1 757 ? 115.386 -17.088 22.955 1.00 29.75 757 PRO A O 1
ATOM 5488 N N . LEU A 1 758 ? 115.460 -16.003 20.983 1.00 32.09 758 LEU A N 1
ATOM 5489 C CA . LEU A 1 758 ? 116.886 -16.231 20.776 1.00 32.50 758 LEU A CA 1
ATOM 5490 C C . LEU A 1 758 ? 117.868 -15.781 21.851 1.00 33.10 758 LEU A C 1
ATOM 5491 O O . LEU A 1 758 ? 118.832 -16.489 22.143 1.00 33.65 758 LEU A O 1
ATOM 5496 N N . ALA A 1 759 ? 117.649 -14.611 22.433 1.00 33.55 759 ALA A N 1
ATOM 5497 C CA . ALA A 1 759 ? 118.581 -14.105 23.438 1.00 34.79 759 ALA A CA 1
ATOM 5498 C C . ALA A 1 759 ? 118.617 -14.900 24.737 1.00 34.30 759 ALA A C 1
ATOM 5499 O O . ALA A 1 759 ? 119.673 -15.032 25.362 1.00 35.57 759 ALA A O 1
ATOM 5501 N N . THR A 1 760 ? 117.471 -15.442 25.127 1.00 33.46 760 THR A N 1
ATOM 5502 C CA . THR A 1 760 ? 117.347 -16.190 26.374 1.00 31.96 760 THR A CA 1
ATOM 5503 C C . THR A 1 760 ? 117.011 -17.657 26.129 1.00 32.50 760 THR A C 1
ATOM 5504 O O . THR A 1 760 ? 116.498 -18.350 27.011 1.00 30.52 760 THR A O 1
ATOM 5508 N N . ARG A 1 761 ? 117.314 -18.131 24.929 1.00 33.25 761 ARG A N 1
ATOM 5509 C CA . ARG A 1 761 ? 117.010 -19.507 24.569 1.00 34.13 761 ARG A CA 1
ATOM 5510 C C . ARG A 1 761 ? 117.616 -20.526 25.538 1.00 34.59 761 ARG A C 1
ATOM 5511 O O . ARG A 1 761 ? 117.007 -21.566 25.819 1.00 35.97 761 ARG A O 1
ATOM 5519 N N . GLU A 1 762 ? 118.804 -20.224 26.054 1.00 34.65 762 GLU A N 1
ATOM 5520 C CA . GLU A 1 762 ? 119.483 -21.115 26.994 1.00 34.72 762 GLU A CA 1
ATOM 5521 C C . GLU A 1 762 ? 118.664 -21.284 28.269 1.00 33.70 762 GLU A C 1
ATOM 5522 O O . GLU A 1 762 ? 118.191 -22.381 28.587 1.00 34.25 762 GLU A O 1
ATOM 5528 N N . ALA A 1 763 ? 118.514 -20.186 28.999 1.00 32.13 763 ALA A N 1
ATOM 5529 C CA . ALA A 1 763 ? 117.764 -20.187 30.244 1.00 31.60 763 ALA A CA 1
ATOM 5530 C C . ALA A 1 763 ? 116.382 -20.820 30.076 1.00 31.25 763 ALA A C 1
ATOM 5531 O O . ALA A 1 763 ? 115.944 -21.591 30.933 1.00 31.44 763 ALA A O 1
ATOM 5533 N N . LEU A 1 764 ? 115.704 -20.507 28.972 1.00 30.32 764 LEU A N 1
ATOM 5534 C CA . LEU A 1 764 ? 114.368 -21.052 28.707 1.00 29.62 764 LEU A CA 1
ATOM 5535 C C . LEU A 1 764 ? 114.365 -22.576 28.585 1.00 29.14 764 LEU A C 1
ATOM 5536 O O . LEU A 1 764 ? 113.489 -23.255 29.135 1.00 27.09 764 LEU A O 1
ATOM 5541 N N . LEU A 1 765 ? 115.342 -23.118 27.863 1.00 30.42 765 LEU A N 1
ATOM 5542 C CA . LEU A 1 765 ? 115.431 -24.568 27.701 1.00 30.25 765 LEU A CA 1
ATOM 5543 C C . LEU A 1 765 ? 115.593 -25.202 29.080 1.00 29.89 765 LEU A C 1
ATOM 5544 O O . LEU A 1 765 ? 115.100 -26.301 29.331 1.00 29.21 765 LEU A O 1
ATOM 5549 N N . LYS A 1 766 ? 116.279 -24.489 29.970 1.00 30.20 766 LYS A N 1
ATOM 5550 C CA . LYS A 1 766 ? 116.489 -24.953 31.341 1.00 31.60 766 LYS A CA 1
ATOM 5551 C C . LYS A 1 766 ? 115.136 -25.056 32.039 1.00 31.77 766 LYS A C 1
ATOM 5552 O O . LYS A 1 766 ? 114.786 -26.093 32.607 1.00 32.63 766 LYS A O 1
ATOM 5558 N N . GLU A 1 767 ? 114.372 -23.972 31.991 1.00 31.81 767 GLU A N 1
ATOM 5559 C CA . GLU A 1 767 ? 113.061 -23.939 32.626 1.00 30.80 767 GLU A CA 1
ATOM 5560 C C . GLU A 1 767 ? 112.139 -25.048 32.132 1.00 30.32 767 GLU A C 1
ATOM 5561 O O . GLU A 1 767 ? 111.414 -25.667 32.918 1.00 29.88 767 GLU A O 1
ATOM 5567 N N . LEU A 1 768 ? 112.160 -25.302 30.830 1.00 29.95 768 LEU A N 1
ATOM 5568 C CA . LEU A 1 768 ? 111.314 -26.344 30.264 1.00 29.65 768 LEU A CA 1
ATOM 5569 C C . LEU A 1 768 ? 111.687 -27.708 30.856 1.00 30.04 768 LEU A C 1
ATOM 5570 O O . LEU A 1 768 ? 110.819 -28.515 31.209 1.00 29.25 768 LEU A O 1
ATOM 5575 N N . GLU A 1 769 ? 112.986 -27.958 30.969 1.00 30.66 769 GLU A N 1
ATOM 5576 C CA . GLU A 1 769 ? 113.471 -29.208 31.540 1.00 31.40 769 GLU A CA 1
ATOM 5577 C C . GLU A 1 769 ? 113.197 -29.193 33.043 1.00 31.35 769 GLU A C 1
ATOM 5578 O O . GLU A 1 769 ? 112.543 -30.086 33.585 1.00 30.74 769 GLU A O 1
ATOM 5584 N N . LYS A 1 770 ? 113.684 -28.142 33.693 1.00 32.32 770 LYS A N 1
ATOM 5585 C CA . LYS A 1 770 ? 113.551 -27.952 35.132 1.00 33.95 770 LYS A CA 1
ATOM 5586 C C . LYS A 1 770 ? 112.121 -27.940 35.670 1.00 34.53 770 LYS A C 1
ATOM 5587 O O . LYS A 1 770 ? 111.724 -28.862 36.380 1.00 35.67 770 LYS A O 1
ATOM 5593 N N . GLU A 1 771 ? 111.346 -26.908 35.341 1.00 34.55 771 GLU A N 1
ATOM 5594 C CA . GLU A 1 771 ? 109.977 -26.817 35.845 1.00 34.67 771 GLU A CA 1
ATOM 5595 C C . GLU A 1 771 ? 108.875 -27.485 35.035 1.00 34.67 771 GLU A C 1
ATOM 5596 O O . GLU A 1 771 ? 107.705 -27.374 35.399 1.00 34.31 771 GLU A O 1
ATOM 5602 N N . HIS A 1 772 ? 109.220 -28.183 33.955 1.00 35.10 772 HIS A N 1
ATOM 5603 C CA . HIS A 1 772 ? 108.188 -28.845 33.162 1.00 34.79 772 HIS A CA 1
ATOM 5604 C C . HIS A 1 772 ? 108.501 -30.293 32.809 1.00 36.25 772 HIS A C 1
ATOM 5605 O O . HIS A 1 772 ? 107.607 -31.045 32.410 1.00 36.72 772 HIS A O 1
ATOM 5612 N N . GLY A 1 773 ? 109.763 -30.686 32.962 1.00 36.58 773 GLY A N 1
ATOM 5613 C CA . GLY A 1 773 ? 110.143 -32.062 32.682 1.00 36.54 773 GLY A CA 1
ATOM 5614 C C . GLY A 1 773 ? 110.357 -32.453 31.230 1.00 35.95 773 GLY A C 1
ATOM 5615 O O . GLY A 1 773 ? 110.337 -33.639 30.894 1.00 37.30 773 GLY A O 1
ATOM 5616 N N . TRP A 1 774 ? 110.566 -31.466 30.366 1.00 35.03 774 TRP A N 1
ATOM 5617 C CA . TRP A 1 774 ? 110.796 -31.729 28.952 1.00 33.92 774 TRP A CA 1
ATOM 5618 C C . TRP A 1 774 ? 112.200 -32.307 28.772 1.00 34.33 774 TRP A C 1
ATOM 5619 O O . TRP A 1 774 ? 113.121 -31.953 29.514 1.00 34.26 774 TRP A O 1
ATOM 5630 N N . GLU A 1 775 ? 112.355 -33.197 27.792 1.00 34.20 775 GLU A N 1
ATOM 5631 C CA . GLU A 1 775 ? 113.649 -33.824 27.513 1.00 33.76 775 GLU A CA 1
ATOM 5632 C C . GLU A 1 775 ? 114.455 -32.965 26.541 1.00 33.92 775 GLU A C 1
ATOM 5633 O O . GLU A 1 775 ? 114.027 -32.715 25.411 1.00 35.23 775 GLU A O 1
ATOM 5635 N N . ILE A 1 776 ? 115.625 -32.513 26.977 1.00 33.39 776 ILE A N 1
ATOM 5636 C CA . ILE A 1 776 ? 116.456 -31.673 26.133 1.00 32.45 776 ILE A CA 1
ATOM 5637 C C . ILE A 1 776 ? 117.735 -32.362 25.655 1.00 34.14 776 ILE A C 1
ATOM 5638 O O . ILE A 1 776 ? 118.297 -33.222 26.343 1.00 33.75 776 ILE A O 1
ATOM 5643 N N . ASP A 1 777 ? 118.177 -31.978 24.461 1.00 34.15 777 ASP A N 1
ATOM 5644 C CA . ASP A 1 777 ? 119.414 -32.491 23.894 1.00 33.76 777 ASP A CA 1
ATOM 5645 C C . ASP A 1 777 ? 120.378 -31.325 24.002 1.00 33.59 777 ASP A C 1
ATOM 5646 O O . ASP A 1 777 ? 120.469 -30.498 23.096 1.00 33.64 777 ASP A O 1
ATOM 5651 N N . TRP A 1 778 ? 121.092 -31.260 25.119 1.00 34.00 778 TRP A N 1
ATOM 5652 C CA . TRP A 1 778 ? 122.027 -30.172 25.367 1.00 35.05 778 TRP A CA 1
ATOM 5653 C C . TRP A 1 778 ? 123.224 -30.063 24.434 1.00 35.18 778 TRP A C 1
ATOM 5654 O O . TRP A 1 778 ? 124.002 -29.115 24.533 1.00 35.12 778 TRP A O 1
ATOM 5665 N N . LYS A 1 779 ? 123.375 -31.019 23.523 1.00 35.90 779 LYS A N 1
ATOM 5666 C CA . LYS A 1 779 ? 124.497 -30.969 22.598 1.00 36.03 779 LYS A CA 1
ATOM 5667 C C . LYS A 1 779 ? 124.173 -29.972 21.493 1.00 36.54 779 LYS A C 1
ATOM 5668 O O . LYS A 1 779 ? 124.956 -29.055 21.214 1.00 36.97 779 LYS A O 1
ATOM 5674 N N . ARG A 1 780 ? 123.012 -30.148 20.871 1.00 36.97 780 ARG A N 1
ATOM 5675 C CA . ARG A 1 780 ? 122.575 -29.249 19.809 1.00 37.13 780 ARG A CA 1
ATOM 5676 C C . ARG A 1 780 ? 121.569 -28.253 20.382 1.00 37.65 780 ARG A C 1
ATOM 5677 O O . ARG A 1 780 ? 121.078 -27.370 19.677 1.00 39.12 780 ARG A O 1
ATOM 5679 N N . LYS A 1 781 ? 121.272 -28.404 21.671 1.00 37.82 781 LYS A N 1
ATOM 5680 C CA . LYS A 1 781 ? 120.325 -27.538 22.368 1.00 36.49 781 LYS A CA 1
ATOM 5681 C C . LYS A 1 781 ? 118.958 -27.471 21.686 1.00 35.98 781 LYS A C 1
ATOM 5682 O O . LYS A 1 781 ? 118.549 -26.428 21.167 1.00 35.55 781 LYS A O 1
ATOM 5688 N N . LYS A 1 782 ? 118.253 -28.598 21.692 1.00 35.01 782 LYS A N 1
ATOM 5689 C CA . LYS A 1 782 ? 116.932 -28.664 21.094 1.00 34.15 782 LYS A CA 1
ATOM 5690 C C . LYS A 1 782 ? 116.000 -29.472 21.985 1.00 34.51 782 LYS A C 1
ATOM 5691 O O . LYS A 1 782 ? 116.443 -30.072 22.967 1.00 35.23 782 LYS A O 1
ATOM 5697 N N . ILE A 1 783 ? 114.714 -29.488 21.642 1.00 33.29 783 ILE A N 1
ATOM 5698 C CA . ILE A 1 783 ? 113.722 -30.204 22.434 1.00 32.86 783 ILE A CA 1
ATOM 5699 C C . ILE A 1 783 ? 113.417 -31.598 21.892 1.00 34.02 783 ILE A C 1
ATOM 5700 O O . ILE A 1 783 ? 113.096 -31.772 20.715 1.00 33.37 783 ILE A O 1
ATOM 5705 N N . ILE A 1 784 ? 113.502 -32.582 22.781 1.00 34.65 784 ILE A N 1
ATOM 5706 C CA . ILE A 1 784 ? 113.265 -33.977 22.436 1.00 35.10 784 ILE A CA 1
ATOM 5707 C C . ILE A 1 784 ? 111.829 -34.377 22.716 1.00 35.18 784 ILE A C 1
ATOM 5708 O O . ILE A 1 784 ? 111.194 -35.072 21.919 1.00 36.65 784 ILE A O 1
ATOM 5713 N N . SER A 1 785 ? 111.319 -33.935 23.856 1.00 34.76 785 SER A N 1
ATOM 5714 C CA . SER A 1 785 ? 109.965 -34.269 24.246 1.00 34.09 785 SER A CA 1
ATOM 5715 C C . SER A 1 785 ? 109.380 -33.188 25.144 1.00 33.28 785 SER A C 1
ATOM 5716 O O . SER A 1 785 ? 110.112 -32.468 25.816 1.00 33.32 785 SER A O 1
ATOM 5718 N N . GLY A 1 786 ? 108.054 -33.077 25.144 1.00 33.67 786 GLY A N 1
ATOM 5719 C CA . GLY A 1 786 ? 107.394 -32.073 25.962 1.00 32.50 786 GLY A CA 1
ATOM 5720 C C . GLY A 1 786 ? 106.243 -31.351 25.272 1.00 31.01 786 GLY A C 1
ATOM 5721 O O . GLY A 1 786 ? 105.126 -31.341 25.790 1.00 31.58 786 GLY A O 1
ATOM 5722 N N . PRO A 1 787 ? 106.480 -30.735 24.103 1.00 30.08 787 PRO A N 1
ATOM 5723 C CA . PRO A 1 787 ? 105.429 -30.015 23.373 1.00 30.29 787 PRO A CA 1
ATOM 5724 C C . PRO A 1 787 ? 104.250 -30.910 23.024 1.00 31.09 787 PRO A C 1
ATOM 5725 O O . PRO A 1 787 ? 104.434 -32.026 22.538 1.00 31.79 787 PRO A O 1
ATOM 5729 N N . LYS A 1 788 ? 103.039 -30.428 23.284 1.00 30.98 788 LYS A N 1
ATOM 5730 C CA . LYS A 1 788 ? 101.838 -31.194 22.971 1.00 30.35 788 LYS A CA 1
ATOM 5731 C C . LYS A 1 788 ? 101.381 -30.869 21.550 1.00 30.25 788 LYS A C 1
ATOM 5732 O O . LYS A 1 788 ? 100.524 -31.560 20.984 1.00 31.01 788 LYS A O 1
ATOM 5738 N N . ILE A 1 789 ? 101.953 -29.808 20.984 1.00 28.58 789 ILE A N 1
ATOM 5739 C CA . ILE A 1 789 ? 101.630 -29.386 19.620 1.00 28.35 789 ILE A CA 1
ATOM 5740 C C . ILE A 1 789 ? 102.907 -29.412 18.793 1.00 28.20 789 ILE A C 1
ATOM 5741 O O . ILE A 1 789 ? 103.902 -28.790 19.155 1.00 27.62 789 ILE A O 1
ATOM 5746 N N . LYS A 1 790 ? 102.883 -30.124 17.676 1.00 29.33 790 LYS A N 1
ATOM 5747 C CA . LYS A 1 790 ? 104.071 -30.199 16.853 1.00 29.11 790 LYS A CA 1
ATOM 5748 C C . LYS A 1 790 ? 104.109 -29.115 15.795 1.00 28.69 790 LYS A C 1
ATOM 5749 O O . LYS A 1 790 ? 103.092 -28.505 15.462 1.00 27.90 790 LYS A O 1
ATOM 5755 N N . PHE A 1 791 ? 105.305 -28.863 15.288 1.00 27.02 791 PHE A N 1
ATOM 5756 C CA . PHE A 1 791 ? 105.486 -27.878 14.241 1.00 26.69 791 PHE A CA 1
ATOM 5757 C C . PHE A 1 791 ? 105.289 -28.646 12.934 1.00 25.98 791 PHE A C 1
ATOM 5758 O O . PHE A 1 791 ? 105.809 -29.754 12.781 1.00 25.47 791 PHE A O 1
ATOM 5766 N N . ASP A 1 792 ? 104.513 -28.077 12.016 1.00 24.42 792 ASP A N 1
ATOM 5767 C CA . ASP A 1 792 ? 104.269 -28.699 10.716 1.00 23.76 792 ASP A CA 1
ATOM 5768 C C . ASP A 1 792 ? 104.051 -27.574 9.724 1.00 22.78 792 ASP A C 1
ATOM 5769 O O . ASP A 1 792 ? 102.973 -26.974 9.674 1.00 20.76 792 ASP A O 1
ATOM 5774 N N . VAL A 1 793 ? 105.084 -27.305 8.936 1.00 22.45 793 VAL A N 1
ATOM 5775 C CA . VAL A 1 793 ? 105.073 -26.239 7.947 1.00 23.80 793 VAL A CA 1
ATOM 5776 C C . VAL A 1 793 ? 103.972 -26.349 6.902 1.00 23.92 793 VAL A C 1
ATOM 5777 O O . VAL A 1 793 ? 103.562 -25.347 6.320 1.00 24.55 793 VAL A O 1
ATOM 5781 N N . SER A 1 794 ? 103.487 -27.559 6.663 1.00 23.67 794 SER A N 1
ATOM 5782 C CA . SER A 1 794 ? 102.461 -27.744 5.655 1.00 23.87 794 SER A CA 1
ATOM 5783 C C . SER A 1 794 ? 101.045 -27.865 6.206 1.00 22.40 794 SER A C 1
ATOM 5784 O O . SER A 1 794 ? 100.108 -28.066 5.441 1.00 22.41 794 SER A O 1
ATOM 5787 N N . ALA A 1 795 ? 100.874 -27.738 7.519 1.00 22.12 795 ALA A N 1
ATOM 5788 C CA . ALA A 1 795 ? 99.530 -27.858 8.095 1.00 21.36 795 ALA A CA 1
ATOM 5789 C C . ALA A 1 795 ? 98.596 -26.719 7.657 1.00 20.55 795 ALA A C 1
ATOM 5790 O O . ALA A 1 795 ? 99.036 -25.587 7.464 1.00 20.79 795 ALA A O 1
ATOM 5792 N N . GLN A 1 796 ? 97.305 -27.022 7.512 1.00 20.20 796 GLN A N 1
ATOM 5793 C CA . GLN A 1 796 ? 96.320 -26.020 7.101 1.00 17.94 796 GLN A CA 1
ATOM 5794 C C . GLN A 1 796 ? 95.182 -25.896 8.127 1.00 18.31 796 GLN A C 1
ATOM 5795 O O . GLN A 1 796 ? 94.050 -26.319 7.882 1.00 16.22 796 GLN A O 1
ATOM 5801 N N . PRO A 1 797 ? 95.468 -25.287 9.284 1.00 18.07 797 PRO A N 1
ATOM 5802 C CA . PRO A 1 797 ? 94.449 -25.128 10.324 1.00 18.02 797 PRO A CA 1
ATOM 5803 C C . PRO A 1 797 ? 93.231 -24.312 9.904 1.00 17.43 797 PRO A C 1
ATOM 5804 O O . PRO A 1 797 ? 93.354 -23.201 9.382 1.00 17.03 797 PRO A O 1
ATOM 5808 N N . THR A 1 798 ? 92.054 -24.882 10.136 1.00 15.53 798 THR A N 1
ATOM 5809 C CA . THR A 1 798 ? 90.806 -24.223 9.805 1.00 17.96 798 THR A CA 1
ATOM 5810 C C . THR A 1 798 ? 89.694 -24.741 10.712 1.00 17.03 798 THR A C 1
ATOM 5811 O O . THR A 1 798 ? 89.720 -25.891 11.141 1.00 17.79 798 THR A O 1
ATOM 5815 N N . ASN A 1 799 ? 88.736 -23.870 11.011 1.00 17.22 799 ASN A N 1
ATOM 5816 C CA . ASN A 1 799 ? 87.590 -24.202 11.850 1.00 16.11 799 ASN A CA 1
ATOM 5817 C C . ASN A 1 799 ? 86.430 -24.652 10.954 1.00 16.89 799 ASN A C 1
ATOM 5818 O O . ASN A 1 799 ? 85.361 -25.037 11.434 1.00 16.84 799 ASN A O 1
ATOM 5823 N N . LEU A 1 800 ? 86.659 -24.614 9.646 1.00 17.11 800 LEU A N 1
ATOM 5824 C CA . LEU A 1 800 ? 85.637 -24.977 8.677 1.00 16.16 800 LEU A CA 1
ATOM 5825 C C . LEU A 1 800 ? 85.914 -26.324 8.031 1.00 18.68 800 LEU A C 1
ATOM 5826 O O . LEU A 1 800 ? 86.824 -26.460 7.214 1.00 16.35 800 LEU A O 1
ATOM 5831 N N . LYS A 1 801 ? 85.108 -27.316 8.390 1.00 19.52 801 LYS A N 1
ATOM 5832 C CA . LYS A 1 801 ? 85.268 -28.662 7.860 1.00 21.66 801 LYS A CA 1
ATOM 5833 C C . LYS A 1 801 ? 85.143 -28.683 6.336 1.00 22.32 801 LYS A C 1
ATOM 5834 O O . LYS A 1 801 ? 85.917 -29.358 5.657 1.00 21.56 801 LYS A O 1
ATOM 5840 N N . ARG A 1 802 ? 84.185 -27.924 5.808 1.00 21.94 802 ARG A N 1
ATOM 5841 C CA . ARG A 1 802 ? 83.955 -27.876 4.366 1.00 22.16 802 ARG A CA 1
ATOM 5842 C C . ARG A 1 802 ? 85.177 -27.483 3.528 1.00 21.54 802 ARG A C 1
ATOM 5843 O O . ARG A 1 802 ? 85.191 -27.695 2.315 1.00 20.17 802 ARG A O 1
ATOM 5851 N N . LEU A 1 803 ? 86.197 -26.912 4.157 1.00 20.98 803 LEU A N 1
ATOM 5852 C CA . LEU A 1 803 ? 87.392 -26.526 3.412 1.00 20.81 803 LEU A CA 1
ATOM 5853 C C . LEU A 1 803 ? 88.453 -27.625 3.420 1.00 21.36 803 LEU A C 1
ATOM 5854 O O . LEU A 1 803 ? 89.477 -27.511 2.762 1.00 18.94 803 LEU A O 1
ATOM 5859 N N . CYS A 1 804 ? 88.193 -28.699 4.154 1.00 22.28 804 CYS A N 1
ATOM 5860 C CA . CYS A 1 804 ? 89.134 -29.805 4.239 1.00 24.16 804 CYS A CA 1
ATOM 5861 C C . CYS A 1 804 ? 89.002 -30.812 3.100 1.00 25.66 804 CYS A C 1
ATOM 5862 O O . CYS A 1 804 ? 87.948 -30.941 2.487 1.00 24.62 804 CYS A O 1
ATOM 5865 N N . LYS A 1 805 ? 90.094 -31.514 2.813 1.00 27.77 805 LYS A N 1
ATOM 5866 C CA . LYS A 1 805 ? 90.077 -32.572 1.806 1.00 29.15 805 LYS A CA 1
ATOM 5867 C C . LYS A 1 805 ? 89.830 -33.812 2.659 1.00 30.05 805 LYS A C 1
ATOM 5868 O O . LYS A 1 805 ? 90.656 -34.174 3.498 1.00 30.79 805 LYS A O 1
ATOM 5874 N N . GLU A 1 806 ? 88.675 -34.437 2.470 1.00 33.32 806 GLU A N 1
ATOM 5875 C CA . GLU A 1 806 ? 88.303 -35.617 3.246 1.00 35.21 806 GLU A CA 1
ATOM 5876 C C . GLU A 1 806 ? 88.752 -36.928 2.602 1.00 36.83 806 GLU A C 1
ATOM 5877 O O . GLU A 1 806 ? 89.577 -36.896 1.655 1.00 37.25 806 GLU A O 1
ATOM 5879 N N . VAL B 2 2 ? 85.091 1.500 63.655 1.00 30.21 2 VAL G N 1
ATOM 5880 C CA . VAL B 2 2 ? 84.431 2.277 62.570 1.00 31.18 2 VAL G CA 1
ATOM 5881 C C . VAL B 2 2 ? 83.129 1.634 62.127 1.00 29.79 2 VAL G C 1
ATOM 5882 O O . VAL B 2 2 ? 83.038 0.422 61.951 1.00 32.69 2 VAL G O 1
ATOM 5886 N N . ASP B 2 3 ? 82.124 2.473 61.947 1.00 29.84 3 ASP G N 1
ATOM 5887 C CA . ASP B 2 3 ? 80.812 2.043 61.501 1.00 28.35 3 ASP G CA 1
ATOM 5888 C C . ASP B 2 3 ? 80.890 1.985 59.976 1.00 26.63 3 ASP G C 1
ATOM 5889 O O . ASP B 2 3 ? 80.991 3.025 59.335 1.00 27.62 3 ASP G O 1
ATOM 5894 N N . THR B 2 4 ? 80.867 0.786 59.396 1.00 23.28 4 THR G N 1
ATOM 5895 C CA . THR B 2 4 ? 80.948 0.667 57.940 1.00 21.21 4 THR G CA 1
ATOM 5896 C C . THR B 2 4 ? 79.608 0.297 57.300 1.00 21.45 4 THR G C 1
ATOM 5897 O O . THR B 2 4 ? 79.566 -0.129 56.151 1.00 20.29 4 THR G O 1
ATOM 5901 N N . THR B 2 5 ? 78.512 0.487 58.027 1.00 21.41 5 THR G N 1
ATOM 5902 C CA . THR B 2 5 ? 77.200 0.124 57.501 1.00 22.82 5 THR G CA 1
ATOM 5903 C C . THR B 2 5 ? 76.138 1.228 57.418 1.00 22.71 5 THR G C 1
ATOM 5904 O O . THR B 2 5 ? 75.032 0.980 56.941 1.00 23.57 5 THR G O 1
ATOM 5908 N N . LYS B 2 6 ? 76.451 2.434 57.870 1.00 22.90 6 LYS G N 1
ATOM 5909 C CA . LYS B 2 6 ? 75.467 3.514 57.850 1.00 23.41 6 LYS G CA 1
ATOM 5910 C C . LYS B 2 6 ? 75.184 4.142 56.480 1.00 23.20 6 LYS G C 1
ATOM 5911 O O . LYS B 2 6 ? 74.080 4.630 56.245 1.00 22.08 6 LYS G O 1
ATOM 5917 N N . ASN B 2 7 ? 76.162 4.128 55.578 1.00 20.26 7 ASN G N 1
ATOM 5918 C CA . ASN B 2 7 ? 75.956 4.740 54.273 1.00 20.61 7 ASN G CA 1
ATOM 5919 C C . ASN B 2 7 ? 75.966 3.753 53.111 1.00 17.99 7 ASN G C 1
ATOM 5920 O O . ASN B 2 7 ? 77.006 3.215 52.749 1.00 19.89 7 ASN G O 1
ATOM 5925 N N . THR B 2 8 ? 74.803 3.525 52.518 1.00 17.12 8 THR G N 1
ATOM 5926 C CA . THR B 2 8 ? 74.705 2.613 51.387 1.00 18.07 8 THR G CA 1
ATOM 5927 C C . THR B 2 8 ? 74.122 3.317 50.158 1.00 18.64 8 THR G C 1
ATOM 5928 O O . THR B 2 8 ? 73.463 2.691 49.332 1.00 18.53 8 THR G O 1
ATOM 5932 N N . LYS B 2 9 ? 74.381 4.621 50.037 1.00 18.85 9 LYS G N 1
ATOM 5933 C CA . LYS B 2 9 ? 73.887 5.398 48.905 1.00 18.90 9 LYS G CA 1
ATOM 5934 C C . LYS B 2 9 ? 74.474 4.879 47.600 1.00 19.12 9 LYS G C 1
ATOM 5935 O O . LYS B 2 9 ? 75.591 4.361 47.570 1.00 17.61 9 LYS G O 1
ATOM 5941 N N . LEU B 2 10 ? 73.701 5.026 46.532 1.00 17.17 10 LEU G N 1
ATOM 5942 C CA . LEU B 2 10 ? 74.103 4.613 45.195 1.00 16.90 10 LEU G CA 1
ATOM 5943 C C . LEU B 2 10 ? 73.662 5.712 44.244 1.00 17.08 10 LEU G C 1
ATOM 5944 O O . LEU B 2 10 ? 72.674 6.402 44.510 1.00 17.38 10 LEU G O 1
ATOM 5949 N N . PHE B 2 11 ? 74.398 5.892 43.151 1.00 16.88 11 PHE G N 1
ATOM 5950 C CA . PHE B 2 11 ? 74.031 6.897 42.164 1.00 15.29 11 PHE G CA 1
ATOM 5951 C C . PHE B 2 11 ? 72.963 6.273 41.274 1.00 14.80 11 PHE G C 1
ATOM 5952 O O . PHE B 2 11 ? 71.944 6.897 40.976 1.00 15.20 11 PHE G O 1
ATOM 5960 N N . THR B 2 12 ? 73.219 5.042 40.836 1.00 12.96 12 THR G N 1
ATOM 5961 C CA . THR B 2 12 ? 72.267 4.289 40.027 1.00 12.10 12 THR G CA 1
ATOM 5962 C C . THR B 2 12 ? 72.178 2.888 40.628 1.00 13.01 12 THR G C 1
ATOM 5963 O O . THR B 2 12 ? 73.037 2.485 41.410 1.00 10.69 12 THR G O 1
ATOM 5967 N N . SER B 2 13 ? 71.136 2.150 40.262 1.00 13.63 13 SER G N 1
ATOM 5968 C CA . SER B 2 13 ? 70.923 0.810 40.795 1.00 12.80 13 SER G CA 1
ATOM 5969 C C . SER B 2 13 ? 70.769 -0.234 39.701 1.00 13.04 13 SER G C 1
ATOM 5970 O O . SER B 2 13 ? 70.263 0.058 38.618 1.00 12.71 13 SER G O 1
ATOM 5973 N N . TYR B 2 14 ? 71.218 -1.453 39.989 1.00 13.13 14 TYR G N 1
ATOM 5974 C CA . TYR B 2 14 ? 71.087 -2.552 39.039 1.00 13.75 14 TYR G CA 1
ATOM 5975 C C . TYR B 2 14 ? 69.695 -3.153 39.212 1.00 12.47 14 TYR G C 1
ATOM 5976 O O . TYR B 2 14 ? 69.261 -3.957 38.395 1.00 14.11 14 TYR G O 1
ATOM 5985 N N . GLY B 2 15 ? 69.008 -2.760 40.285 1.00 12.68 15 GLY G N 1
ATOM 5986 C CA . GLY B 2 15 ? 67.683 -3.299 40.567 1.00 14.26 15 GLY G CA 1
ATOM 5987 C C . GLY B 2 15 ? 67.406 -3.504 42.050 1.00 13.84 15 GLY G C 1
ATOM 5988 O O . GLY B 2 15 ? 68.096 -2.941 42.903 1.00 11.13 15 GLY G O 1
ATOM 5989 N N . VAL B 2 16 ? 66.408 -4.326 42.367 1.00 14.81 16 VAL G N 1
ATOM 5990 C CA . VAL B 2 16 ? 66.020 -4.566 43.764 1.00 15.73 16 VAL G CA 1
ATOM 5991 C C . VAL B 2 16 ? 67.013 -5.356 44.611 1.00 17.85 16 VAL G C 1
ATOM 5992 O O . VAL B 2 16 ? 66.998 -5.254 45.843 1.00 18.20 16 VAL G O 1
ATOM 5996 N N . ASN B 2 17 ? 67.873 -6.138 43.967 1.00 16.03 17 ASN G N 1
ATOM 5997 C CA . ASN B 2 17 ? 68.851 -6.940 44.699 1.00 15.85 17 ASN G CA 1
ATOM 5998 C C . ASN B 2 17 ? 70.150 -6.183 44.987 1.00 15.36 17 ASN G C 1
ATOM 5999 O O . ASN B 2 17 ? 70.826 -5.721 44.070 1.00 14.71 17 ASN G O 1
ATOM 6004 N N . THR B 2 18 ? 70.501 -6.048 46.261 1.00 14.61 18 THR G N 1
ATOM 6005 C CA . THR B 2 18 ? 71.727 -5.345 46.603 1.00 14.92 18 THR G CA 1
ATOM 6006 C C . THR B 2 18 ? 72.449 -6.039 47.752 1.00 16.04 18 THR G C 1
ATOM 6007 O O . THR B 2 18 ? 71.860 -6.837 48.486 1.00 13.55 18 THR G O 1
ATOM 6011 N N . SER B 2 19 ? 73.737 -5.746 47.896 1.00 15.69 19 SER G N 1
ATOM 6012 C CA . SER B 2 19 ? 74.535 -6.369 48.938 1.00 15.09 19 SER G CA 1
ATOM 6013 C C . SER B 2 19 ? 74.154 -5.966 50.356 1.00 16.21 19 SER G C 1
ATOM 6014 O O . SER B 2 19 ? 73.650 -4.875 50.601 1.00 15.60 19 SER G O 1
ATOM 6017 N N . LYS B 2 20 ? 74.420 -6.871 51.288 1.00 18.18 20 LYS G N 1
ATOM 6018 C CA . LYS B 2 20 ? 74.170 -6.629 52.701 1.00 19.25 20 LYS G CA 1
ATOM 6019 C C . LYS B 2 20 ? 75.411 -5.903 53.223 1.00 18.51 20 LYS G C 1
ATOM 6020 O O . LYS B 2 20 ? 76.539 -6.337 52.985 1.00 18.84 20 LYS G O 1
ATOM 6026 N N . ALA B 2 21 ? 75.210 -4.788 53.912 1.00 18.59 21 ALA G N 1
ATOM 6027 C CA . ALA B 2 21 ? 76.333 -4.042 54.457 1.00 18.82 21 ALA G CA 1
ATOM 6028 C C . ALA B 2 21 ? 76.847 -4.760 55.706 1.00 18.45 21 ALA G C 1
ATOM 6029 O O . ALA B 2 21 ? 76.077 -5.112 56.588 1.00 17.85 21 ALA G O 1
ATOM 6031 N N . VAL B 2 22 ? 78.151 -4.983 55.779 1.00 18.95 22 VAL G N 1
ATOM 6032 C CA . VAL B 2 22 ? 78.727 -5.665 56.931 1.00 18.60 22 VAL G CA 1
ATOM 6033 C C . VAL B 2 22 ? 79.735 -4.788 57.662 1.00 18.68 22 VAL G C 1
ATOM 6034 O O . VAL B 2 22 ? 80.285 -3.853 57.086 1.00 19.41 22 VAL G O 1
ATOM 6038 N N . SER B 2 23 ? 79.965 -5.089 58.937 1.00 18.37 23 SER G N 1
ATOM 6039 C CA . SER B 2 23 ? 80.932 -4.348 59.746 1.00 19.01 23 SER G CA 1
ATOM 6040 C C . SER B 2 23 ? 82.310 -4.972 59.540 1.00 18.11 23 SER G C 1
ATOM 6041 O O . SER B 2 23 ? 82.438 -6.008 58.894 1.00 16.21 23 SER G O 1
ATOM 6044 N N . PRO B 2 24 ? 83.366 -4.342 60.074 1.00 19.95 24 PRO G N 1
ATOM 6045 C CA . PRO B 2 24 ? 84.718 -4.895 59.920 1.00 20.93 24 PRO G CA 1
ATOM 6046 C C . PRO B 2 24 ? 84.844 -6.264 60.601 1.00 21.10 24 PRO G C 1
ATOM 6047 O O . PRO B 2 24 ? 85.546 -7.143 60.116 1.00 20.51 24 PRO G O 1
ATOM 6051 N N . GLU B 2 25 ? 84.160 -6.429 61.731 1.00 20.49 25 GLU G N 1
ATOM 6052 C CA . GLU B 2 25 ? 84.195 -7.688 62.474 1.00 22.33 25 GLU G CA 1
ATOM 6053 C C . GLU B 2 25 ? 83.353 -8.762 61.805 1.00 22.07 25 GLU G C 1
ATOM 6054 O O . GLU B 2 25 ? 83.668 -9.941 61.884 1.00 21.98 25 GLU G O 1
ATOM 6060 N N . MET B 2 26 ? 82.261 -8.363 61.163 1.00 22.32 26 MET G N 1
ATOM 6061 C CA . MET B 2 26 ? 81.441 -9.351 60.486 1.00 22.60 26 MET G CA 1
ATOM 6062 C C . MET B 2 26 ? 82.229 -9.876 59.288 1.00 21.18 26 MET G C 1
ATOM 6063 O O . MET B 2 26 ? 82.269 -11.080 59.042 1.00 20.48 26 MET G O 1
ATOM 6068 N N . ALA B 2 27 ? 82.869 -8.966 58.559 1.00 19.98 27 ALA G N 1
ATOM 6069 C CA . ALA B 2 27 ? 83.660 -9.340 57.389 1.00 20.32 27 ALA G CA 1
ATOM 6070 C C . ALA B 2 27 ? 84.805 -10.268 57.806 1.00 21.42 27 ALA G C 1
ATOM 6071 O O . ALA B 2 27 ? 85.122 -11.233 57.110 1.00 21.99 27 ALA G O 1
ATOM 6073 N N . ALA B 2 28 ? 85.413 -9.981 58.952 1.00 22.12 28 ALA G N 1
ATOM 6074 C CA . ALA B 2 28 ? 86.514 -10.806 59.443 1.00 23.41 28 ALA G CA 1
ATOM 6075 C C . ALA B 2 28 ? 86.042 -12.231 59.706 1.00 23.99 28 ALA G C 1
ATOM 6076 O O . ALA B 2 28 ? 86.702 -13.191 59.311 1.00 24.01 28 ALA G O 1
ATOM 6078 N N . LYS B 2 29 ? 84.891 -12.367 60.362 1.00 25.10 29 LYS G N 1
ATOM 6079 C CA . LYS B 2 29 ? 84.328 -13.683 60.674 1.00 26.06 29 LYS G CA 1
ATOM 6080 C C . LYS B 2 29 ? 83.916 -14.453 59.418 1.00 25.46 29 LYS G C 1
ATOM 6081 O O . LYS B 2 29 ? 84.070 -15.673 59.343 1.00 25.29 29 LYS G O 1
ATOM 6087 N N . ILE B 2 30 ? 83.362 -13.739 58.445 1.00 23.77 30 ILE G N 1
ATOM 6088 C CA . ILE B 2 30 ? 82.929 -14.361 57.200 1.00 22.39 30 ILE G CA 1
ATOM 6089 C C . ILE B 2 30 ? 84.128 -14.898 56.441 1.00 23.98 30 ILE G C 1
ATOM 6090 O O . ILE B 2 30 ? 84.081 -15.984 55.858 1.00 23.50 30 ILE G O 1
ATOM 6095 N N . ILE B 2 31 ? 85.205 -14.123 56.454 1.00 23.34 31 ILE G N 1
ATOM 6096 C CA . ILE B 2 31 ? 86.421 -14.491 55.757 1.00 24.69 31 ILE G CA 1
ATOM 6097 C C . ILE B 2 31 ? 87.158 -15.648 56.433 1.00 25.68 31 ILE G C 1
ATOM 6098 O O . ILE B 2 31 ? 87.669 -16.537 55.755 1.00 24.44 31 ILE G O 1
ATOM 6103 N N . SER B 2 32 ? 87.200 -15.649 57.764 1.00 26.07 32 SER G N 1
ATOM 6104 C CA . SER B 2 32 ? 87.881 -16.721 58.498 1.00 25.96 32 SER G CA 1
ATOM 6105 C C . SER B 2 32 ? 87.166 -18.060 58.341 1.00 26.42 32 SER G C 1
ATOM 6106 O O . SER B 2 32 ? 87.795 -19.112 58.384 1.00 26.47 32 SER G O 1
ATOM 6109 N N . LYS B 2 33 ? 85.852 -18.014 58.165 1.00 25.76 33 LYS G N 1
ATOM 6110 C CA . LYS B 2 33 ? 85.061 -19.229 58.013 1.00 27.00 33 LYS G CA 1
ATOM 6111 C C . LYS B 2 33 ? 85.206 -19.862 56.633 1.00 26.58 33 LYS G C 1
ATOM 6112 O O . LYS B 2 33 ? 84.920 -21.043 56.458 1.00 27.77 33 LYS G O 1
ATOM 6114 N N . ALA B 2 34 ? 85.642 -19.086 55.649 1.00 25.90 34 ALA G N 1
ATOM 6115 C CA . ALA B 2 34 ? 85.794 -19.616 54.298 1.00 24.10 34 ALA G CA 1
ATOM 6116 C C . ALA B 2 34 ? 86.842 -20.728 54.234 1.00 23.83 34 ALA G C 1
ATOM 6117 O O . ALA B 2 34 ? 87.918 -20.608 54.808 1.00 22.74 34 ALA G O 1
ATOM 6119 N N . LYS B 2 35 ? 86.529 -21.808 53.528 1.00 23.09 35 LYS G N 1
ATOM 6120 C CA . LYS B 2 35 ? 87.462 -22.925 53.399 1.00 24.12 35 LYS G CA 1
ATOM 6121 C C . LYS B 2 35 ? 88.508 -22.663 52.319 1.00 24.26 35 LYS G C 1
ATOM 6122 O O . LYS B 2 35 ? 89.674 -23.028 52.465 1.00 24.33 35 LYS G O 1
ATOM 6128 N N . ARG B 2 36 ? 88.088 -22.029 51.229 1.00 23.79 36 ARG G N 1
ATOM 6129 C CA . ARG B 2 36 ? 88.997 -21.735 50.129 1.00 22.42 36 ARG G CA 1
ATOM 6130 C C . ARG B 2 36 ? 88.721 -20.334 49.583 1.00 21.05 36 ARG G C 1
ATOM 6131 O O . ARG B 2 36 ? 88.126 -20.170 48.514 1.00 18.55 36 ARG G O 1
ATOM 6139 N N . PRO B 2 37 ? 89.153 -19.301 50.321 1.00 19.87 37 PRO G N 1
ATOM 6140 C CA . PRO B 2 37 ? 88.937 -17.920 49.895 1.00 20.65 37 PRO G CA 1
ATOM 6141 C C . PRO B 2 37 ? 89.946 -17.435 48.857 1.00 21.21 37 PRO G C 1
ATOM 6142 O O . PRO B 2 37 ? 91.031 -17.999 48.710 1.00 19.76 37 PRO G O 1
ATOM 6146 N N . LEU B 2 38 ? 89.567 -16.383 48.140 1.00 20.81 38 LEU G N 1
ATOM 6147 C CA . LEU B 2 38 ? 90.425 -15.778 47.131 1.00 20.64 38 LEU G CA 1
ATOM 6148 C C . LEU B 2 38 ? 90.363 -14.275 47.289 1.00 19.28 38 LEU G C 1
ATOM 6149 O O . LEU B 2 38 ? 89.282 -13.696 47.434 1.00 17.81 38 LEU G O 1
ATOM 6154 N N . LEU B 2 39 ? 91.528 -13.648 47.274 1.00 18.50 39 LEU G N 1
ATOM 6155 C CA . LEU B 2 39 ? 91.597 -12.206 47.384 1.00 19.15 39 LEU G CA 1
ATOM 6156 C C . LEU B 2 39 ? 91.771 -11.670 45.960 1.00 19.66 39 LEU G C 1
ATOM 6157 O O . LEU B 2 39 ? 92.835 -11.813 45.359 1.00 20.77 39 LEU G O 1
ATOM 6162 N N . MET B 2 40 ? 90.703 -11.080 45.424 1.00 19.28 40 MET G N 1
ATOM 6163 C CA . MET B 2 40 ? 90.694 -10.524 44.069 1.00 18.14 40 MET G CA 1
ATOM 6164 C C . MET B 2 40 ? 91.048 -9.035 44.142 1.00 17.09 40 MET G C 1
ATOM 6165 O O . MET B 2 40 ? 90.243 -8.210 44.568 1.00 17.46 40 MET G O 1
ATOM 6170 N N . VAL B 2 41 ? 92.262 -8.702 43.712 1.00 17.82 41 VAL G N 1
ATOM 6171 C CA . VAL B 2 41 ? 92.765 -7.334 43.787 1.00 16.36 41 VAL G CA 1
ATOM 6172 C C . VAL B 2 41 ? 92.761 -6.532 42.480 1.00 17.19 41 VAL G C 1
ATOM 6173 O O . VAL B 2 41 ? 93.231 -7.006 41.433 1.00 12.45 41 VAL G O 1
ATOM 6177 N N . GLY B 2 42 ? 92.230 -5.312 42.566 1.00 15.62 42 GLY G N 1
ATOM 6178 C CA . GLY B 2 42 ? 92.175 -4.420 41.422 1.00 16.68 42 GLY G CA 1
ATOM 6179 C C . GLY B 2 42 ? 93.358 -3.462 41.452 1.00 16.71 42 GLY G C 1
ATOM 6180 O O . GLY B 2 42 ? 94.219 -3.582 42.320 1.00 15.63 42 GLY G O 1
ATOM 6181 N N . THR B 2 43 ? 93.381 -2.493 40.534 1.00 15.86 43 THR G N 1
ATOM 6182 C CA . THR B 2 43 ? 94.482 -1.539 40.442 1.00 15.44 43 THR G CA 1
ATOM 6183 C C . THR B 2 43 ? 94.052 -0.068 40.467 1.00 17.41 43 THR G C 1
ATOM 6184 O O . THR B 2 43 ? 94.674 0.750 41.146 1.00 16.29 43 THR G O 1
ATOM 6188 N N . LEU B 2 44 ? 92.992 0.271 39.735 1.00 15.36 44 LEU G N 1
ATOM 6189 C CA . LEU B 2 44 ? 92.553 1.666 39.645 1.00 16.33 44 LEU G CA 1
ATOM 6190 C C . LEU B 2 44 ? 92.197 2.420 40.932 1.00 18.29 44 LEU G C 1
ATOM 6191 O O . LEU B 2 44 ? 92.313 3.650 40.980 1.00 17.62 44 LEU G O 1
ATOM 6196 N N . ALA B 2 45 ? 91.757 1.708 41.965 1.00 17.31 45 ALA G N 1
ATOM 6197 C CA . ALA B 2 45 ? 91.419 2.365 43.226 1.00 17.92 45 ALA G CA 1
ATOM 6198 C C . ALA B 2 45 ? 92.403 1.918 44.319 1.00 19.19 45 ALA G C 1
ATOM 6199 O O . ALA B 2 45 ? 92.225 2.227 45.501 1.00 20.80 45 ALA G O 1
ATOM 6201 N N . LEU B 2 46 ? 93.444 1.197 43.911 1.00 19.11 46 LEU G N 1
ATOM 6202 C CA . LEU B 2 46 ? 94.442 0.701 44.855 1.00 20.39 46 LEU G CA 1
ATOM 6203 C C . LEU B 2 46 ? 95.533 1.735 45.113 1.00 21.68 46 LEU G C 1
ATOM 6204 O O . LEU B 2 46 ? 96.261 2.112 44.198 1.00 24.89 46 LEU G O 1
ATOM 6209 N N . ASP B 2 47 ? 95.646 2.213 46.345 1.00 20.28 47 ASP G N 1
ATOM 6210 C CA . ASP B 2 47 ? 96.706 3.166 46.637 1.00 20.50 47 ASP G CA 1
ATOM 6211 C C . ASP B 2 47 ? 97.752 2.485 47.522 1.00 20.41 47 ASP G C 1
ATOM 6212 O O . ASP B 2 47 ? 97.576 1.337 47.921 1.00 20.47 47 ASP G O 1
ATOM 6217 N N . PRO B 2 48 ? 98.865 3.169 47.817 1.00 21.27 48 PRO G N 1
ATOM 6218 C CA . PRO B 2 48 ? 99.906 2.558 48.654 1.00 20.16 48 PRO G CA 1
ATOM 6219 C C . PRO B 2 48 ? 99.405 2.063 50.012 1.00 20.61 48 PRO G C 1
ATOM 6220 O O . PRO B 2 48 ? 99.818 1.006 50.491 1.00 20.40 48 PRO G O 1
ATOM 6224 N N . GLU B 2 49 ? 98.508 2.828 50.622 1.00 21.16 49 GLU G N 1
ATOM 6225 C CA . GLU B 2 49 ? 97.949 2.465 51.917 1.00 22.28 49 GLU G CA 1
ATOM 6226 C C . GLU B 2 49 ? 97.112 1.201 51.818 1.00 21.65 49 GLU G C 1
ATOM 6227 O O . GLU B 2 49 ? 97.184 0.337 52.694 1.00 23.55 49 GLU G O 1
ATOM 6233 N N . LEU B 2 50 ? 96.312 1.091 50.759 1.00 20.83 50 LEU G N 1
ATOM 6234 C CA . LEU B 2 50 ? 95.488 -0.096 50.570 1.00 21.22 50 LEU G CA 1
ATOM 6235 C C . LEU B 2 50 ? 96.374 -1.285 50.230 1.00 21.53 50 LEU G C 1
ATOM 6236 O O . LEU B 2 50 ? 96.109 -2.406 50.660 1.00 22.66 50 LEU G O 1
ATOM 6241 N N . LEU B 2 51 ? 97.426 -1.037 49.457 1.00 21.26 51 LEU G N 1
ATOM 6242 C CA . LEU B 2 51 ? 98.354 -2.099 49.083 1.00 21.98 51 LEU G CA 1
ATOM 6243 C C . LEU B 2 51 ? 98.921 -2.753 50.341 1.00 21.08 51 LEU G C 1
ATOM 6244 O O . LEU B 2 51 ? 98.980 -3.981 50.443 1.00 22.27 51 LEU G O 1
ATOM 6249 N N . ASP B 2 52 ? 99.320 -1.937 51.307 1.00 21.13 52 ASP G N 1
ATOM 6250 C CA . ASP B 2 52 ? 99.879 -2.476 52.539 1.00 21.02 52 ASP G CA 1
ATOM 6251 C C . ASP B 2 52 ? 98.863 -3.350 53.261 1.00 20.28 52 ASP G C 1
ATOM 6252 O O . ASP B 2 52 ? 99.201 -4.404 53.800 1.00 18.47 52 ASP G O 1
ATOM 6257 N N . ARG B 2 53 ? 97.609 -2.917 53.263 1.00 21.26 53 ARG G N 1
ATOM 6258 C CA . ARG B 2 53 ? 96.564 -3.664 53.938 1.00 19.65 53 ARG G CA 1
ATOM 6259 C C . ARG B 2 53 ? 96.181 -4.928 53.193 1.00 19.34 53 ARG G C 1
ATOM 6260 O O . ARG B 2 53 ? 95.807 -5.924 53.811 1.00 20.09 53 ARG G O 1
ATOM 6268 N N . VAL B 2 54 ? 96.280 -4.896 51.868 1.00 17.70 54 VAL G N 1
ATOM 6269 C CA . VAL B 2 54 ? 95.963 -6.075 51.073 1.00 19.37 54 VAL G CA 1
ATOM 6270 C C . VAL B 2 54 ? 96.975 -7.162 51.434 1.00 18.88 54 VAL G C 1
ATOM 6271 O O . VAL B 2 54 ? 96.626 -8.332 51.569 1.00 18.47 54 VAL G O 1
ATOM 6275 N N . VAL B 2 55 ? 98.233 -6.760 51.598 1.00 19.12 55 VAL G N 1
ATOM 6276 C CA . VAL B 2 55 ? 99.288 -7.698 51.954 1.00 20.60 55 VAL G CA 1
ATOM 6277 C C . VAL B 2 55 ? 99.043 -8.306 53.344 1.00 21.44 55 VAL G C 1
ATOM 6278 O O . VAL B 2 55 ? 99.147 -9.519 53.525 1.00 22.47 55 VAL G O 1
ATOM 6282 N N . LYS B 2 56 ? 98.694 -7.475 54.319 1.00 21.96 56 LYS G N 1
ATOM 6283 C CA . LYS B 2 56 ? 98.453 -7.972 55.675 1.00 22.15 56 LYS G CA 1
ATOM 6284 C C . LYS B 2 56 ? 97.257 -8.916 55.775 1.00 21.81 56 LYS G C 1
ATOM 6285 O O . LYS B 2 56 ? 97.276 -9.870 56.559 1.00 20.16 56 LYS G O 1
ATOM 6291 N N . ILE B 2 57 ? 96.226 -8.661 54.973 1.00 21.24 57 ILE G N 1
ATOM 6292 C CA . ILE B 2 57 ? 95.041 -9.510 54.976 1.00 21.19 57 ILE G CA 1
ATOM 6293 C C . ILE B 2 57 ? 95.394 -10.875 54.390 1.00 20.92 57 ILE G C 1
ATOM 6294 O O . ILE B 2 57 ? 95.014 -11.921 54.924 1.00 19.61 57 ILE G O 1
ATOM 6299 N N . SER B 2 58 ? 96.127 -10.856 53.285 1.00 21.25 58 SER G N 1
ATOM 6300 C CA . SER B 2 58 ? 96.533 -12.086 52.632 1.00 19.25 58 SER G CA 1
ATOM 6301 C C . SER B 2 58 ? 97.307 -12.969 53.611 1.00 19.89 58 SER G C 1
ATOM 6302 O O . SER B 2 58 ? 97.050 -14.166 53.716 1.00 18.90 58 SER G O 1
ATOM 6305 N N . LYS B 2 59 ? 98.247 -12.355 54.325 1.00 21.14 59 LYS G N 1
ATOM 6306 C CA . LYS B 2 59 ? 99.093 -13.038 55.304 1.00 22.15 59 LYS G CA 1
ATOM 6307 C C . LYS B 2 59 ? 98.369 -13.482 56.574 1.00 22.96 59 LYS G C 1
ATOM 6308 O O . LYS B 2 59 ? 98.527 -14.621 57.029 1.00 21.66 59 LYS G O 1
ATOM 6314 N N . ALA B 2 60 ? 97.599 -12.564 57.154 1.00 24.39 60 ALA G N 1
ATOM 6315 C CA . ALA B 2 60 ? 96.871 -12.831 58.386 1.00 23.72 60 ALA G CA 1
ATOM 6316 C C . ALA B 2 60 ? 95.850 -13.941 58.230 1.00 24.68 60 ALA G C 1
ATOM 6317 O O . ALA B 2 60 ? 95.564 -14.669 59.183 1.00 24.17 60 ALA G O 1
ATOM 6319 N N . ALA B 2 61 ? 95.296 -14.072 57.030 1.00 23.48 61 ALA G N 1
ATOM 6320 C CA . ALA B 2 61 ? 94.306 -15.108 56.776 1.00 24.12 61 ALA G CA 1
ATOM 6321 C C . ALA B 2 61 ? 94.867 -16.182 55.844 1.00 24.74 61 ALA G C 1
ATOM 6322 O O . ALA B 2 61 ? 94.217 -17.199 55.584 1.00 25.76 61 ALA G O 1
ATOM 6324 N N . ASN B 2 62 ? 96.085 -15.956 55.352 1.00 23.88 62 ASN G N 1
ATOM 6325 C CA . ASN B 2 62 ? 96.733 -16.901 54.440 1.00 24.81 62 ASN G CA 1
ATOM 6326 C C . ASN B 2 62 ? 95.863 -17.120 53.191 1.00 24.47 62 ASN G C 1
ATOM 6327 O O . ASN B 2 62 ? 95.596 -18.258 52.782 1.00 25.65 62 ASN G O 1
ATOM 6332 N N . ILE B 2 63 ? 95.431 -16.017 52.583 1.00 21.92 63 ILE G N 1
ATOM 6333 C CA . ILE B 2 63 ? 94.581 -16.073 51.395 1.00 19.89 63 ILE G CA 1
ATOM 6334 C C . ILE B 2 63 ? 95.352 -15.824 50.100 1.00 20.20 63 ILE G C 1
ATOM 6335 O O . ILE B 2 63 ? 96.050 -14.820 49.965 1.00 20.14 63 ILE G O 1
ATOM 6340 N N . PRO B 2 64 ? 95.248 -16.748 49.134 1.00 18.97 64 PRO G N 1
ATOM 6341 C CA . PRO B 2 64 ? 95.964 -16.540 47.876 1.00 20.45 64 PRO G CA 1
ATOM 6342 C C . PRO B 2 64 ? 95.424 -15.280 47.203 1.00 20.62 64 PRO G C 1
ATOM 6343 O O . PRO B 2 64 ? 94.279 -14.885 47.421 1.00 20.05 64 PRO G O 1
ATOM 6347 N N . ILE B 2 65 ? 96.247 -14.646 46.384 1.00 19.75 65 ILE G N 1
ATOM 6348 C CA . ILE B 2 65 ? 95.812 -13.435 45.730 1.00 18.97 65 ILE G CA 1
ATOM 6349 C C . ILE B 2 65 ? 95.728 -13.538 44.219 1.00 18.72 65 ILE G C 1
ATOM 6350 O O . ILE B 2 65 ? 96.629 -14.055 43.565 1.00 19.76 65 ILE G O 1
ATOM 6355 N N . ALA B 2 66 ? 94.618 -13.051 43.680 1.00 18.39 66 ALA G N 1
ATOM 6356 C CA . ALA B 2 66 ? 94.417 -13.006 42.247 1.00 17.55 66 ALA G CA 1
ATOM 6357 C C . ALA B 2 66 ? 94.736 -11.549 41.922 1.00 17.59 66 ALA G C 1
ATOM 6358 O O . ALA B 2 66 ? 93.933 -10.653 42.179 1.00 16.94 66 ALA G O 1
ATOM 6360 N N . ALA B 2 67 ? 95.931 -11.310 41.395 1.00 16.74 67 ALA G N 1
ATOM 6361 C CA . ALA B 2 67 ? 96.341 -9.965 41.046 1.00 17.84 67 ALA G CA 1
ATOM 6362 C C . ALA B 2 67 ? 95.786 -9.574 39.668 1.00 17.12 67 ALA G C 1
ATOM 6363 O O . ALA B 2 67 ? 96.379 -9.918 38.649 1.00 17.21 67 ALA G O 1
ATOM 6365 N N . THR B 2 68 ? 94.655 -8.863 39.636 1.00 15.61 68 THR G N 1
ATOM 6366 C CA . THR B 2 68 ? 94.051 -8.457 38.357 1.00 14.14 68 THR G CA 1
ATOM 6367 C C . THR B 2 68 ? 94.596 -7.107 37.884 1.00 12.37 68 THR G C 1
ATOM 6368 O O . THR B 2 68 ? 95.335 -6.448 38.609 1.00 13.16 68 THR G O 1
ATOM 6372 N N . GLY B 2 69 ? 94.227 -6.694 36.673 1.00 12.39 69 GLY G N 1
ATOM 6373 C CA . GLY B 2 69 ? 94.726 -5.440 36.141 1.00 11.76 69 GLY G CA 1
ATOM 6374 C C . GLY B 2 69 ? 96.241 -5.522 36.126 1.00 13.91 69 GLY G C 1
ATOM 6375 O O . GLY B 2 69 ? 96.809 -6.518 35.661 1.00 12.44 69 GLY G O 1
ATOM 6376 N N . SER B 2 70 ? 96.902 -4.494 36.641 1.00 13.82 70 SER G N 1
ATOM 6377 C CA . SER B 2 70 ? 98.359 -4.501 36.696 1.00 16.70 70 SER G CA 1
ATOM 6378 C C . SER B 2 70 ? 98.816 -4.412 38.148 1.00 17.08 70 SER G C 1
ATOM 6379 O O . SER B 2 70 ? 99.885 -3.878 38.447 1.00 17.74 70 SER G O 1
ATOM 6382 N N . SER B 2 71 ? 97.990 -4.940 39.049 1.00 15.83 71 SER G N 1
ATOM 6383 C CA . SER B 2 71 ? 98.302 -4.926 40.470 1.00 16.99 71 SER G CA 1
ATOM 6384 C C . SER B 2 71 ? 99.542 -5.760 40.773 1.00 18.22 71 SER G C 1
ATOM 6385 O O . SER B 2 71 ? 100.277 -5.457 41.714 1.00 18.22 71 SER G O 1
ATOM 6388 N N . LEU B 2 72 ? 99.781 -6.805 39.981 1.00 17.81 72 LEU G N 1
ATOM 6389 C CA . LEU B 2 72 ? 100.950 -7.643 40.209 1.00 20.00 72 LEU G CA 1
ATOM 6390 C C . LEU B 2 72 ? 102.213 -6.796 40.090 1.00 20.00 72 LEU G C 1
ATOM 6391 O O . LEU B 2 72 ? 103.264 -7.175 40.584 1.00 20.09 72 LEU G O 1
ATOM 6396 N N . ALA B 2 73 ? 102.102 -5.633 39.454 1.00 21.07 73 ALA G N 1
ATOM 6397 C CA . ALA B 2 73 ? 103.265 -4.758 39.292 1.00 21.23 73 ALA G CA 1
ATOM 6398 C C . ALA B 2 73 ? 103.847 -4.369 40.646 1.00 20.86 73 ALA G C 1
ATOM 6399 O O . ALA B 2 73 ? 105.069 -4.339 40.820 1.00 20.68 73 ALA G O 1
ATOM 6401 N N . VAL B 2 74 ? 102.966 -4.071 41.598 1.00 21.37 74 VAL G N 1
ATOM 6402 C CA . VAL B 2 74 ? 103.388 -3.672 42.934 1.00 21.98 74 VAL G CA 1
ATOM 6403 C C . VAL B 2 74 ? 103.378 -4.813 43.955 1.00 23.09 74 VAL G C 1
ATOM 6404 O O . VAL B 2 74 ? 104.064 -4.733 44.974 1.00 24.58 74 VAL G O 1
ATOM 6408 N N . LEU B 2 75 ? 102.604 -5.864 43.684 1.00 22.78 75 LEU G N 1
ATOM 6409 C CA . LEU B 2 75 ? 102.523 -7.019 44.583 1.00 22.59 75 LEU G CA 1
ATOM 6410 C C . LEU B 2 75 ? 103.708 -7.960 44.387 1.00 24.04 75 LEU G C 1
ATOM 6411 O O . LEU B 2 75 ? 104.045 -8.753 45.280 1.00 22.31 75 LEU G O 1
ATOM 6416 N N . ALA B 2 76 ? 104.334 -7.874 43.217 1.00 23.85 76 ALA G N 1
ATOM 6417 C CA . ALA B 2 76 ? 105.471 -8.729 42.897 1.00 26.70 76 ALA G CA 1
ATOM 6418 C C . ALA B 2 76 ? 106.630 -8.566 43.871 1.00 27.00 76 ALA G C 1
ATOM 6419 O O . ALA B 2 76 ? 107.278 -9.540 44.238 1.00 29.03 76 ALA G O 1
ATOM 6421 N N . ASP B 2 77 ? 106.899 -7.341 44.291 1.00 28.16 77 ASP G N 1
ATOM 6422 C CA . ASP B 2 77 ? 107.998 -7.115 45.212 1.00 28.92 77 ASP G CA 1
ATOM 6423 C C . ASP B 2 77 ? 107.554 -7.187 46.669 1.00 29.57 77 ASP G C 1
ATOM 6424 O O . ASP B 2 77 ? 108.206 -6.619 47.555 1.00 28.92 77 ASP G O 1
ATOM 6429 N N . LYS B 2 78 ? 106.452 -7.900 46.902 1.00 27.92 78 LYS G N 1
ATOM 6430 C CA . LYS B 2 78 ? 105.893 -8.072 48.243 1.00 26.57 78 LYS G CA 1
ATOM 6431 C C . LYS B 2 78 ? 105.861 -9.560 48.574 1.00 26.83 78 LYS G C 1
ATOM 6432 O O . LYS B 2 78 ? 105.737 -10.400 47.682 1.00 25.31 78 LYS G O 1
ATOM 6438 N N . ASP B 2 79 ? 105.970 -9.891 49.858 1.00 26.40 79 ASP G N 1
ATOM 6439 C CA . ASP B 2 79 ? 105.979 -11.289 50.257 1.00 26.82 79 ASP G CA 1
ATOM 6440 C C . ASP B 2 79 ? 104.582 -11.891 50.365 1.00 26.10 79 ASP G C 1
ATOM 6441 O O . ASP B 2 79 ? 104.072 -12.145 51.460 1.00 26.84 79 ASP G O 1
ATOM 6446 N N . VAL B 2 80 ? 103.975 -12.130 49.205 1.00 25.05 80 VAL G N 1
ATOM 6447 C CA . VAL B 2 80 ? 102.635 -12.701 49.130 1.00 23.07 80 VAL G CA 1
ATOM 6448 C C . VAL B 2 80 ? 102.519 -13.672 47.961 1.00 23.04 80 VAL G C 1
ATOM 6449 O O . VAL B 2 80 ? 103.356 -13.683 47.055 1.00 23.38 80 VAL G O 1
ATOM 6453 N N . ASP B 2 81 ? 101.480 -14.497 48.009 1.00 21.62 81 ASP G N 1
ATOM 6454 C CA . ASP B 2 81 ? 101.204 -15.472 46.964 1.00 23.13 81 ASP G CA 1
ATOM 6455 C C . ASP B 2 81 ? 100.201 -14.822 46.019 1.00 22.54 81 ASP G C 1
ATOM 6456 O O . ASP B 2 81 ? 98.988 -14.915 46.226 1.00 21.70 81 ASP G O 1
ATOM 6461 N N . ALA B 2 82 ? 100.717 -14.154 44.994 1.00 21.04 82 ALA G N 1
ATOM 6462 C CA . ALA B 2 82 ? 99.877 -13.471 44.018 1.00 20.18 82 ALA G CA 1
ATOM 6463 C C . ALA B 2 82 ? 100.167 -14.013 42.624 1.00 20.49 82 ALA G C 1
ATOM 6464 O O . ALA B 2 82 ? 101.310 -14.349 42.300 1.00 20.37 82 ALA G O 1
ATOM 6466 N N . LYS B 2 83 ? 99.127 -14.117 41.805 1.00 18.72 83 LYS G N 1
ATOM 6467 C CA . LYS B 2 83 ? 99.287 -14.600 40.442 1.00 18.75 83 LYS G CA 1
ATOM 6468 C C . LYS B 2 83 ? 98.397 -13.740 39.556 1.00 18.24 83 LYS G C 1
ATOM 6469 O O . LYS B 2 83 ? 97.274 -13.416 39.936 1.00 14.41 83 LYS G O 1
ATOM 6475 N N . TYR B 2 84 ? 98.900 -13.374 38.381 1.00 17.32 84 TYR G N 1
ATOM 6476 C CA . TYR B 2 84 ? 98.130 -12.544 37.465 1.00 17.13 84 TYR G CA 1
ATOM 6477 C C . TYR B 2 84 ? 96.988 -13.261 36.763 1.00 17.22 84 TYR G C 1
ATOM 6478 O O . TYR B 2 84 ? 97.126 -14.409 36.328 1.00 16.90 84 TYR G O 1
ATOM 6487 N N . ILE B 2 85 ? 95.858 -12.565 36.669 1.00 15.76 85 ILE G N 1
ATOM 6488 C CA . ILE B 2 85 ? 94.701 -13.037 35.924 1.00 15.27 85 ILE G CA 1
ATOM 6489 C C . ILE B 2 85 ? 93.806 -11.840 35.616 1.00 15.27 85 ILE G C 1
ATOM 6490 O O . ILE B 2 85 ? 93.559 -10.998 36.472 1.00 13.55 85 ILE G O 1
ATOM 6495 N N . ASN B 2 86 ? 93.340 -11.753 34.375 1.00 16.17 86 ASN G N 1
ATOM 6496 C CA . ASN B 2 86 ? 92.463 -10.658 33.982 1.00 13.40 86 ASN G CA 1
ATOM 6497 C C . ASN B 2 86 ? 91.153 -10.765 34.755 1.00 13.53 86 ASN G C 1
ATOM 6498 O O . ASN B 2 86 ? 90.604 -11.860 34.911 1.00 13.36 86 ASN G O 1
ATOM 6503 N N . ALA B 2 87 ? 90.644 -9.629 35.224 1.00 12.83 87 ALA G N 1
ATOM 6504 C CA . ALA B 2 87 ? 89.406 -9.607 36.008 1.00 14.33 87 ALA G CA 1
ATOM 6505 C C . ALA B 2 87 ? 88.170 -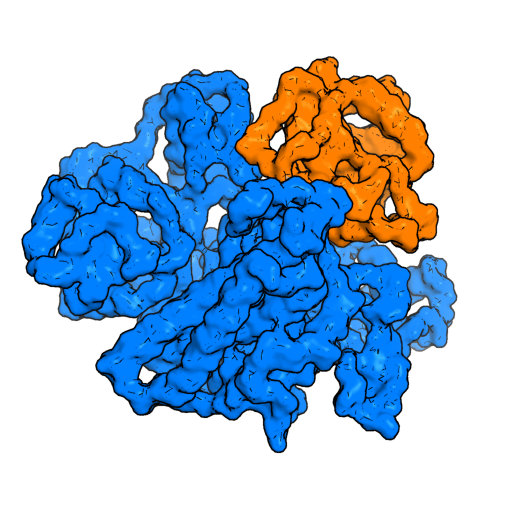10.137 35.271 1.00 15.81 87 ALA G C 1
ATOM 6506 O O . ALA B 2 87 ? 87.351 -10.865 35.854 1.00 15.11 87 ALA G O 1
ATOM 6508 N N . HIS B 2 88 ? 88.032 -9.776 34.000 1.00 12.96 88 HIS G N 1
ATOM 6509 C CA . HIS B 2 88 ? 86.884 -10.216 33.221 1.00 14.63 88 HIS G CA 1
ATOM 6510 C C . HIS B 2 88 ? 86.929 -11.733 33.064 1.00 14.04 88 HIS G C 1
ATOM 6511 O O . HIS B 2 88 ? 85.917 -12.413 33.225 1.00 13.82 88 HIS G O 1
ATOM 6518 N N . MET B 2 89 ? 88.113 -12.255 32.750 1.00 14.11 89 MET G N 1
ATOM 6519 C CA . MET B 2 89 ? 88.297 -13.688 32.608 1.00 14.43 89 MET G CA 1
ATOM 6520 C C . MET B 2 89 ? 88.009 -14.354 33.956 1.00 12.52 89 MET G C 1
ATOM 6521 O O . MET B 2 89 ? 87.276 -15.330 34.022 1.00 15.25 89 MET G O 1
ATOM 6526 N N . LEU B 2 90 ? 88.575 -13.818 35.032 1.00 14.59 90 LEU G N 1
ATOM 6527 C CA . LEU B 2 90 ? 88.344 -14.384 36.360 1.00 12.79 90 LEU G CA 1
ATOM 6528 C C . LEU B 2 90 ? 86.847 -14.413 36.699 1.00 15.17 90 LEU G C 1
ATOM 6529 O O . LEU B 2 90 ? 86.329 -15.431 37.176 1.00 16.52 90 LEU G O 1
ATOM 6534 N N . GLY B 2 91 ? 86.154 -13.307 36.440 1.00 15.35 91 GLY G N 1
ATOM 6535 C CA . GLY B 2 91 ? 84.723 -13.231 36.724 1.00 15.24 91 GLY G CA 1
ATOM 6536 C C . GLY B 2 91 ? 83.924 -14.299 35.996 1.00 16.03 91 GLY G C 1
ATOM 6537 O O . GLY B 2 91 ? 82.895 -14.781 36.484 1.00 14.77 91 GLY G O 1
ATOM 6538 N N . PHE B 2 92 ? 84.411 -14.666 34.817 1.00 14.92 92 PHE G N 1
ATOM 6539 C CA . PHE B 2 92 ? 83.789 -15.693 33.998 1.00 14.66 92 PHE G CA 1
ATOM 6540 C C . PHE B 2 92 ? 84.144 -17.064 34.591 1.00 15.55 92 PHE G C 1
ATOM 6541 O O . PHE B 2 92 ? 83.255 -17.859 34.942 1.00 15.95 92 PHE G O 1
ATOM 6549 N N . TYR B 2 93 ? 85.439 -17.321 34.750 1.00 15.19 93 TYR G N 1
ATOM 6550 C CA . TYR B 2 93 ? 85.891 -18.604 35.284 1.00 16.59 93 TYR G CA 1
ATOM 6551 C C . TYR B 2 93 ? 85.292 -18.961 36.646 1.00 15.19 93 TYR G C 1
ATOM 6552 O O . TYR B 2 93 ? 84.925 -20.105 36.879 1.00 17.73 93 TYR G O 1
ATOM 6561 N N . LEU B 2 94 ? 85.180 -17.983 37.536 1.00 16.22 94 LEU G N 1
ATOM 6562 C CA . LEU B 2 94 ? 84.601 -18.231 38.847 1.00 17.49 94 LEU G CA 1
ATOM 6563 C C . LEU B 2 94 ? 83.191 -18.811 38.744 1.00 18.20 94 LEU G C 1
ATOM 6564 O O . LEU B 2 94 ? 82.696 -19.416 39.697 1.00 20.05 94 LEU G O 1
ATOM 6569 N N . THR B 2 95 ? 82.537 -18.635 37.600 1.00 18.22 95 THR G N 1
ATOM 6570 C CA . THR B 2 95 ? 81.185 -19.160 37.455 1.00 19.02 95 THR G CA 1
ATOM 6571 C C . THR B 2 95 ? 81.173 -20.578 36.906 1.00 19.81 95 THR G C 1
ATOM 6572 O O . THR B 2 95 ? 80.112 -21.182 36.748 1.00 21.21 95 THR G O 1
ATOM 6576 N N . ASP B 2 96 ? 82.359 -21.115 36.640 1.00 21.27 96 ASP G N 1
ATOM 6577 C CA . ASP B 2 96 ? 82.473 -22.476 36.128 1.00 21.93 96 ASP G CA 1
ATOM 6578 C C . ASP B 2 96 ? 82.892 -23.418 37.255 1.00 22.12 96 ASP G C 1
ATOM 6579 O O . ASP B 2 96 ? 84.039 -23.401 37.697 1.00 20.86 96 ASP G O 1
ATOM 6584 N N . PRO B 2 97 ? 81.960 -24.258 37.733 1.00 22.61 97 PRO G N 1
ATOM 6585 C CA . PRO B 2 97 ? 82.261 -25.200 38.813 1.00 24.18 97 PRO G CA 1
ATOM 6586 C C . PRO B 2 97 ? 83.503 -26.048 38.539 1.00 24.51 97 PRO G C 1
ATOM 6587 O O . PRO B 2 97 ? 84.228 -26.413 39.467 1.00 26.35 97 PRO G O 1
ATOM 6591 N N . LYS B 2 98 ? 83.760 -26.338 37.266 1.00 24.55 98 LYS G N 1
ATOM 6592 C CA . LYS B 2 98 ? 84.899 -27.176 36.893 1.00 25.52 98 LYS G CA 1
ATOM 6593 C C . LYS B 2 98 ? 86.234 -26.458 36.703 1.00 25.08 98 LYS G C 1
ATOM 6594 O O . LYS B 2 98 ? 87.220 -27.082 36.311 1.00 25.88 98 LYS G O 1
ATOM 6600 N N . TRP B 2 99 ? 86.285 -25.159 36.984 1.00 23.93 99 TRP G N 1
ATOM 6601 C CA . TRP B 2 99 ? 87.536 -24.429 36.827 1.00 21.79 99 TRP G CA 1
ATOM 6602 C C . TRP B 2 99 ? 88.576 -24.919 37.847 1.00 22.74 99 TRP G C 1
ATOM 6603 O O . TRP B 2 99 ? 88.312 -24.940 39.046 1.00 22.96 99 TRP G O 1
ATOM 6614 N N . PRO B 2 100 ? 89.774 -25.320 37.379 1.00 22.40 100 PRO G N 1
ATOM 6615 C CA . PRO B 2 100 ? 90.813 -25.803 38.299 1.00 22.35 100 PRO G CA 1
ATOM 6616 C C . PRO B 2 100 ? 91.353 -24.711 39.222 1.00 22.29 100 PRO G C 1
ATOM 6617 O O . PRO B 2 100 ? 92.093 -24.996 40.167 1.00 21.65 100 PRO G O 1
ATOM 6621 N N . GLY B 2 101 ? 90.997 -23.461 38.936 1.00 20.73 101 GLY G N 1
ATOM 6622 C CA . GLY B 2 101 ? 91.471 -22.369 39.763 1.00 19.69 101 GLY G CA 1
ATOM 6623 C C . GLY B 2 101 ? 92.894 -21.989 39.416 1.00 19.77 101 GLY G C 1
ATOM 6624 O O . GLY B 2 101 ? 93.490 -22.558 38.497 1.00 17.43 101 GLY G O 1
ATOM 6625 N N . LEU B 2 102 ? 93.445 -21.038 40.168 1.00 21.33 102 LEU G N 1
ATOM 6626 C CA . LEU B 2 102 ? 94.806 -20.543 39.947 1.00 21.69 102 LEU G CA 1
ATOM 6627 C C . LEU B 2 102 ? 95.934 -21.507 40.354 1.00 24.23 102 LEU G C 1
ATOM 6628 O O . LEU B 2 102 ? 97.029 -21.454 39.797 1.00 24.50 102 LEU G O 1
ATOM 6633 N N . ASP B 2 103 ? 95.687 -22.374 41.330 1.00 24.53 103 ASP G N 1
ATOM 6634 C CA . ASP B 2 103 ? 96.727 -23.310 41.744 1.00 26.41 103 ASP G CA 1
ATOM 6635 C C . ASP B 2 103 ? 96.416 -24.724 41.258 1.00 26.95 103 ASP G C 1
ATOM 6636 O O . ASP B 2 103 ? 97.151 -25.662 41.546 1.00 27.78 103 ASP G O 1
ATOM 6641 N N . GLY B 2 104 ? 95.323 -24.862 40.513 1.00 26.84 104 GLY G N 1
ATOM 6642 C CA . GLY B 2 104 ? 94.934 -26.157 39.980 1.00 26.17 104 GLY G CA 1
ATOM 6643 C C . GLY B 2 104 ? 94.067 -26.973 40.917 1.00 26.13 104 GLY G C 1
ATOM 6644 O O . GLY B 2 104 ? 93.549 -28.027 40.536 1.00 26.92 104 GLY G O 1
ATOM 6645 N N . ASN B 2 105 ? 93.876 -26.486 42.137 1.00 25.58 105 ASN G N 1
ATOM 6646 C CA . ASN B 2 105 ? 93.080 -27.229 43.096 1.00 26.03 105 ASN G CA 1
ATOM 6647 C C . ASN B 2 105 ? 91.597 -26.904 43.165 1.00 26.37 105 ASN G C 1
ATOM 6648 O O . ASN B 2 105 ? 90.954 -27.171 44.171 1.00 27.87 105 ASN G O 1
ATOM 6653 N N . GLY B 2 106 ? 91.051 -26.333 42.099 1.00 26.21 106 GLY G N 1
ATOM 6654 C CA . GLY B 2 106 ? 89.629 -26.038 42.088 1.00 27.10 106 GLY G CA 1
ATOM 6655 C C . GLY B 2 106 ? 89.190 -24.603 42.310 1.00 26.28 106 GLY G C 1
ATOM 6656 O O . GLY B 2 106 ? 90.012 -23.691 42.421 1.00 26.80 106 GLY G O 1
ATOM 6657 N N . ASN B 2 107 ? 87.874 -24.413 42.379 1.00 26.91 107 ASN G N 1
ATOM 6658 C CA . ASN B 2 107 ? 87.304 -23.090 42.582 1.00 25.58 107 ASN G CA 1
ATOM 6659 C C . ASN B 2 107 ? 87.364 -22.653 44.046 1.00 25.16 107 ASN G C 1
ATOM 6660 O O . ASN B 2 107 ? 87.915 -23.350 44.904 1.00 25.26 107 ASN G O 1
ATOM 6665 N N . TYR B 2 108 ? 86.773 -21.499 44.324 1.00 23.71 108 TYR G N 1
ATOM 6666 C CA . TYR B 2 108 ? 86.815 -20.908 45.648 1.00 23.34 108 TYR G CA 1
ATOM 6667 C C . TYR B 2 108 ? 85.430 -20.756 46.267 1.00 24.46 108 TYR G C 1
ATOM 6668 O O . TYR B 2 108 ? 84.428 -20.783 45.559 1.00 24.17 108 TYR G O 1
ATOM 6677 N N . ASP B 2 109 ? 85.369 -20.594 47.589 1.00 25.07 109 ASP G N 1
ATOM 6678 C CA . ASP B 2 109 ? 84.075 -20.447 48.256 1.00 24.69 109 ASP G CA 1
ATOM 6679 C C . ASP B 2 109 ? 83.817 -19.062 48.849 1.00 24.32 109 ASP G C 1
ATOM 6680 O O . ASP B 2 109 ? 82.802 -18.838 49.509 1.00 25.09 109 ASP G O 1
ATOM 6685 N N . MET B 2 110 ? 84.738 -18.137 48.608 1.00 22.35 110 MET G N 1
ATOM 6686 C CA . MET B 2 110 ? 84.602 -16.771 49.101 1.00 21.14 110 MET G CA 1
ATOM 6687 C C . MET B 2 110 ? 85.568 -15.864 48.346 1.00 19.39 110 MET G C 1
ATOM 6688 O O . MET B 2 110 ? 86.782 -16.069 48.389 1.00 20.51 110 MET G O 1
ATOM 6693 N N . ILE B 2 111 ? 85.026 -14.880 47.635 1.00 18.04 111 ILE G N 1
ATOM 6694 C CA . ILE B 2 111 ? 85.844 -13.935 46.887 1.00 17.41 111 ILE G CA 1
ATOM 6695 C C . ILE B 2 111 ? 85.840 -12.603 47.630 1.00 17.08 111 ILE G C 1
ATOM 6696 O O . ILE B 2 111 ? 84.782 -12.083 47.974 1.00 17.74 111 ILE G O 1
ATOM 6701 N N . ILE B 2 112 ? 87.025 -12.063 47.876 1.00 16.10 112 ILE G N 1
ATOM 6702 C CA . ILE B 2 112 ? 87.172 -10.801 48.585 1.00 15.78 112 ILE G CA 1
ATOM 6703 C C . ILE B 2 112 ? 87.702 -9.783 47.590 1.00 16.02 112 ILE G C 1
ATOM 6704 O O . ILE B 2 112 ? 88.818 -9.930 47.083 1.00 17.46 112 ILE G O 1
ATOM 6709 N N . THR B 2 113 ? 86.910 -8.751 47.306 1.00 14.91 113 THR G N 1
ATOM 6710 C CA . THR B 2 113 ? 87.328 -7.750 46.336 1.00 15.44 113 THR G CA 1
ATOM 6711 C C . THR B 2 113 ? 87.799 -6.433 46.941 1.00 15.90 113 THR G C 1
ATOM 6712 O O . THR B 2 113 ? 87.207 -5.916 47.894 1.00 15.69 113 THR G O 1
ATOM 6716 N N . ILE B 2 114 ? 88.875 -5.889 46.376 1.00 14.52 114 ILE G N 1
ATOM 6717 C CA . ILE B 2 114 ? 89.430 -4.635 46.866 1.00 13.77 114 ILE G CA 1
ATOM 6718 C C . ILE B 2 114 ? 90.360 -3.970 45.859 1.00 14.16 114 ILE G C 1
ATOM 6719 O O . ILE B 2 114 ? 91.110 -4.649 45.143 1.00 11.67 114 ILE G O 1
ATOM 6724 N N . GLY B 2 115 ? 90.308 -2.639 45.805 1.00 13.34 115 GLY G N 1
ATOM 6725 C CA . GLY B 2 115 ? 91.160 -1.893 44.892 1.00 13.92 115 GLY G CA 1
ATOM 6726 C C . GLY B 2 115 ? 90.570 -1.591 43.522 1.00 15.44 115 GLY G C 1
ATOM 6727 O O . GLY B 2 115 ? 91.281 -1.116 42.623 1.00 13.78 115 GLY G O 1
ATOM 6728 N N . PHE B 2 116 ? 89.277 -1.850 43.355 1.00 14.30 116 PHE G N 1
ATOM 6729 C CA . PHE B 2 116 ? 88.606 -1.605 42.075 1.00 16.04 116 PHE G CA 1
ATOM 6730 C C . PHE B 2 116 ? 87.765 -0.345 42.059 1.00 15.79 116 PHE G C 1
ATOM 6731 O O . PHE B 2 116 ? 87.334 0.142 43.104 1.00 15.74 116 PHE G O 1
ATOM 6739 N N . LYS B 2 117 ? 87.525 0.172 40.857 1.00 15.86 117 LYS G N 1
ATOM 6740 C CA . LYS B 2 117 ? 86.630 1.305 40.687 1.00 14.44 117 LYS G CA 1
ATOM 6741 C C . LYS B 2 117 ? 85.287 0.595 40.882 1.00 13.69 117 LYS G C 1
ATOM 6742 O O . LYS B 2 117 ? 85.164 -0.572 40.533 1.00 13.68 117 LYS G O 1
ATOM 6748 N N . LYS B 2 118 ? 84.281 1.271 41.423 1.00 12.75 118 LYS G N 1
ATOM 6749 C CA . LYS B 2 118 ? 83.006 0.595 41.655 1.00 11.76 118 LYS G CA 1
ATOM 6750 C C . LYS B 2 118 ? 82.288 0.084 40.390 1.00 11.72 118 LYS G C 1
ATOM 6751 O O . LYS B 2 118 ? 81.719 -1.006 40.400 1.00 9.68 118 LYS G O 1
ATOM 6757 N N . PHE B 2 119 ? 82.313 0.863 39.312 1.00 12.07 119 PHE G N 1
ATOM 6758 C CA . PHE B 2 119 ? 81.633 0.462 38.089 1.00 12.44 119 PHE G CA 1
ATOM 6759 C C . PHE B 2 119 ? 82.188 -0.803 37.451 1.00 12.99 119 PHE G C 1
ATOM 6760 O O . PHE B 2 119 ? 81.437 -1.606 36.892 1.00 12.06 119 PHE G O 1
ATOM 6768 N N . TYR B 2 120 ? 83.499 -0.996 37.542 1.00 12.38 120 TYR G N 1
ATOM 6769 C CA . TYR B 2 120 ? 84.108 -2.165 36.924 1.00 13.23 120 TYR G CA 1
ATOM 6770 C C . TYR B 2 120 ? 83.831 -3.447 37.701 1.00 12.35 120 TYR G C 1
ATOM 6771 O O . TYR B 2 120 ? 83.416 -4.457 37.119 1.00 14.19 120 TYR G O 1
ATOM 6780 N N . ILE B 2 121 ? 84.051 -3.418 39.011 1.00 11.47 121 ILE G N 1
ATOM 6781 C CA . ILE B 2 121 ? 83.812 -4.611 39.813 1.00 11.67 121 ILE G CA 1
ATOM 6782 C C . ILE B 2 121 ? 82.315 -4.953 39.835 1.00 11.90 121 ILE G C 1
ATOM 6783 O O . ILE B 2 121 ? 81.950 -6.122 39.807 1.00 13.40 121 ILE G O 1
ATOM 6788 N N . ASN B 2 122 ? 81.447 -3.949 39.841 1.00 12.68 122 ASN G N 1
ATOM 6789 C CA . ASN B 2 122 ? 80.014 -4.230 39.826 1.00 13.28 122 ASN G CA 1
ATOM 6790 C C . ASN B 2 122 ? 79.664 -4.978 38.545 1.00 12.09 122 ASN G C 1
ATOM 6791 O O . ASN B 2 122 ? 78.839 -5.875 38.562 1.00 12.29 122 ASN G O 1
ATOM 6796 N N . GLN B 2 123 ? 80.306 -4.630 37.437 1.00 13.51 123 GLN G N 1
ATOM 6797 C CA . GLN B 2 123 ? 80.023 -5.324 36.182 1.00 12.91 123 GLN G CA 1
ATOM 6798 C C . GLN B 2 123 ? 80.568 -6.752 36.198 1.00 12.35 123 GLN G C 1
ATOM 6799 O O . GLN B 2 123 ? 79.851 -7.691 35.873 1.00 13.12 123 GLN G O 1
ATOM 6805 N N . VAL B 2 124 ? 81.839 -6.910 36.564 1.00 14.05 124 VAL G N 1
ATOM 6806 C CA . VAL B 2 124 ? 82.452 -8.241 36.600 1.00 14.17 124 VAL G CA 1
ATOM 6807 C C . VAL B 2 124 ? 81.660 -9.130 37.551 1.00 12.77 124 VAL G C 1
ATOM 6808 O O . VAL B 2 124 ? 81.413 -10.304 37.264 1.00 13.89 124 VAL G O 1
ATOM 6812 N N . LEU B 2 125 ? 81.248 -8.553 38.673 1.00 12.29 125 LEU G N 1
ATOM 6813 C CA . LEU B 2 125 ? 80.482 -9.286 39.670 1.00 15.45 125 LEU G CA 1
ATOM 6814 C C . LEU B 2 125 ? 79.044 -9.593 39.266 1.00 15.20 125 LEU G C 1
ATOM 6815 O O . LEU B 2 125 ? 78.419 -10.477 39.859 1.00 16.53 125 LEU G O 1
ATOM 6820 N N . SER B 2 126 ? 78.525 -8.890 38.259 1.00 14.12 126 SER G N 1
ATOM 6821 C CA . SER B 2 126 ? 77.144 -9.107 37.817 1.00 12.63 126 SER G CA 1
ATOM 6822 C C . SER B 2 126 ? 76.953 -10.544 37.316 1.00 12.49 126 SER G C 1
ATOM 6823 O O . SER B 2 126 ? 75.864 -11.098 37.419 1.00 13.55 126 SER G O 1
ATOM 6826 N N . ALA B 2 127 ? 78.012 -11.144 36.772 1.00 12.54 127 ALA G N 1
ATOM 6827 C CA . ALA B 2 127 ? 77.941 -12.522 36.296 1.00 12.69 127 ALA G CA 1
ATOM 6828 C C . ALA B 2 127 ? 77.735 -13.497 37.464 1.00 13.18 127 ALA G C 1
ATOM 6829 O O . ALA B 2 127 ? 76.755 -14.244 37.493 1.00 12.89 127 ALA G O 1
ATOM 6831 N N . ALA B 2 128 ? 78.652 -13.499 38.428 1.00 13.30 128 ALA G N 1
ATOM 6832 C CA . ALA B 2 128 ? 78.537 -14.398 39.584 1.00 14.30 128 ALA G CA 1
ATOM 6833 C C . ALA B 2 128 ? 77.224 -14.172 40.359 1.00 13.24 128 ALA G C 1
ATOM 6834 O O . ALA B 2 128 ? 76.597 -15.115 40.843 1.00 15.09 128 ALA G O 1
ATOM 6836 N N . LYS B 2 129 ? 76.819 -12.916 40.477 1.00 14.34 129 LYS G N 1
ATOM 6837 C CA . LYS B 2 129 ? 75.585 -12.550 41.186 1.00 14.99 129 LYS G CA 1
ATOM 6838 C C . LYS B 2 129 ? 74.334 -13.239 40.621 1.00 14.49 129 LYS G C 1
ATOM 6839 O O . LYS B 2 129 ? 73.499 -13.752 41.370 1.00 13.58 129 LYS G O 1
ATOM 6845 N N . ASN B 2 130 ? 74.215 -13.254 39.299 1.00 14.34 130 ASN G N 1
ATOM 6846 C CA . ASN B 2 130 ? 73.046 -13.839 38.636 1.00 15.67 130 ASN G CA 1
ATOM 6847 C C . ASN B 2 130 ? 73.195 -15.273 38.149 1.00 15.56 130 ASN G C 1
ATOM 6848 O O . ASN B 2 130 ? 72.197 -15.977 37.981 1.00 15.92 130 ASN G O 1
ATOM 6853 N N . PHE B 2 131 ? 74.428 -15.704 37.914 1.00 16.28 131 PHE G N 1
ATOM 6854 C CA . PHE B 2 131 ? 74.665 -17.036 37.367 1.00 16.52 131 PHE G CA 1
ATOM 6855 C C . PHE B 2 131 ? 75.490 -17.987 38.219 1.00 17.88 131 PHE G C 1
ATOM 6856 O O . PHE B 2 131 ? 76.078 -18.932 37.704 1.00 18.82 131 PHE G O 1
ATOM 6864 N N . SER B 2 132 ? 75.549 -17.744 39.516 1.00 18.23 132 SER G N 1
ATOM 6865 C CA . SER B 2 132 ? 76.300 -18.635 40.389 1.00 20.28 132 SER G CA 1
ATOM 6866 C C . SER B 2 132 ? 75.788 -18.461 41.805 1.00 21.08 132 SER G C 1
ATOM 6867 O O . SER B 2 132 ? 74.997 -17.555 42.073 1.00 23.08 132 SER G O 1
ATOM 6870 N N . ASN B 2 133 ? 76.217 -19.334 42.706 1.00 21.97 133 ASN G N 1
ATOM 6871 C CA . ASN B 2 133 ? 75.840 -19.195 44.104 1.00 23.88 133 ASN G CA 1
ATOM 6872 C C . ASN B 2 133 ? 77.113 -18.871 44.883 1.00 23.13 133 ASN G C 1
ATOM 6873 O O . ASN B 2 133 ? 77.214 -19.129 46.081 1.00 23.30 133 ASN G O 1
ATOM 6878 N N . LEU B 2 134 ? 78.085 -18.295 44.176 1.00 21.49 134 LEU G N 1
ATOM 6879 C CA . LEU B 2 134 ? 79.362 -17.897 44.775 1.00 21.38 134 LEU G CA 1
ATOM 6880 C C . LEU B 2 134 ? 79.161 -16.713 45.711 1.00 20.26 134 LEU G C 1
ATOM 6881 O O . LEU B 2 134 ? 78.441 -15.773 45.384 1.00 19.89 134 LEU G O 1
ATOM 6886 N N . LYS B 2 135 ? 79.790 -16.763 46.877 1.00 20.08 135 LYS G N 1
ATOM 6887 C CA . LYS B 2 135 ? 79.686 -15.669 47.837 1.00 20.29 135 LYS G CA 1
ATOM 6888 C C . LYS B 2 135 ? 80.851 -14.723 47.608 1.00 19.73 135 LYS G C 1
ATOM 6889 O O . LYS B 2 135 ? 81.974 -15.174 47.370 1.00 17.59 135 LYS G O 1
ATOM 6895 N N . THR B 2 136 ? 80.576 -13.418 47.657 1.00 17.27 136 THR G N 1
ATOM 6896 C CA . THR B 2 136 ? 81.602 -12.401 47.464 1.00 18.30 136 THR G CA 1
ATOM 6897 C C . THR B 2 136 ? 81.488 -11.315 48.536 1.00 18.40 136 THR G C 1
ATOM 6898 O O . THR B 2 136 ? 80.390 -10.994 48.995 1.00 18.02 136 THR G O 1
ATOM 6902 N N . ILE B 2 137 ? 82.623 -10.759 48.945 1.00 17.11 137 ILE G N 1
ATOM 6903 C CA . ILE B 2 137 ? 82.599 -9.690 49.928 1.00 16.83 137 ILE G CA 1
ATOM 6904 C C . ILE B 2 137 ? 83.523 -8.546 49.528 1.00 16.67 137 ILE G C 1
ATOM 6905 O O . ILE B 2 137 ? 84.752 -8.698 49.431 1.00 16.92 137 ILE G O 1
ATOM 6910 N N . ALA B 2 138 ? 82.907 -7.395 49.280 1.00 14.50 138 ALA G N 1
ATOM 6911 C CA . ALA B 2 138 ? 83.631 -6.202 48.871 1.00 15.20 138 ALA G CA 1
ATOM 6912 C C . ALA B 2 138 ? 84.071 -5.419 50.098 1.00 14.44 138 ALA G C 1
ATOM 6913 O O . ALA B 2 138 ? 83.277 -5.198 51.008 1.00 15.32 138 ALA G O 1
ATOM 6915 N N . ILE B 2 139 ? 85.341 -5.029 50.137 1.00 13.43 139 ILE G N 1
ATOM 6916 C CA . ILE B 2 139 ? 85.846 -4.243 51.254 1.00 13.40 139 ILE G CA 1
ATOM 6917 C C . ILE B 2 139 ? 86.542 -3.000 50.717 1.00 13.50 139 ILE G C 1
ATOM 6918 O O . ILE B 2 139 ? 87.689 -2.716 51.059 1.00 15.22 139 ILE G O 1
ATOM 6923 N N . GLU B 2 140 ? 85.817 -2.272 49.867 1.00 13.87 140 GLU G N 1
ATOM 6924 C CA . GLU B 2 140 ? 86.284 -1.030 49.246 1.00 15.27 140 GLU G CA 1
ATOM 6925 C C . GLU B 2 140 ? 85.825 0.145 50.124 1.00 13.68 140 GLU G C 1
ATOM 6926 O O . GLU B 2 140 ? 85.170 -0.055 51.158 1.00 14.74 140 GLU G O 1
ATOM 6932 N N . ARG B 2 141 ? 86.156 1.365 49.718 1.00 13.52 141 ARG G N 1
ATOM 6933 C CA . ARG B 2 141 ? 85.704 2.534 50.470 1.00 16.00 141 ARG G CA 1
ATOM 6934 C C . ARG B 2 141 ? 84.314 2.910 49.929 1.00 14.40 141 ARG G C 1
ATOM 6935 O O . ARG B 2 141 ? 83.680 3.867 50.382 1.00 14.39 141 ARG G O 1
ATOM 6943 N N . GLY B 2 142 ? 83.844 2.139 48.955 1.00 13.92 142 GLY G N 1
ATOM 6944 C CA . GLY B 2 142 ? 82.542 2.414 48.381 1.00 14.71 142 GLY G CA 1
ATOM 6945 C C . GLY B 2 142 ? 81.577 1.257 48.520 1.00 14.43 142 GLY G C 1
ATOM 6946 O O . GLY B 2 142 ? 81.983 0.097 48.518 1.00 14.44 142 GLY G O 1
ATOM 6947 N N . TYR B 2 143 ? 80.295 1.569 48.640 1.00 14.46 143 TYR G N 1
ATOM 6948 C CA . TYR B 2 143 ? 79.271 0.542 48.748 1.00 14.06 143 TYR G CA 1
ATOM 6949 C C . TYR B 2 143 ? 79.146 -0.167 47.398 1.00 14.77 143 TYR G C 1
ATOM 6950 O O . TYR B 2 143 ? 78.891 0.476 46.375 1.00 15.53 143 TYR G O 1
ATOM 6959 N N . ILE B 2 144 ? 79.321 -1.485 47.389 1.00 12.66 144 ILE G N 1
ATOM 6960 C CA . ILE B 2 144 ? 79.243 -2.251 46.145 1.00 11.52 144 ILE G CA 1
ATOM 6961 C C . ILE B 2 144 ? 77.941 -3.042 46.069 1.00 11.21 144 ILE G C 1
ATOM 6962 O O . ILE B 2 144 ? 77.764 -4.040 46.772 1.00 10.63 144 ILE G O 1
ATOM 6967 N N . GLN B 2 145 ? 77.043 -2.610 45.192 1.00 11.52 145 GLN G N 1
ATOM 6968 C CA . GLN B 2 145 ? 75.747 -3.260 45.067 1.00 11.52 145 GLN G CA 1
ATOM 6969 C C . GLN B 2 145 ? 75.786 -4.736 44.709 1.00 11.72 145 GLN G C 1
ATOM 6970 O O . GLN B 2 145 ? 75.090 -5.537 45.341 1.00 10.73 145 GLN G O 1
ATOM 6976 N N . ASN B 2 146 ? 76.613 -5.114 43.732 1.00 9.64 146 ASN G N 1
ATOM 6977 C CA . ASN B 2 146 ? 76.621 -6.507 43.283 1.00 11.25 146 ASN G CA 1
ATOM 6978 C C . ASN B 2 146 ? 77.420 -7.577 44.033 1.00 12.20 146 ASN G C 1
ATOM 6979 O O . ASN B 2 146 ? 77.537 -8.711 43.554 1.00 13.31 146 ASN G O 1
ATOM 6984 N N . ALA B 2 147 ? 77.958 -7.235 45.199 1.00 12.05 147 ALA G N 1
ATOM 6985 C CA . ALA B 2 147 ? 78.674 -8.214 46.008 1.00 12.66 147 ALA G CA 1
ATOM 6986 C C . ALA B 2 147 ? 77.614 -8.883 46.890 1.00 13.81 147 ALA G C 1
ATOM 6987 O O . ALA B 2 147 ? 76.483 -8.386 46.986 1.00 12.20 147 ALA G O 1
ATOM 6989 N N . THR B 2 148 ? 77.953 -10.003 47.526 1.00 13.23 148 THR G N 1
ATOM 6990 C CA . THR B 2 148 ? 76.979 -10.656 48.408 1.00 16.33 148 THR G CA 1
ATOM 6991 C C . THR B 2 148 ? 76.865 -9.734 49.617 1.00 17.12 148 THR G C 1
ATOM 6992 O O . THR B 2 148 ? 75.774 -9.474 50.117 1.00 17.92 148 THR G O 1
ATOM 6996 N N . MET B 2 149 ? 78.014 -9.240 50.072 1.00 17.58 149 MET G N 1
ATOM 6997 C CA . MET B 2 149 ? 78.058 -8.304 51.179 1.00 18.00 149 MET G CA 1
ATOM 6998 C C . MET B 2 149 ? 79.139 -7.257 50.913 1.00 17.46 149 MET G C 1
ATOM 6999 O O . MET B 2 149 ? 80.060 -7.466 50.112 1.00 14.36 149 MET G O 1
ATOM 7004 N N . SER B 2 150 ? 79.031 -6.119 51.579 1.00 15.63 150 SER G N 1
ATOM 7005 C CA . SER B 2 150 ? 79.981 -5.052 51.315 1.00 16.36 150 SER G CA 1
ATOM 7006 C C . SER B 2 150 ? 80.063 -4.017 52.416 1.00 15.99 150 SER G C 1
ATOM 7007 O O . SER B 2 150 ? 79.173 -3.915 53.254 1.00 15.91 150 SER G O 1
ATOM 7010 N N . PHE B 2 151 ? 81.155 -3.267 52.423 1.00 14.64 151 PHE G N 1
ATOM 7011 C CA . PHE B 2 151 ? 81.283 -2.170 53.361 1.00 14.90 151 PHE G CA 1
ATOM 7012 C C . PHE B 2 151 ? 80.384 -1.129 52.708 1.00 16.15 151 PHE G C 1
ATOM 7013 O O . PHE B 2 151 ? 80.059 -1.251 51.516 1.00 14.14 151 PHE G O 1
ATOM 7021 N N . GLY B 2 152 ? 79.988 -0.112 53.473 1.00 16.48 152 GLY G N 1
ATOM 7022 C CA . GLY B 2 152 ? 79.185 0.958 52.911 1.00 15.79 152 GLY G CA 1
ATOM 7023 C C . GLY B 2 152 ? 80.171 2.008 52.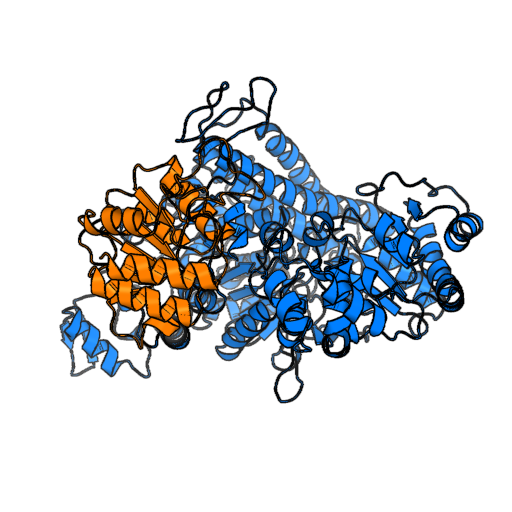411 1.00 17.33 152 GLY G C 1
ATOM 7024 O O . GLY B 2 152 ? 81.380 1.744 52.391 1.00 18.18 152 GLY G O 1
ATOM 7025 N N . ASN B 2 153 ? 79.683 3.173 51.987 1.00 15.37 153 ASN G N 1
ATOM 7026 C CA . ASN B 2 153 ? 80.567 4.240 51.522 1.00 16.95 153 ASN G CA 1
ATOM 7027 C C . ASN B 2 153 ? 81.337 4.778 52.733 1.00 18.40 153 ASN G C 1
ATOM 7028 O O . ASN B 2 153 ? 80.753 4.999 53.805 1.00 17.24 153 ASN G O 1
ATOM 7033 N N . LEU B 2 154 ? 82.640 4.982 52.551 1.00 17.20 154 LEU G N 1
ATOM 7034 C CA . LEU B 2 154 ? 83.518 5.444 53.621 1.00 18.09 154 LEU G CA 1
ATOM 7035 C C . LEU B 2 154 ? 84.496 6.510 53.168 1.00 18.57 154 LEU G C 1
ATOM 7036 O O . LEU B 2 154 ? 84.885 6.553 52.004 1.00 18.21 154 LEU G O 1
ATOM 7041 N N . SER B 2 155 ? 84.888 7.375 54.099 1.00 19.45 155 SER G N 1
ATOM 7042 C CA . SER B 2 155 ? 85.881 8.405 53.811 1.00 19.81 155 SER G CA 1
ATOM 7043 C C . SER B 2 155 ? 87.149 7.565 53.669 1.00 18.25 155 SER G C 1
ATOM 7044 O O . SER B 2 155 ? 87.196 6.440 54.155 1.00 17.16 155 SER G O 1
ATOM 7047 N N . LYS B 2 156 ? 88.176 8.097 53.025 1.00 19.08 156 LYS G N 1
ATOM 7048 C CA . LYS B 2 156 ? 89.411 7.342 52.867 1.00 20.24 156 LYS G CA 1
ATOM 7049 C C . LYS B 2 156 ? 89.938 6.895 54.244 1.00 19.55 156 LYS G C 1
ATOM 7050 O O . LYS B 2 156 ? 90.235 5.718 54.462 1.00 19.41 156 LYS G O 1
ATOM 7056 N N . ALA B 2 157 ? 90.033 7.836 55.175 1.00 17.50 157 ALA G N 1
ATOM 7057 C CA . ALA B 2 157 ? 90.520 7.533 56.517 1.00 17.96 157 ALA G CA 1
ATOM 7058 C C . ALA B 2 157 ? 89.711 6.418 57.179 1.00 17.93 157 ALA G C 1
ATOM 7059 O O . ALA B 2 157 ? 90.272 5.481 57.736 1.00 18.17 157 ALA G O 1
ATOM 7061 N N . ASP B 2 158 ? 88.388 6.520 57.133 1.00 17.57 158 ASP G N 1
ATOM 7062 C CA . ASP B 2 158 ? 87.567 5.489 57.744 1.00 17.82 158 ASP G CA 1
ATOM 7063 C C . ASP B 2 158 ? 87.810 4.145 57.083 1.00 17.83 158 ASP G C 1
ATOM 7064 O O . ASP B 2 158 ? 87.789 3.108 57.750 1.00 16.89 158 ASP G O 1
ATOM 7069 N N . HIS B 2 159 ? 88.067 4.163 55.778 1.00 16.99 159 HIS G N 1
ATOM 7070 C CA . HIS B 2 159 ? 88.333 2.930 55.054 1.00 16.66 159 HIS G CA 1
ATOM 7071 C C . HIS B 2 159 ? 89.592 2.279 55.643 1.00 17.35 159 HIS G C 1
ATOM 7072 O O . HIS B 2 159 ? 89.582 1.102 56.006 1.00 15.78 159 HIS G O 1
ATOM 7079 N N . TYR B 2 160 ? 90.668 3.056 55.733 1.00 16.87 160 TYR G N 1
ATOM 7080 C CA . TYR B 2 160 ? 91.933 2.579 56.296 1.00 18.02 160 TYR G CA 1
ATOM 7081 C C . TYR B 2 160 ? 91.739 2.031 57.711 1.00 18.30 160 TYR G C 1
ATOM 7082 O O . TYR B 2 160 ? 92.345 1.028 58.102 1.00 19.03 160 TYR G O 1
ATOM 7091 N N . ALA B 2 161 ? 90.891 2.703 58.477 1.00 18.59 161 ALA G N 1
ATOM 7092 C CA . ALA B 2 161 ? 90.621 2.293 59.844 1.00 18.60 161 ALA G CA 1
ATOM 7093 C C . ALA B 2 161 ? 89.839 0.990 59.866 1.00 18.78 161 ALA G C 1
ATOM 7094 O O . ALA B 2 161 ? 90.153 0.067 60.629 1.00 17.87 161 ALA G O 1
ATOM 7096 N N . ALA B 2 162 ? 88.817 0.913 59.022 1.00 18.65 162 ALA G N 1
ATOM 7097 C CA . ALA B 2 162 ? 87.989 -0.276 58.959 1.00 17.61 162 ALA G CA 1
ATOM 7098 C C . ALA B 2 162 ? 88.828 -1.491 58.565 1.00 19.81 162 ALA G C 1
ATOM 7099 O O . ALA B 2 162 ? 88.689 -2.569 59.153 1.00 18.23 162 ALA G O 1
ATOM 7101 N N . LEU B 2 163 ? 89.704 -1.324 57.575 1.00 18.45 163 LEU G N 1
ATOM 7102 C CA . LEU B 2 163 ? 90.533 -2.449 57.152 1.00 17.89 163 LEU G CA 1
ATOM 7103 C C . LEU B 2 163 ? 91.485 -2.891 58.261 1.00 18.76 163 LEU G C 1
ATOM 7104 O O . LEU B 2 163 ? 91.810 -4.075 58.373 1.00 18.72 163 LEU G O 1
ATOM 7109 N N . ASP B 2 164 ? 91.929 -1.944 59.081 1.00 18.77 164 ASP G N 1
ATOM 7110 C CA . ASP B 2 164 ? 92.820 -2.272 60.189 1.00 19.90 164 ASP G CA 1
ATOM 7111 C C . ASP B 2 164 ? 92.061 -3.043 61.267 1.00 19.78 164 ASP G C 1
ATOM 7112 O O . ASP B 2 164 ? 92.612 -3.940 61.907 1.00 18.31 164 ASP G O 1
ATOM 7117 N N . GLU B 2 165 ? 90.792 -2.693 61.456 1.00 20.29 165 GLU G N 1
ATOM 7118 C CA . GLU B 2 165 ? 89.955 -3.368 62.436 1.00 21.97 165 GLU G CA 1
ATOM 7119 C C . GLU B 2 165 ? 89.704 -4.800 61.958 1.00 22.57 165 GLU G C 1
ATOM 7120 O O . GLU B 2 165 ? 89.723 -5.749 62.750 1.00 21.94 165 GLU G O 1
ATOM 7126 N N . LEU B 2 166 ? 89.469 -4.946 60.656 1.00 20.88 166 LEU G N 1
ATOM 7127 C CA . LEU B 2 166 ? 89.228 -6.256 60.060 1.00 22.14 166 LEU G CA 1
ATOM 7128 C C . LEU B 2 166 ? 90.467 -7.138 60.252 1.00 21.87 166 LEU G C 1
ATOM 7129 O O . LEU B 2 166 ? 90.362 -8.284 60.691 1.00 21.00 166 LEU G O 1
ATOM 7134 N N . ILE B 2 167 ? 91.634 -6.588 59.917 1.00 21.40 167 ILE G N 1
ATOM 7135 C CA . ILE B 2 167 ? 92.902 -7.303 60.044 1.00 21.73 167 ILE G CA 1
ATOM 7136 C C . ILE B 2 167 ? 93.142 -7.747 61.488 1.00 23.14 167 ILE G C 1
ATOM 7137 O O . ILE B 2 167 ? 93.651 -8.838 61.743 1.00 20.64 167 ILE G O 1
ATOM 7142 N N . ASN B 2 168 ? 92.784 -6.885 62.432 1.00 25.18 168 ASN G N 1
ATOM 7143 C CA . ASN B 2 168 ? 92.965 -7.196 63.843 1.00 27.90 168 ASN G CA 1
ATOM 7144 C C . ASN B 2 168 ? 92.020 -8.284 64.304 1.00 27.30 168 ASN G C 1
ATOM 7145 O O . ASN B 2 168 ? 92.194 -8.842 65.385 1.00 26.68 168 ASN G O 1
ATOM 7150 N N . ALA B 2 169 ? 91.027 -8.587 63.475 1.00 26.73 169 ALA G N 1
ATOM 7151 C CA . ALA B 2 169 ? 90.031 -9.589 63.817 1.00 27.19 169 ALA G CA 1
ATOM 7152 C C . ALA B 2 169 ? 90.232 -10.910 63.091 1.00 27.48 169 ALA G C 1
ATOM 7153 O O . ALA B 2 169 ? 89.503 -11.870 63.342 1.00 28.14 169 ALA G O 1
ATOM 7155 N N . LEU B 2 170 ? 91.214 -10.964 62.192 1.00 28.36 170 LEU G N 1
ATOM 7156 C CA . LEU B 2 170 ? 91.475 -12.197 61.453 1.00 28.97 170 LEU G CA 1
ATOM 7157 C C . LEU B 2 170 ? 92.373 -13.138 62.258 1.00 29.97 170 LEU G C 1
ATOM 7158 O O . LEU B 2 170 ? 92.865 -12.722 63.331 1.00 29.85 170 LEU G O 1
#

Foldseek 3Di:
DFDPAALHALCRCPPQFLVLLCLFFPKDFDALDQFDDQDDQDRARQPPQNAGPLGFTPLQVLLLLLLVLQLVLLVVLLVLLVVLLVVLCVVPNQAQFQQQAFADQQQQLLCQHHVDRDGTSNSLVVSSVSLVVNSVVSVVQSHRPHDRDSSSSLSSSLVSLSSSLNSLSSNPRSCCRRQVFARLDLCFDKAKEALLPDDLLAQEQEEEEARLVLVVLQVVLCVVVVNLQRHAYEYEWFNRQSVQRGNCNVPDDGSYHYHAYLLCQLVSLLQLSHLEYEYEDDSHDLCNLVSNLVLLYAYEYQYPVDFNPFAACQPPDLVVQLVCSLVSVGSYYYHPDSNSSNCNRNVSRNVSSVSSVVVPDDSFDDPVRLLVLLCLDDLPCQLLVQAPLSQPLSVCSVCVNVPDNPSLLQVLQQHSNPQSSQVRGPSNRSSVSSSSVSNVVVSSLQMFIFRHQNAAAHLVLLVVCLVCQQLQVQLAEEEEEAHDQASRGLCLLLVLQVLQLVLFHFYEYEISSSNSNGRDADPVRHGLPRVATSHRGGSHYHHNGYLSSLSNVLVSLLSSCCNVVVDHSRNHQNVQLQCCLAGGFYEYEHNRHDRSSVSSNLSNCLSSNYAYEYAPVCVNSGIFGFRDQPDQVSAWFAFQAALDIAGFFCEPGGRGYYDYGSLRVNLNSLRNRDHRNHHLSSLQSSLVSNQVSCCVRPPNHGDPCSVSSDQKLSSHNVVCSPVVLVCCCPVPNWDFDVVVTMTDDGHPHHHDNNTHGGRRSVSHDD/DAQQPAADDPDDPDDAFAAADALLVVLVVLLPWPAEEEEEDAQQDDPLNLVLSLLQCVLSVHAYADEDCNCVVCVPPPGRYDYDHLLVVLVLLLPQPRCPDVRPGHTQEYEYENDDQVVVLVSLVCCQPRHPHAYEYLYCDGHTSHNYYGHHHDVVVSSVRSVVNSVND

InterPro domains:
  IPR004137 Hydroxylamine reductase/Ni-containing CO dehydrogenase [PF03063] (76-131)
  IPR004137 Hydroxylamine reductase/Ni-containing CO dehydrogenase [PF03063] (164-673)
  IPR004137 Hydroxylamine reductase/Ni-containing CO dehydrogenase [PTHR30109] (4-763)
  IPR004460 Acetyl-CoA decarbonylase/synthase complex subunit alpha [MF_01137] (2-800)
  IPR004460 Acetyl-CoA decarbonylase/synthase complex subunit alpha [TIGR00314] (7-799)
  IPR004460 Acetyl-CoA decarbonylase/synthase complex subunit alpha [cd01916] (42-781)
  IPR011254 Prismane-like superfamily [SSF56821] (13-745)
  IPR016099 Prismane-like, alpha/beta-sandwich [G3DSA:3.40.50.2030] (220-410)
  IPR016099 Prismane-like, alpha/beta-sandwich [G3DSA:3.40.50.2030] (486-686)
  IPR017896 4Fe-4S ferredoxin-type, iron-sulphur binding domain [PS51379] (407-436)
  IPR017896 4Fe-4S ferredoxin-type, iron-sulphur binding domain [PS51379] (446-475)
  IPR017900 4Fe-4S ferredoxin, iron-sulphur binding, conserved site [PS00198] (417-428)

Sequence (935 aa):
NAGPTLFPGLEGYRDDWNFKLLDRYEPVITPMCDQCCYCTYGPCDLSGNKRGACGIDMKGHNGREFFLRVITGTACHAAHGRHLLDHLIEKYGEDLPLTLGQSNVLTPNITISTGLSPKTLGEVKPAMEYVEEQLTQLLATVHAGQESAEIDYDSKALFSGSLDHVGMEISDIVQVAAYDFPKADPEAPLVEIGMGTIDKSKPFLCVIGHNVAGVTYMMDYMEDNNLTDKMEIAGLCCTAIDLTRYKEADRRPPYAKVIGSMSKELKVIRSGMPDVIVVDEQCVRGDIVPEAQKLKIPVIASNPKIMYGLPNRTDADVDETMEELKSGKIPGCVMLDYDKLGELCVRLTMEMAPIRDAAGITALPTDEELVNMVAKCADCGACLLACPEEIDIPEAMGFAKKGDFSYFEEIHDTCIGCRRCEQVCKKEIPILNVIEKIAQKQIAEEKGLMRAGRGQVSDAEIRAEGLNLVMGTTPGIIAIIGCPNYAGGTKDVYYIAEEFLKRNFIVVTTGCGAMDIGMFKDADGKTLYERFPGGFQCGGLANIGSCVSNAHITGAAEKVAAIFAQRTLEGNLAEIGDYILNRVGACGLAWGAFSQKASSIGTGCNIFGIPAVLGPHSSKYRRALIAKTYEEDKWKVYDARNGQEMPIPPAPEFLLTTAETWQEAIPMMAKACIRPSDNSMGRAIKLTHWMELHKKYLGGKEPEDWWKFVRTEADLPLATREALLKELEKEHGWEIDWKRKKIISGPKIKFDVSAQPTNLKRLCKEVDTTKNTKLFTSYGVNTSKAVSPEMAAKIISKAKRPLLMVGTLALDPELLDRVVKISKAANIPIAATGSSLAVLADKDVDAKYINAHMLGFYLTDPKWPGLDGNGNYDMIITIGFKKFYINQVLSAAKNFSNLKTIAIERGYIQNATMSFGNLSKADHYAALDELINAL

CATH classification: 3.40.50.2030